Protein AF-0000000071368347 (afdb_homodimer)

InterPro domains:
  IPR003656 Zinc finger, BED-type [PF02892] (13-63)
  IPR003656 Zinc finger, BED-type [PS50808] (10-69)
  IPR008906 HAT, C-terminal dimerisation domain [PF05699] (542-620)
  IPR012337 Ribonuclease H-like superfamily [SSF53098] (165-621)
  IPR036236 Zinc finger C2H2 superfamily [SSF57667] (13-68)
  IPR052035 Zinc finger BED domain-containing [PTHR46481] (8-621)

Nearest PDB structures (foldseek):
  4d1q-assembly1_A-2  TM=7.579E-01  e=4.111E-21  Musca domestica
  6dww-assembly1_A  TM=7.772E-01  e=1.229E-20  Musca domestica
  4d1q-assembly1_B  TM=7.458E-01  e=8.530E-21  Musca domestica
  4d1q-assembly1_H-2  TM=7.445E-01  e=1.691E-20  Musca domestica
  2bw3-assembly1_A  TM=6.961E-01  e=1.052E-17  Musca domestica

Organism: Carassius auratus (NCBI:txid7957)

Solvent-accessible surface area (backbone atoms only — not comparable to full-atom values): 69107 Å² total; per-residue (Å²): 128,83,82,71,58,27,67,74,83,94,67,84,60,77,66,52,80,47,32,21,13,53,47,37,98,84,63,42,59,64,45,77,40,43,33,25,30,72,85,76,63,47,77,39,69,22,57,97,73,49,55,63,57,55,51,49,45,29,51,71,76,35,43,76,63,42,68,68,50,79,74,78,80,64,82,77,74,80,77,73,82,74,78,89,66,88,58,69,86,72,54,80,77,56,62,60,52,89,78,33,70,67,45,45,53,47,50,46,27,52,48,47,28,36,33,54,67,45,48,65,57,63,51,56,67,34,64,40,49,44,51,26,51,32,67,57,34,74,34,54,77,81,65,54,41,62,49,45,67,70,42,53,46,52,50,50,41,52,51,52,48,50,52,50,45,56,57,55,69,72,48,72,34,29,14,37,23,34,42,77,43,60,46,91,81,33,50,40,29,37,33,38,30,40,19,26,47,48,97,80,40,43,61,42,66,40,54,72,42,42,41,69,46,86,62,73,77,42,28,67,51,47,33,51,51,53,52,47,51,37,51,74,64,71,49,58,74,86,27,46,52,30,35,15,24,62,83,49,68,36,60,49,49,13,38,56,73,69,66,51,47,65,41,69,13,49,57,54,49,51,49,49,19,48,50,49,27,51,58,75,41,34,90,74,40,47,64,42,52,49,44,50,50,47,44,39,49,59,38,59,78,24,51,64,50,43,51,44,34,49,52,35,16,60,74,67,71,41,80,88,68,79,80,49,75,56,48,94,90,36,66,66,37,42,50,48,20,45,50,43,47,65,72,39,43,67,31,52,52,51,42,60,69,68,48,84,65,91,64,90,71,75,77,85,46,72,66,36,50,51,46,45,49,30,51,41,67,46,45,58,75,55,57,62,56,55,64,66,41,51,51,70,72,54,77,26,27,39,47,46,57,57,47,53,56,48,48,50,61,72,41,46,77,53,90,85,46,48,70,68,20,37,50,37,24,47,41,28,51,52,45,50,50,60,72,60,58,45,62,71,49,41,50,52,34,49,50,21,18,39,61,28,49,56,49,29,62,75,86,45,54,69,72,56,39,53,52,46,51,50,50,52,48,52,51,47,48,51,49,52,61,66,67,47,74,71,77,66,80,68,75,83,73,75,82,71,79,74,76,79,72,80,81,63,89,68,74,77,70,74,74,71,74,67,44,70,63,58,54,49,48,50,54,51,49,62,66,63,48,61,75,62,49,69,62,52,51,49,49,51,44,50,55,51,58,70,67,49,78,63,48,56,85,86,54,60,52,42,61,52,46,58,74,40,29,84,80,33,55,70,58,42,55,51,31,41,36,41,48,32,29,57,34,27,29,44,67,33,51,50,48,43,54,46,36,46,58,53,38,31,87,92,39,61,78,60,50,55,68,55,51,22,46,41,42,32,35,38,64,58,63,84,124,130,82,84,70,58,26,67,76,82,92,68,85,60,76,65,51,80,46,32,22,14,53,47,38,99,84,62,43,59,64,45,77,40,44,32,27,30,71,83,77,64,47,77,38,70,22,57,96,74,48,55,63,58,56,48,49,46,30,53,71,77,35,44,76,62,41,69,69,50,79,75,80,79,65,83,78,75,79,78,74,82,72,78,87,66,87,57,72,87,70,58,81,77,58,61,59,55,88,80,33,70,66,45,45,54,48,51,49,27,53,48,47,28,36,30,55,67,45,48,65,58,62,52,57,66,34,64,40,48,45,51,26,51,32,68,56,34,74,32,57,78,80,64,53,40,63,50,44,67,70,42,51,46,53,51,50,40,52,52,54,50,52,52,50,46,56,56,54,70,72,50,73,34,30,14,38,23,34,42,78,43,59,46,91,81,33,49,41,29,38,33,38,29,41,21,25,49,48,98,82,40,42,62,41,66,40,54,72,42,42,42,70,46,85,60,72,75,41,30,66,51,49,34,50,50,53,52,48,53,38,51,75,63,71,49,57,75,86,27,46,53,28,35,14,25,62,84,50,68,36,61,50,48,12,38,58,72,68,66,52,48,65,42,70,13,49,58,56,48,51,49,50,20,48,52,49,26,50,59,74,42,34,90,74,41,47,63,43,53,48,45,51,49,47,43,37,49,57,38,61,77,23,51,63,50,42,51,44,34,49,52,35,17,58,76,68,70,41,80,86,68,79,80,50,74,56,49,96,89,36,66,68,36,41,52,48,21,45,50,43,47,67,71,37,44,67,31,51,52,51,42,59,70,68,50,83,64,89,64,89,69,74,76,87,47,72,67,36,50,50,46,44,50,28,50,42,68,47,45,56,75,54,58,61,56,56,63,66,40,50,52,70,73,54,77,26,29,39,49,45,58,56,47,53,54,49,46,50,61,73,40,45,77,54,90,86,48,48,72,69,18,37,50,38,23,47,42,28,51,53,45,51,51,60,72,59,58,45,65,69,50,42,51,52,35,48,50,20,19,39,58,29,50,54,48,30,62,74,86,46,54,69,71,55,41,54,52,45,51,50,50,52,49,52,52,49,46,51,48,52,61,66,67,47,74,72,76,65,80,69,75,84,74,74,82,75,76,73,75,80,72,82,81,67,89,66,75,76,70,74,73,73,72,67,44,71,64,57,52,50,48,51,52,50,48,61,66,66,48,60,75,64,48,67,61,52,50,48,49,51,45,53,54,52,59,71,68,50,79,62,48,58,85,85,53,59,52,43,60,53,45,60,77,40,29,85,79,32,52,70,58,44,55,52,33,40,35,43,47,30,28,55,33,27,29,45,66,32,52,50,48,44,54,46,36,45,58,54,39,30,86,92,38,60,79,60,49,57,67,56,49,23,46,40,39,33,36,37,64,57,63,81,123

Sequence (1246 aa):
MALVLVAKKGTTSPIWHFFGFRPDERGQPRDLTEAVCKICSCVIRAKDGQTTNLHDHLRVRHPAEYATLPARAGPSKKASQGQQTITGAFAKGTKYKTDSDRWRQLTDGVTRFLAKEMVSFNTVEKPSFKAMLHTFDKQYELPGRKYFSKTAIPNLFNEVRSNIMKELGDVEYLALTTDMWSSCNMMPYMSVTAHYINKEWTLQSKCLQTCFMPESHTADNLEEALREAINDWKLQEKQIACITTDNGANIVAAIRQLKWPWLSCFGHNLNLAINNSLAQQRASTDRAFGVCRAVNTAFSHSWLRRRELQKAQVEMKLPEHSLITDCATRWGSKQQMVERILEQEQAIKRVFAQDKSRRPLPQLTWQDMTVLESVNNALKPVADFTDILSGENYVTVSSLLPMLAHLEGVLEESVDDSKLTADLKRVILEQMEGRYGDDTIQRMMRKATLLDPRYRGDHMKPPELHSTKSEIMEETVREIDLSLPRPTPGPSHAGEDVEEPDAGVATVPKKKKWSLGSLLAKRAATAAAAKLTDEQKVESEMTIYLQEMAIDGEEDPLTWWKTNEKRFPFMARLARKYLCICATSTPSERVFSTAGSVVTPIRSLLKPDKVNMLVFLARNIEIMALVLVAKKGTTSPIWHFFGFRPDERGQPRDLTEAVCKICSCVIRAKDGQTTNLHDHLRVRHPAEYATLPARAGPSKKASQGQQTITGAFAKGTKYKTDSDRWRQLTDGVTRFLAKEMVSFNTVEKPSFKAMLHTFDKQYELPGRKYFSKTAIPNLFNEVRSNIMKELGDVEYLALTTDMWSSCNMMPYMSVTAHYINKEWTLQSKCLQTCFMPESHTADNLEEALREAINDWKLQEKQIACITTDNGANIVAAIRQLKWPWLSCFGHNLNLAINNSLAQQRASTDRAFGVCRAVNTAFSHSWLRRRELQKAQVEMKLPEHSLITDCATRWGSKQQMVERILEQEQAIKRVFAQDKSRRPLPQLTWQDMTVLESVNNALKPVADFTDILSGENYVTVSSLLPMLAHLEGVLEESVDDSKLTADLKRVILEQMEGRYGDDTIQRMMRKATLLDPRYRGDHMKPPELHSTKSEIMEETVREIDLSLPRPTPGPSHAGEDVEEPDAGVATVPKKKKWSLGSLLAKRAATAAAAKLTDEQKVESEMTIYLQEMAIDGEEDPLTWWKTNEKRFPFMARLARKYLCICATSTPSERVFSTAGSVVTPIRSLLKPDKVNMLVFLARNIEI

Structure (mmCIF, N/CA/C/O backbone):
data_AF-0000000071368347-model_v1
#
loop_
_entity.id
_entity.type
_entity.pdbx_description
1 polymer 'Zinc finger BED domain-containing protein 1-like'
#
loop_
_atom_site.group_PDB
_atom_site.id
_atom_site.type_symbol
_atom_site.label_atom_id
_atom_site.label_alt_id
_atom_site.label_comp_id
_atom_site.label_asym_id
_atom_site.label_entity_id
_atom_site.label_seq_id
_atom_site.pdbx_PDB_ins_code
_atom_site.Cartn_x
_atom_site.Cartn_y
_atom_site.Cartn_z
_atom_site.occupancy
_atom_site.B_iso_or_equiv
_atom_site.auth_seq_id
_atom_site.auth_comp_id
_atom_site.auth_asym_id
_atom_site.auth_atom_id
_atom_site.pdbx_PDB_model_num
ATOM 1 N N . MET A 1 1 ? 10.461 -45.062 26 1 32.47 1 MET A N 1
ATOM 2 C CA . MET A 1 1 ? 10.102 -44.906 27.406 1 32.47 1 MET A CA 1
ATOM 3 C C . MET A 1 1 ? 8.914 -43.938 27.547 1 32.47 1 MET A C 1
ATOM 5 O O . MET A 1 1 ? 8.945 -42.844 27.047 1 32.47 1 MET A O 1
ATOM 9 N N . ALA A 1 2 ? 7.738 -44.438 27.672 1 45.28 2 ALA A N 1
ATOM 10 C CA . ALA A 1 2 ? 6.516 -43.688 27.906 1 45.28 2 ALA A CA 1
ATOM 11 C C . ALA A 1 2 ? 6.715 -42.656 29.016 1 45.28 2 ALA A C 1
ATOM 13 O O . ALA A 1 2 ? 7.145 -43 30.125 1 45.28 2 ALA A O 1
ATOM 14 N N . LEU A 1 3 ? 6.871 -41.375 28.766 1 55.72 3 LEU A N 1
ATOM 15 C CA . LEU A 1 3 ? 7.059 -40.312 29.766 1 55.72 3 LEU A CA 1
ATOM 16 C C . LEU A 1 3 ? 5.98 -40.406 30.828 1 55.72 3 LEU A C 1
ATOM 18 O O . LEU A 1 3 ? 4.789 -40.281 30.531 1 55.72 3 LEU A O 1
ATOM 22 N N . VAL A 1 4 ? 6.203 -41.031 31.938 1 71.38 4 VAL A N 1
ATOM 23 C CA . VAL A 1 4 ? 5.316 -41.125 33.094 1 71.38 4 VAL A CA 1
ATOM 24 C C . VAL A 1 4 ? 5.148 -39.75 33.719 1 71.38 4 VAL A C 1
ATOM 26 O O . VAL A 1 4 ? 6.121 -39.156 34.188 1 71.38 4 VAL A O 1
ATOM 29 N N . LEU A 1 5 ? 4.012 -39.062 33.469 1 80.19 5 LEU A N 1
ATOM 30 C CA . LEU A 1 5 ? 3.721 -37.719 34 1 80.19 5 LEU A CA 1
ATOM 31 C C . LEU A 1 5 ? 3.014 -37.844 35.344 1 80.19 5 LEU A C 1
ATOM 33 O O . LEU A 1 5 ? 2.273 -38.812 35.594 1 80.19 5 LEU A O 1
ATOM 37 N N . VAL A 1 6 ? 3.371 -37 36.281 1 82.38 6 VAL A N 1
ATOM 38 C CA . VAL A 1 6 ? 2.777 -36.938 37.594 1 82.38 6 VAL A CA 1
ATOM 39 C C . VAL A 1 6 ? 1.593 -35.969 37.625 1 82.38 6 VAL A C 1
ATOM 41 O O . VAL A 1 6 ? 1.687 -34.875 37.094 1 82.38 6 VAL A O 1
ATOM 44 N N . ALA A 1 7 ? 0.562 -36.469 38.094 1 80 7 ALA A N 1
ATOM 45 C CA . ALA A 1 7 ? -0.653 -35.656 38.156 1 80 7 ALA A CA 1
ATOM 46 C C . ALA A 1 7 ? -0.551 -34.594 39.25 1 80 7 ALA A C 1
ATOM 48 O O . ALA A 1 7 ? 0.144 -34.75 40.25 1 80 7 ALA A O 1
ATOM 49 N N . LYS A 1 8 ? -1.173 -33.406 39 1 76.44 8 LYS A N 1
ATOM 50 C CA . LYS A 1 8 ? -1.242 -32.406 40.031 1 76.44 8 LYS A CA 1
ATOM 51 C C . LYS A 1 8 ? -2.145 -32.844 41.188 1 76.44 8 LYS A C 1
ATOM 53 O O . LYS A 1 8 ? -3.273 -33.281 40.938 1 76.44 8 LYS A O 1
ATOM 58 N N . LYS A 1 9 ? -1.664 -32.688 42.375 1 74.94 9 LYS A N 1
ATOM 59 C CA . LYS A 1 9 ? -2.443 -33.062 43.562 1 74.94 9 LYS A CA 1
ATOM 60 C C . LYS A 1 9 ? -3.34 -31.891 44 1 74.94 9 LYS A C 1
ATOM 62 O O . LYS A 1 9 ? -2.951 -30.734 43.906 1 74.94 9 LYS A O 1
ATOM 67 N N . GLY A 1 10 ? -4.699 -32.062 44.375 1 73.88 10 GLY A N 1
ATOM 68 C CA . GLY A 1 10 ? -5.617 -31.094 44.938 1 73.88 10 GLY A CA 1
ATOM 69 C C . GLY A 1 10 ? -6.285 -30.234 43.875 1 73.88 10 GLY A C 1
ATOM 70 O O . GLY A 1 10 ? -6.656 -29.078 44.156 1 73.88 10 GLY A O 1
ATOM 71 N N . THR A 1 11 ? -6.23 -30.672 42.656 1 70.38 11 THR A N 1
ATOM 72 C CA . THR A 1 11 ? -6.895 -29.859 41.625 1 70.38 11 THR A CA 1
ATOM 73 C C . THR A 1 11 ? -8.328 -30.328 41.406 1 70.38 11 THR A C 1
ATOM 75 O O . THR A 1 11 ? -8.617 -31.516 41.5 1 70.38 11 THR A O 1
ATOM 78 N N . THR A 1 12 ? -9.25 -29.375 41.188 1 75.56 12 THR A N 1
ATOM 79 C CA . THR A 1 12 ? -10.664 -29.656 40.969 1 75.56 12 THR A CA 1
ATOM 80 C C . THR A 1 12 ? -11.008 -29.547 39.5 1 75.56 12 THR A C 1
ATOM 82 O O . THR A 1 12 ? -12.062 -30.016 39.062 1 75.56 12 THR A O 1
ATOM 85 N N . SER A 1 13 ? -10.125 -29.016 38.781 1 76.06 13 SER A N 1
ATOM 86 C CA . SER A 1 13 ? -10.461 -28.781 37.375 1 76.06 13 SER A CA 1
ATOM 87 C C . SER A 1 13 ? -10.258 -30.047 36.531 1 76.06 13 SER A C 1
ATOM 89 O O . SER A 1 13 ? -9.188 -30.656 36.594 1 76.06 13 SER A O 1
ATOM 91 N N . PRO A 1 14 ? -11.266 -30.469 35.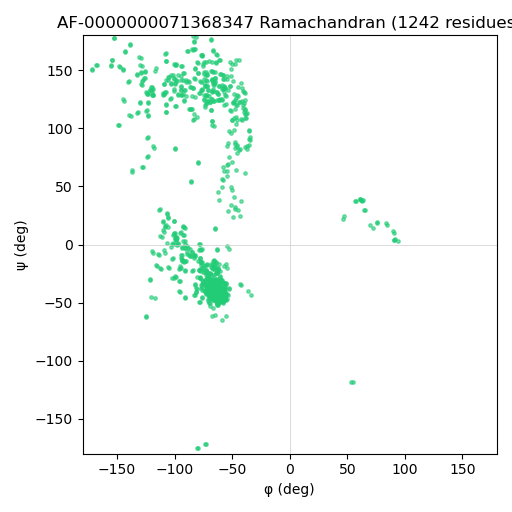781 1 79.56 14 PRO A N 1
ATOM 92 C CA . PRO A 1 14 ? -11.172 -31.672 34.969 1 79.56 14 PRO A CA 1
ATOM 93 C C . PRO A 1 14 ? -10.102 -31.547 33.875 1 79.56 14 PRO A C 1
ATOM 95 O O . PRO A 1 14 ? -9.695 -32.531 33.281 1 79.56 14 PRO A O 1
ATOM 98 N N . ILE A 1 15 ? -9.531 -30.406 33.781 1 80.56 15 ILE A N 1
ATOM 99 C CA . ILE A 1 15 ? -8.547 -30.203 32.719 1 80.56 15 ILE A CA 1
ATOM 100 C C . ILE A 1 15 ? -7.273 -30.984 33.031 1 80.56 15 ILE A C 1
ATOM 102 O O . ILE A 1 15 ? -6.578 -31.453 32.125 1 80.56 15 ILE A O 1
ATOM 106 N N . TRP A 1 16 ? -7.074 -31.234 34.156 1 81.56 16 TRP A N 1
ATOM 107 C CA . TRP A 1 16 ? -5.832 -31.859 34.594 1 81.56 16 TRP A CA 1
ATOM 108 C C . TRP A 1 16 ? -5.828 -33.344 34.312 1 81.56 16 TRP A C 1
ATOM 110 O O . TRP A 1 16 ? -4.797 -34 34.438 1 81.56 16 TRP A O 1
ATOM 120 N N . HIS A 1 17 ? -6.938 -33.844 33.812 1 83.12 17 HIS A N 1
ATOM 121 C CA . HIS A 1 17 ? -6.969 -35.188 33.281 1 83.12 17 HIS A CA 1
ATOM 122 C C . HIS A 1 17 ? -6.102 -35.312 32.031 1 83.12 17 HIS A C 1
ATOM 124 O O . HIS A 1 17 ? -5.59 -36.375 31.719 1 83.12 17 HIS A O 1
ATOM 130 N N . PHE A 1 18 ? -5.824 -34.25 31.406 1 85.75 18 PHE A N 1
ATOM 131 C CA . PHE A 1 18 ? -5.137 -34.25 30.125 1 85.75 18 PHE A CA 1
ATOM 132 C C . PHE A 1 18 ? -3.715 -33.75 30.266 1 85.75 18 PHE A C 1
ATOM 134 O O . PHE A 1 18 ? -2.939 -33.75 29.312 1 85.75 18 PHE A O 1
ATOM 141 N N . PHE A 1 19 ? -3.441 -33.281 31.453 1 85.5 19 PHE A N 1
ATOM 142 C CA . PHE A 1 19 ? -2.121 -32.688 31.672 1 85.5 19 PHE A CA 1
ATOM 143 C C . PHE A 1 19 ? -1.455 -33.312 32.906 1 85.5 19 PHE A C 1
ATOM 145 O O . PHE A 1 19 ? -2.137 -33.75 33.812 1 85.5 19 PHE A O 1
ATOM 152 N N . GLY A 1 20 ? -0.117 -33.281 32.875 1 85.62 20 GLY A N 1
ATOM 153 C CA . GLY A 1 20 ? 0.701 -33.719 34 1 85.62 20 GLY A CA 1
ATOM 154 C C . GLY A 1 20 ? 2.047 -33.031 34.062 1 85.62 20 GLY A C 1
ATOM 155 O O . GLY A 1 20 ? 2.346 -32.156 33.25 1 85.62 20 GLY A O 1
ATOM 156 N N . PHE A 1 21 ? 2.791 -33.375 35.094 1 83.12 21 PHE A N 1
ATOM 157 C CA . PHE A 1 21 ? 4.109 -32.781 35.281 1 83.12 21 PHE A CA 1
ATOM 158 C C . PHE A 1 21 ? 5.199 -33.844 35.188 1 83.12 21 PHE A C 1
ATOM 160 O O . PHE A 1 21 ? 4.965 -35.031 35.5 1 83.12 21 PHE A O 1
ATOM 167 N N . ARG A 1 22 ? 6.359 -33.469 34.781 1 82.5 22 ARG A N 1
ATOM 168 C CA . ARG A 1 22 ? 7.5 -34.406 34.75 1 82.5 22 ARG A CA 1
ATOM 169 C C . ARG A 1 22 ? 7.953 -34.719 36.156 1 82.5 22 ARG A C 1
ATOM 171 O O . ARG A 1 22 ? 8.047 -33.844 37.031 1 82.5 22 ARG A O 1
ATOM 178 N N . PRO A 1 23 ? 8.133 -35.938 36.406 1 80.81 23 PRO A N 1
ATOM 179 C CA . PRO A 1 23 ? 8.523 -36.344 37.75 1 80.81 23 PRO A CA 1
ATOM 180 C C . PRO A 1 23 ? 9.984 -36.031 38.062 1 80.81 23 PRO A C 1
ATOM 182 O O . PRO A 1 23 ? 10.82 -35.969 37.156 1 80.81 23 PRO A O 1
ATOM 185 N N . ASP A 1 24 ? 10.219 -35.562 39.281 1 77.38 24 ASP A N 1
ATOM 186 C CA . ASP A 1 24 ? 11.586 -35.531 39.781 1 77.38 24 ASP A CA 1
ATOM 187 C C . ASP A 1 24 ? 12.031 -36.875 40.312 1 77.38 24 ASP A C 1
ATOM 189 O O . ASP A 1 24 ? 11.281 -37.875 40.219 1 77.38 24 ASP A O 1
ATOM 193 N N . GLU A 1 25 ? 13.219 -37.094 40.781 1 76.69 25 GLU A N 1
ATOM 194 C CA . GLU A 1 25 ? 13.805 -38.344 41.25 1 76.69 25 GLU A CA 1
ATOM 195 C C . GLU A 1 25 ? 12.945 -39 42.344 1 76.69 25 GLU A C 1
ATOM 197 O O . GLU A 1 25 ? 12.953 -40.219 42.5 1 76.69 25 GLU A O 1
ATOM 202 N N . ARG A 1 26 ? 12.117 -38.25 42.969 1 75.38 26 ARG A N 1
ATOM 203 C CA . ARG A 1 26 ? 11.328 -38.75 44.094 1 75.38 26 ARG A CA 1
ATOM 204 C C . ARG A 1 26 ? 9.891 -39.031 43.656 1 75.38 26 ARG A C 1
ATOM 206 O O . ARG A 1 26 ? 9.023 -39.25 44.5 1 75.38 26 ARG A O 1
ATOM 213 N N . GLY A 1 27 ? 9.57 -38.75 42.406 1 74.19 27 GLY A N 1
ATOM 214 C CA . GLY A 1 27 ? 8.242 -39 41.875 1 74.19 27 GLY A CA 1
ATOM 215 C C . GLY A 1 27 ? 7.297 -37.812 42.031 1 74.19 27 GLY A C 1
ATOM 216 O O . GLY A 1 27 ? 6.082 -37.969 41.906 1 74.19 27 GLY A O 1
ATOM 217 N N . GLN A 1 28 ? 7.746 -36.688 42.406 1 74.56 28 GLN A N 1
ATOM 218 C CA . GLN A 1 28 ? 6.957 -35.469 42.562 1 74.56 28 GLN A CA 1
ATOM 219 C C . GLN A 1 28 ? 7.117 -34.562 41.344 1 74.56 28 GLN A C 1
ATOM 221 O O . GLN A 1 28 ? 8.078 -34.688 40.594 1 74.56 28 GLN A O 1
ATOM 226 N N . PRO A 1 29 ? 6.094 -33.688 41.062 1 76.31 29 PRO A N 1
ATOM 227 C CA . PRO A 1 29 ? 6.234 -32.781 39.906 1 76.31 29 PRO A CA 1
ATOM 228 C C . PRO A 1 29 ? 7.504 -31.938 39.969 1 76.31 29 PRO A C 1
ATOM 230 O O . PRO A 1 29 ? 7.777 -31.297 40.969 1 76.31 29 PRO A O 1
ATOM 233 N N . ARG A 1 30 ? 8.406 -31.953 39.094 1 79.12 30 ARG A N 1
ATOM 234 C CA . ARG A 1 30 ? 9.672 -31.219 39.031 1 79.12 30 ARG A CA 1
ATOM 235 C C . ARG A 1 30 ? 9.43 -29.719 39 1 79.12 30 ARG A C 1
ATOM 237 O O . ARG A 1 30 ? 10.172 -28.953 39.625 1 79.12 30 ARG A O 1
ATOM 244 N N . ASP A 1 31 ? 8.5 -29.266 38.25 1 77.38 31 ASP A N 1
ATOM 245 C CA . ASP A 1 31 ? 8.117 -27.859 38.094 1 77.38 31 ASP A CA 1
ATOM 246 C C . ASP A 1 31 ? 6.605 -27.719 37.906 1 77.38 31 ASP A C 1
ATOM 248 O O . ASP A 1 31 ? 6.027 -28.312 37 1 77.38 31 ASP A O 1
ATOM 252 N N . LEU A 1 32 ? 6 -26.953 38.75 1 76.38 32 LEU A N 1
ATOM 253 C CA . LEU A 1 32 ? 4.551 -26.797 38.719 1 76.38 32 LEU A CA 1
ATOM 254 C C . LEU A 1 32 ? 4.137 -25.703 37.75 1 76.38 32 LEU A C 1
ATOM 256 O O . LEU A 1 32 ? 2.947 -25.516 37.5 1 76.38 32 LEU A O 1
ATOM 260 N N . THR A 1 33 ? 5.051 -25.094 37.219 1 78.38 33 THR A N 1
ATOM 261 C CA . THR A 1 33 ? 4.719 -23.969 36.344 1 78.38 33 THR A CA 1
ATOM 262 C C . THR A 1 33 ? 4.625 -24.438 34.875 1 78.38 33 THR A C 1
ATOM 264 O O . THR A 1 33 ? 4.133 -23.703 34.031 1 78.38 33 THR A O 1
ATOM 267 N N . GLU A 1 34 ? 5.117 -25.688 34.625 1 81.94 34 GLU A N 1
ATOM 268 C CA . GLU A 1 34 ? 5.078 -26.234 33.25 1 81.94 34 GLU A CA 1
ATOM 269 C C . GLU A 1 34 ? 4.32 -27.562 33.219 1 81.94 34 GLU A C 1
ATOM 271 O O . GLU A 1 34 ? 4.828 -28.594 33.688 1 81.94 34 GLU A O 1
ATOM 276 N N . ALA A 1 35 ? 3.229 -27.547 32.656 1 84.12 35 ALA A N 1
ATOM 277 C CA . ALA A 1 35 ? 2.42 -28.75 32.469 1 84.12 35 ALA A CA 1
ATOM 278 C C . ALA A 1 35 ? 2.67 -29.375 31.094 1 84.12 35 ALA A C 1
ATOM 280 O O . ALA A 1 35 ? 2.951 -28.672 30.125 1 84.12 35 ALA A O 1
ATOM 281 N N . VAL A 1 36 ? 2.609 -30.672 31.094 1 84.25 36 VAL A N 1
ATOM 282 C CA . VAL A 1 36 ? 2.799 -31.438 29.859 1 84.25 36 VAL A CA 1
ATOM 283 C C . VAL A 1 36 ? 1.474 -32.062 29.422 1 84.25 36 VAL A C 1
ATOM 285 O O . VAL A 1 36 ? 0.789 -32.688 30.234 1 84.25 36 VAL A O 1
ATOM 288 N N . CYS A 1 37 ? 1.12 -31.859 28.219 1 80.5 37 CYS A N 1
ATOM 289 C CA . CYS A 1 37 ? -0.085 -32.469 27.656 1 80.5 37 CYS A CA 1
ATOM 290 C C . CYS A 1 37 ? 0.098 -33.969 27.469 1 80.5 37 CYS A C 1
ATOM 292 O O . CYS A 1 37 ? 1.041 -34.406 26.797 1 80.5 37 CYS A O 1
ATOM 294 N N . LYS A 1 38 ? -0.771 -34.719 27.953 1 80.75 38 LYS A N 1
ATOM 295 C CA . LYS A 1 38 ? -0.688 -36.188 27.891 1 80.75 38 LYS A CA 1
ATOM 296 C C . LYS A 1 38 ? -0.945 -36.688 26.469 1 80.75 38 LYS A C 1
ATOM 298 O O . LYS A 1 38 ? -0.565 -37.812 26.125 1 80.75 38 LYS A O 1
ATOM 303 N N . ILE A 1 39 ? -1.506 -35.875 25.688 1 79.56 39 ILE A N 1
ATOM 304 C CA . ILE A 1 39 ? -1.901 -36.281 24.344 1 79.56 39 ILE A CA 1
ATOM 305 C C . ILE A 1 39 ? -0.759 -36 23.359 1 79.56 39 ILE A C 1
ATOM 307 O O . ILE A 1 39 ? -0.392 -36.875 22.578 1 79.56 39 ILE A O 1
ATOM 311 N N . CYS A 1 40 ? -0.152 -34.875 23.422 1 76.25 40 CYS A N 1
ATOM 312 C CA . CYS A 1 40 ? 0.83 -34.5 22.406 1 76.25 40 CYS A CA 1
ATOM 313 C C . CYS A 1 40 ? 2.197 -34.281 23.031 1 76.25 40 CYS A C 1
ATOM 315 O O . CYS A 1 40 ? 3.137 -33.875 22.344 1 76.25 40 CYS A O 1
ATOM 317 N N . SER A 1 41 ? 2.389 -34.281 24.297 1 80.19 41 SER A N 1
ATOM 318 C CA . SER A 1 41 ? 3.604 -34.156 25.094 1 80.19 41 SER A CA 1
ATOM 319 C C . SER A 1 41 ? 4.152 -32.719 25.047 1 80.19 41 SER A C 1
ATOM 321 O O . SER A 1 41 ? 5.301 -32.5 25.422 1 80.19 41 SER A O 1
ATOM 323 N N . CYS A 1 42 ? 3.391 -31.875 24.609 1 80 42 CYS A N 1
ATOM 324 C CA . CYS A 1 42 ? 3.781 -30.469 24.578 1 80 42 CYS A CA 1
ATOM 325 C C . CYS A 1 42 ? 3.801 -29.891 26 1 80 42 CYS A C 1
ATOM 327 O O . CYS A 1 42 ? 2.916 -30.172 26.797 1 80 42 CYS A O 1
ATOM 329 N N . VAL A 1 43 ? 4.785 -29.078 26.203 1 80.81 43 VAL A N 1
ATOM 330 C CA . VAL A 1 43 ? 4.934 -28.422 27.5 1 80.81 43 VAL A CA 1
ATOM 331 C C . VAL A 1 43 ? 4.211 -27.078 27.484 1 80.81 43 VAL A C 1
ATOM 333 O O . VAL A 1 43 ? 4.441 -26.25 26.594 1 80.81 43 VAL A O 1
ATOM 336 N N . ILE A 1 44 ? 3.326 -26.922 28.422 1 81.31 44 ILE A N 1
ATOM 337 C CA . ILE A 1 44 ? 2.523 -25.719 28.531 1 81.31 44 ILE A CA 1
ATOM 338 C C . ILE A 1 44 ? 2.783 -25.047 29.875 1 81.31 44 ILE A C 1
ATOM 340 O O . ILE A 1 44 ? 2.762 -25.703 30.922 1 81.31 44 ILE A O 1
ATOM 344 N N . ARG A 1 45 ? 2.977 -23.797 29.781 1 77.5 45 ARG A N 1
ATOM 345 C CA . ARG A 1 45 ? 3.24 -23.062 31.016 1 77.5 45 ARG A CA 1
ATOM 346 C C . ARG A 1 45 ? 1.968 -22.906 31.844 1 77.5 45 ARG A C 1
ATOM 348 O O . ARG A 1 45 ? 0.946 -22.438 31.328 1 77.5 45 ARG A O 1
ATOM 355 N N . ALA A 1 46 ? 1.85 -23.375 32.969 1 72.06 46 ALA A N 1
ATOM 356 C CA . ALA A 1 46 ? 0.735 -23.25 33.906 1 72.06 46 ALA A CA 1
ATOM 357 C C . ALA A 1 46 ? 1.195 -22.656 35.25 1 72.06 46 ALA A C 1
ATOM 359 O O . ALA A 1 46 ? 1.446 -23.375 36.219 1 72.06 46 ALA A O 1
ATOM 360 N N . LYS A 1 47 ? 1.428 -21.359 35.281 1 68 47 LYS A N 1
ATOM 361 C CA . LYS A 1 47 ? 1.885 -20.719 36.531 1 68 47 LYS A CA 1
ATOM 362 C C . LYS A 1 47 ? 0.76 -20.641 37.562 1 68 47 LYS A C 1
ATOM 364 O O . LYS A 1 47 ? -0.378 -20.312 37.219 1 68 47 LYS A O 1
ATOM 369 N N . ASP A 1 48 ? 0.962 -20.734 38.812 1 64.44 48 ASP A N 1
ATOM 370 C CA . ASP A 1 48 ? 0.167 -20.594 40 1 64.44 48 ASP A CA 1
ATOM 371 C C . ASP A 1 48 ? -1.163 -21.328 39.906 1 64.44 48 ASP A C 1
ATOM 373 O O . ASP A 1 48 ? -2.174 -20.891 40.438 1 64.44 48 ASP A O 1
ATOM 377 N N . GLY A 1 49 ? -1.294 -22.328 39.031 1 61.69 49 GLY A N 1
ATOM 378 C CA . GLY A 1 49 ? -2.504 -23.141 38.969 1 61.69 49 GLY A CA 1
ATOM 379 C C . GLY A 1 49 ? -3.494 -22.625 37.938 1 61.69 49 GLY A C 1
ATOM 380 O O . GLY A 1 49 ? -4.629 -23.094 37.875 1 61.69 49 GLY A O 1
ATOM 381 N N . GLN A 1 50 ? -3.188 -21.609 37.188 1 69.94 50 GLN A N 1
ATOM 382 C CA . GLN A 1 50 ? -4.074 -21.062 36.188 1 69.94 50 GLN A CA 1
ATOM 383 C C . GLN A 1 50 ? -4.246 -22.047 35 1 69.94 50 GLN A C 1
ATOM 385 O O . GLN A 1 50 ? -3.266 -22.578 34.5 1 69.94 50 GLN A O 1
ATOM 390 N N . THR A 1 51 ? -5.469 -22.422 34.719 1 74.88 51 THR A N 1
ATOM 391 C CA . THR A 1 51 ? -5.801 -23.469 33.75 1 74.88 51 THR A CA 1
ATOM 392 C C . THR A 1 51 ? -6.188 -22.875 32.406 1 74.88 51 THR A C 1
ATOM 394 O O . THR A 1 51 ? -6.531 -23.594 31.453 1 74.88 51 THR A O 1
ATOM 397 N N . THR A 1 52 ? -6.039 -21.578 32.281 1 77.19 52 THR A N 1
ATOM 398 C CA . THR A 1 52 ? -6.496 -20.922 31.078 1 77.19 52 THR A CA 1
ATOM 399 C C . THR A 1 52 ? -5.652 -21.344 29.875 1 77.19 52 THR A C 1
ATOM 401 O O . THR A 1 52 ? -6.191 -21.656 28.812 1 77.19 52 THR A O 1
ATOM 404 N N . ASN A 1 53 ? -4.371 -21.438 30.031 1 78.25 53 ASN A N 1
ATOM 405 C CA . ASN A 1 53 ? -3.492 -21.859 28.953 1 78.25 53 ASN A CA 1
ATOM 406 C C . ASN A 1 53 ? -3.699 -23.344 28.609 1 78.25 53 ASN A C 1
ATOM 408 O O . ASN A 1 53 ? -3.562 -23.734 27.453 1 78.25 53 ASN A O 1
ATOM 412 N N . LEU A 1 54 ? -4.078 -24.078 29.594 1 80.38 54 LEU A N 1
ATOM 413 C CA . LEU A 1 54 ? -4.324 -25.5 29.391 1 80.38 54 LEU A CA 1
ATOM 414 C C . LEU A 1 54 ? -5.605 -25.734 28.594 1 80.38 54 LEU A C 1
ATOM 416 O O . LEU A 1 54 ? -5.633 -26.547 27.672 1 80.38 54 LEU A O 1
ATOM 420 N N . HIS A 1 55 ? -6.492 -24.922 28.938 1 79.12 55 HIS A N 1
ATOM 421 C CA . HIS A 1 55 ? -7.754 -24.953 28.203 1 79.12 55 HIS A CA 1
ATOM 422 C C . HIS A 1 55 ? -7.57 -24.5 26.766 1 79.12 55 HIS A C 1
ATOM 424 O O . HIS A 1 55 ? -8.078 -25.141 25.828 1 79.12 55 HIS A O 1
ATOM 430 N N . ASP A 1 56 ? -6.809 -23.547 26.625 1 77.75 56 ASP A N 1
ATOM 431 C CA . ASP A 1 56 ? -6.543 -23.016 25.297 1 77.75 56 ASP A CA 1
ATOM 432 C C . ASP A 1 56 ? -5.766 -24.016 24.453 1 77.75 56 ASP A C 1
ATOM 434 O O . ASP A 1 56 ? -6.078 -24.219 23.266 1 77.75 56 ASP A O 1
ATOM 438 N N . HIS A 1 57 ? -4.898 -24.641 25.016 1 78.44 57 HIS A N 1
ATOM 439 C CA . HIS A 1 57 ? -4.152 -25.703 24.344 1 78.44 57 HIS A CA 1
ATOM 440 C C . HIS A 1 57 ? -5.074 -26.844 23.922 1 78.44 57 HIS A C 1
ATOM 442 O O . HIS A 1 57 ? -5.031 -27.281 22.766 1 78.44 57 HIS A O 1
ATOM 448 N N . LEU A 1 58 ? -5.824 -27.25 24.75 1 79.5 58 LEU A N 1
ATOM 449 C CA . LEU A 1 58 ? -6.707 -28.375 24.453 1 79.5 58 LEU A CA 1
ATOM 450 C C . LEU A 1 58 ? -7.742 -27.984 23.406 1 79.5 58 LEU A C 1
ATOM 452 O O . LEU A 1 58 ? -8.031 -28.75 22.484 1 79.5 58 LEU A O 1
ATOM 456 N N . ARG A 1 59 ? -8.141 -26.812 23.469 1 76.75 59 ARG A N 1
ATOM 457 C CA . ARG A 1 59 ? -9.141 -26.281 22.547 1 76.75 59 ARG A CA 1
ATOM 458 C C . ARG A 1 59 ? -8.586 -26.188 21.141 1 76.75 59 ARG A C 1
ATOM 460 O O . ARG A 1 59 ? -9.258 -26.531 20.172 1 76.75 59 ARG A O 1
ATOM 467 N N . VAL A 1 60 ? -7.359 -25.891 21.094 1 75.19 60 VAL A N 1
ATOM 468 C CA . VAL A 1 60 ? -6.742 -25.594 19.797 1 75.19 60 VAL A CA 1
ATOM 469 C C . VAL A 1 60 ? -6.094 -26.859 19.25 1 75.19 60 VAL A C 1
ATOM 471 O O . VAL A 1 60 ? -6.242 -27.172 18.062 1 75.19 60 VAL A O 1
ATOM 474 N N . ARG A 1 61 ? -5.457 -27.609 20.094 1 73.44 61 ARG A N 1
ATOM 475 C CA . ARG A 1 61 ? -4.641 -28.719 19.625 1 73.44 61 ARG A CA 1
ATOM 476 C C . ARG A 1 61 ? -5.395 -30.047 19.734 1 73.44 61 ARG A C 1
ATOM 478 O O . ARG A 1 61 ? -5.145 -30.969 18.953 1 73.44 61 ARG A O 1
ATOM 485 N N . HIS A 1 62 ? -6.266 -30.109 20.641 1 75.88 62 HIS A N 1
ATOM 486 C CA . HIS A 1 62 ? -6.977 -31.359 20.891 1 75.88 62 HIS A CA 1
ATOM 487 C C . HIS A 1 62 ? -8.469 -31.109 21.109 1 75.88 62 HIS A C 1
ATOM 489 O O . HIS A 1 62 ? -8.992 -31.375 22.188 1 75.88 62 HIS A O 1
ATOM 495 N N . PRO A 1 63 ? -9.086 -30.609 20.047 1 74.62 63 PRO A N 1
ATOM 496 C CA . PRO A 1 63 ? -10.477 -30.188 20.219 1 74.62 63 PRO A CA 1
ATOM 497 C C . PRO A 1 63 ? -11.398 -31.344 20.609 1 74.62 63 PRO A C 1
ATOM 499 O O . PRO A 1 63 ? -12.383 -31.141 21.328 1 74.62 63 PRO A O 1
ATOM 502 N N . ALA A 1 64 ? -11.172 -32.5 20.094 1 76.19 64 ALA A N 1
ATOM 503 C CA . ALA A 1 64 ? -12.016 -33.625 20.438 1 76.19 64 ALA A CA 1
ATOM 504 C C . ALA A 1 64 ? -11.977 -33.906 21.938 1 76.19 64 ALA A C 1
ATOM 506 O O . ALA A 1 64 ? -13.016 -34.188 22.547 1 76.19 64 ALA A O 1
ATOM 507 N N . GLU A 1 65 ? -10.883 -33.781 22.5 1 78.94 65 GLU A N 1
ATOM 508 C CA . GLU A 1 65 ? -10.719 -34.031 23.938 1 78.94 65 GLU A CA 1
ATOM 509 C C . GLU A 1 65 ? -11.25 -32.844 24.75 1 78.94 65 GLU A C 1
ATOM 511 O O . GLU A 1 65 ? -11.797 -33.062 25.844 1 78.94 65 GLU A O 1
ATOM 516 N N . TYR A 1 66 ? -11.219 -31.703 24.188 1 77 66 TYR A N 1
ATOM 517 C CA . TYR A 1 66 ? -11.758 -30.516 24.828 1 77 66 TYR A CA 1
ATOM 518 C C . TYR A 1 66 ? -13.273 -30.609 24.953 1 77 66 TYR A C 1
ATOM 520 O O . TYR A 1 66 ? -13.844 -30.203 25.969 1 77 66 TYR A O 1
ATOM 528 N N . ALA A 1 67 ? -13.812 -31.172 23.984 1 73.69 67 ALA A N 1
ATOM 529 C CA . ALA A 1 67 ? -15.266 -31.328 23.969 1 73.69 67 ALA A CA 1
ATOM 530 C C . ALA A 1 67 ? -15.719 -32.281 25.078 1 73.69 67 ALA A C 1
ATOM 532 O O . ALA A 1 67 ? -16.875 -32.25 25.516 1 73.69 67 ALA A O 1
ATOM 533 N N . THR A 1 68 ? -14.859 -33.094 25.562 1 73.69 68 THR A N 1
ATOM 534 C CA . THR A 1 68 ? -15.219 -34.062 26.594 1 73.69 68 THR A CA 1
ATOM 535 C C . THR A 1 68 ? -15.188 -33.406 27.984 1 73.69 68 THR A C 1
ATOM 537 O O . THR A 1 68 ? -15.617 -34 28.969 1 73.69 68 THR A O 1
ATOM 540 N N . LEU A 1 69 ? -14.68 -32.312 28.078 1 70.5 69 LEU A N 1
ATOM 541 C CA . LEU A 1 69 ? -14.602 -31.594 29.359 1 70.5 69 LEU A CA 1
ATOM 542 C C . LEU A 1 69 ? -15.961 -31.031 29.75 1 70.5 69 LEU A C 1
ATOM 544 O O . LEU A 1 69 ? -16.719 -30.562 28.891 1 70.5 69 LEU A O 1
ATOM 548 N N . PRO A 1 70 ? -16.422 -31.266 30.922 1 59.91 70 PRO A N 1
ATOM 549 C CA . PRO A 1 70 ? -17.719 -30.719 31.344 1 59.91 70 PRO A CA 1
ATOM 550 C C . PRO A 1 70 ? -17.797 -29.203 31.188 1 59.91 70 PRO A C 1
ATOM 552 O O . PRO A 1 70 ? -16.797 -28.5 31.406 1 59.91 70 PRO A O 1
ATOM 555 N N . ALA A 1 71 ? -18.812 -28.688 30.516 1 47.72 71 ALA A N 1
ATOM 556 C CA . ALA A 1 71 ? -19.078 -27.25 30.359 1 47.72 71 ALA A CA 1
ATOM 557 C C . ALA A 1 71 ? -19.016 -26.547 31.703 1 47.72 71 ALA A C 1
ATOM 559 O O . ALA A 1 71 ? -19.516 -27.047 32.719 1 47.72 71 ALA A O 1
ATOM 560 N N . ARG A 1 72 ? -18.297 -25.641 31.938 1 41.91 72 ARG A N 1
ATOM 561 C CA . ARG A 1 72 ? -18.406 -24.859 33.156 1 41.91 72 ARG A CA 1
ATOM 562 C C . ARG A 1 72 ? -19.859 -24.484 33.438 1 41.91 72 ARG A C 1
ATOM 564 O O . ARG A 1 72 ? -20.578 -24.047 32.531 1 41.91 72 ARG A O 1
ATOM 571 N N . ALA A 1 73 ? -20.562 -24.797 34.5 1 32.28 73 ALA A N 1
ATOM 572 C CA . ALA A 1 73 ? -21.891 -24.391 34.938 1 32.28 73 ALA A CA 1
ATOM 573 C C . ALA A 1 73 ? -22 -22.875 35 1 32.28 73 ALA A C 1
ATOM 575 O O . ALA A 1 73 ? -21.328 -22.219 35.812 1 32.28 73 ALA A O 1
ATOM 576 N N . GLY A 1 74 ? -21.984 -22.062 33.969 1 30.89 74 GLY A N 1
ATOM 577 C CA . GLY A 1 74 ? -22.391 -20.703 34.281 1 30.89 74 GLY A CA 1
ATOM 578 C C . GLY A 1 74 ? -23.578 -20.641 35.219 1 30.89 74 GLY A C 1
ATOM 579 O O . GLY A 1 74 ? -24.312 -21.609 35.375 1 30.89 74 GLY A O 1
ATOM 580 N N . PRO A 1 75 ? -23.562 -19.812 36.219 1 30.14 75 PRO A N 1
ATOM 581 C CA . PRO A 1 75 ? -24.703 -19.734 37.156 1 30.14 75 PRO A CA 1
ATOM 582 C C . PRO A 1 75 ? -26.047 -19.812 36.438 1 30.14 75 PRO A C 1
ATOM 584 O O . PRO A 1 75 ? -26.156 -19.359 35.281 1 30.14 75 PRO A O 1
ATOM 587 N N . SER A 1 76 ? -26.781 -20.766 36.781 1 25.91 76 SER A N 1
ATOM 588 C CA . SER A 1 76 ? -28.156 -21 36.375 1 25.91 76 SER A CA 1
ATOM 589 C C . SER A 1 76 ? -29.031 -19.781 36.625 1 25.91 76 SER A C 1
ATOM 591 O O . SER A 1 76 ? -29.203 -19.359 37.781 1 25.91 76 SER A O 1
ATOM 593 N N . LYS A 1 77 ? -28.984 -18.688 35.844 1 26.41 77 LYS A N 1
ATOM 594 C CA . LYS A 1 77 ? -30.062 -17.719 36.031 1 26.41 77 LYS A CA 1
ATOM 595 C C . LYS A 1 77 ? -31.422 -18.422 36.031 1 26.41 77 LYS A C 1
ATOM 597 O O . LYS A 1 77 ? -31.672 -19.312 35.219 1 26.41 77 LYS A O 1
ATOM 602 N N . LYS A 1 78 ? -32.062 -18.5 37.156 1 24.05 78 LYS A N 1
ATOM 603 C CA . LYS A 1 78 ? -33.5 -18.766 37.312 1 24.05 78 LYS A CA 1
ATOM 604 C C . LYS A 1 78 ? -34.312 -18.125 36.188 1 24.05 78 LYS A C 1
ATOM 606 O O . LYS A 1 78 ? -34.219 -16.906 35.969 1 24.05 78 LYS A O 1
ATOM 611 N N . ALA A 1 79 ? -34.688 -18.875 35.156 1 24.72 79 ALA A N 1
ATOM 612 C CA . ALA A 1 79 ? -35.688 -18.578 34.125 1 24.72 79 ALA A CA 1
ATOM 613 C C . ALA A 1 79 ? -37.031 -18.219 34.75 1 24.72 79 ALA A C 1
ATOM 615 O O . ALA A 1 79 ? -37.719 -19.094 35.281 1 24.72 79 ALA A O 1
ATOM 616 N N . SER A 1 80 ? -37.156 -17.109 35.531 1 24.41 80 SER A N 1
ATOM 617 C CA . SER A 1 80 ? -38.562 -16.781 35.812 1 24.41 80 SER A CA 1
ATOM 618 C C . SER A 1 80 ? -39.406 -16.766 34.531 1 24.41 80 SER A C 1
ATOM 620 O O . SER A 1 80 ? -38.906 -16.391 33.469 1 24.41 80 SER A O 1
ATOM 622 N N . GLN A 1 81 ? -40.438 -17.562 34.438 1 25.67 81 GLN A N 1
ATOM 623 C CA . GLN A 1 81 ? -41.562 -17.812 33.531 1 25.67 81 GLN A CA 1
ATOM 624 C C . GLN A 1 81 ? -42.281 -16.531 33.188 1 25.67 81 GLN A C 1
ATOM 626 O O . GLN A 1 81 ? -43.375 -16.266 33.688 1 25.67 81 GLN A O 1
ATOM 631 N N . GLY A 1 82 ? -41.625 -15.297 33.281 1 24.78 82 GLY A N 1
ATOM 632 C CA . GLY A 1 82 ? -42.562 -14.18 33.125 1 24.78 82 GLY A CA 1
ATOM 633 C C . GLY A 1 82 ? -43.406 -14.281 31.891 1 24.78 82 GLY A C 1
ATOM 634 O O . GLY A 1 82 ? -43.125 -15.062 30.984 1 24.78 82 GLY A O 1
ATOM 635 N N . GLN A 1 83 ? -44.688 -13.555 31.859 1 27.02 83 GLN A N 1
ATOM 636 C CA . GLN A 1 83 ? -45.875 -13.266 31.094 1 27.02 83 GLN A CA 1
ATOM 637 C C . GLN A 1 83 ? -45.531 -12.867 29.656 1 27.02 83 GLN A C 1
ATOM 639 O O . GLN A 1 83 ? -44.562 -12.164 29.422 1 27.02 83 GLN A O 1
ATOM 644 N N . GLN A 1 84 ? -46.188 -13.516 28.688 1 28.48 84 GLN A N 1
ATOM 645 C CA . GLN A 1 84 ? -46.25 -13.422 27.234 1 28.48 84 GLN A CA 1
ATOM 646 C C . GLN A 1 84 ? -46.531 -11.984 26.797 1 28.48 84 GLN A C 1
ATOM 648 O O . GLN A 1 84 ? -47.688 -11.617 26.516 1 28.48 84 GLN A O 1
ATOM 653 N N . THR A 1 85 ? -46.031 -10.859 27.516 1 27.64 85 THR A N 1
ATOM 654 C CA . THR A 1 85 ? -46.531 -9.547 27.109 1 27.64 85 THR A CA 1
ATOM 655 C C . THR A 1 85 ? -46.312 -9.32 25.609 1 27.64 85 THR A C 1
ATOM 657 O O . THR A 1 85 ? -45.438 -9.93 25.016 1 27.64 85 THR A O 1
ATOM 660 N N . ILE A 1 86 ? -47.312 -8.578 24.969 1 31.41 86 ILE A N 1
ATOM 661 C CA . ILE A 1 86 ? -47.625 -8.094 23.625 1 31.41 86 ILE A CA 1
ATOM 662 C C . ILE A 1 86 ? -46.406 -7.438 23 1 31.41 86 ILE A C 1
ATOM 664 O O . ILE A 1 86 ? -46.156 -6.246 23.203 1 31.41 86 ILE A O 1
ATOM 668 N N . THR A 1 87 ? -45.25 -7.871 23.297 1 31.55 87 THR A N 1
ATOM 669 C CA . THR A 1 87 ? -43.969 -7.203 23.062 1 31.55 87 THR A CA 1
ATOM 670 C C . THR A 1 87 ? -43.688 -7.043 21.562 1 31.55 87 THR A C 1
ATOM 672 O O . THR A 1 87 ? -42.562 -6.828 21.156 1 31.55 87 THR A O 1
ATOM 675 N N . GLY A 1 88 ? -44.719 -7.266 20.75 1 30 88 GLY A N 1
ATOM 676 C CA . GLY A 1 88 ? -44.406 -7.207 19.312 1 30 88 GLY A CA 1
ATOM 677 C C . GLY A 1 88 ? -43.844 -5.867 18.891 1 30 88 GLY A C 1
ATOM 678 O O . GLY A 1 88 ? -42.938 -5.812 18.062 1 30 88 GLY A O 1
ATOM 679 N N . ALA A 1 89 ? -44.656 -4.762 18.984 1 31.86 89 ALA A N 1
ATOM 680 C CA . ALA A 1 89 ? -44.469 -3.453 18.375 1 31.86 89 ALA A CA 1
ATOM 681 C C . ALA A 1 89 ? -43.188 -2.775 18.891 1 31.86 89 ALA A C 1
ATOM 683 O O . ALA A 1 89 ? -42.719 -1.814 18.297 1 31.86 89 ALA A O 1
ATOM 684 N N . PHE A 1 90 ? -42.812 -2.928 20.172 1 34.78 90 PHE A N 1
ATOM 685 C CA . PHE A 1 90 ? -41.688 -2.246 20.812 1 34.78 90 PHE A CA 1
ATOM 686 C C . PHE A 1 90 ? -40.375 -2.895 20.422 1 34.78 90 PHE A C 1
ATOM 688 O O . PHE A 1 90 ? -39.375 -2.82 21.156 1 34.78 90 PHE A O 1
ATOM 695 N N . ALA A 1 91 ? -40.281 -3.852 19.672 1 37.56 91 ALA A N 1
ATOM 696 C CA . ALA A 1 91 ? -39.094 -4.621 19.281 1 37.56 91 ALA A CA 1
ATOM 697 C C . ALA A 1 91 ? -38.094 -3.736 18.562 1 37.56 91 ALA A C 1
ATOM 699 O O . ALA A 1 91 ? -37.062 -4.223 18.094 1 37.56 91 ALA A O 1
ATOM 700 N N . LYS A 1 92 ? -38.406 -2.635 18.094 1 44.91 92 LYS A N 1
ATOM 701 C CA . LYS A 1 92 ? -37.562 -1.774 17.281 1 44.91 92 LYS A CA 1
ATOM 702 C C . LYS A 1 92 ? -36.312 -1.31 18.062 1 44.91 92 LYS A C 1
ATOM 704 O O . LYS A 1 92 ? -35.344 -0.86 17.469 1 44.91 92 LYS A O 1
ATOM 709 N N . GLY A 1 93 ? -36.344 -1.174 19.391 1 54.44 93 GLY A N 1
ATOM 710 C CA . GLY A 1 93 ? -35.25 -0.544 20.125 1 54.44 93 GLY A CA 1
ATOM 711 C C . GLY A 1 93 ? -34.25 -1.538 20.672 1 54.44 93 GLY A C 1
ATOM 712 O O . GLY A 1 93 ? -33.188 -1.146 21.203 1 54.44 93 GLY A O 1
ATOM 713 N N . THR A 1 94 ? -34.531 -2.891 20.828 1 75 94 THR A N 1
ATOM 714 C CA . THR A 1 94 ? -33.625 -3.709 21.609 1 75 94 THR A CA 1
ATOM 715 C C . THR A 1 94 ? -32.562 -4.336 20.703 1 75 94 THR A C 1
ATOM 717 O O . THR A 1 94 ? -32.875 -4.824 19.625 1 75 94 THR A O 1
ATOM 720 N N . LYS A 1 95 ? -31.359 -4.266 21.078 1 89.94 95 LYS A N 1
ATOM 721 C CA . LYS A 1 95 ? -30.219 -4.836 20.375 1 89.94 95 LYS A CA 1
ATOM 722 C C . LYS A 1 95 ? -30.281 -6.359 20.344 1 89.94 95 LYS A C 1
ATOM 724 O O . LYS A 1 95 ? -30.859 -6.977 21.25 1 89.94 95 LYS A O 1
ATOM 729 N N . TYR A 1 96 ? -29.938 -7.047 19.188 1 91.25 96 TYR A N 1
ATOM 730 C CA . TYR A 1 96 ? -29.875 -8.5 19.109 1 91.25 96 TYR A CA 1
ATOM 731 C C . TYR A 1 96 ? -29 -9.078 20.219 1 91.25 96 TYR A C 1
ATOM 733 O O . TYR A 1 96 ? -27.969 -8.516 20.562 1 91.25 96 TYR A O 1
ATOM 741 N N . LYS A 1 97 ? -29.453 -10.117 20.812 1 87.88 97 LYS A N 1
ATOM 742 C CA . LYS A 1 97 ? -28.609 -10.844 21.75 1 87.88 97 LYS A CA 1
ATOM 743 C C . LYS A 1 97 ? -27.406 -11.469 21.031 1 87.88 97 LYS A C 1
ATOM 745 O O . LYS A 1 97 ? -27.547 -11.992 19.922 1 87.88 97 LYS A O 1
ATOM 750 N N . THR A 1 98 ? -26.375 -11.414 21.797 1 88.31 98 THR A N 1
ATOM 751 C CA . THR A 1 98 ? -25.172 -12.039 21.25 1 88.31 98 THR A CA 1
ATOM 752 C C . THR A 1 98 ? -25.375 -13.531 21.031 1 88.31 98 THR A C 1
ATOM 754 O O . THR A 1 98 ? -25.969 -14.211 21.875 1 88.31 98 THR A O 1
ATOM 757 N N . ASP A 1 99 ? -25.188 -14.086 19.875 1 85.62 99 ASP A N 1
ATOM 758 C CA . ASP A 1 99 ? -25.25 -15.492 19.469 1 85.62 99 ASP A CA 1
ATOM 759 C C . ASP A 1 99 ? -26.641 -15.883 19 1 85.62 99 ASP A C 1
ATOM 761 O O . ASP A 1 99 ? -26.922 -17.062 18.781 1 85.62 99 ASP A O 1
ATOM 765 N N . SER A 1 100 ? -27.516 -14.836 18.969 1 91.06 100 SER A N 1
ATOM 766 C CA . SER A 1 100 ? -28.766 -15.102 18.297 1 91.06 100 SER A CA 1
ATOM 767 C C . SER A 1 100 ? -28.547 -15.453 16.828 1 91.06 100 SER A C 1
ATOM 769 O O . SER A 1 100 ? -27.453 -15.227 16.281 1 91.06 100 SER A O 1
ATOM 771 N N . ASP A 1 101 ? -29.5 -16.094 16.281 1 92.19 101 ASP A N 1
ATOM 772 C CA . ASP A 1 101 ? -29.359 -16.547 14.891 1 92.19 101 ASP A CA 1
ATOM 773 C C . ASP A 1 101 ? -29.078 -15.367 13.953 1 92.19 101 ASP A C 1
ATOM 775 O O . ASP A 1 101 ? -28.188 -15.445 13.102 1 92.19 101 ASP A O 1
ATOM 779 N N . ARG A 1 102 ? -29.828 -14.305 14.164 1 93.81 102 ARG A N 1
ATOM 780 C CA . ARG A 1 102 ? -29.656 -13.141 13.297 1 93.81 102 ARG A CA 1
ATOM 781 C C . ARG A 1 102 ? -28.297 -12.492 13.539 1 93.81 102 ARG A C 1
ATOM 783 O O . ARG A 1 102 ? -27.609 -12.086 12.594 1 93.81 102 ARG A O 1
ATOM 790 N N . TRP A 1 103 ? -27.953 -12.414 14.773 1 95.56 103 TRP A N 1
ATOM 791 C CA . TRP A 1 103 ? -26.641 -11.867 15.125 1 95.56 103 TRP A CA 1
ATOM 792 C C . TRP A 1 103 ? -25.516 -12.672 14.477 1 95.56 103 TRP A C 1
ATOM 794 O O . TRP A 1 103 ? -24.578 -12.102 13.93 1 95.56 103 TRP A O 1
ATOM 804 N N . ARG A 1 104 ? -25.656 -13.992 14.516 1 94.75 104 ARG A N 1
ATOM 805 C CA . ARG A 1 104 ? -24.656 -14.875 13.945 1 94.75 104 ARG A CA 1
ATOM 806 C C . ARG A 1 104 ? -24.578 -14.719 12.43 1 94.75 104 ARG A C 1
ATOM 808 O O . ARG A 1 104 ? -23.484 -14.719 11.859 1 94.75 104 ARG A O 1
ATOM 815 N N . GLN A 1 105 ? -25.672 -14.625 11.859 1 95.5 105 GLN A N 1
ATOM 816 C CA . GLN A 1 105 ? -25.719 -14.469 10.406 1 95.5 105 GLN A CA 1
ATOM 817 C C . GLN A 1 105 ? -25.047 -13.18 9.969 1 95.5 105 GLN A C 1
ATOM 819 O O . GLN A 1 105 ? -24.266 -13.172 9.008 1 95.5 105 GLN A O 1
ATOM 824 N N . LEU A 1 106 ? -25.359 -12.086 10.664 1 96.81 106 LEU A N 1
ATOM 825 C CA . LEU A 1 106 ? -24.797 -10.789 10.32 1 96.81 106 LEU A CA 1
ATOM 826 C C . LEU A 1 106 ? -23.297 -10.766 10.586 1 96.81 106 LEU A C 1
ATOM 828 O O . LEU A 1 106 ? -22.516 -10.281 9.758 1 96.81 106 LEU A O 1
ATOM 832 N N . THR A 1 107 ? -22.906 -11.359 11.68 1 97 107 THR A N 1
ATOM 833 C CA . THR A 1 107 ? -21.5 -11.391 12.055 1 97 107 THR A CA 1
ATOM 834 C C . THR A 1 107 ? -20.703 -12.266 11.094 1 97 107 THR A C 1
ATOM 836 O O . THR A 1 107 ? -19.547 -11.961 10.781 1 97 107 THR A O 1
ATOM 839 N N . ASP A 1 108 ? -21.328 -13.281 10.648 1 96.31 108 ASP A N 1
ATOM 840 C CA . ASP A 1 108 ? -20.688 -14.148 9.664 1 96.31 108 ASP A CA 1
ATOM 841 C C . ASP A 1 108 ? -20.453 -13.414 8.344 1 96.31 108 ASP A C 1
ATOM 843 O O . ASP A 1 108 ? -19.438 -13.602 7.688 1 96.31 108 ASP A O 1
ATOM 847 N N . GLY A 1 109 ? -21.469 -12.641 7.992 1 96.19 109 GLY A N 1
ATOM 848 C CA . GLY A 1 109 ? -21.297 -11.82 6.805 1 96.19 109 GLY A CA 1
ATOM 849 C C . GLY A 1 109 ? -20.094 -10.883 6.895 1 96.19 109 GLY A C 1
ATOM 850 O O . GLY A 1 109 ? -19.312 -10.781 5.949 1 96.19 109 GLY A O 1
ATOM 851 N N . VAL A 1 110 ? -19.906 -10.258 8.023 1 97.19 110 VAL A N 1
ATOM 852 C CA . VAL A 1 110 ? -18.781 -9.359 8.25 1 97.19 110 VAL A CA 1
ATOM 853 C C . VAL A 1 110 ? -17.469 -10.148 8.258 1 97.19 110 VAL A C 1
ATOM 855 O O . VAL A 1 110 ? -16.469 -9.719 7.68 1 97.19 110 VAL A O 1
ATOM 858 N N . THR A 1 111 ? -17.516 -11.328 8.859 1 96.88 111 THR A N 1
ATOM 859 C CA . THR A 1 111 ? -16.328 -12.172 8.961 1 96.88 111 THR A CA 1
ATOM 860 C C . THR A 1 111 ? -15.836 -12.578 7.578 1 96.88 111 THR A C 1
ATOM 862 O O . THR A 1 111 ? -14.641 -12.492 7.289 1 96.88 111 THR A O 1
ATOM 865 N N . ARG A 1 112 ? -16.703 -12.953 6.746 1 96.5 112 ARG A N 1
ATOM 866 C CA . ARG A 1 112 ? -16.359 -13.398 5.402 1 96.5 112 ARG A CA 1
ATOM 867 C C . ARG A 1 112 ? -15.836 -12.242 4.559 1 96.5 112 ARG A C 1
ATOM 869 O O . ARG A 1 112 ? -14.945 -12.422 3.725 1 96.5 112 ARG A O 1
ATOM 876 N N . PHE A 1 113 ? -16.453 -11.055 4.836 1 95.69 113 PHE A N 1
ATOM 877 C CA . PHE A 1 113 ? -15.953 -9.875 4.148 1 95.69 113 PHE A CA 1
ATOM 878 C C . PHE A 1 113 ? -14.516 -9.586 4.562 1 95.69 113 PHE A C 1
ATOM 880 O O . PHE A 1 113 ? -13.648 -9.359 3.713 1 95.69 113 PHE A O 1
ATOM 887 N N . LEU A 1 114 ? -14.188 -9.625 5.852 1 94.75 114 LEU A N 1
ATOM 888 C CA . LEU A 1 114 ? -12.852 -9.344 6.383 1 94.75 114 LEU A CA 1
ATOM 889 C C . LEU A 1 114 ? -11.844 -10.352 5.852 1 94.75 114 LEU A C 1
ATOM 891 O O . LEU A 1 114 ? -10.734 -9.977 5.465 1 94.75 114 LEU A O 1
ATOM 895 N N . ALA A 1 115 ? -12.211 -11.547 5.758 1 94.25 115 ALA A N 1
ATOM 896 C CA . ALA A 1 115 ? -11.305 -12.633 5.383 1 94.25 115 ALA A CA 1
ATOM 897 C C . ALA A 1 115 ? -11.055 -12.641 3.879 1 94.25 115 ALA A C 1
ATOM 899 O O . ALA A 1 115 ? -9.906 -12.625 3.432 1 94.25 115 ALA A O 1
ATOM 900 N N . LYS A 1 116 ? -12.148 -12.586 3.125 1 93.94 116 LYS A N 1
ATOM 901 C CA . LYS A 1 116 ? -12.047 -12.727 1.675 1 93.94 116 LYS A CA 1
ATOM 902 C C . LYS A 1 116 ? -11.32 -11.539 1.052 1 93.94 116 LYS A C 1
ATOM 904 O O . LYS A 1 116 ? -10.5 -11.711 0.146 1 93.94 116 LYS A O 1
ATOM 909 N N . GLU A 1 117 ? -11.625 -10.398 1.6 1 90.06 117 GLU A N 1
ATOM 910 C CA . GLU A 1 117 ? -11.023 -9.195 1.027 1 90.06 117 GLU A CA 1
ATOM 911 C C . GLU A 1 117 ? -9.734 -8.82 1.757 1 90.06 117 GLU A C 1
ATOM 913 O O . GLU A 1 117 ? -9.078 -7.844 1.399 1 90.06 117 GLU A O 1
ATOM 918 N N . MET A 1 118 ? -9.43 -9.594 2.766 1 88.62 118 MET A N 1
ATOM 919 C CA . MET A 1 118 ? -8.18 -9.43 3.508 1 88.62 118 MET A CA 1
ATOM 920 C C . MET A 1 118 ? -8.062 -8.016 4.07 1 88.62 118 MET A C 1
ATOM 922 O O . MET A 1 118 ? -7.012 -7.387 3.965 1 88.62 118 MET A O 1
ATOM 926 N N . VAL A 1 119 ? -9.156 -7.492 4.504 1 88.44 119 VAL A N 1
ATOM 927 C CA . VAL A 1 119 ? -9.133 -6.16 5.094 1 88.44 119 VAL A CA 1
ATOM 928 C C . VAL A 1 119 ? -8.703 -6.25 6.555 1 88.44 119 VAL A C 1
ATOM 930 O O . VAL A 1 119 ? -8.945 -7.258 7.219 1 88.44 119 VAL A O 1
ATOM 933 N N . SER A 1 120 ? -8.047 -5.172 7.098 1 88.81 120 SER A N 1
ATOM 934 C CA . SER A 1 120 ? -7.59 -5.137 8.484 1 88.81 120 SER A CA 1
ATOM 935 C C . SER A 1 120 ? -8.758 -5.305 9.453 1 88.81 120 SER A C 1
ATOM 937 O O . SER A 1 120 ? -9.852 -4.797 9.211 1 88.81 120 SER A O 1
ATOM 939 N N . PHE A 1 121 ? -8.461 -5.949 10.555 1 90.88 121 PHE A N 1
ATOM 940 C CA . PHE A 1 121 ? -9.469 -6.117 11.594 1 90.88 121 PHE A CA 1
ATOM 941 C C . PHE A 1 121 ? -9.898 -4.766 12.156 1 90.88 121 PHE A C 1
ATOM 943 O O . PHE A 1 121 ? -11.008 -4.625 12.672 1 90.88 121 PHE A O 1
ATOM 950 N N . ASN A 1 122 ? -9.055 -3.807 12.016 1 91.38 122 ASN A N 1
ATOM 951 C CA . ASN A 1 122 ? -9.352 -2.467 12.516 1 91.38 122 ASN A CA 1
ATOM 952 C C . ASN A 1 122 ? -10.516 -1.831 11.758 1 91.38 122 ASN A C 1
ATOM 954 O O . ASN A 1 122 ? -11.07 -0.826 12.203 1 91.38 122 ASN A O 1
ATOM 958 N N . THR A 1 123 ? -10.859 -2.408 10.672 1 92.38 123 THR A N 1
ATOM 959 C CA . THR A 1 123 ? -11.969 -1.907 9.875 1 92.38 123 THR A CA 1
ATOM 960 C C . THR A 1 123 ? -13.25 -1.858 10.703 1 92.38 123 THR A C 1
ATOM 962 O O . THR A 1 123 ? -14.047 -0.927 10.57 1 92.38 123 THR A O 1
ATOM 965 N N . VAL A 1 124 ? -13.414 -2.775 11.617 1 95.75 124 VAL A N 1
ATOM 966 C CA . VAL A 1 124 ? -14.656 -2.873 12.383 1 95.75 124 VAL A CA 1
ATOM 967 C C . VAL A 1 124 ? -14.68 -1.81 13.477 1 95.75 124 VAL A C 1
ATOM 969 O O . VAL A 1 124 ? -15.711 -1.574 14.102 1 95.75 124 VAL A O 1
ATOM 972 N N . GLU A 1 125 ? -13.516 -1.188 13.688 1 94.5 125 GLU A N 1
ATOM 973 C CA . GLU A 1 125 ? -13.438 -0.123 14.68 1 94.5 125 GLU A CA 1
ATOM 974 C C . GLU A 1 125 ? -13.688 1.244 14.055 1 94.5 125 GLU A C 1
ATOM 976 O O . GLU A 1 125 ? -13.906 2.23 14.758 1 94.5 125 GLU A O 1
ATOM 981 N N . LYS A 1 126 ? -13.617 1.301 12.758 1 93.69 126 LYS A N 1
ATOM 982 C CA . LYS A 1 126 ? -13.781 2.576 12.062 1 93.69 126 LYS A CA 1
ATOM 983 C C . LYS A 1 126 ? -15.203 3.105 12.227 1 93.69 126 LYS A C 1
ATOM 985 O O . LYS A 1 126 ? -16.172 2.391 11.961 1 93.69 126 LYS A O 1
ATOM 990 N N . PRO A 1 127 ? -15.344 4.379 12.555 1 93.19 127 PRO A N 1
ATOM 991 C CA . PRO A 1 127 ? -16.672 4.941 12.812 1 93.19 127 PRO A CA 1
ATOM 992 C C . PRO A 1 127 ? -17.594 4.879 11.586 1 93.19 127 PRO A C 1
ATOM 994 O O . PRO A 1 127 ? -18.781 4.617 11.719 1 93.19 127 PRO A O 1
ATOM 997 N N . SER A 1 128 ? -17.016 5.043 10.43 1 94.12 128 SER A N 1
ATOM 998 C CA . SER A 1 128 ? -17.844 5.051 9.227 1 94.12 128 SER A CA 1
ATOM 999 C C . SER A 1 128 ? -18.375 3.656 8.922 1 94.12 128 SER A C 1
ATOM 1001 O O . SER A 1 128 ? -19.5 3.512 8.43 1 94.12 128 SER A O 1
ATOM 1003 N N . PHE A 1 129 ? -17.609 2.664 9.148 1 96.31 129 PHE A N 1
ATOM 1004 C CA . PHE A 1 129 ? -18.047 1.288 8.938 1 96.31 129 PHE A CA 1
ATOM 1005 C C . PHE A 1 129 ? -19.141 0.903 9.922 1 96.31 129 PHE A C 1
ATOM 1007 O O . PHE A 1 129 ? -20.156 0.307 9.539 1 96.31 129 PHE A O 1
ATOM 1014 N N . LYS A 1 130 ? -18.906 1.289 11.148 1 95.94 130 LYS A N 1
ATOM 1015 C CA . LYS A 1 130 ? -19.891 1.046 12.195 1 95.94 130 LYS A CA 1
ATOM 1016 C C . LYS A 1 130 ? -21.219 1.746 11.875 1 95.94 130 LYS A C 1
ATOM 1018 O O . LYS A 1 130 ? -22.281 1.144 11.977 1 95.94 130 LYS A O 1
ATOM 1023 N N . ALA A 1 131 ? -21.109 3.004 11.469 1 96.19 131 ALA A N 1
ATOM 1024 C CA . ALA A 1 131 ? -22.281 3.789 11.141 1 96.19 131 ALA A CA 1
ATOM 1025 C C . ALA A 1 131 ? -23.031 3.186 9.953 1 96.19 131 ALA A C 1
ATOM 1027 O O . ALA A 1 131 ? -24.266 3.164 9.93 1 96.19 131 ALA A O 1
ATOM 1028 N N . MET A 1 132 ? -22.297 2.682 9 1 96.62 132 MET A N 1
ATOM 1029 C CA . MET A 1 132 ? -22.906 2.059 7.828 1 96.62 132 MET A CA 1
ATOM 1030 C C . MET A 1 132 ? -23.719 0.837 8.227 1 96.62 132 MET A C 1
ATOM 1032 O O . MET A 1 132 ? -24.906 0.748 7.895 1 96.62 132 MET A O 1
ATOM 1036 N N . LEU A 1 133 ? -23.125 -0.038 8.992 1 96.62 133 LEU A N 1
ATOM 1037 C CA . LEU A 1 133 ? -23.812 -1.27 9.359 1 96.62 133 LEU A CA 1
ATOM 1038 C C . LEU A 1 133 ? -24.969 -0.979 10.305 1 96.62 133 LEU A C 1
ATOM 1040 O O . LEU A 1 133 ? -26 -1.66 10.266 1 96.62 133 LEU A O 1
ATOM 1044 N N . HIS A 1 134 ? -24.766 0.064 11.133 1 95.62 134 HIS A N 1
ATOM 1045 C CA . HIS A 1 134 ? -25.844 0.479 12.016 1 95.62 134 HIS A CA 1
ATOM 1046 C C . HIS A 1 134 ? -27.047 0.981 11.227 1 95.62 134 HIS A C 1
ATOM 1048 O O . HIS A 1 134 ? -28.203 0.774 11.625 1 95.62 134 HIS A O 1
ATOM 1054 N N . THR A 1 135 ? -26.797 1.642 10.172 1 95.44 135 THR A N 1
ATOM 1055 C CA . THR A 1 135 ? -27.875 2.117 9.305 1 95.44 135 THR A CA 1
ATOM 1056 C C . THR A 1 135 ? -28.609 0.946 8.672 1 95.44 135 THR A C 1
ATOM 1058 O O . THR A 1 135 ? -29.844 0.993 8.523 1 95.44 135 THR A O 1
ATOM 1061 N N . PHE A 1 136 ? -27.906 -0.111 8.344 1 95.88 136 PHE A N 1
ATOM 1062 C CA . PHE A 1 136 ? -28.5 -1.288 7.727 1 95.88 136 PHE A CA 1
ATOM 1063 C C . PHE A 1 136 ? -29.328 -2.064 8.742 1 95.88 136 PHE A C 1
ATOM 1065 O O . PHE A 1 136 ? -30.406 -2.582 8.414 1 95.88 136 PHE A O 1
ATOM 1072 N N . ASP A 1 137 ? -28.797 -2.141 9.969 1 95.38 137 ASP A N 1
ATOM 1073 C CA . ASP A 1 137 ? -29.516 -2.844 11.031 1 95.38 137 ASP A CA 1
ATOM 1074 C C . ASP A 1 137 ? -29.219 -2.225 12.398 1 95.38 137 ASP A C 1
ATOM 1076 O O . ASP A 1 137 ? -28.203 -2.531 13.016 1 95.38 137 ASP A O 1
ATOM 1080 N N . LYS A 1 138 ? -30.141 -1.472 12.875 1 93.56 138 LYS A N 1
ATOM 1081 C CA . LYS A 1 138 ? -29.984 -0.713 14.109 1 93.56 138 LYS A CA 1
ATOM 1082 C C . LYS A 1 138 ? -29.906 -1.643 15.32 1 93.56 138 LYS A C 1
ATOM 1084 O O . LYS A 1 138 ? -29.391 -1.259 16.375 1 93.56 138 LYS A O 1
ATOM 1089 N N . GLN A 1 139 ? -30.391 -2.859 15.125 1 93.81 139 GLN A N 1
ATOM 1090 C CA . GLN A 1 139 ? -30.438 -3.797 16.25 1 93.81 139 GLN A CA 1
ATOM 1091 C C . GLN A 1 139 ? -29.141 -4.594 16.344 1 93.81 139 GLN A C 1
ATOM 1093 O O . GLN A 1 139 ? -28.938 -5.324 17.312 1 93.81 139 GLN A O 1
ATOM 1098 N N . TYR A 1 140 ? -28.359 -4.391 15.391 1 95.31 140 TYR A N 1
ATOM 1099 C CA . TYR A 1 140 ? -27.109 -5.137 15.367 1 95.31 140 TYR A CA 1
ATOM 1100 C C . TYR A 1 140 ? -25.984 -4.324 16 1 95.31 140 TYR A C 1
ATOM 1102 O O . TYR A 1 140 ? -25.781 -3.156 15.656 1 95.31 140 TYR A O 1
ATOM 1110 N N . GLU A 1 141 ? -25.312 -4.938 16.922 1 94.44 141 GLU A N 1
ATOM 1111 C CA . GLU A 1 141 ? -24.109 -4.336 17.484 1 94.44 141 GLU A CA 1
ATOM 1112 C C . GLU A 1 141 ? -22.844 -5.047 17 1 94.44 141 GLU A C 1
ATOM 1114 O O . GLU A 1 141 ? -22.609 -6.207 17.344 1 94.44 141 GLU A O 1
ATOM 1119 N N . LEU A 1 142 ? -22.062 -4.391 16.266 1 95.69 142 LEU A N 1
ATOM 1120 C CA . LEU A 1 142 ? -20.844 -4.922 15.664 1 95.69 142 LEU A CA 1
ATOM 1121 C C . LEU A 1 142 ? -19.797 -5.223 16.734 1 95.69 142 LEU A C 1
ATOM 1123 O O . LEU A 1 142 ? -19.453 -4.352 17.531 1 95.69 142 LEU A O 1
ATOM 1127 N N . PRO A 1 143 ? -19.328 -6.473 16.734 1 95.25 143 PRO A N 1
ATOM 1128 C CA . PRO A 1 143 ? -18.281 -6.793 17.703 1 95.25 143 PRO A CA 1
ATOM 1129 C C . PRO A 1 143 ? -16.969 -6.051 17.422 1 95.25 143 PRO A C 1
ATOM 1131 O O . PRO A 1 143 ? -16.781 -5.516 16.312 1 95.25 143 PRO A O 1
ATOM 1134 N N . GLY A 1 144 ? -16.094 -6.086 18.375 1 94.94 144 GLY A N 1
ATOM 1135 C CA . GLY A 1 144 ? -14.82 -5.406 18.25 1 94.94 144 GLY A CA 1
ATOM 1136 C C . GLY A 1 144 ? -13.781 -6.23 17.5 1 94.94 144 GLY A C 1
ATOM 1137 O O . GLY A 1 144 ? -14.031 -7.391 17.172 1 94.94 144 GLY A O 1
ATOM 1138 N N . ARG A 1 145 ? -12.695 -5.637 17.281 1 94.31 145 ARG A N 1
ATOM 1139 C CA . ARG A 1 145 ? -11.625 -6.258 16.5 1 94.31 145 ARG A CA 1
ATOM 1140 C C . ARG A 1 145 ? -11.125 -7.527 17.188 1 94.31 145 ARG A C 1
ATOM 1142 O O . ARG A 1 145 ? -10.766 -8.5 16.516 1 94.31 145 ARG A O 1
ATOM 1149 N N . LYS A 1 146 ? -11.102 -7.559 18.438 1 93.56 146 LYS A N 1
ATOM 1150 C CA . LYS A 1 146 ? -10.609 -8.711 19.172 1 93.56 146 LYS A CA 1
ATOM 1151 C C . LYS A 1 146 ? -11.492 -9.938 18.938 1 93.56 146 LYS A C 1
ATOM 1153 O O . LYS A 1 146 ? -10.984 -11.055 18.812 1 93.56 146 LYS A O 1
ATOM 1158 N N . TYR A 1 147 ? -12.742 -9.734 18.906 1 95.62 147 TYR A N 1
ATOM 1159 C CA . TYR A 1 147 ? -13.664 -10.836 18.641 1 95.62 147 TYR A CA 1
ATOM 1160 C C . TYR A 1 147 ? -13.398 -11.461 17.281 1 95.62 147 TYR A C 1
ATOM 1162 O O . TYR A 1 147 ? -13.336 -12.688 17.156 1 95.62 147 TYR A O 1
ATOM 1170 N N . PHE A 1 148 ? -13.266 -10.633 16.297 1 96.31 148 PHE A N 1
ATOM 1171 C CA . PHE A 1 148 ? -13.055 -11.148 14.945 1 96.31 148 PHE A CA 1
ATOM 1172 C C . PHE A 1 148 ? -11.695 -11.836 14.844 1 96.31 148 PHE A C 1
ATOM 1174 O O . PHE A 1 148 ? -11.57 -12.883 14.203 1 96.31 148 PHE A O 1
ATOM 1181 N N . SER A 1 149 ? -10.672 -11.266 15.445 1 93.94 149 SER A N 1
ATOM 1182 C CA . SER A 1 149 ? -9.312 -11.797 15.367 1 93.94 149 SER A CA 1
ATOM 1183 C C . SER A 1 149 ? -9.188 -13.102 16.156 1 93.94 149 SER A C 1
ATOM 1185 O O . SER A 1 149 ? -8.555 -14.055 15.688 1 93.94 149 SER A O 1
ATOM 1187 N N . LYS A 1 150 ? -9.883 -13.195 17.266 1 94.38 150 LYS A N 1
ATOM 1188 C CA . LYS A 1 150 ? -9.602 -14.289 18.203 1 94.38 150 LYS A CA 1
ATOM 1189 C C . LYS A 1 150 ? -10.688 -15.367 18.125 1 94.38 150 LYS A C 1
ATOM 1191 O O . LYS A 1 150 ? -10.453 -16.516 18.5 1 94.38 150 LYS A O 1
ATOM 1196 N N . THR A 1 151 ? -11.805 -14.977 17.609 1 95.19 151 THR A N 1
ATOM 1197 C CA . THR A 1 151 ? -12.898 -15.93 17.672 1 95.19 151 THR A CA 1
ATOM 1198 C C . THR A 1 151 ? -13.477 -16.188 16.281 1 95.19 151 THR A C 1
ATOM 1200 O O . THR A 1 151 ? -13.43 -17.312 15.781 1 95.19 151 THR A O 1
ATOM 1203 N N . ALA A 1 152 ? -14 -15.203 15.641 1 96.69 152 ALA A N 1
ATOM 1204 C CA . ALA A 1 152 ? -14.758 -15.367 14.406 1 96.69 152 ALA A CA 1
ATOM 1205 C C . ALA A 1 152 ? -13.891 -15.961 13.305 1 96.69 152 ALA A C 1
ATOM 1207 O O . ALA A 1 152 ? -14.281 -16.938 12.656 1 96.69 152 ALA A O 1
ATOM 1208 N N . ILE A 1 153 ? -12.695 -15.461 13.117 1 96.12 153 ILE A N 1
ATOM 1209 C CA . ILE A 1 153 ? -11.82 -15.891 12.031 1 96.12 153 ILE A CA 1
ATOM 1210 C C . ILE A 1 153 ? -11.305 -17.297 12.312 1 96.12 153 ILE A C 1
ATOM 1212 O O . ILE A 1 153 ? -11.359 -18.172 11.445 1 96.12 153 ILE A O 1
ATOM 1216 N N . PRO A 1 154 ? -10.828 -17.562 13.516 1 95.94 154 PRO A N 1
ATOM 1217 C CA . PRO A 1 154 ? -10.398 -18.922 13.805 1 95.94 154 PRO A CA 1
ATOM 1218 C C . PRO A 1 154 ? -11.523 -19.953 13.633 1 95.94 154 PRO A C 1
ATOM 1220 O O . PRO A 1 154 ? -11.297 -21.047 13.125 1 95.94 154 PRO A O 1
ATOM 1223 N N . ASN A 1 155 ? -12.734 -19.547 14.016 1 96.25 155 ASN A N 1
ATOM 1224 C CA . ASN A 1 155 ? -13.867 -20.453 13.836 1 96.25 155 ASN A CA 1
ATOM 1225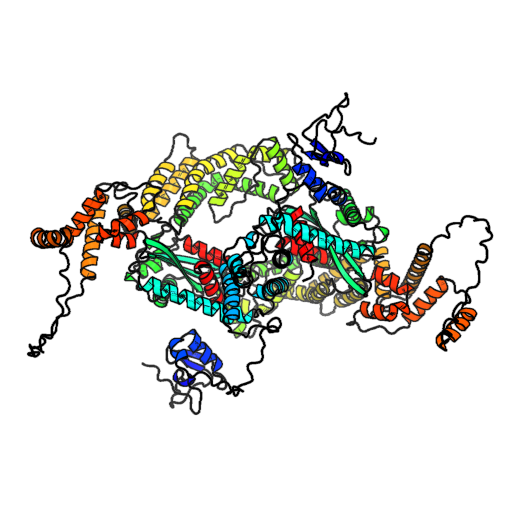 C C . ASN A 1 155 ? -14.148 -20.703 12.359 1 96.25 155 ASN A C 1
ATOM 1227 O O . ASN A 1 155 ? -14.391 -21.844 11.961 1 96.25 155 ASN A O 1
ATOM 1231 N N . LEU A 1 156 ? -14.133 -19.656 11.609 1 96.94 156 LEU A N 1
ATOM 1232 C CA . LEU A 1 156 ? -14.344 -19.797 10.172 1 96.94 156 LEU A CA 1
ATOM 1233 C C . LEU A 1 156 ? -13.234 -20.641 9.547 1 96.94 156 LEU A C 1
ATOM 1235 O O . LEU A 1 156 ? -13.5 -21.469 8.664 1 96.94 156 LEU A O 1
ATOM 1239 N N . PHE A 1 157 ? -12.047 -20.469 9.984 1 96.62 157 PHE A N 1
ATOM 1240 C CA . PHE A 1 157 ? -10.898 -21.234 9.531 1 96.62 157 PHE A CA 1
ATOM 1241 C C . PHE A 1 157 ? -11.117 -22.734 9.766 1 96.62 157 PHE A C 1
ATOM 1243 O O . PHE A 1 157 ? -10.938 -23.547 8.859 1 96.62 157 PHE A O 1
ATOM 1250 N N . ASN A 1 158 ? -11.5 -23.016 10.922 1 96.19 158 ASN A N 1
ATOM 1251 C CA . ASN A 1 158 ? -11.719 -24.406 11.273 1 96.19 158 ASN A CA 1
ATOM 1252 C C . ASN A 1 158 ? -12.852 -25.016 10.453 1 96.19 158 ASN A C 1
ATOM 1254 O O . ASN A 1 158 ? -12.773 -26.188 10.047 1 96.19 158 ASN A O 1
ATOM 1258 N N . GLU A 1 159 ? -13.805 -24.25 10.258 1 96.25 159 GLU A N 1
ATOM 1259 C CA . GLU A 1 159 ? -14.938 -24.703 9.453 1 96.25 159 GLU A CA 1
ATOM 1260 C C . GLU A 1 159 ? -14.508 -25.016 8.023 1 96.25 159 GLU A C 1
ATOM 1262 O O . GLU A 1 159 ? -14.797 -26.094 7.496 1 96.25 159 GLU A O 1
ATOM 1267 N N . VAL A 1 160 ? -13.875 -24.109 7.426 1 97.12 160 VAL A N 1
ATOM 1268 C CA . VAL A 1 160 ? -13.438 -24.266 6.043 1 97.12 160 VAL A CA 1
ATOM 1269 C C . VAL A 1 160 ? -12.414 -25.391 5.941 1 97.12 160 VAL A C 1
ATOM 1271 O O . VAL A 1 160 ? -12.453 -26.188 5.004 1 97.12 160 VAL A O 1
ATOM 1274 N N . ARG A 1 161 ? -11.539 -25.453 6.887 1 96.44 161 ARG A N 1
ATOM 1275 C CA . ARG A 1 161 ? -10.531 -26.516 6.922 1 96.44 161 ARG A CA 1
ATOM 1276 C C . ARG A 1 161 ? -11.172 -27.891 7.008 1 96.44 161 ARG A C 1
ATOM 1278 O O . ARG A 1 161 ? -10.781 -28.812 6.289 1 96.44 161 ARG A O 1
ATOM 1285 N N . SER A 1 162 ? -12.156 -28.016 7.816 1 96.06 162 SER A N 1
ATOM 1286 C CA . SER A 1 162 ? -12.859 -29.281 7.969 1 96.06 162 SER A CA 1
ATOM 1287 C C . SER A 1 162 ? -13.547 -29.703 6.668 1 96.06 162 SER A C 1
ATOM 1289 O O . SER A 1 162 ? -13.539 -30.875 6.301 1 96.06 162 SER A O 1
ATOM 1291 N N . ASN A 1 163 ? -14.125 -28.75 6.066 1 96.19 163 ASN A N 1
ATOM 1292 C CA . ASN A 1 163 ? -14.781 -29.016 4.793 1 96.19 163 ASN A CA 1
ATOM 1293 C C . ASN A 1 163 ? -13.789 -29.5 3.736 1 96.19 163 ASN A C 1
ATOM 1295 O O . ASN A 1 163 ? -14.062 -30.438 2.998 1 96.19 163 ASN A O 1
ATOM 1299 N N . ILE A 1 164 ? -12.68 -28.891 3.674 1 96.5 164 ILE A N 1
ATOM 1300 C CA . ILE A 1 164 ? -11.664 -29.25 2.688 1 96.5 164 ILE A CA 1
ATOM 1301 C C . ILE A 1 164 ? -11.086 -30.625 3.023 1 96.5 164 ILE A C 1
ATOM 1303 O O . ILE A 1 164 ? -10.836 -31.438 2.129 1 96.5 164 ILE A O 1
ATOM 1307 N N . MET A 1 165 ? -10.938 -30.875 4.277 1 96 165 MET A N 1
ATOM 1308 C CA . MET A 1 165 ? -10.438 -32.156 4.707 1 96 165 MET A CA 1
ATOM 1309 C C . MET A 1 165 ? -11.383 -33.281 4.277 1 96 165 MET A C 1
ATOM 1311 O O . MET A 1 165 ? -10.945 -34.344 3.852 1 96 165 MET A O 1
ATOM 1315 N N . LYS A 1 166 ? -12.602 -33 4.402 1 94.69 166 LYS A N 1
ATOM 1316 C CA . LYS A 1 166 ? -13.609 -33.969 3.973 1 94.69 166 LYS A CA 1
ATOM 1317 C C . LYS A 1 166 ? -13.539 -34.219 2.465 1 94.69 166 LYS A C 1
ATOM 1319 O O . LYS A 1 166 ? -13.609 -35.344 1.999 1 94.69 166 LYS A O 1
ATOM 1324 N N . GLU A 1 167 ? -13.422 -33.188 1.78 1 94.75 167 GLU A N 1
ATOM 1325 C CA . GLU A 1 167 ? -13.32 -33.281 0.327 1 94.75 167 GLU A CA 1
ATOM 1326 C C . GLU A 1 167 ? -12.078 -34.062 -0.095 1 94.75 167 GLU A C 1
ATOM 1328 O O . GLU A 1 167 ? -12.141 -34.875 -1.004 1 94.75 167 GLU A O 1
ATOM 1333 N N . LEU A 1 168 ? -10.977 -33.812 0.537 1 95.44 168 LEU A N 1
ATOM 1334 C CA . LEU A 1 168 ? -9.703 -34.438 0.196 1 95.44 168 LEU A CA 1
ATOM 1335 C C . LEU A 1 168 ? -9.703 -35.906 0.574 1 95.44 168 LEU A C 1
ATOM 1337 O O . LEU A 1 168 ? -8.953 -36.719 -0.007 1 95.44 168 LEU A O 1
ATOM 1341 N N . GLY A 1 169 ? -10.516 -36.219 1.557 1 91.81 169 GLY A N 1
ATOM 1342 C CA . GLY A 1 169 ? -10.633 -37.625 1.956 1 91.81 169 GLY A CA 1
ATOM 1343 C C . GLY A 1 169 ? -11.164 -38.531 0.852 1 91.81 169 GLY A C 1
ATOM 1344 O O . GLY A 1 169 ? -10.867 -39.719 0.816 1 91.81 169 GLY A O 1
ATOM 1345 N N . ASP A 1 170 ? -11.828 -37.906 -0.099 1 90.31 170 ASP A N 1
ATOM 1346 C CA . ASP A 1 170 ? -12.469 -38.656 -1.173 1 90.31 170 ASP A CA 1
ATOM 1347 C C . ASP A 1 170 ? -11.602 -38.688 -2.432 1 90.31 170 ASP A C 1
ATOM 1349 O O . ASP A 1 170 ? -11.953 -39.312 -3.428 1 90.31 170 ASP A O 1
ATOM 1353 N N . VAL A 1 171 ? -10.508 -38.094 -2.393 1 94 171 VAL A N 1
ATOM 1354 C CA . VAL A 1 171 ? -9.688 -37.938 -3.59 1 94 171 VAL A CA 1
ATOM 1355 C C . VAL A 1 171 ? -8.617 -39.031 -3.641 1 94 171 VAL A C 1
ATOM 1357 O O . VAL A 1 171 ? -7.918 -39.25 -2.652 1 94 171 VAL A O 1
ATOM 1360 N N . GLU A 1 172 ? -8.547 -39.656 -4.73 1 93.38 172 GLU A N 1
ATOM 1361 C CA . GLU A 1 172 ? -7.59 -40.75 -4.883 1 93.38 172 GLU A CA 1
ATOM 1362 C C . GLU A 1 172 ? -6.191 -40.219 -5.199 1 93.38 172 GLU A C 1
ATOM 1364 O O . GLU A 1 172 ? -5.195 -40.75 -4.703 1 93.38 172 GLU A O 1
ATOM 1369 N N . TYR A 1 173 ? -6.172 -39.219 -6.055 1 96.5 173 TYR A N 1
ATOM 1370 C CA . TYR A 1 173 ? -4.895 -38.625 -6.441 1 96.5 173 TYR A CA 1
ATOM 1371 C C . TYR A 1 173 ? -4.949 -37.094 -6.363 1 96.5 173 TYR A C 1
ATOM 1373 O O . TYR A 1 173 ? -6.004 -36.5 -6.574 1 96.5 173 TYR A O 1
ATOM 1381 N N . LEU A 1 174 ? -3.84 -36.531 -6.02 1 97.56 174 LEU A N 1
ATOM 1382 C CA . LEU A 1 174 ? -3.74 -35.062 -6.012 1 97.56 174 LEU A CA 1
ATOM 1383 C C . LEU A 1 174 ? -2.322 -34.625 -6.355 1 97.56 174 LEU A C 1
ATOM 1385 O O . LEU A 1 174 ? -1.377 -35.406 -6.25 1 97.56 174 LEU A O 1
ATOM 1389 N N . ALA A 1 175 ? -2.213 -33.5 -6.871 1 97.69 175 ALA A N 1
ATOM 1390 C CA . ALA A 1 175 ? -0.929 -32.844 -7.129 1 97.69 175 ALA A CA 1
ATOM 1391 C C . ALA A 1 175 ? -0.696 -31.688 -6.16 1 97.69 175 ALA A C 1
ATOM 1393 O O . ALA A 1 175 ? -1.642 -31.188 -5.559 1 97.69 175 ALA A O 1
ATOM 1394 N N . LEU A 1 176 ? 0.574 -31.328 -5.98 1 96.88 176 LEU A N 1
ATOM 1395 C CA . LEU A 1 176 ? 0.915 -30.25 -5.055 1 96.88 176 LEU A CA 1
ATOM 1396 C C . LEU A 1 176 ? 1.75 -29.188 -5.746 1 96.88 176 LEU A C 1
ATOM 1398 O O . LEU A 1 176 ? 2.443 -29.469 -6.727 1 96.88 176 LEU A O 1
ATOM 1402 N N . THR A 1 177 ? 1.603 -28.031 -5.32 1 95.62 177 THR A N 1
ATOM 1403 C CA . THR A 1 177 ? 2.535 -26.953 -5.609 1 95.62 177 THR A CA 1
ATOM 1404 C C . THR A 1 177 ? 3.01 -26.281 -4.316 1 95.62 177 THR A C 1
ATOM 1406 O O . THR A 1 177 ? 2.264 -26.219 -3.338 1 95.62 177 THR A O 1
ATOM 1409 N N . THR A 1 178 ? 4.227 -25.891 -4.281 1 93.44 178 THR A N 1
ATOM 1410 C CA . THR A 1 178 ? 4.781 -25.219 -3.102 1 93.44 178 THR A CA 1
ATOM 1411 C C . THR A 1 178 ? 5.789 -24.156 -3.506 1 93.44 178 THR A C 1
ATOM 1413 O O . THR A 1 178 ? 6.293 -24.156 -4.633 1 93.44 178 THR A O 1
ATOM 1416 N N . ASP A 1 179 ? 5.871 -23.219 -2.719 1 89.5 179 ASP A N 1
ATOM 1417 C CA . ASP A 1 179 ? 6.836 -22.125 -2.898 1 89.5 179 ASP A CA 1
ATOM 1418 C C . ASP A 1 179 ? 7.16 -21.453 -1.566 1 89.5 179 ASP A C 1
ATOM 1420 O O . ASP A 1 179 ? 6.398 -21.562 -0.606 1 89.5 179 ASP A O 1
ATOM 1424 N N . MET A 1 180 ? 8.305 -20.906 -1.568 1 88.06 180 MET A N 1
ATOM 1425 C CA . MET A 1 180 ? 8.711 -20.141 -0.393 1 88.06 180 MET A CA 1
ATOM 1426 C C . MET A 1 180 ? 8.539 -18.656 -0.624 1 88.06 180 MET A C 1
ATOM 1428 O O . MET A 1 180 ? 8.734 -18.156 -1.737 1 88.06 180 MET A O 1
ATOM 1432 N N . TRP A 1 181 ? 8.133 -17.969 0.463 1 82.75 181 TRP A N 1
ATOM 1433 C CA . TRP A 1 181 ? 7.895 -16.531 0.4 1 82.75 181 TRP A CA 1
ATOM 1434 C C . TRP A 1 181 ? 8.391 -15.844 1.666 1 82.75 181 TRP A C 1
ATOM 1436 O O . TRP A 1 181 ? 8.242 -16.375 2.77 1 82.75 181 TRP A O 1
ATOM 1446 N N . SER A 1 182 ? 8.977 -14.711 1.492 1 81.25 182 SER A N 1
ATOM 1447 C CA . SER A 1 182 ? 9.344 -13.859 2.623 1 81.25 182 SER A CA 1
ATOM 1448 C C . SER A 1 182 ? 8.469 -12.609 2.676 1 81.25 182 SER A C 1
ATOM 1450 O O . SER A 1 182 ? 8.305 -11.922 1.666 1 81.25 182 SER A O 1
ATOM 1452 N N . SER A 1 183 ? 7.922 -12.32 3.764 1 79.44 183 SER A N 1
ATOM 1453 C CA . SER A 1 183 ? 7.125 -11.117 3.949 1 79.44 183 SER A CA 1
ATOM 1454 C C . SER A 1 183 ? 7.988 -9.859 3.887 1 79.44 183 SER A C 1
ATOM 1456 O O . SER A 1 183 ? 9.211 -9.953 3.721 1 79.44 183 SER A O 1
ATOM 1458 N N . CYS A 1 184 ? 7.293 -8.711 3.977 1 73.56 184 CYS A N 1
ATOM 1459 C CA . CYS A 1 184 ? 8.008 -7.438 3.926 1 73.56 184 CYS A CA 1
ATOM 1460 C C . CYS A 1 184 ? 8.961 -7.301 5.105 1 73.56 184 CYS A C 1
ATOM 1462 O O . CYS A 1 184 ? 9.953 -6.574 5.023 1 73.56 184 CYS A O 1
ATOM 1464 N N . ASN A 1 185 ? 8.734 -8.039 6.152 1 71.69 185 ASN A N 1
ATOM 1465 C CA . ASN A 1 185 ? 9.641 -8.047 7.293 1 71.69 185 ASN A CA 1
ATOM 1466 C C . ASN A 1 185 ? 10.562 -9.266 7.262 1 71.69 185 ASN A C 1
ATOM 1468 O O . ASN A 1 185 ? 11.133 -9.648 8.289 1 71.69 185 ASN A O 1
ATOM 1472 N N . MET A 1 186 ? 10.57 -10.016 6.129 1 76.31 186 MET A N 1
ATOM 1473 C CA . MET A 1 186 ? 11.508 -11.086 5.812 1 76.31 186 MET A CA 1
ATOM 1474 C C . MET A 1 186 ? 11.18 -12.352 6.598 1 76.31 186 MET A C 1
ATOM 1476 O O . MET A 1 186 ? 12.055 -13.188 6.836 1 76.31 186 MET A O 1
ATOM 1480 N N . MET A 1 187 ? 9.992 -12.312 7.023 1 82.62 187 MET A N 1
ATOM 1481 C CA . MET A 1 187 ? 9.562 -13.57 7.629 1 82.62 187 MET A CA 1
ATOM 1482 C C . MET A 1 187 ? 9.289 -14.625 6.562 1 82.62 187 MET A C 1
ATOM 1484 O O . MET A 1 187 ? 8.547 -14.383 5.613 1 82.62 187 MET A O 1
ATOM 1488 N N . PRO A 1 188 ? 9.953 -15.766 6.723 1 87.12 188 PRO A N 1
ATOM 1489 C CA . PRO A 1 188 ? 9.828 -16.781 5.676 1 87.12 188 PRO A CA 1
ATOM 1490 C C . PRO A 1 188 ? 8.586 -17.656 5.852 1 87.12 188 PRO A C 1
ATOM 1492 O O . PRO A 1 188 ? 8.289 -18.094 6.965 1 87.12 188 PRO A O 1
ATOM 1495 N N . TYR A 1 189 ? 7.895 -17.859 4.77 1 88.75 189 TYR A N 1
ATOM 1496 C CA . TYR A 1 189 ? 6.719 -18.719 4.734 1 88.75 189 TYR A CA 1
ATOM 1497 C C . TYR A 1 189 ? 6.816 -19.734 3.598 1 88.75 189 TYR A C 1
ATOM 1499 O O . TYR A 1 189 ? 7.477 -19.484 2.586 1 88.75 189 TYR A O 1
ATOM 1507 N N . MET A 1 190 ? 6.242 -20.875 3.812 1 90.88 190 MET A N 1
ATOM 1508 C CA . MET A 1 190 ? 6.086 -21.891 2.762 1 90.88 190 MET A CA 1
ATOM 1509 C C . MET A 1 190 ? 4.613 -22.188 2.514 1 90.88 190 MET A C 1
ATOM 1511 O O . MET A 1 190 ? 3.857 -22.422 3.457 1 90.88 190 MET A O 1
ATOM 1515 N N . SER A 1 191 ? 4.238 -22.125 1.305 1 92.69 191 SER A N 1
ATOM 1516 C CA . SER A 1 191 ? 2.855 -22.438 0.963 1 92.69 191 SER A CA 1
ATOM 1517 C C . SER A 1 191 ? 2.746 -23.828 0.358 1 92.69 191 SER A C 1
ATOM 1519 O O . SER A 1 191 ? 3.684 -24.312 -0.282 1 92.69 191 SER A O 1
ATOM 1521 N N . VAL A 1 192 ? 1.685 -24.469 0.624 1 94.88 192 VAL A N 1
ATOM 1522 C CA . VAL A 1 192 ? 1.354 -25.75 0.007 1 94.88 192 VAL A CA 1
ATOM 1523 C C . VAL A 1 192 ? -0.071 -25.703 -0.54 1 94.88 192 VAL A C 1
ATOM 1525 O O . VAL A 1 192 ? -1.013 -25.375 0.188 1 94.88 192 VAL A O 1
ATOM 1528 N N . THR A 1 193 ? -0.233 -25.953 -1.807 1 95.5 193 THR A N 1
ATOM 1529 C CA . THR A 1 193 ? -1.535 -25.984 -2.463 1 95.5 193 THR A CA 1
ATOM 1530 C C . THR A 1 193 ? -1.804 -27.344 -3.088 1 95.5 193 THR A C 1
ATOM 1532 O O . THR A 1 193 ? -0.91 -27.953 -3.689 1 95.5 193 THR A O 1
ATOM 1535 N N . ALA A 1 194 ? -2.961 -27.797 -2.885 1 96.44 194 ALA A N 1
ATOM 1536 C CA . ALA A 1 194 ? -3.363 -29.078 -3.455 1 96.44 194 ALA A CA 1
ATOM 1537 C C . ALA A 1 194 ? -4.262 -28.875 -4.672 1 96.44 194 ALA A C 1
ATOM 1539 O O . ALA A 1 194 ? -5.129 -28 -4.676 1 96.44 194 ALA A O 1
ATOM 1540 N N . HIS A 1 195 ? -4.035 -29.672 -5.684 1 96.69 195 HIS A N 1
ATOM 1541 C CA . HIS A 1 195 ? -4.82 -29.688 -6.91 1 96.69 195 HIS A CA 1
ATOM 1542 C C . HIS A 1 195 ? -5.395 -31.078 -7.184 1 96.69 195 HIS A C 1
ATOM 1544 O O . HIS A 1 195 ? -4.672 -32.062 -7.125 1 96.69 195 HIS A O 1
ATOM 1550 N N . TYR A 1 196 ? -6.66 -31.156 -7.43 1 97.06 196 TYR A N 1
ATOM 1551 C CA . TYR A 1 196 ? -7.293 -32.438 -7.684 1 97.06 196 TYR A CA 1
ATOM 1552 C C . TYR A 1 196 ? -8.547 -32.281 -8.531 1 97.06 196 TYR A C 1
ATOM 1554 O O . TYR A 1 196 ? -9.047 -31.156 -8.703 1 97.06 196 TYR A O 1
ATOM 1562 N N . ILE A 1 197 ? -8.922 -33.344 -9.148 1 97.44 197 ILE A N 1
ATOM 1563 C CA . ILE A 1 197 ? -10.164 -33.375 -9.914 1 97.44 197 ILE A CA 1
ATOM 1564 C C . ILE A 1 197 ? -11.266 -34.031 -9.094 1 97.44 197 ILE A C 1
ATOM 1566 O O . ILE A 1 197 ? -11.156 -35.219 -8.719 1 97.44 197 ILE A O 1
ATOM 1570 N N . ASN A 1 198 ? -12.297 -33.312 -8.828 1 94.94 198 ASN A N 1
ATOM 1571 C CA . ASN A 1 198 ? -13.352 -33.844 -7.969 1 94.94 198 ASN A CA 1
ATOM 1572 C C . ASN A 1 198 ? -14.273 -34.781 -8.727 1 94.94 198 ASN A C 1
ATOM 1574 O O . ASN A 1 198 ? -14.031 -35.094 -9.891 1 94.94 198 ASN A O 1
ATOM 1578 N N . LYS A 1 199 ? -15.359 -35.25 -8.055 1 93.94 199 LYS A N 1
ATOM 1579 C CA . LYS A 1 199 ? -16.281 -36.219 -8.625 1 93.94 199 LYS A CA 1
ATOM 1580 C C . LYS A 1 199 ? -17.016 -35.656 -9.836 1 93.94 199 LYS A C 1
ATOM 1582 O O . LYS A 1 199 ? -17.359 -36.406 -10.766 1 93.94 199 LYS A O 1
ATOM 1587 N N . GLU A 1 200 ? -17.109 -34.375 -9.883 1 94.31 200 GLU A N 1
ATOM 1588 C CA . GLU A 1 200 ? -17.797 -33.688 -10.969 1 94.31 200 GLU A CA 1
ATOM 1589 C C . GLU A 1 200 ? -16.828 -33.312 -12.094 1 94.31 200 GLU A C 1
ATOM 1591 O O . GLU A 1 200 ? -17.188 -32.594 -13.023 1 94.31 200 GLU A O 1
ATOM 1596 N N . TRP A 1 201 ? -15.578 -33.812 -11.992 1 96.44 201 TRP A N 1
ATOM 1597 C CA . TRP A 1 201 ? -14.531 -33.594 -12.992 1 96.44 201 TRP A CA 1
ATOM 1598 C C . TRP A 1 201 ? -14.203 -32.125 -13.148 1 96.44 201 TRP A C 1
ATOM 1600 O O . TRP A 1 201 ? -14.055 -31.625 -14.266 1 96.44 201 TRP A O 1
ATOM 1610 N N . THR A 1 202 ? -14.203 -31.484 -12.031 1 95.88 202 THR A N 1
ATOM 1611 C CA . THR A 1 202 ? -13.742 -30.094 -11.969 1 95.88 202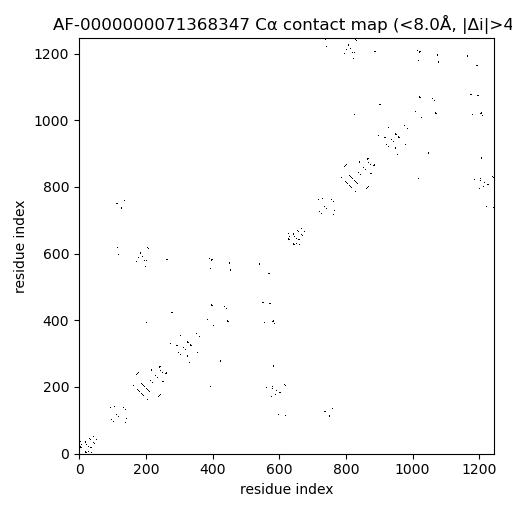 THR A CA 1
ATOM 1612 C C . THR A 1 202 ? -12.391 -30.016 -11.266 1 95.88 202 THR A C 1
ATOM 1614 O O . THR A 1 202 ? -12.195 -30.625 -10.211 1 95.88 202 THR A O 1
ATOM 1617 N N . LEU A 1 203 ? -11.547 -29.312 -11.93 1 96.38 203 LEU A N 1
ATOM 1618 C CA . LEU A 1 203 ? -10.234 -29.125 -11.328 1 96.38 203 LEU A CA 1
ATOM 1619 C C . LEU A 1 203 ? -10.312 -28.172 -10.141 1 96.38 203 LEU A C 1
ATOM 1621 O O . LEU A 1 203 ? -10.797 -27.031 -10.273 1 96.38 203 LEU A O 1
ATOM 1625 N N . GLN A 1 204 ? -9.891 -28.656 -8.992 1 95.12 204 GLN A N 1
ATOM 1626 C CA . GLN A 1 204 ? -9.906 -27.875 -7.766 1 95.12 204 GLN A CA 1
ATOM 1627 C C . GLN A 1 204 ? -8.492 -27.5 -7.328 1 95.12 204 GLN A C 1
ATOM 1629 O O . GLN A 1 204 ? -7.562 -28.297 -7.477 1 95.12 204 GLN A O 1
ATOM 1634 N N . SER A 1 205 ? -8.359 -26.312 -6.906 1 94.81 205 SER A N 1
ATOM 1635 C CA . SER A 1 205 ? -7.129 -25.828 -6.293 1 94.81 205 SER A CA 1
ATOM 1636 C C . SER A 1 205 ? -7.387 -25.25 -4.906 1 94.81 205 SER A C 1
ATOM 1638 O O . SER A 1 205 ? -8.094 -24.25 -4.766 1 94.81 205 SER A O 1
ATOM 1640 N N . LYS A 1 206 ? -6.812 -25.906 -3.877 1 95.06 206 LYS A N 1
ATOM 1641 C CA . LYS A 1 206 ? -7.039 -25.469 -2.5 1 95.06 206 LYS A CA 1
ATOM 1642 C C . LYS A 1 206 ? -5.715 -25.172 -1.796 1 95.06 206 LYS A C 1
ATOM 1644 O O . LYS A 1 206 ? -4.824 -26.031 -1.755 1 95.06 206 LYS A O 1
ATOM 1649 N N . CYS A 1 207 ? -5.602 -23.984 -1.326 1 95.06 207 CYS A N 1
ATOM 1650 C CA . CYS A 1 207 ? -4.465 -23.656 -0.472 1 95.06 207 CYS A CA 1
ATOM 1651 C C . CYS A 1 207 ? -4.566 -24.375 0.869 1 95.06 207 CYS A C 1
ATOM 1653 O O . CYS A 1 207 ? -5.477 -24.094 1.655 1 95.06 207 CYS A O 1
ATOM 1655 N N . LEU A 1 208 ? -3.658 -25.234 1.131 1 95.25 208 LEU A N 1
ATOM 1656 C CA . LEU A 1 208 ? -3.725 -26.016 2.357 1 95.25 208 LEU A CA 1
ATOM 1657 C C . LEU A 1 208 ? -3.154 -25.234 3.537 1 95.25 208 LEU A C 1
ATOM 1659 O O . LEU A 1 208 ? -3.736 -25.219 4.625 1 95.25 208 LEU A O 1
ATOM 1663 N N . GLN A 1 209 ? -2.025 -24.594 3.248 1 92.69 209 GLN A N 1
ATOM 1664 C CA . GLN A 1 209 ? -1.417 -23.875 4.355 1 92.69 209 GLN A CA 1
ATOM 1665 C C . GLN A 1 209 ? -0.318 -22.938 3.859 1 92.69 209 GLN A C 1
ATOM 1667 O O . GLN A 1 209 ? 0.224 -23.125 2.768 1 92.69 209 GLN A O 1
ATOM 1672 N N . THR A 1 210 ? -0.086 -21.938 4.594 1 91.19 210 THR A N 1
ATOM 1673 C CA . THR A 1 210 ? 1.041 -21.016 4.52 1 91.19 210 THR A CA 1
ATOM 1674 C C . THR A 1 210 ? 1.786 -20.969 5.852 1 91.19 210 THR A C 1
ATOM 1676 O O . THR A 1 210 ? 1.47 -20.141 6.711 1 91.19 210 THR A O 1
ATOM 1679 N N . CYS A 1 211 ? 2.736 -21.75 5.949 1 86.56 211 CYS A N 1
ATOM 1680 C CA . CYS A 1 211 ? 3.352 -21.984 7.25 1 86.56 211 CYS A CA 1
ATOM 1681 C C . CYS A 1 211 ? 4.617 -21.156 7.414 1 86.56 211 CYS A C 1
ATOM 1683 O O . CYS A 1 211 ? 5.395 -21 6.469 1 86.56 211 CYS A O 1
ATOM 1685 N N . PHE A 1 212 ? 4.723 -20.703 8.609 1 88.19 212 PHE A N 1
ATOM 1686 C CA . PHE A 1 212 ? 5.938 -20 9.008 1 88.19 212 PHE A CA 1
ATOM 1687 C C . PHE A 1 212 ? 7.102 -20.969 9.156 1 88.19 212 PHE A C 1
ATOM 1689 O O . PHE A 1 212 ? 6.984 -21.984 9.836 1 88.19 212 PHE A O 1
ATOM 1696 N N . MET A 1 213 ? 8.219 -20.688 8.398 1 87.62 213 MET A N 1
ATOM 1697 C CA . MET A 1 213 ? 9.398 -21.547 8.43 1 87.62 213 MET A CA 1
ATOM 1698 C C . MET A 1 213 ? 10.617 -20.781 8.938 1 87.62 213 MET A C 1
ATOM 1700 O O . MET A 1 213 ? 11.461 -20.344 8.148 1 87.62 213 MET A O 1
ATOM 1704 N N . PRO A 1 214 ? 10.727 -20.734 10.219 1 81.94 214 PRO A N 1
ATOM 1705 C CA . PRO A 1 214 ? 11.828 -19.953 10.789 1 81.94 214 PRO A CA 1
ATOM 1706 C C . PRO A 1 214 ? 13.18 -20.656 10.648 1 81.94 214 PRO A C 1
ATOM 1708 O O . PRO A 1 214 ? 14.227 -20.016 10.719 1 81.94 214 PRO A O 1
ATOM 1711 N N . GLU A 1 215 ? 13.203 -21.938 10.406 1 80.56 215 GLU A N 1
ATOM 1712 C CA . GLU A 1 215 ? 14.438 -22.703 10.297 1 80.56 215 GLU A CA 1
ATOM 1713 C C . GLU A 1 215 ? 15.133 -22.453 8.969 1 80.56 215 GLU A C 1
ATOM 1715 O O . GLU A 1 215 ? 14.539 -21.891 8.047 1 80.56 215 GLU A O 1
ATOM 1720 N N . SER A 1 216 ? 16.453 -22.844 8.984 1 83.88 216 SER A N 1
ATOM 1721 C CA . SER A 1 216 ? 17.188 -22.766 7.715 1 83.88 216 SER A CA 1
ATOM 1722 C C . SER A 1 216 ? 16.5 -23.609 6.645 1 83.88 216 SER A C 1
ATOM 1724 O O . SER A 1 216 ? 15.953 -24.672 6.938 1 83.88 216 SER A O 1
ATOM 1726 N N . HIS A 1 217 ? 16.5 -23.156 5.535 1 87.75 217 HIS A N 1
ATOM 1727 C CA . HIS A 1 217 ? 15.797 -23.828 4.445 1 87.75 217 HIS A CA 1
ATOM 1728 C C . HIS A 1 217 ? 16.672 -24.891 3.795 1 87.75 217 HIS A C 1
ATOM 1730 O O . HIS A 1 217 ? 16.844 -24.891 2.572 1 87.75 217 HIS A O 1
ATOM 1736 N N . THR A 1 218 ? 17.156 -25.766 4.609 1 90.75 218 THR A N 1
ATOM 1737 C CA . THR A 1 218 ? 17.906 -26.906 4.105 1 90.75 218 THR A CA 1
ATOM 1738 C C . THR A 1 218 ? 16.953 -27.953 3.529 1 90.75 218 THR A C 1
ATOM 1740 O O . THR A 1 218 ? 15.75 -27.922 3.783 1 90.75 218 THR A O 1
ATOM 1743 N N . ALA A 1 219 ? 17.547 -28.812 2.764 1 95.06 219 ALA A N 1
ATOM 1744 C CA . ALA A 1 219 ? 16.75 -29.891 2.172 1 95.06 219 ALA A CA 1
ATOM 1745 C C . ALA A 1 219 ? 16.047 -30.719 3.252 1 95.06 219 ALA A C 1
ATOM 1747 O O . ALA A 1 219 ? 14.875 -31.062 3.107 1 95.06 219 ALA A O 1
ATOM 1748 N N . ASP A 1 220 ? 16.703 -30.953 4.328 1 95 220 ASP A N 1
ATOM 1749 C CA . ASP A 1 220 ? 16.156 -31.766 5.414 1 95 220 ASP A CA 1
ATOM 1750 C C . ASP A 1 220 ? 14.953 -31.062 6.062 1 95 220 ASP A C 1
ATOM 1752 O O . ASP A 1 220 ? 13.922 -31.688 6.305 1 95 220 ASP A O 1
ATOM 1756 N N . ASN A 1 221 ? 15.148 -29.828 6.32 1 93.12 221 ASN A N 1
ATOM 1757 C CA . ASN A 1 221 ? 14.07 -29.078 6.961 1 93.12 221 ASN A CA 1
ATOM 1758 C C . ASN A 1 221 ? 12.859 -28.953 6.047 1 93.12 221 ASN A C 1
ATOM 1760 O O . ASN A 1 221 ? 11.719 -29.016 6.512 1 93.12 221 ASN A O 1
ATOM 1764 N N . LEU A 1 222 ? 13.117 -28.734 4.824 1 95 222 LEU A N 1
ATOM 1765 C CA . LEU A 1 222 ? 12.031 -28.609 3.859 1 95 222 LEU A CA 1
ATOM 1766 C C . LEU A 1 222 ? 11.289 -29.938 3.715 1 95 222 LEU A C 1
ATOM 1768 O O . LEU A 1 222 ? 10.062 -29.953 3.611 1 95 222 LEU A O 1
ATOM 1772 N N . GLU A 1 223 ? 12.102 -30.984 3.674 1 96.25 223 GLU A N 1
ATOM 1773 C CA . GLU A 1 223 ? 11.516 -32.312 3.623 1 96.25 223 GLU A CA 1
ATOM 1774 C C . GLU A 1 223 ? 10.586 -32.562 4.809 1 96.25 223 GLU A C 1
ATOM 1776 O O . GLU A 1 223 ? 9.469 -33.062 4.641 1 96.25 223 GLU A O 1
ATOM 1781 N N . GLU A 1 224 ? 11.023 -32.219 5.922 1 94 224 GLU A N 1
ATOM 1782 C CA . GLU A 1 224 ? 10.242 -32.406 7.141 1 94 224 GLU A CA 1
ATOM 1783 C C . GLU A 1 224 ? 8.969 -31.562 7.113 1 94 224 GLU A C 1
ATOM 1785 O O . GLU A 1 224 ? 7.898 -32.031 7.512 1 94 224 GLU A O 1
ATOM 1790 N N . ALA A 1 225 ? 9.148 -30.391 6.672 1 93.69 225 ALA A N 1
ATOM 1791 C CA . ALA A 1 225 ? 8.016 -29.469 6.609 1 93.69 225 ALA A CA 1
ATOM 1792 C C . ALA A 1 225 ? 6.941 -29.984 5.66 1 93.69 225 ALA A C 1
ATOM 1794 O O . ALA A 1 225 ? 5.746 -29.922 5.965 1 93.69 225 ALA A O 1
ATOM 1795 N N . LEU A 1 226 ? 7.305 -30.484 4.527 1 95.69 226 LEU A N 1
ATOM 1796 C CA . LEU A 1 226 ? 6.371 -31.016 3.539 1 95.69 226 LEU A CA 1
ATOM 1797 C C . LEU A 1 226 ? 5.68 -32.25 4.062 1 95.69 226 LEU A C 1
ATOM 1799 O O . LEU A 1 226 ? 4.469 -32.438 3.893 1 95.69 226 LEU A O 1
ATOM 1803 N N . ARG A 1 227 ? 6.449 -33.125 4.699 1 94.5 227 ARG A N 1
ATOM 1804 C CA . ARG A 1 227 ? 5.875 -34.312 5.281 1 94.5 227 ARG A CA 1
ATOM 1805 C C . ARG A 1 227 ? 4.855 -33.969 6.363 1 94.5 227 ARG A C 1
ATOM 1807 O O . ARG A 1 227 ? 3.793 -34.594 6.445 1 94.5 227 ARG A O 1
ATOM 1814 N N . GLU A 1 228 ? 5.223 -33.031 7.121 1 93.25 228 GLU A N 1
ATOM 1815 C CA . GLU A 1 228 ? 4.324 -32.594 8.18 1 93.25 228 GLU A CA 1
ATOM 1816 C C . GLU A 1 228 ? 3.033 -32 7.609 1 93.25 228 GLU A C 1
ATOM 1818 O O . GLU A 1 228 ? 1.952 -32.219 8.156 1 93.25 228 GLU A O 1
ATOM 1823 N N . ALA A 1 229 ? 3.182 -31.312 6.586 1 92.94 229 ALA A N 1
ATOM 1824 C CA . ALA A 1 229 ? 2.012 -30.719 5.941 1 92.94 229 ALA A CA 1
ATOM 1825 C C . ALA A 1 229 ? 1.049 -31.797 5.457 1 92.94 229 ALA A C 1
ATOM 1827 O O . ALA A 1 229 ? -0.159 -31.703 5.691 1 92.94 229 ALA A O 1
ATOM 1828 N N . ILE A 1 230 ? 1.562 -32.781 4.816 1 94.94 230 ILE A N 1
ATOM 1829 C CA . ILE A 1 230 ? 0.76 -33.875 4.285 1 94.94 230 ILE A CA 1
ATOM 1830 C C . ILE A 1 230 ? 0.103 -34.656 5.43 1 94.94 230 ILE A C 1
ATOM 1832 O O . ILE A 1 230 ? -1.075 -35 5.352 1 94.94 230 ILE A O 1
ATOM 1836 N N . ASN A 1 231 ? 0.818 -34.812 6.477 1 93.38 231 ASN A N 1
ATOM 1837 C CA . ASN A 1 231 ? 0.289 -35.5 7.637 1 93.38 231 ASN A CA 1
ATOM 1838 C C . ASN A 1 231 ? -0.804 -34.688 8.336 1 93.38 231 ASN A C 1
ATOM 1840 O O . ASN A 1 231 ? -1.814 -35.25 8.766 1 93.38 231 ASN A O 1
ATOM 1844 N N . ASP A 1 232 ? -0.564 -33.469 8.445 1 93.25 232 ASP A N 1
ATOM 1845 C CA . ASP A 1 232 ? -1.525 -32.562 9.094 1 93.25 232 ASP A CA 1
ATOM 1846 C C . ASP A 1 232 ? -2.875 -32.594 8.383 1 93.25 232 ASP A C 1
ATOM 1848 O O . ASP A 1 232 ? -3.92 -32.438 9.008 1 93.25 232 ASP A O 1
ATOM 1852 N N . TRP A 1 233 ? -2.875 -32.812 7.117 1 95.5 233 TRP A N 1
ATOM 1853 C CA . TRP A 1 233 ? -4.098 -32.844 6.32 1 95.5 233 TRP A CA 1
ATOM 1854 C C . TRP A 1 233 ? -4.586 -34.25 6.094 1 95.5 233 TRP A C 1
ATOM 1856 O O . TRP A 1 233 ? -5.48 -34.5 5.277 1 95.5 233 TRP A O 1
ATOM 1866 N N . LYS A 1 234 ? -3.889 -35.219 6.762 1 93.44 234 LYS A N 1
ATOM 1867 C CA . LYS A 1 234 ? -4.25 -36.625 6.734 1 93.44 234 LYS A CA 1
ATOM 1868 C C . LYS A 1 234 ? -4.207 -37.188 5.312 1 93.44 234 LYS A C 1
ATOM 1870 O O . LYS A 1 234 ? -5.105 -37.938 4.898 1 93.44 234 LYS A O 1
ATOM 1875 N N . LEU A 1 235 ? -3.252 -36.75 4.645 1 95.5 235 LEU A N 1
ATOM 1876 C CA . LEU A 1 235 ? -3.016 -37.25 3.297 1 95.5 235 LEU A CA 1
ATOM 1877 C C . LEU A 1 235 ? -1.922 -38.312 3.299 1 95.5 235 LEU A C 1
ATOM 1879 O O . LEU A 1 235 ? -1.094 -38.375 4.211 1 95.5 235 LEU A O 1
ATOM 1883 N N . GLN A 1 236 ? -2.031 -39.094 2.312 1 93.94 236 GLN A N 1
ATOM 1884 C CA . GLN A 1 236 ? -1.005 -40.125 2.148 1 93.94 236 GLN A CA 1
ATOM 1885 C C . GLN A 1 236 ? -0.06 -39.781 1.002 1 93.94 236 GLN A C 1
ATOM 1887 O O . GLN A 1 236 ? -0.49 -39.25 -0.023 1 93.94 236 GLN A O 1
ATOM 1892 N N . GLU A 1 237 ? 1.132 -40.094 1.148 1 93.81 237 GLU A N 1
ATOM 1893 C CA . GLU A 1 237 ? 2.143 -39.781 0.144 1 93.81 237 GLU A CA 1
ATOM 1894 C C . GLU A 1 237 ? 1.841 -40.469 -1.181 1 93.81 237 GLU A C 1
ATOM 1896 O O . GLU A 1 237 ? 2.146 -39.938 -2.25 1 93.81 237 GLU A O 1
ATOM 1901 N N . LYS A 1 238 ? 1.22 -41.688 -1.083 1 91.62 238 LYS A N 1
ATOM 1902 C CA . LYS A 1 238 ? 0.919 -42.469 -2.283 1 91.62 238 LYS A CA 1
ATOM 1903 C C . LYS A 1 238 ? -0.112 -41.75 -3.154 1 91.62 238 LYS A C 1
ATOM 1905 O O . LYS A 1 238 ? -0.239 -42.031 -4.344 1 91.62 238 LYS A O 1
ATOM 1910 N N . GLN A 1 239 ? -0.833 -40.812 -2.555 1 94.56 239 GLN A N 1
ATOM 1911 C CA . GLN A 1 239 ? -1.855 -40.062 -3.277 1 94.56 239 GLN A CA 1
ATOM 1912 C C . GLN A 1 239 ? -1.229 -38.969 -4.152 1 94.56 239 GLN A C 1
ATOM 1914 O O . GLN A 1 239 ? -1.886 -38.438 -5.047 1 94.56 239 GLN A O 1
ATOM 1919 N N . ILE A 1 240 ? 0.03 -38.688 -3.904 1 96.69 240 ILE A N 1
ATOM 1920 C CA . ILE A 1 240 ? 0.667 -37.531 -4.566 1 96.69 240 ILE A CA 1
ATOM 1921 C C . ILE A 1 240 ? 1.134 -37.969 -5.961 1 96.69 240 ILE A C 1
ATOM 1923 O O . ILE A 1 240 ? 2.074 -38.75 -6.102 1 96.69 240 ILE A O 1
ATOM 1927 N N . ALA A 1 241 ? 0.455 -37.375 -6.902 1 96.56 241 ALA A N 1
ATOM 1928 C CA . ALA A 1 241 ? 0.796 -37.688 -8.289 1 96.56 241 ALA A CA 1
ATOM 1929 C C . ALA A 1 241 ? 2.084 -36.969 -8.703 1 96.56 241 ALA A C 1
ATOM 1931 O O . ALA A 1 241 ? 2.885 -37.5 -9.461 1 96.56 241 ALA A O 1
ATOM 1932 N N . CYS A 1 242 ? 2.166 -35.719 -8.211 1 97 242 CYS A N 1
ATOM 1933 C CA . CYS A 1 242 ? 3.328 -34.906 -8.562 1 97 242 CYS A CA 1
ATOM 1934 C C . CYS A 1 242 ? 3.352 -33.625 -7.758 1 97 242 CYS A C 1
ATOM 1936 O O . CYS A 1 242 ? 2.305 -33.125 -7.328 1 97 242 CYS A O 1
ATOM 1938 N N . ILE A 1 243 ? 4.512 -33.125 -7.512 1 96.88 243 ILE A N 1
ATOM 1939 C CA . ILE A 1 243 ? 4.648 -31.797 -6.914 1 96.88 243 ILE A CA 1
ATOM 1940 C C . ILE A 1 243 ? 5.426 -30.875 -7.855 1 96.88 243 ILE A C 1
ATOM 1942 O O . ILE A 1 243 ? 6.449 -31.281 -8.422 1 96.88 243 ILE A O 1
ATOM 1946 N N . THR A 1 244 ? 4.891 -29.75 -8.086 1 96.06 244 THR A N 1
ATOM 1947 C CA . THR A 1 244 ? 5.539 -28.766 -8.953 1 96.06 244 THR A CA 1
ATOM 1948 C C . THR A 1 244 ? 6.176 -27.656 -8.125 1 96.06 244 THR A C 1
ATOM 1950 O O . THR A 1 244 ? 5.516 -27.031 -7.285 1 96.06 244 THR A O 1
ATOM 1953 N N . THR A 1 245 ? 7.426 -27.375 -8.281 1 94.12 245 THR A N 1
ATOM 1954 C CA . THR A 1 245 ? 8.156 -26.344 -7.555 1 94.12 245 THR A CA 1
ATOM 1955 C C . THR A 1 245 ? 9.102 -25.594 -8.492 1 94.12 245 THR A C 1
ATOM 1957 O O . THR A 1 245 ? 9.219 -25.938 -9.664 1 94.12 245 THR A O 1
ATOM 1960 N N . ASP A 1 246 ? 9.648 -24.578 -7.945 1 88.25 246 ASP A N 1
ATOM 1961 C CA . ASP A 1 246 ? 10.742 -23.953 -8.688 1 88.25 246 ASP A CA 1
ATOM 1962 C C . ASP A 1 246 ? 12 -24.828 -8.641 1 88.25 246 ASP A C 1
ATOM 1964 O O . ASP A 1 246 ? 11.938 -26 -8.258 1 88.25 246 ASP A O 1
ATOM 1968 N N . ASN A 1 247 ? 13.148 -24.328 -9.133 1 87.5 247 ASN A N 1
ATOM 1969 C CA . ASN A 1 247 ? 14.352 -25.141 -9.305 1 87.5 247 ASN A CA 1
ATOM 1970 C C . ASN A 1 247 ? 15.352 -24.906 -8.172 1 87.5 247 ASN A C 1
ATOM 1972 O O . ASN A 1 247 ? 16.547 -25.172 -8.328 1 87.5 247 ASN A O 1
ATOM 1976 N N . GLY A 1 248 ? 14.906 -24.406 -7.074 1 89.44 248 GLY A N 1
ATOM 1977 C CA . GLY A 1 248 ? 15.844 -24.234 -5.973 1 89.44 248 GLY A CA 1
ATOM 1978 C C . GLY A 1 248 ? 16.516 -25.531 -5.562 1 89.44 248 GLY A C 1
ATOM 1979 O O . GLY A 1 248 ? 15.852 -26.578 -5.453 1 89.44 248 GLY A O 1
ATOM 1980 N N . ALA A 1 249 ? 17.797 -25.484 -5.363 1 91.94 249 ALA A N 1
ATOM 1981 C CA . ALA A 1 249 ? 18.562 -26.688 -5.055 1 91.94 249 ALA A CA 1
ATOM 1982 C C . ALA A 1 249 ? 18.047 -27.359 -3.781 1 91.94 249 ALA A C 1
ATOM 1984 O O . ALA A 1 249 ? 17.969 -28.578 -3.709 1 91.94 249 ALA A O 1
ATOM 1985 N N . ASN A 1 250 ? 17.672 -26.578 -2.861 1 92.5 250 ASN A N 1
ATOM 1986 C CA . ASN A 1 250 ? 17.219 -27.094 -1.575 1 92.5 250 ASN A CA 1
ATOM 1987 C C . ASN A 1 250 ? 15.875 -27.812 -1.7 1 92.5 250 ASN A C 1
ATOM 1989 O O . ASN A 1 250 ? 15.711 -28.922 -1.188 1 92.5 250 ASN A O 1
ATOM 1993 N N . ILE A 1 251 ? 14.938 -27.234 -2.393 1 93.81 251 ILE A N 1
ATOM 1994 C CA . ILE A 1 251 ? 13.602 -27.828 -2.498 1 93.81 251 ILE A CA 1
ATOM 1995 C C . ILE A 1 251 ? 13.656 -29.062 -3.391 1 93.81 251 ILE A C 1
ATOM 1997 O O . ILE A 1 251 ? 12.961 -30.047 -3.131 1 93.81 251 ILE A O 1
ATOM 2001 N N . VAL A 1 252 ? 14.477 -29.047 -4.461 1 93.69 252 VAL A N 1
ATOM 2002 C CA . VAL A 1 252 ? 14.625 -30.203 -5.344 1 93.69 252 VAL A CA 1
ATOM 2003 C C . VAL A 1 252 ? 15.211 -31.375 -4.562 1 93.69 252 VAL A C 1
ATOM 2005 O O . VAL A 1 252 ? 14.75 -32.5 -4.688 1 93.69 252 VAL A O 1
ATOM 2008 N N . ALA A 1 253 ? 16.219 -31.031 -3.742 1 96.25 253 ALA A N 1
ATOM 2009 C CA . ALA A 1 253 ? 16.828 -32.062 -2.91 1 96.25 253 ALA A CA 1
ATOM 2010 C C . ALA A 1 253 ? 15.82 -32.625 -1.902 1 96.25 253 ALA A C 1
ATOM 2012 O O . ALA A 1 253 ? 15.805 -33.812 -1.634 1 96.25 253 ALA A O 1
ATOM 2013 N N . ALA A 1 254 ? 15.039 -31.781 -1.375 1 96.38 254 ALA A N 1
ATOM 2014 C CA . ALA A 1 254 ? 14.023 -32.188 -0.42 1 96.38 254 ALA A CA 1
ATOM 2015 C C . ALA A 1 254 ? 13.023 -33.156 -1.068 1 96.38 254 ALA A C 1
ATOM 2017 O O . ALA A 1 254 ? 12.672 -34.188 -0.486 1 96.38 254 ALA A O 1
ATOM 2018 N N . ILE A 1 255 ? 12.586 -32.906 -2.234 1 96 255 ILE A N 1
ATOM 2019 C CA . ILE A 1 255 ? 11.617 -33.719 -2.949 1 96 255 ILE A CA 1
ATOM 2020 C C . ILE A 1 255 ? 12.242 -35.062 -3.322 1 96 255 ILE A C 1
ATOM 2022 O O . ILE A 1 255 ? 11.578 -36.094 -3.26 1 96 255 ILE A O 1
ATOM 2026 N N . ARG A 1 256 ? 13.453 -35 -3.734 1 94.94 256 ARG A N 1
ATOM 2027 C CA . ARG A 1 256 ? 14.172 -36.219 -4.047 1 94.94 256 ARG A CA 1
ATOM 2028 C C . ARG A 1 256 ? 14.234 -37.156 -2.838 1 94.94 256 ARG A C 1
ATOM 2030 O O . ARG A 1 256 ? 14.07 -38.375 -2.971 1 94.94 256 ARG A O 1
ATOM 2037 N N . GLN A 1 257 ? 14.477 -36.562 -1.729 1 95.81 257 GLN A N 1
ATOM 2038 C CA . GLN A 1 257 ? 14.516 -37.344 -0.489 1 95.81 257 GLN A CA 1
ATOM 2039 C C . GLN A 1 257 ? 13.156 -37.938 -0.17 1 95.81 257 GLN A C 1
ATOM 2041 O O . GLN A 1 257 ? 13.07 -39.031 0.365 1 95.81 257 GLN A O 1
ATOM 2046 N N . LEU A 1 258 ? 12.172 -37.219 -0.485 1 96.12 258 LEU A N 1
ATOM 2047 C CA . LEU A 1 258 ? 10.812 -37.688 -0.245 1 96.12 258 LEU A CA 1
ATOM 2048 C C . LEU A 1 258 ? 10.406 -38.75 -1.27 1 96.12 258 LEU A C 1
ATOM 2050 O O . LEU A 1 258 ? 9.438 -39.469 -1.064 1 96.12 258 LEU A O 1
ATOM 2054 N N . LYS A 1 259 ? 11.125 -38.781 -2.416 1 95 259 LYS A N 1
ATOM 2055 C CA . LYS A 1 259 ? 10.875 -39.688 -3.527 1 95 259 LYS A CA 1
ATOM 2056 C C . LYS A 1 259 ? 9.508 -39.406 -4.156 1 95 259 LYS A C 1
ATOM 2058 O O . LYS A 1 259 ? 8.789 -40.344 -4.512 1 95 259 LYS A O 1
ATOM 2063 N N . TRP A 1 260 ? 9.078 -38.156 -4.094 1 95.06 260 TRP A N 1
ATOM 2064 C CA . TRP A 1 260 ? 7.863 -37.75 -4.789 1 95.06 260 TRP A CA 1
ATOM 2065 C C . TRP A 1 260 ? 8.148 -37.438 -6.254 1 95.06 260 TRP A C 1
ATOM 2067 O O . TRP A 1 260 ? 9.227 -36.938 -6.586 1 95.06 260 TRP A O 1
ATOM 2077 N N . PRO A 1 261 ? 7.16 -37.812 -7.16 1 94.88 261 PRO A N 1
ATOM 2078 C CA . PRO A 1 261 ? 7.336 -37.312 -8.523 1 94.88 261 PRO A CA 1
ATOM 2079 C C . PRO A 1 261 ? 7.398 -35.781 -8.57 1 94.88 261 PRO A C 1
ATOM 2081 O O . PRO A 1 261 ? 6.648 -35.125 -7.867 1 94.88 261 PRO A O 1
ATOM 2084 N N . TRP A 1 262 ? 8.289 -35.25 -9.344 1 95.25 262 TRP A N 1
ATOM 2085 C CA . TRP A 1 262 ? 8.578 -33.844 -9.312 1 95.25 262 TRP A CA 1
ATOM 2086 C C . TRP A 1 262 ? 8.523 -33.25 -10.719 1 95.25 262 TRP A C 1
ATOM 2088 O O . TRP A 1 262 ? 8.961 -33.875 -11.68 1 95.25 262 TRP A O 1
ATOM 2098 N N . LEU A 1 263 ? 7.953 -32.125 -10.828 1 95.31 263 LEU A N 1
ATOM 2099 C CA . LEU A 1 263 ? 7.938 -31.344 -12.07 1 95.31 263 LEU A CA 1
ATOM 2100 C C . LEU A 1 263 ? 8.492 -29.938 -11.836 1 95.31 263 LEU A C 1
ATOM 2102 O O . LEU A 1 263 ? 8.094 -29.25 -10.891 1 95.31 263 LEU A O 1
ATOM 2106 N N . SER A 1 264 ? 9.398 -29.562 -12.695 1 93.31 264 SER A N 1
ATOM 2107 C CA . SER A 1 264 ? 9.961 -28.219 -12.633 1 93.31 264 SER A CA 1
ATOM 2108 C C . SER A 1 264 ? 9.008 -27.203 -13.234 1 93.31 264 SER A C 1
ATOM 2110 O O . SER A 1 264 ? 8.477 -27.406 -14.328 1 93.31 264 SER A O 1
ATOM 2112 N N . CYS A 1 265 ? 8.766 -26.172 -12.539 1 92.62 265 CYS A N 1
ATOM 2113 C CA . CYS A 1 265 ? 7.809 -25.141 -12.945 1 92.62 265 CYS A CA 1
ATOM 2114 C C . CYS A 1 265 ? 8.203 -24.531 -14.281 1 92.62 265 CYS A C 1
ATOM 2116 O O . CYS A 1 265 ? 9.305 -23.984 -14.422 1 92.62 265 CYS A O 1
ATOM 2118 N N . PHE A 1 266 ? 7.328 -24.531 -15.25 1 91.06 266 PHE A N 1
ATOM 2119 C CA . PHE A 1 266 ? 7.574 -24.016 -16.594 1 91.06 266 PHE A CA 1
ATOM 2120 C C . PHE A 1 266 ? 7.867 -22.516 -16.531 1 91.06 266 PHE A C 1
ATOM 2122 O O . PHE A 1 266 ? 8.781 -22.031 -17.203 1 91.06 266 PHE A O 1
ATOM 2129 N N . GLY A 1 267 ? 7.051 -21.797 -15.773 1 87.88 267 GLY A N 1
ATOM 2130 C CA . GLY A 1 267 ? 7.242 -20.359 -15.672 1 87.88 267 GLY A CA 1
ATOM 2131 C C . GLY A 1 267 ? 8.617 -19.969 -15.156 1 87.88 267 GLY A C 1
ATOM 2132 O O . GLY A 1 267 ? 9.258 -19.078 -15.703 1 87.88 267 GLY A O 1
ATOM 2133 N N . HIS A 1 268 ? 9.094 -20.609 -14.148 1 88.56 268 HIS A N 1
ATOM 2134 C CA . HIS A 1 268 ? 10.422 -20.344 -13.594 1 88.56 268 HIS A CA 1
ATOM 2135 C C . HIS A 1 268 ? 11.516 -20.719 -14.586 1 88.56 268 HIS A C 1
ATOM 2137 O O . HIS A 1 268 ? 12.523 -20.016 -14.703 1 88.56 268 HIS A O 1
ATOM 2143 N N . ASN A 1 269 ? 11.336 -21.828 -15.234 1 91.88 269 ASN A N 1
ATOM 2144 C CA . ASN A 1 269 ? 12.312 -22.266 -16.219 1 91.88 269 ASN A CA 1
ATOM 2145 C C . ASN A 1 269 ? 12.445 -21.25 -17.359 1 91.88 269 ASN A C 1
ATOM 2147 O O . ASN A 1 269 ? 13.555 -20.922 -17.781 1 91.88 269 ASN A O 1
ATOM 2151 N N . LEU A 1 270 ? 11.312 -20.844 -17.812 1 90.31 270 LEU A N 1
ATOM 2152 C CA . LEU A 1 270 ? 11.328 -19.859 -18.891 1 90.31 270 LEU A CA 1
ATOM 2153 C C . LEU A 1 270 ? 11.984 -18.562 -18.438 1 90.31 270 LEU A C 1
ATOM 2155 O O . LEU A 1 270 ? 12.781 -17.969 -19.172 1 90.31 270 LEU A O 1
ATOM 2159 N N . ASN A 1 271 ? 11.672 -18.125 -17.297 1 88.62 271 ASN A N 1
ATOM 2160 C CA . ASN A 1 271 ? 12.281 -16.922 -16.734 1 88.62 271 ASN A CA 1
ATOM 2161 C C . ASN A 1 271 ? 13.797 -17.047 -16.625 1 88.62 271 ASN A C 1
ATOM 2163 O O . ASN A 1 271 ? 14.531 -16.125 -17 1 88.62 271 ASN A O 1
ATOM 2167 N N . LEU A 1 272 ? 14.242 -18.156 -16.141 1 90.12 272 LEU A N 1
ATOM 2168 C CA . LEU A 1 272 ? 15.672 -18.406 -16.016 1 90.12 272 LEU A CA 1
ATOM 2169 C C . LEU A 1 272 ? 16.344 -18.453 -17.375 1 90.12 272 LEU A C 1
ATOM 2171 O O . LEU A 1 272 ? 17.438 -17.922 -17.562 1 90.12 272 LEU A O 1
ATOM 2175 N N . ALA A 1 273 ? 15.703 -19.109 -18.266 1 93.38 273 ALA A N 1
ATOM 2176 C CA . ALA A 1 273 ? 16.25 -19.234 -19.625 1 93.38 273 ALA A CA 1
ATOM 2177 C C . ALA A 1 273 ? 16.422 -17.875 -20.266 1 93.38 273 ALA A C 1
ATOM 2179 O O . ALA A 1 273 ? 17.484 -17.578 -20.828 1 93.38 273 ALA A O 1
ATOM 2180 N N . ILE A 1 274 ? 15.445 -17.078 -20.141 1 93.12 274 ILE A N 1
ATOM 2181 C CA . ILE A 1 274 ? 15.484 -15.75 -20.734 1 93.12 274 ILE A CA 1
ATOM 2182 C C . ILE A 1 274 ? 16.547 -14.891 -20.047 1 93.12 274 ILE A C 1
ATOM 2184 O O . ILE A 1 274 ? 17.359 -14.242 -20.719 1 93.12 274 ILE A O 1
ATOM 2188 N N . ASN A 1 275 ? 16.562 -14.883 -18.766 1 91.56 275 ASN A N 1
ATOM 2189 C CA . ASN A 1 275 ? 17.531 -14.086 -18.031 1 91.56 275 ASN A CA 1
ATOM 2190 C C . ASN A 1 275 ? 18.969 -14.531 -18.328 1 91.56 275 ASN A C 1
ATOM 2192 O O . ASN A 1 275 ? 19.875 -13.695 -18.438 1 91.56 275 ASN A O 1
ATOM 2196 N N . ASN A 1 276 ? 19.141 -15.82 -18.422 1 92.69 276 ASN A N 1
ATOM 2197 C CA . ASN A 1 276 ? 20.469 -16.328 -18.781 1 92.69 276 ASN A CA 1
ATOM 2198 C C . ASN A 1 276 ? 20.859 -15.906 -20.188 1 92.69 276 ASN A C 1
ATOM 2200 O O . ASN A 1 276 ? 22.016 -15.57 -20.438 1 92.69 276 ASN A O 1
ATOM 2204 N N . SER A 1 277 ? 19.906 -15.961 -21.047 1 94.81 277 SER A N 1
ATOM 2205 C CA . SER A 1 277 ? 20.172 -15.531 -22.422 1 94.81 277 SER A CA 1
ATOM 2206 C C . SER A 1 277 ? 20.578 -14.062 -22.469 1 94.81 277 SER A C 1
ATOM 2208 O O . SER A 1 277 ? 21.516 -13.703 -23.188 1 94.81 277 SER A O 1
ATOM 2210 N N . LEU A 1 278 ? 19.906 -13.234 -21.766 1 93.44 278 LEU A N 1
ATOM 2211 C CA . LEU A 1 278 ? 20.219 -11.812 -21.719 1 93.44 278 LEU A CA 1
ATOM 2212 C C . LEU A 1 278 ? 21.547 -11.562 -21.016 1 93.44 278 LEU A C 1
ATOM 2214 O O . LEU A 1 278 ? 22.312 -10.688 -21.422 1 93.44 278 LEU A O 1
ATOM 2218 N N . ALA A 1 279 ? 21.828 -12.344 -20 1 93.12 279 ALA A N 1
ATOM 2219 C CA . ALA A 1 279 ? 23.078 -12.203 -19.266 1 93.12 279 ALA A CA 1
ATOM 2220 C C . ALA A 1 279 ? 24.281 -12.523 -20.156 1 93.12 279 ALA A C 1
ATOM 2222 O O . ALA A 1 279 ? 25.328 -11.875 -20.062 1 93.12 279 ALA A O 1
ATOM 2223 N N . GLN A 1 280 ? 24.125 -13.5 -21 1 94.31 280 GLN A N 1
ATOM 2224 C CA . GLN A 1 280 ? 25.188 -13.898 -21.906 1 94.31 280 GLN A CA 1
ATOM 2225 C C . GLN A 1 280 ? 25.453 -12.812 -22.953 1 94.31 280 GLN A C 1
ATOM 2227 O O . GLN A 1 280 ? 26.547 -12.742 -23.516 1 94.31 280 GLN A O 1
ATOM 2232 N N . GLN A 1 281 ? 24.422 -12.008 -23.203 1 94.81 281 GLN A N 1
ATOM 2233 C CA . GLN A 1 281 ? 24.562 -10.945 -24.203 1 94.81 281 GLN A CA 1
ATOM 2234 C C . GLN A 1 281 ? 24.656 -9.578 -23.531 1 94.81 281 GLN A C 1
ATOM 2236 O O . GLN A 1 281 ? 24.266 -8.562 -24.109 1 94.81 281 GLN A O 1
ATOM 2241 N N . ARG A 1 282 ? 25.125 -9.586 -22.344 1 93.62 282 ARG A N 1
ATOM 2242 C CA . ARG A 1 282 ? 25.141 -8.375 -21.531 1 93.62 282 ARG A CA 1
ATOM 2243 C C . ARG A 1 282 ? 25.984 -7.289 -22.188 1 93.62 282 ARG A C 1
ATOM 2245 O O . ARG A 1 282 ? 25.656 -6.105 -22.109 1 93.62 282 ARG A O 1
ATOM 2252 N N . ALA A 1 283 ? 27.094 -7.652 -22.781 1 92.69 283 ALA A N 1
ATOM 2253 C CA . ALA A 1 283 ? 28 -6.695 -23.406 1 92.69 283 ALA A CA 1
ATOM 2254 C C . ALA A 1 283 ? 27.281 -5.902 -24.5 1 92.69 283 ALA A C 1
ATOM 2256 O O . ALA A 1 283 ? 27.562 -4.715 -24.703 1 92.69 283 ALA A O 1
ATOM 2257 N N . SER A 1 284 ? 26.312 -6.547 -25.125 1 93.12 284 SER A N 1
ATOM 2258 C CA . SER A 1 284 ? 25.641 -5.93 -26.266 1 93.12 284 SER A CA 1
ATOM 2259 C C . SER A 1 284 ? 24.359 -5.227 -25.812 1 93.12 284 SER A C 1
ATOM 2261 O O . SER A 1 284 ? 23.844 -4.352 -26.516 1 93.12 284 SER A O 1
ATOM 2263 N N . THR A 1 285 ? 23.859 -5.594 -24.672 1 94.88 285 THR A N 1
ATOM 2264 C CA . THR A 1 285 ? 22.516 -5.145 -24.359 1 94.88 285 THR A CA 1
ATOM 2265 C C . THR A 1 285 ? 22.531 -4.148 -23.203 1 94.88 285 THR A C 1
ATOM 2267 O O . THR A 1 285 ? 21.594 -3.354 -23.047 1 94.88 285 THR A O 1
ATOM 2270 N N . ASP A 1 286 ? 23.5 -4.086 -22.391 1 94.38 286 ASP A N 1
ATOM 2271 C CA . ASP A 1 286 ? 23.547 -3.322 -21.141 1 94.38 286 ASP A CA 1
ATOM 2272 C C . ASP A 1 286 ? 23.359 -1.828 -21.406 1 94.38 286 ASP A C 1
ATOM 2274 O O . ASP A 1 286 ? 22.641 -1.141 -20.672 1 94.38 286 ASP A O 1
ATOM 2278 N N . ARG A 1 287 ? 24.047 -1.38 -22.344 1 94.5 287 ARG A N 1
ATOM 2279 C CA . ARG A 1 287 ? 23.953 0.041 -22.672 1 94.5 287 ARG A CA 1
ATOM 2280 C C . ARG A 1 287 ? 22.531 0.415 -23.062 1 94.5 287 ARG A C 1
ATOM 2282 O O . ARG A 1 287 ? 21.969 1.398 -22.562 1 94.5 287 ARG A O 1
ATOM 2289 N N . ALA A 1 288 ? 22 -0.371 -23.938 1 95.44 288 ALA A N 1
ATOM 2290 C CA . ALA A 1 288 ? 20.656 -0.084 -24.438 1 95.44 288 ALA A CA 1
ATOM 2291 C C . ALA A 1 288 ? 19.641 -0.093 -23.297 1 95.44 288 ALA A C 1
ATOM 2293 O O . ALA A 1 288 ? 18.781 0.783 -23.219 1 95.44 288 ALA A O 1
ATOM 2294 N N . PHE A 1 289 ? 19.75 -1.067 -22.406 1 95.12 289 PHE A N 1
ATOM 2295 C CA . PHE A 1 289 ? 18.844 -1.137 -21.266 1 95.12 289 PHE A CA 1
ATOM 2296 C C . PHE A 1 289 ? 19.062 0.038 -20.328 1 95.12 289 PHE A C 1
ATOM 2298 O O . PHE A 1 289 ? 18.109 0.577 -19.75 1 95.12 289 PHE A O 1
ATOM 2305 N N . GLY A 1 290 ? 20.297 0.375 -20.125 1 94.44 290 GLY A N 1
ATOM 2306 C CA . GLY A 1 290 ? 20.609 1.522 -19.297 1 94.44 290 GLY A CA 1
ATOM 2307 C C . GLY A 1 290 ? 20 2.816 -19.797 1 94.44 290 GLY A C 1
ATOM 2308 O O . GLY A 1 290 ? 19.469 3.602 -19.016 1 94.44 290 GLY A O 1
ATOM 2309 N N . VAL A 1 291 ? 20.062 2.977 -21.062 1 95.38 291 VAL A N 1
ATOM 2310 C CA . VAL A 1 291 ? 19.484 4.176 -21.656 1 95.38 291 VAL A CA 1
ATOM 2311 C C . VAL A 1 291 ? 17.969 4.164 -21.484 1 95.38 291 VAL A C 1
ATOM 2313 O O . VAL A 1 291 ? 17.344 5.203 -21.234 1 95.38 291 VAL A O 1
ATOM 2316 N N . CYS A 1 292 ? 17.375 2.98 -21.688 1 95.38 292 CYS A N 1
ATOM 2317 C CA . CYS A 1 292 ? 15.945 2.861 -21.484 1 95.38 292 CYS A CA 1
ATOM 2318 C C . CYS A 1 292 ? 15.547 3.291 -20.078 1 95.38 292 CYS A C 1
ATOM 2320 O O . CYS A 1 292 ? 14.594 4.051 -19.906 1 95.38 292 CYS A O 1
ATOM 2322 N N . ARG A 1 293 ? 16.281 2.828 -19.141 1 94.19 293 ARG A N 1
ATOM 2323 C CA . ARG A 1 293 ? 15.992 3.164 -17.75 1 94.19 293 ARG A CA 1
ATOM 2324 C C . ARG A 1 293 ? 16.172 4.656 -17.5 1 94.19 293 ARG A C 1
ATOM 2326 O O . ARG A 1 293 ? 15.391 5.273 -16.766 1 94.19 293 ARG A O 1
ATOM 2333 N N . ALA A 1 294 ? 17.219 5.215 -18.078 1 93.44 294 ALA A N 1
ATOM 2334 C CA . ALA A 1 294 ? 17.484 6.645 -17.938 1 93.44 294 ALA A CA 1
ATOM 2335 C C . ALA A 1 294 ? 16.344 7.473 -18.547 1 93.44 294 ALA A C 1
ATOM 2337 O O . ALA A 1 294 ? 15.945 8.492 -17.969 1 93.44 294 ALA A O 1
ATOM 2338 N N . VAL A 1 295 ? 15.891 7.031 -19.656 1 94.19 295 VAL A N 1
ATOM 2339 C CA . VAL A 1 295 ? 14.773 7.707 -20.312 1 94.19 295 VAL A CA 1
ATOM 2340 C C . VAL A 1 295 ? 13.539 7.656 -19.422 1 94.19 295 VAL A C 1
ATOM 2342 O O . VAL A 1 295 ? 12.891 8.68 -19.188 1 94.19 295 VAL A O 1
ATOM 2345 N N . ASN A 1 296 ? 13.273 6.477 -18.984 1 92.19 296 ASN A N 1
ATOM 2346 C CA . ASN A 1 296 ? 12.109 6.305 -18.109 1 92.19 296 ASN A CA 1
ATOM 2347 C C . ASN A 1 296 ? 12.211 7.168 -16.859 1 92.19 296 ASN A C 1
ATOM 2349 O O . ASN A 1 296 ? 11.219 7.738 -16.406 1 92.19 296 ASN A O 1
ATOM 2353 N N . THR A 1 297 ? 13.375 7.219 -16.297 1 89.31 297 THR A N 1
ATOM 2354 C CA . THR A 1 297 ? 13.617 8.023 -15.117 1 89.31 297 THR A CA 1
ATOM 2355 C C . THR A 1 297 ? 13.383 9.508 -15.406 1 89.31 297 THR A C 1
ATOM 2357 O O . THR A 1 297 ? 12.789 10.219 -14.594 1 89.31 297 THR A O 1
ATOM 2360 N N . ALA A 1 298 ? 13.859 9.961 -16.547 1 89.88 298 ALA A N 1
ATOM 2361 C CA . ALA A 1 298 ? 13.688 11.359 -16.953 1 89.88 298 ALA A CA 1
ATOM 2362 C C . ALA A 1 298 ? 12.211 11.734 -17.016 1 89.88 298 ALA A C 1
ATOM 2364 O O . ALA A 1 298 ? 11.836 12.844 -16.625 1 89.88 298 ALA A O 1
ATOM 2365 N N . PHE A 1 299 ? 11.438 10.844 -17.484 1 89.44 299 PHE A N 1
ATOM 2366 C CA . PHE A 1 299 ? 10.016 11.117 -17.641 1 89.44 299 PHE A CA 1
ATOM 2367 C C . PHE A 1 299 ? 9.281 10.898 -16.312 1 89.44 299 PHE A C 1
ATOM 2369 O O . PHE A 1 299 ? 8.312 11.594 -16.016 1 89.44 299 PHE A O 1
ATOM 2376 N N . SER A 1 300 ? 9.734 9.945 -15.562 1 85.38 300 SER A N 1
ATOM 2377 C CA . SER A 1 300 ? 9.031 9.602 -14.328 1 85.38 300 SER A CA 1
ATOM 2378 C C . SER A 1 300 ? 9.188 10.688 -13.273 1 85.38 300 SER A C 1
ATOM 2380 O O . SER A 1 300 ? 8.328 10.859 -12.414 1 85.38 300 SER A O 1
ATOM 2382 N N . HIS A 1 301 ? 10.227 11.469 -13.352 1 78.12 301 HIS A N 1
ATOM 2383 C CA . HIS A 1 301 ? 10.531 12.453 -12.32 1 78.12 301 HIS A CA 1
ATOM 2384 C C . HIS A 1 301 ? 10.078 13.844 -12.734 1 78.12 301 HIS A C 1
ATOM 2386 O O . HIS A 1 301 ? 10.367 14.828 -12.047 1 78.12 301 HIS A O 1
ATOM 2392 N N . SER A 1 302 ? 9.406 13.922 -13.875 1 81.25 302 SER A N 1
ATOM 2393 C CA . SER A 1 302 ? 8.992 15.234 -14.352 1 81.25 302 SER A CA 1
ATOM 2394 C C . SER A 1 302 ? 7.574 15.203 -14.906 1 81.25 302 SER A C 1
ATOM 2396 O O . SER A 1 302 ? 7.336 14.641 -15.977 1 81.25 302 SER A O 1
ATOM 2398 N N . TRP A 1 303 ? 6.719 15.844 -14.172 1 81.19 303 TRP A N 1
ATOM 2399 C CA . TRP A 1 303 ? 5.344 15.945 -14.656 1 81.19 303 TRP A CA 1
ATOM 2400 C C . TRP A 1 303 ? 5.293 16.688 -15.984 1 81.19 303 TRP A C 1
ATOM 2402 O O . TRP A 1 303 ? 4.508 16.344 -16.875 1 81.19 303 TRP A O 1
ATOM 2412 N N . LEU A 1 304 ? 6.105 17.703 -16.141 1 81.69 304 LEU A N 1
ATOM 2413 C CA . LEU A 1 304 ? 6.148 18.484 -17.359 1 81.69 304 LEU A CA 1
ATOM 2414 C C . LEU A 1 304 ? 6.508 17.609 -18.562 1 81.69 304 LEU A C 1
ATOM 2416 O O . LEU A 1 304 ? 5.887 17.703 -19.625 1 81.69 304 LEU A O 1
ATOM 2420 N N . ARG A 1 305 ? 7.484 16.812 -18.391 1 87.81 305 ARG A N 1
ATOM 2421 C CA . ARG A 1 305 ? 7.887 15.914 -19.469 1 87.81 305 ARG A CA 1
ATOM 2422 C C . ARG A 1 305 ? 6.773 14.93 -19.812 1 87.81 305 ARG A C 1
ATOM 2424 O O . ARG A 1 305 ? 6.566 14.594 -20.984 1 87.81 305 ARG A O 1
ATOM 2431 N N . ARG A 1 306 ? 6.113 14.453 -18.859 1 87.5 306 ARG A N 1
ATOM 2432 C CA . ARG A 1 306 ? 5.016 13.523 -19.078 1 87.5 306 ARG A CA 1
ATOM 2433 C C . ARG A 1 306 ? 3.885 14.188 -19.859 1 87.5 306 ARG A C 1
ATOM 2435 O O . ARG A 1 306 ? 3.277 13.562 -20.734 1 87.5 306 ARG A O 1
ATOM 2442 N N . ARG A 1 307 ? 3.637 15.375 -19.469 1 85.62 307 ARG A N 1
ATOM 2443 C CA . ARG A 1 307 ? 2.611 16.125 -20.172 1 85.62 307 ARG A CA 1
ATOM 2444 C C . ARG A 1 307 ? 3.002 16.359 -21.625 1 85.62 307 ARG A C 1
ATOM 2446 O O . ARG A 1 307 ? 2.176 16.203 -22.531 1 85.62 307 ARG A O 1
ATOM 2453 N N . GLU A 1 308 ? 4.227 16.719 -21.797 1 91.25 308 GLU A N 1
ATOM 2454 C CA . GLU A 1 308 ? 4.719 16.938 -23.156 1 91.25 308 GLU A CA 1
ATOM 2455 C C . GLU A 1 308 ? 4.699 15.633 -23.953 1 91.25 308 GLU A C 1
ATOM 2457 O O . GLU A 1 308 ? 4.469 15.648 -25.172 1 91.25 308 GLU A O 1
ATOM 2462 N N . LEU A 1 309 ? 4.988 14.562 -23.297 1 93.38 309 LEU A N 1
ATOM 2463 C CA . LEU A 1 309 ? 4.926 13.266 -23.953 1 93.38 309 LEU A CA 1
ATOM 2464 C C . LEU A 1 309 ? 3.508 12.969 -24.438 1 93.38 309 LEU A C 1
ATOM 2466 O O . LEU A 1 309 ? 3.311 12.5 -25.547 1 93.38 309 LEU A O 1
ATOM 2470 N N . GLN A 1 310 ? 2.592 13.203 -23.594 1 91.38 310 GLN A N 1
ATOM 2471 C CA . GLN A 1 310 ? 1.195 12.977 -23.953 1 91.38 310 GLN A CA 1
ATOM 2472 C C . GLN A 1 310 ? 0.796 13.828 -25.156 1 91.38 310 GLN A C 1
ATOM 2474 O O . GLN A 1 310 ? 0.11 13.344 -26.062 1 91.38 310 GLN A O 1
ATOM 2479 N N . LYS A 1 311 ? 1.18 15.094 -25.125 1 92.31 311 LYS A N 1
ATOM 2480 C CA . LYS A 1 311 ? 0.909 15.984 -26.266 1 92.31 311 LYS A CA 1
ATOM 2481 C C . LYS A 1 311 ? 1.533 15.438 -27.547 1 92.31 311 LYS A C 1
ATOM 2483 O O . LYS A 1 311 ? 0.893 15.43 -28.594 1 92.31 311 LYS A O 1
ATOM 2488 N N . ALA A 1 312 ? 2.762 15.016 -27.406 1 95.75 312 ALA A N 1
ATOM 2489 C CA . ALA A 1 312 ? 3.473 14.469 -28.547 1 95.75 312 ALA A CA 1
ATOM 2490 C C . ALA A 1 312 ? 2.793 13.203 -29.078 1 95.75 312 ALA A C 1
ATOM 2492 O O . ALA A 1 312 ? 2.721 12.984 -30.281 1 95.75 312 ALA A O 1
ATOM 2493 N N . GLN A 1 313 ? 2.355 12.398 -28.188 1 95.5 313 GLN A N 1
ATOM 2494 C CA . GLN A 1 313 ? 1.672 11.164 -28.547 1 95.5 313 GLN A CA 1
ATOM 2495 C C . GLN A 1 313 ? 0.402 11.453 -29.344 1 95.5 313 GLN A C 1
ATOM 2497 O O . GLN A 1 313 ? 0.133 10.797 -30.359 1 95.5 313 GLN A O 1
ATOM 2502 N N . VAL A 1 314 ? -0.341 12.422 -28.906 1 94.75 314 VAL A N 1
ATOM 2503 C CA . VAL A 1 314 ? -1.575 12.805 -29.594 1 94.75 314 VAL A CA 1
ATOM 2504 C C . VAL A 1 314 ? -1.253 13.375 -30.969 1 94.75 314 VAL A C 1
ATOM 2506 O O . VAL A 1 314 ? -1.883 13 -31.953 1 94.75 314 VAL A O 1
ATOM 2509 N N . GLU A 1 315 ? -0.294 14.258 -31.016 1 94.69 315 GLU A N 1
ATOM 2510 C CA . GLU A 1 315 ? 0.09 14.914 -32.25 1 94.69 315 GLU A CA 1
ATOM 2511 C C . GLU A 1 315 ? 0.593 13.898 -33.281 1 94.69 315 GLU A C 1
ATOM 2513 O O . GLU A 1 315 ? 0.326 14.031 -34.469 1 94.69 315 GLU A O 1
ATOM 2518 N N . MET A 1 316 ? 1.258 12.906 -32.844 1 95.88 316 MET A N 1
ATOM 2519 C CA . MET A 1 316 ? 1.876 11.93 -33.75 1 95.88 316 MET A CA 1
ATOM 2520 C C . MET A 1 316 ? 0.991 10.703 -33.906 1 95.88 316 MET A C 1
ATOM 2522 O O . MET A 1 316 ? 1.391 9.727 -34.531 1 95.88 316 MET A O 1
ATOM 2526 N N . LYS A 1 317 ? -0.141 10.648 -33.281 1 95.56 317 LYS A N 1
ATOM 2527 C CA . LYS A 1 317 ? -1.121 9.57 -33.375 1 95.56 317 LYS A CA 1
ATOM 2528 C C . LYS A 1 317 ? -0.542 8.266 -32.844 1 95.56 317 LYS A C 1
ATOM 2530 O O . LYS A 1 317 ? -0.651 7.219 -33.469 1 95.56 317 LYS A O 1
ATOM 2535 N N . LEU A 1 318 ? 0.203 8.422 -31.828 1 95.62 318 LEU A N 1
ATOM 2536 C CA . LEU A 1 318 ? 0.716 7.25 -31.109 1 95.62 318 LEU A CA 1
ATOM 2537 C C . LEU A 1 318 ? -0.186 6.887 -29.938 1 95.62 318 LEU A C 1
ATOM 2539 O O . LEU A 1 318 ? -0.938 7.73 -29.453 1 95.62 318 LEU A O 1
ATOM 2543 N N . PRO A 1 319 ? -0.14 5.57 -29.594 1 94.31 319 PRO A N 1
ATOM 2544 C CA . PRO A 1 319 ? -0.906 5.223 -28.391 1 94.31 319 PRO A CA 1
ATOM 2545 C C . PRO A 1 319 ? -0.479 6.023 -27.172 1 94.31 319 PRO A C 1
ATOM 2547 O O . PRO A 1 319 ? 0.717 6.219 -26.938 1 94.31 319 PRO A O 1
ATOM 2550 N N . GLU A 1 320 ? -1.42 6.508 -26.438 1 91.31 320 GLU A N 1
ATOM 2551 C CA . GLU A 1 320 ? -1.148 7.32 -25.25 1 91.31 320 GLU A CA 1
ATOM 2552 C C . GLU A 1 320 ? -0.778 6.449 -24.062 1 91.31 320 GLU A C 1
ATOM 2554 O O . GLU A 1 320 ? -1.534 6.359 -23.094 1 91.31 320 GLU A O 1
ATOM 2559 N N . HIS A 1 321 ? 0.408 5.867 -24.125 1 91.44 321 HIS A N 1
ATOM 2560 C CA . HIS A 1 321 ? 0.889 4.973 -23.078 1 91.44 321 HIS A CA 1
ATOM 2561 C C . HIS A 1 321 ? 1.979 5.637 -22.25 1 91.44 321 HIS A C 1
ATOM 2563 O O . HIS A 1 321 ? 2.818 6.367 -22.781 1 91.44 321 HIS A O 1
ATOM 2569 N N . SER A 1 322 ? 1.924 5.375 -20.969 1 87.81 322 SER A N 1
ATOM 2570 C CA . SER A 1 322 ? 3.037 5.773 -20.109 1 87.81 322 SER A CA 1
ATOM 2571 C C . SER A 1 322 ? 4.238 4.852 -20.297 1 87.81 322 SER A C 1
ATOM 2573 O O . SER A 1 322 ? 4.086 3.707 -20.734 1 87.81 322 SER A O 1
ATOM 2575 N N . LEU A 1 323 ? 5.375 5.359 -20.031 1 91.75 323 LEU A N 1
ATOM 2576 C CA . LEU A 1 323 ? 6.578 4.539 -20.125 1 91.75 323 LEU A CA 1
ATOM 2577 C C . LEU A 1 323 ? 6.645 3.537 -18.984 1 91.75 323 LEU A C 1
ATOM 2579 O O . LEU A 1 323 ? 5.965 3.703 -17.969 1 91.75 323 LEU A O 1
ATOM 2583 N N . ILE A 1 324 ? 7.379 2.469 -19.188 1 89.75 324 ILE A N 1
ATOM 2584 C CA . ILE A 1 324 ? 7.445 1.366 -18.234 1 89.75 324 ILE A CA 1
ATOM 2585 C C . ILE A 1 324 ? 8.891 1.157 -17.797 1 89.75 324 ILE A C 1
ATOM 2587 O O . ILE A 1 324 ? 9.805 1.162 -18.609 1 89.75 324 ILE A O 1
ATOM 2591 N N . THR A 1 325 ? 9.055 1.025 -16.469 1 87.69 325 THR A N 1
ATOM 2592 C CA . THR A 1 325 ? 10.359 0.675 -15.93 1 87.69 325 THR A CA 1
ATOM 2593 C C . THR A 1 325 ? 10.43 -0.814 -15.609 1 87.69 325 THR A C 1
ATOM 2595 O O . THR A 1 325 ? 9.469 -1.392 -15.102 1 87.69 325 THR A O 1
ATOM 2598 N N . ASP A 1 326 ? 11.539 -1.443 -15.922 1 87.88 326 ASP A N 1
ATOM 2599 C CA . ASP A 1 326 ? 11.656 -2.887 -15.734 1 87.88 326 ASP A CA 1
ATOM 2600 C C . ASP A 1 326 ? 11.953 -3.227 -14.281 1 87.88 326 ASP A C 1
ATOM 2602 O O . ASP A 1 326 ? 12.484 -2.396 -13.539 1 87.88 326 ASP A O 1
ATOM 2606 N N . CYS A 1 327 ? 11.453 -4.375 -13.844 1 77.88 327 CYS A N 1
ATOM 2607 C CA . CYS A 1 327 ? 11.82 -5.012 -12.586 1 77.88 327 CYS A CA 1
ATOM 2608 C C . CYS A 1 327 ? 12.922 -6.047 -12.797 1 77.88 327 CYS A C 1
ATOM 2610 O O . CYS A 1 327 ? 12.852 -6.855 -13.727 1 77.88 327 CYS A O 1
ATOM 2612 N N . ALA A 1 328 ? 13.906 -6 -11.969 1 73 328 ALA A N 1
ATOM 2613 C CA . ALA A 1 328 ? 15.117 -6.805 -12.164 1 73 328 ALA A CA 1
ATOM 2614 C C . ALA A 1 328 ? 14.797 -8.297 -12.109 1 73 328 ALA A C 1
ATOM 2616 O O . ALA A 1 328 ? 15.453 -9.102 -12.773 1 73 328 ALA A O 1
ATOM 2617 N N . THR A 1 329 ? 13.773 -8.695 -11.484 1 68.38 329 THR A N 1
ATOM 2618 C CA . THR A 1 329 ? 13.531 -10.117 -11.25 1 68.38 329 THR A CA 1
ATOM 2619 C C . THR A 1 329 ? 12.484 -10.656 -12.227 1 68.38 329 THR A C 1
ATOM 2621 O O . THR A 1 329 ? 12.211 -11.859 -12.25 1 68.38 329 THR A O 1
ATOM 2624 N N . ARG A 1 330 ? 11.992 -9.773 -13.117 1 75.44 330 ARG A N 1
ATOM 2625 C CA . ARG A 1 330 ? 10.938 -10.203 -14.023 1 75.44 330 ARG A CA 1
ATOM 2626 C C . ARG A 1 330 ? 11.258 -9.797 -15.461 1 75.44 330 ARG A C 1
ATOM 2628 O O . ARG A 1 330 ? 11.125 -8.625 -15.828 1 75.44 330 ARG A O 1
ATOM 2635 N N . TRP A 1 331 ? 11.469 -10.773 -16.234 1 84.12 331 TRP A N 1
ATOM 2636 C CA . TRP A 1 331 ? 11.844 -10.508 -17.625 1 84.12 331 TRP A CA 1
ATOM 2637 C C . TRP A 1 331 ? 10.703 -9.852 -18.375 1 84.12 331 TRP A C 1
ATOM 2639 O O . TRP A 1 331 ? 10.93 -9.086 -19.312 1 84.12 331 TRP A O 1
ATOM 2649 N N . GLY A 1 332 ? 9.5 -10.148 -18 1 85 332 GLY A N 1
ATOM 2650 C CA . GLY A 1 332 ? 8.344 -9.586 -18.703 1 85 332 GLY A CA 1
ATOM 2651 C C . GLY A 1 332 ? 8.32 -8.07 -18.672 1 85 332 GLY A C 1
ATOM 2652 O O . GLY A 1 332 ? 8 -7.438 -19.688 1 85 332 GLY A O 1
ATOM 2653 N N . SER A 1 333 ? 8.703 -7.559 -17.562 1 87.56 333 SER A N 1
ATOM 2654 C CA . SER A 1 333 ? 8.727 -6.105 -17.453 1 87.56 333 SER A CA 1
ATOM 2655 C C . SER A 1 333 ? 9.836 -5.508 -18.312 1 87.56 333 SER A C 1
ATOM 2657 O O . SER A 1 333 ? 9.688 -4.402 -18.844 1 87.56 333 SER A O 1
ATOM 2659 N N . LYS A 1 334 ? 10.922 -6.219 -18.438 1 90.81 334 LYS A N 1
ATOM 2660 C CA . LYS A 1 334 ? 12 -5.766 -19.312 1 90.81 334 LYS A CA 1
ATOM 2661 C C . LYS A 1 334 ? 11.539 -5.719 -20.766 1 90.81 334 LYS A C 1
ATOM 2663 O O . LYS A 1 334 ? 11.812 -4.75 -21.469 1 90.81 334 LYS A O 1
ATOM 2668 N N . GLN A 1 335 ? 10.93 -6.75 -21.156 1 92.19 335 GLN A N 1
ATOM 2669 C CA . GLN A 1 335 ? 10.398 -6.789 -22.516 1 92.19 335 GLN A CA 1
ATOM 2670 C C . GLN A 1 335 ? 9.359 -5.684 -22.734 1 92.19 335 GLN A C 1
ATOM 2672 O O . GLN A 1 335 ? 9.344 -5.047 -23.781 1 92.19 335 GLN A O 1
ATOM 2677 N N . GLN A 1 336 ? 8.523 -5.418 -21.797 1 93.06 336 GLN A N 1
ATOM 2678 C CA . GLN A 1 336 ? 7.516 -4.371 -21.891 1 93.06 336 GLN A CA 1
ATOM 2679 C C . GLN A 1 336 ? 8.156 -2.992 -21.984 1 93.06 336 GLN A C 1
ATOM 2681 O O . GLN A 1 336 ? 7.684 -2.123 -22.719 1 93.06 336 GLN A O 1
ATOM 2686 N N . MET A 1 337 ? 9.148 -2.852 -21.156 1 94.81 337 MET A N 1
ATOM 2687 C CA . MET A 1 337 ? 9.891 -1.595 -21.203 1 94.81 337 MET A CA 1
ATOM 2688 C C . MET A 1 337 ? 10.461 -1.358 -22.609 1 94.81 337 MET A C 1
ATOM 2690 O O . MET A 1 337 ? 10.305 -0.272 -23.172 1 94.81 337 MET A O 1
ATOM 2694 N N . VAL A 1 338 ? 11.039 -2.381 -23.172 1 95.44 338 VAL A N 1
ATOM 2695 C CA . VAL A 1 338 ? 11.656 -2.307 -24.484 1 95.44 338 VAL A CA 1
ATOM 2696 C C . VAL A 1 338 ? 10.586 -2.012 -25.531 1 95.44 338 VAL A C 1
ATOM 2698 O O . VAL A 1 338 ? 10.758 -1.113 -26.359 1 95.44 338 VAL A O 1
ATOM 2701 N N . GLU A 1 339 ? 9.57 -2.707 -25.453 1 95.38 339 GLU A N 1
ATOM 2702 C CA . GLU A 1 339 ? 8.484 -2.537 -26.406 1 95.38 339 GLU A CA 1
ATOM 2703 C C . GLU A 1 339 ? 7.887 -1.136 -26.328 1 95.38 339 GLU A C 1
ATOM 2705 O O . GLU A 1 339 ? 7.555 -0.534 -27.344 1 95.38 339 GLU A O 1
ATOM 2710 N N . ARG A 1 340 ? 7.766 -0.676 -25.125 1 95.69 340 ARG A N 1
ATOM 2711 C CA . ARG A 1 340 ? 7.199 0.651 -24.906 1 95.69 340 ARG A CA 1
ATOM 2712 C C . ARG A 1 340 ? 8.109 1.735 -25.469 1 95.69 340 ARG A C 1
ATOM 2714 O O . ARG A 1 340 ? 7.633 2.711 -26.062 1 95.69 340 ARG A O 1
ATOM 2721 N N . ILE A 1 341 ? 9.375 1.601 -25.297 1 96.44 341 ILE A N 1
ATOM 2722 C CA . ILE A 1 341 ? 10.336 2.568 -25.812 1 96.44 341 ILE A CA 1
ATOM 2723 C C . ILE A 1 341 ? 10.312 2.561 -27.344 1 96.44 341 ILE A C 1
ATOM 2725 O O . ILE A 1 341 ? 10.344 3.619 -27.984 1 96.44 341 ILE A O 1
ATOM 2729 N N . LEU A 1 342 ? 10.273 1.404 -27.938 1 96.75 342 LEU A N 1
ATOM 2730 C CA . LEU A 1 342 ? 10.203 1.283 -29.391 1 96.75 342 LEU A CA 1
ATOM 2731 C C . LEU A 1 342 ? 8.93 1.93 -29.922 1 96.75 342 LEU A C 1
ATOM 2733 O O . LEU A 1 342 ? 8.961 2.619 -30.953 1 96.75 342 LEU A O 1
ATOM 2737 N N . GLU A 1 343 ? 7.863 1.736 -29.219 1 96.44 343 GLU A N 1
ATOM 2738 C CA . GLU A 1 343 ? 6.562 2.285 -29.594 1 96.44 343 GLU A CA 1
ATOM 2739 C C . GLU A 1 343 ? 6.566 3.811 -29.516 1 96.44 343 GLU A C 1
ATOM 2741 O O . GLU A 1 343 ? 5.977 4.48 -30.359 1 96.44 343 GLU A O 1
ATOM 2746 N N . GLN A 1 344 ? 7.305 4.34 -28.516 1 96.5 344 GLN A N 1
ATOM 2747 C CA . GLN A 1 344 ? 7.203 5.758 -28.203 1 96.5 344 GLN A CA 1
ATOM 2748 C C . GLN A 1 344 ? 8.461 6.508 -28.625 1 96.5 344 GLN A C 1
ATOM 2750 O O . GLN A 1 344 ? 8.695 7.641 -28.203 1 96.5 344 GLN A O 1
ATOM 2755 N N . GLU A 1 345 ? 9.266 5.918 -29.453 1 95.62 345 GLU A N 1
ATOM 2756 C CA . GLU A 1 345 ? 10.57 6.473 -29.812 1 95.62 345 GLU A CA 1
ATOM 2757 C C . GLU A 1 345 ? 10.438 7.895 -30.344 1 95.62 345 GLU A C 1
ATOM 2759 O O . GLU A 1 345 ? 11.148 8.797 -29.906 1 95.62 345 GLU A O 1
ATOM 2764 N N . GLN A 1 346 ? 9.531 8.109 -31.25 1 94.88 346 GLN A N 1
ATOM 2765 C CA . GLN A 1 346 ? 9.375 9.398 -31.906 1 94.88 346 GLN A CA 1
ATOM 2766 C C . GLN A 1 346 ? 8.883 10.461 -30.922 1 94.88 346 GLN A C 1
ATOM 2768 O O . GLN A 1 346 ? 9.359 11.602 -30.953 1 94.88 346 GLN A O 1
ATOM 2773 N N . ALA A 1 347 ? 7.957 10.055 -30.141 1 96.06 347 ALA A N 1
ATOM 2774 C CA . ALA A 1 347 ? 7.43 10.992 -29.156 1 96.06 347 ALA A CA 1
ATOM 2775 C C . ALA A 1 347 ? 8.5 11.383 -28.141 1 96.06 347 ALA A C 1
ATOM 2777 O O . ALA A 1 347 ? 8.602 12.547 -27.75 1 96.06 347 ALA A O 1
ATOM 2778 N N . ILE A 1 348 ? 9.289 10.43 -27.703 1 96.06 348 ILE A N 1
ATOM 2779 C CA . ILE A 1 348 ? 10.367 10.664 -26.75 1 96.06 348 ILE A CA 1
ATOM 2780 C C . ILE A 1 348 ? 11.391 11.625 -27.344 1 96.06 348 ILE A C 1
ATOM 2782 O O . ILE A 1 348 ? 11.805 12.586 -26.688 1 96.06 348 ILE A O 1
ATOM 2786 N N . LYS A 1 349 ? 11.766 11.398 -28.547 1 93.56 349 LYS A N 1
ATOM 2787 C CA . LYS A 1 349 ? 12.734 12.242 -29.234 1 93.56 349 LYS A CA 1
ATOM 2788 C C . LYS A 1 349 ? 12.227 13.672 -29.359 1 93.56 349 LYS A C 1
ATOM 2790 O O . LYS A 1 349 ? 12.984 14.633 -29.203 1 93.56 349 LYS A O 1
ATOM 2795 N N . ARG A 1 350 ? 11.008 13.797 -29.656 1 93.88 350 ARG A N 1
ATOM 2796 C CA . ARG A 1 350 ? 10.406 15.117 -29.797 1 93.88 350 ARG A CA 1
ATOM 2797 C C . ARG A 1 350 ? 10.445 15.883 -28.484 1 93.88 350 ARG A C 1
ATOM 2799 O O . ARG A 1 350 ? 10.789 17.062 -28.453 1 93.88 350 ARG A O 1
ATOM 2806 N N . VAL A 1 351 ? 10.031 15.211 -27.422 1 94.19 351 VAL A N 1
ATOM 2807 C CA . VAL A 1 351 ? 10 15.859 -26.109 1 94.19 351 VAL A CA 1
ATOM 2808 C C . VAL A 1 351 ? 11.414 16.281 -25.703 1 94.19 351 VAL A C 1
ATOM 2810 O O . VAL A 1 351 ? 11.625 17.391 -25.219 1 94.19 351 VAL A O 1
ATOM 2813 N N . PHE A 1 352 ? 12.375 15.414 -25.938 1 93 352 PHE A N 1
ATOM 2814 C CA . PHE A 1 352 ? 13.75 15.695 -25.547 1 93 352 PHE A CA 1
ATOM 2815 C C . PHE A 1 352 ? 14.336 16.812 -26.406 1 93 352 PHE A C 1
ATOM 2817 O O . PHE A 1 352 ? 15.164 17.594 -25.938 1 93 352 PHE A O 1
ATOM 2824 N N . ALA A 1 353 ? 13.93 16.938 -27.578 1 90.56 353 ALA A N 1
ATOM 2825 C CA . ALA A 1 353 ? 14.398 17.984 -28.469 1 90.56 353 ALA A CA 1
ATOM 2826 C C . ALA A 1 353 ? 13.898 19.359 -28.016 1 90.56 353 ALA A C 1
ATOM 2828 O O . ALA A 1 353 ? 14.594 20.359 -28.172 1 90.56 353 ALA A O 1
ATOM 2829 N N . GLN A 1 354 ? 12.75 19.375 -27.453 1 88.56 354 GLN A N 1
ATOM 2830 C CA . GLN A 1 354 ? 12.117 20.641 -27.047 1 88.56 354 GLN A CA 1
ATOM 2831 C C . GLN A 1 354 ? 12.43 20.969 -25.594 1 88.56 354 GLN A C 1
ATOM 2833 O O . GLN A 1 354 ? 12.109 22.062 -25.125 1 88.56 354 GLN A O 1
ATOM 2838 N N . ASP A 1 355 ? 12.945 19.922 -24.969 1 86.25 355 ASP A N 1
ATOM 2839 C CA . ASP A 1 355 ? 13.211 20.094 -23.547 1 86.25 355 ASP A CA 1
ATOM 2840 C C . ASP A 1 355 ? 14.305 21.125 -23.297 1 86.25 355 ASP A C 1
ATOM 2842 O O . ASP A 1 355 ? 15.406 21.016 -23.844 1 86.25 355 ASP A O 1
ATOM 2846 N N . LYS A 1 356 ? 14.062 22.188 -22.516 1 77.94 356 LYS A N 1
ATOM 2847 C CA . LYS A 1 356 ? 14.984 23.297 -22.266 1 77.94 356 LYS A CA 1
ATOM 2848 C C . LYS A 1 356 ? 15.852 23.031 -21.047 1 77.94 356 LYS A C 1
ATOM 2850 O O . LYS A 1 356 ? 16.516 23.953 -20.531 1 77.94 356 LYS A O 1
ATOM 2855 N N . SER A 1 357 ? 15.828 21.812 -20.641 1 76.31 357 SER A N 1
ATOM 2856 C CA . SER A 1 357 ? 16.609 21.5 -19.438 1 76.31 357 SER A CA 1
ATOM 2857 C C . SER A 1 357 ? 18.109 21.641 -19.719 1 76.31 357 SER A C 1
ATOM 2859 O O . SER A 1 357 ? 18.578 21.344 -20.828 1 76.31 357 SER A O 1
ATOM 2861 N N . ARG A 1 358 ? 18.812 22.188 -18.641 1 70.94 358 ARG A N 1
ATOM 2862 C CA . ARG A 1 358 ? 20.25 22.391 -18.734 1 70.94 358 ARG A CA 1
ATOM 2863 C C . ARG A 1 358 ? 21 21.062 -18.562 1 70.94 358 ARG A C 1
ATOM 2865 O O . ARG A 1 358 ? 22.141 20.922 -19 1 70.94 358 ARG A O 1
ATOM 2872 N N . ARG A 1 359 ? 20.375 20.062 -18.062 1 77.56 359 ARG A N 1
ATOM 2873 C CA . ARG A 1 359 ? 21.031 18.766 -17.844 1 77.56 359 ARG A CA 1
ATOM 2874 C C . ARG A 1 359 ? 20.922 17.891 -19.094 1 77.56 359 ARG A C 1
ATOM 2876 O O . ARG A 1 359 ? 19.891 17.906 -19.781 1 77.56 359 ARG A O 1
ATOM 2883 N N . PRO A 1 360 ? 22.062 17.203 -19.328 1 83.06 360 PRO A N 1
ATOM 2884 C CA . PRO A 1 360 ? 22.016 16.328 -20.484 1 83.06 360 PRO A CA 1
ATOM 2885 C C . PRO A 1 360 ? 20.969 15.219 -20.359 1 83.06 360 PRO A C 1
ATOM 2887 O O . PRO A 1 360 ? 20.844 14.602 -19.297 1 83.06 360 PRO A O 1
ATOM 2890 N N . LEU A 1 361 ? 20.141 15.094 -21.391 1 88.31 361 LEU A N 1
ATOM 2891 C CA . LEU A 1 361 ? 19.109 14.062 -21.438 1 88.31 361 LEU A CA 1
ATOM 2892 C C . LEU A 1 361 ? 19.625 12.805 -22.125 1 88.31 361 LEU A C 1
ATOM 2894 O O . LEU A 1 361 ? 20.531 12.875 -22.969 1 88.31 361 LEU A O 1
ATOM 2898 N N . PRO A 1 362 ? 19.109 11.648 -21.672 1 90.62 362 PRO A N 1
ATOM 2899 C CA . PRO A 1 362 ? 19.547 10.406 -22.328 1 90.62 362 PRO A CA 1
ATOM 2900 C C . PRO A 1 362 ? 19.25 10.391 -23.812 1 90.62 362 PRO A C 1
ATOM 2902 O O . PRO A 1 362 ? 18.203 10.891 -24.25 1 90.62 362 PRO A O 1
ATOM 2905 N N . GLN A 1 363 ? 20.234 9.992 -24.625 1 87.12 363 GLN A N 1
ATOM 2906 C CA . GLN A 1 363 ? 20.062 9.953 -26.078 1 87.12 363 GLN A CA 1
ATOM 2907 C C . GLN A 1 363 ? 19.953 8.516 -26.578 1 87.12 363 GLN A C 1
ATOM 2909 O O . GLN A 1 363 ? 20.875 7.719 -26.375 1 87.12 363 GLN A O 1
ATOM 2914 N N . LEU A 1 364 ? 18.828 8.258 -27.203 1 90.88 364 LEU A N 1
ATOM 2915 C CA . LEU A 1 364 ? 18.625 6.969 -27.875 1 90.88 364 LEU A CA 1
ATOM 2916 C C . LEU A 1 364 ? 19.234 6.977 -29.266 1 90.88 364 LEU A C 1
ATOM 2918 O O . LEU A 1 364 ? 18.672 7.582 -30.188 1 90.88 364 LEU A O 1
ATOM 2922 N N . THR A 1 365 ? 20.344 6.25 -29.422 1 93.12 365 THR A N 1
ATOM 2923 C CA . THR A 1 365 ? 21 6.191 -30.719 1 93.12 365 THR A CA 1
ATOM 2924 C C . THR A 1 365 ? 20.375 5.113 -31.594 1 93.12 365 THR A C 1
ATOM 2926 O O . THR A 1 365 ? 19.578 4.305 -31.109 1 93.12 365 THR A O 1
ATOM 2929 N N . TRP A 1 366 ? 20.734 5.148 -32.844 1 93.5 366 TRP A N 1
ATOM 2930 C CA . TRP A 1 366 ? 20.234 4.137 -33.781 1 93.5 366 TRP A CA 1
ATOM 2931 C C . TRP A 1 366 ? 20.734 2.75 -33.406 1 93.5 366 TRP A C 1
ATOM 2933 O O . TRP A 1 366 ? 20.047 1.752 -33.594 1 93.5 366 TRP A O 1
ATOM 2943 N N . GLN A 1 367 ? 21.906 2.705 -32.844 1 94.5 367 GLN A N 1
ATOM 2944 C CA . GLN A 1 367 ? 22.453 1.435 -32.375 1 94.5 367 GLN A CA 1
ATOM 2945 C C . GLN A 1 367 ? 21.625 0.878 -31.234 1 94.5 367 GLN A C 1
ATOM 2947 O O . GLN A 1 367 ? 21.359 -0.324 -31.172 1 94.5 367 GLN A O 1
ATOM 2952 N N . ASP A 1 368 ? 21.25 1.763 -30.359 1 95.94 368 ASP A N 1
ATOM 2953 C CA . ASP A 1 368 ? 20.391 1.342 -29.234 1 95.94 368 ASP A CA 1
ATOM 2954 C C . ASP A 1 368 ? 19.062 0.781 -29.75 1 95.94 368 ASP A C 1
ATOM 2956 O O . ASP A 1 368 ? 18.609 -0.263 -29.266 1 95.94 368 ASP A O 1
ATOM 2960 N N . MET A 1 369 ? 18.562 1.463 -30.688 1 96.25 369 MET A N 1
ATOM 2961 C CA . MET A 1 369 ? 17.266 1.071 -31.219 1 96.25 369 MET A CA 1
ATOM 2962 C C . MET A 1 369 ? 17.344 -0.287 -31.906 1 96.25 369 MET A C 1
ATOM 2964 O O . MET A 1 369 ? 16.422 -1.095 -31.812 1 96.25 369 MET A O 1
ATOM 2968 N N . THR A 1 370 ? 18.422 -0.518 -32.531 1 96.38 370 THR A N 1
ATOM 2969 C CA . THR A 1 370 ? 18.625 -1.793 -33.219 1 96.38 370 THR A CA 1
ATOM 2970 C C . THR A 1 370 ? 18.734 -2.934 -32.188 1 96.38 370 THR A C 1
ATOM 2972 O O . THR A 1 370 ? 18.172 -4.012 -32.406 1 96.38 370 THR A O 1
ATOM 2975 N N . VAL A 1 371 ? 19.406 -2.652 -31.188 1 97.31 371 VAL A N 1
ATOM 2976 C CA . VAL A 1 371 ? 19.547 -3.645 -30.125 1 97.31 371 VAL A CA 1
ATOM 2977 C C . VAL A 1 371 ? 18.188 -3.936 -29.516 1 97.31 371 VAL A C 1
ATOM 2979 O O . VAL A 1 371 ? 17.828 -5.098 -29.297 1 97.31 371 VAL A O 1
ATOM 2982 N N . LEU A 1 372 ? 17.422 -2.908 -29.234 1 97.62 372 LEU A N 1
ATOM 2983 C CA . LEU A 1 372 ? 16.109 -3.061 -28.609 1 97.62 372 LEU A CA 1
ATOM 2984 C C . LEU A 1 372 ? 15.156 -3.824 -29.531 1 97.62 372 LEU A C 1
ATOM 2986 O O . LEU A 1 372 ? 14.375 -4.66 -29.062 1 97.62 372 LEU A O 1
ATOM 2990 N N . GLU A 1 373 ? 15.242 -3.555 -30.75 1 97.25 373 GLU A N 1
ATOM 2991 C CA . GLU A 1 373 ? 14.43 -4.277 -31.719 1 97.25 373 GLU A CA 1
ATOM 2992 C C . GLU A 1 373 ? 14.789 -5.762 -31.734 1 97.25 373 GLU A C 1
ATOM 2994 O O . GLU A 1 373 ? 13.906 -6.621 -31.797 1 97.25 373 GLU A O 1
ATOM 2999 N N . SER A 1 374 ? 16.062 -5.996 -31.734 1 97.12 374 SER A N 1
ATOM 3000 C CA . SER A 1 374 ? 16.531 -7.379 -31.75 1 97.12 374 SER A CA 1
ATOM 3001 C C . SER A 1 374 ? 16.047 -8.133 -30.516 1 97.12 374 SER A C 1
ATOM 3003 O O . SER A 1 374 ? 15.602 -9.281 -30.609 1 97.12 374 SER A O 1
ATOM 3005 N N . VAL A 1 375 ? 16.156 -7.473 -29.406 1 96.38 375 VAL A N 1
ATOM 3006 C CA . VAL A 1 375 ? 15.734 -8.086 -28.156 1 96.38 375 VAL A CA 1
ATOM 3007 C C . VAL A 1 375 ? 14.227 -8.32 -28.172 1 96.38 375 VAL A C 1
ATOM 3009 O O . VAL A 1 375 ? 13.75 -9.391 -27.781 1 96.38 375 VAL A O 1
ATOM 3012 N N . ASN A 1 376 ? 13.477 -7.371 -28.609 1 96.12 376 ASN A N 1
ATOM 3013 C CA . ASN A 1 376 ? 12.023 -7.484 -28.672 1 96.12 376 ASN A CA 1
ATOM 3014 C C . ASN A 1 376 ? 11.586 -8.609 -29.609 1 96.12 376 ASN A C 1
ATOM 3016 O O . ASN A 1 376 ? 10.633 -9.328 -29.312 1 96.12 376 ASN A O 1
ATOM 3020 N N . ASN A 1 377 ? 12.258 -8.711 -30.688 1 94.75 377 ASN A N 1
ATOM 3021 C CA . ASN A 1 377 ? 11.93 -9.75 -31.672 1 94.75 377 ASN A CA 1
ATOM 3022 C C . ASN A 1 377 ? 12.141 -11.148 -31.078 1 94.75 377 ASN A C 1
ATOM 3024 O O . ASN A 1 377 ? 11.43 -12.086 -31.438 1 94.75 377 ASN A O 1
ATOM 3028 N N . ALA A 1 378 ? 13.047 -11.242 -30.234 1 94.38 378 ALA A N 1
ATOM 3029 C CA . ALA A 1 378 ? 13.336 -12.531 -29.609 1 94.38 378 ALA A CA 1
ATOM 3030 C C . ALA A 1 378 ? 12.367 -12.836 -28.484 1 94.38 378 ALA A C 1
ATOM 3032 O O . ALA A 1 378 ? 11.922 -13.969 -28.312 1 94.38 378 ALA A O 1
ATOM 3033 N N . LEU A 1 379 ? 11.984 -11.828 -27.688 1 93.19 379 LEU A N 1
ATOM 3034 C CA . LEU A 1 379 ? 11.289 -12.07 -26.438 1 93.19 379 LEU A CA 1
ATOM 3035 C C . LEU A 1 379 ? 9.781 -11.961 -26.609 1 93.19 379 LEU A C 1
ATOM 3037 O O . LEU A 1 379 ? 9.016 -12.633 -25.922 1 93.19 379 LEU A O 1
ATOM 3041 N N . LYS A 1 380 ? 9.266 -11.156 -27.469 1 91.5 380 LYS A N 1
ATOM 3042 C CA . LYS A 1 380 ? 7.844 -10.867 -27.625 1 91.5 380 LYS A CA 1
ATOM 3043 C C . LYS A 1 380 ? 7.055 -12.141 -27.906 1 91.5 380 LYS A C 1
ATOM 3045 O O . LYS A 1 380 ? 6.023 -12.391 -27.281 1 91.5 380 LYS A O 1
ATOM 3050 N N . PRO A 1 381 ? 7.578 -12.984 -28.781 1 87.12 381 PRO A N 1
ATOM 3051 C CA . PRO A 1 381 ? 6.809 -14.195 -29.078 1 87.12 381 PRO A CA 1
ATOM 3052 C C . PRO A 1 381 ? 6.707 -15.141 -27.891 1 87.12 381 PRO A C 1
ATOM 3054 O O . PRO A 1 381 ? 5.773 -15.945 -27.812 1 87.12 381 PRO A O 1
ATOM 3057 N N . VAL A 1 382 ? 7.641 -15.086 -27.031 1 88.31 382 VAL A N 1
ATOM 3058 C CA . VAL A 1 382 ? 7.684 -16.016 -25.906 1 88.31 382 VAL A CA 1
ATOM 3059 C C . VAL A 1 382 ? 6.812 -15.484 -24.766 1 88.31 382 VAL A C 1
ATOM 3061 O O . VAL A 1 382 ? 6.371 -16.25 -23.906 1 88.31 382 VAL A O 1
ATOM 3064 N N . ALA A 1 383 ? 6.535 -14.188 -24.703 1 81.38 383 ALA A N 1
ATOM 3065 C CA . ALA A 1 383 ? 5.773 -13.555 -23.641 1 81.38 383 ALA A CA 1
ATOM 3066 C C . ALA A 1 383 ? 4.363 -14.141 -23.547 1 81.38 383 ALA A C 1
ATOM 3068 O O . ALA A 1 383 ? 3.82 -14.305 -22.453 1 81.38 383 ALA A O 1
ATOM 3069 N N . ASP A 1 384 ? 3.805 -14.523 -24.547 1 76.12 384 ASP A N 1
ATOM 3070 C CA . ASP A 1 384 ? 2.443 -15.055 -24.594 1 76.12 384 ASP A CA 1
ATOM 3071 C C . ASP A 1 384 ? 2.367 -16.438 -23.953 1 76.12 384 ASP A C 1
ATOM 3073 O O . ASP A 1 384 ? 1.325 -16.828 -23.422 1 76.12 384 ASP A O 1
ATOM 3077 N N . PHE A 1 385 ? 3.422 -17.172 -24 1 77.69 385 PHE A N 1
ATOM 3078 C CA . PHE A 1 385 ? 3.436 -18.547 -23.5 1 77.69 385 PHE A CA 1
ATOM 3079 C C . PHE A 1 385 ? 3.307 -18.562 -21.969 1 77.69 385 PHE A C 1
ATOM 3081 O O . PHE A 1 385 ? 2.641 -19.438 -21.422 1 77.69 385 PHE A O 1
ATOM 3088 N N . THR A 1 386 ? 3.902 -17.609 -21.281 1 75.12 386 THR A N 1
ATOM 3089 C CA . THR A 1 386 ? 3.904 -17.578 -19.828 1 75.12 386 THR A CA 1
ATOM 3090 C C . THR A 1 386 ? 2.482 -17.453 -19.297 1 75.12 386 THR A C 1
ATOM 3092 O O . THR A 1 386 ? 2.117 -18.141 -18.328 1 75.12 386 THR A O 1
ATOM 3095 N N . ASP A 1 387 ? 1.632 -16.797 -19.859 1 76.25 387 ASP A N 1
ATOM 3096 C CA . ASP A 1 387 ? 0.275 -16.562 -19.375 1 76.25 387 ASP A CA 1
ATOM 3097 C C . ASP A 1 387 ? -0.609 -17.781 -19.578 1 76.25 387 ASP A C 1
ATOM 3099 O O . ASP A 1 387 ? -1.442 -18.109 -18.734 1 76.25 387 ASP A O 1
ATOM 3103 N N . ILE A 1 388 ? -0.371 -18.516 -20.531 1 78.25 388 ILE A N 1
ATOM 3104 C CA . ILE A 1 388 ? -1.217 -19.656 -20.922 1 78.25 388 ILE A CA 1
ATOM 3105 C C . ILE A 1 388 ? -1.043 -20.781 -19.906 1 78.25 388 ILE A C 1
ATOM 3107 O O . ILE A 1 388 ? -2.02 -21.438 -19.516 1 78.25 388 ILE A O 1
ATOM 3111 N N . LEU A 1 389 ? 0.104 -21.016 -19.5 1 83.44 389 LEU A N 1
ATOM 3112 C CA . LEU A 1 389 ? 0.359 -22.172 -18.656 1 83.44 389 LEU A CA 1
ATOM 3113 C C . LEU A 1 389 ? 0.232 -21.812 -17.172 1 83.44 389 LEU A C 1
ATOM 3115 O O . LEU A 1 389 ? 0.383 -22.672 -16.312 1 83.44 389 LEU A O 1
ATOM 3119 N N . SER A 1 390 ? -0.139 -20.594 -16.891 1 80 390 SER A N 1
ATOM 3120 C CA . SER A 1 390 ? -0.212 -20.156 -15.492 1 80 390 SER A CA 1
ATOM 3121 C C . SER A 1 390 ? -1.629 -20.297 -14.945 1 80 390 SER A C 1
ATOM 3123 O O . SER A 1 390 ? -1.909 -19.875 -13.828 1 80 390 SER A O 1
ATOM 3125 N N . GLY A 1 391 ? -2.463 -20.906 -15.625 1 79.75 391 GLY A N 1
ATOM 3126 C CA . GLY A 1 391 ? -3.832 -21.094 -15.172 1 79.75 391 GLY A CA 1
ATOM 3127 C C . GLY A 1 391 ? -3.961 -22.109 -14.047 1 79.75 391 GLY A C 1
ATOM 3128 O O . GLY A 1 391 ? -3.186 -23.062 -13.977 1 79.75 391 GLY A O 1
ATOM 3129 N N . GLU A 1 392 ? -4.965 -21.875 -13.156 1 80.5 392 GLU A N 1
ATOM 3130 C CA . GLU A 1 392 ? -5.191 -22.781 -12.039 1 80.5 392 GLU A CA 1
ATOM 3131 C C . GLU A 1 392 ? -6.539 -23.484 -12.164 1 80.5 392 GLU A C 1
ATOM 3133 O O . GLU A 1 392 ? -6.801 -24.469 -11.469 1 80.5 392 GLU A O 1
ATOM 3138 N N . ASN A 1 393 ? -7.305 -23.062 -13.102 1 85.75 393 ASN A N 1
ATOM 3139 C CA . ASN A 1 393 ? -8.656 -23.594 -13.164 1 85.75 393 ASN A CA 1
ATOM 3140 C C . ASN A 1 393 ? -8.859 -24.469 -14.406 1 85.75 393 ASN A C 1
ATOM 3142 O O . ASN A 1 393 ? -9.984 -24.859 -14.719 1 85.75 393 ASN A O 1
ATOM 3146 N N . TYR A 1 394 ? -7.797 -24.703 -15.094 1 90.81 394 TYR A N 1
ATOM 3147 C CA . TYR A 1 394 ? -7.855 -25.609 -16.234 1 90.81 394 TYR A CA 1
ATOM 3148 C C . TYR A 1 394 ? -6.582 -26.438 -16.328 1 90.81 394 TYR A C 1
ATOM 3150 O O . TYR A 1 394 ? -5.582 -26.125 -15.68 1 90.81 394 TYR A O 1
ATOM 3158 N N . VAL A 1 395 ? -6.652 -27.438 -17.094 1 94.94 395 VAL A N 1
ATOM 3159 C CA . VAL A 1 395 ? -5.559 -28.391 -17.203 1 94.94 395 VAL A CA 1
ATOM 3160 C C . VAL A 1 395 ? -4.398 -27.75 -17.969 1 94.94 395 VAL A C 1
ATOM 3162 O O . VAL A 1 395 ? -4.586 -27.203 -19.062 1 94.94 395 VAL A O 1
ATOM 3165 N N . THR A 1 396 ? -3.201 -27.844 -17.344 1 93.75 396 THR A N 1
ATOM 3166 C CA . THR A 1 396 ? -2.066 -27.188 -17.984 1 93.75 396 THR A CA 1
ATOM 3167 C C . THR A 1 396 ? -0.957 -28.188 -18.281 1 93.75 396 THR A C 1
ATOM 3169 O O . THR A 1 396 ? -0.261 -28.062 -19.297 1 93.75 396 THR A O 1
ATOM 3172 N N . VAL A 1 397 ? -0.771 -29.234 -17.562 1 95.12 397 VAL A N 1
ATOM 3173 C CA . VAL A 1 397 ? 0.379 -30.125 -17.625 1 95.12 397 VAL A CA 1
ATOM 3174 C C . VAL A 1 397 ? 0.381 -30.844 -18.984 1 95.12 397 VAL A C 1
ATOM 3176 O O . VAL A 1 397 ? 1.442 -31.094 -19.562 1 95.12 397 VAL A O 1
ATOM 3179 N N . SER A 1 398 ? -0.764 -31.219 -19.453 1 95.44 398 SER A N 1
ATOM 3180 C CA . SER A 1 398 ? -0.857 -31.984 -20.703 1 95.44 398 SER A CA 1
ATOM 3181 C C . SER A 1 398 ? -0.44 -31.141 -21.891 1 95.44 398 SER A C 1
ATOM 3183 O O . SER A 1 398 ? -0.127 -31.688 -22.969 1 95.44 398 SER A O 1
ATOM 3185 N N . SER A 1 399 ? -0.422 -29.859 -21.703 1 93.12 399 SER A N 1
ATOM 3186 C CA . SER A 1 399 ? -0.075 -28.953 -22.797 1 93.12 399 SER A CA 1
ATOM 3187 C C . SER A 1 399 ? 1.423 -28.672 -22.812 1 93.12 399 SER A C 1
ATOM 3189 O O . SER A 1 399 ? 1.916 -28 -23.719 1 93.12 399 SER A O 1
ATOM 3191 N N . LEU A 1 400 ? 2.129 -29.188 -21.875 1 92.38 400 LEU A N 1
ATOM 3192 C CA . LEU A 1 400 ? 3.551 -28.875 -21.766 1 92.38 400 LEU A CA 1
ATOM 3193 C C . LEU A 1 400 ? 4.312 -29.391 -22.984 1 92.38 400 LEU A C 1
ATOM 3195 O O . LEU A 1 400 ? 5.078 -28.641 -23.609 1 92.38 400 LEU A O 1
ATOM 3199 N N . LEU A 1 401 ? 4.066 -30.594 -23.312 1 92.44 401 LEU A N 1
ATOM 3200 C CA . LEU A 1 401 ? 4.777 -31.203 -24.438 1 92.44 401 LEU A CA 1
ATOM 3201 C C . LEU A 1 401 ? 4.453 -30.469 -25.734 1 92.44 401 LEU A C 1
ATOM 3203 O O . LEU A 1 401 ? 5.359 -30.062 -26.469 1 92.44 401 LEU A O 1
ATOM 3207 N N . PRO A 1 402 ? 3.188 -30.234 -26.031 1 91.06 402 PRO A N 1
ATOM 3208 C CA . PRO A 1 402 ? 2.855 -29.453 -27.234 1 91.06 402 PRO A CA 1
ATOM 3209 C C . PRO A 1 402 ? 3.443 -28.047 -27.188 1 91.06 402 PRO A C 1
ATOM 3211 O O . PRO A 1 402 ? 3.865 -27.516 -28.219 1 91.06 402 PRO A O 1
ATOM 3214 N N . MET A 1 403 ? 3.439 -27.516 -26.062 1 89.56 403 MET A N 1
ATOM 3215 C CA . MET A 1 403 ? 3.936 -26.141 -25.922 1 89.56 403 MET A CA 1
ATOM 3216 C C . MET A 1 403 ? 5.441 -26.094 -26.172 1 89.56 403 MET A C 1
ATOM 3218 O O . MET A 1 403 ? 5.938 -25.141 -26.781 1 89.56 403 MET A O 1
ATOM 3222 N N . LEU A 1 404 ? 6.164 -27.031 -25.625 1 89.94 404 LEU A N 1
ATOM 3223 C CA . LEU A 1 404 ? 7.605 -27.094 -25.828 1 89.94 404 LEU A CA 1
ATOM 3224 C C . LEU A 1 404 ? 7.934 -27.281 -27.312 1 89.94 404 LEU A C 1
ATOM 3226 O O . LEU A 1 404 ? 8.883 -26.688 -27.828 1 89.94 404 LEU A O 1
ATOM 3230 N N . ALA A 1 405 ? 7.152 -28.062 -27.938 1 89.75 405 ALA A N 1
ATOM 3231 C CA . ALA A 1 405 ? 7.32 -28.234 -29.375 1 89.75 405 ALA A CA 1
ATOM 3232 C C . ALA A 1 405 ? 7.055 -26.938 -30.125 1 89.75 405 ALA A C 1
ATOM 3234 O O . ALA A 1 405 ? 7.785 -26.578 -31.062 1 89.75 405 ALA A O 1
ATOM 3235 N N . HIS A 1 406 ? 6.039 -26.297 -29.75 1 89.31 406 HIS A N 1
ATOM 3236 C CA . HIS A 1 406 ? 5.699 -25.016 -30.359 1 89.31 406 HIS A CA 1
ATOM 3237 C C . HIS A 1 406 ? 6.773 -23.969 -30.094 1 89.31 406 HIS A C 1
ATOM 3239 O O . HIS A 1 406 ? 7.094 -23.172 -30.969 1 89.31 406 HIS A O 1
ATOM 3245 N N . LEU A 1 407 ? 7.25 -23.984 -28.906 1 89.56 407 LEU A N 1
ATOM 3246 C CA . LEU A 1 407 ? 8.312 -23.062 -28.516 1 89.56 407 LEU A CA 1
ATOM 3247 C C . LEU A 1 407 ? 9.555 -23.266 -29.391 1 89.56 407 LEU A C 1
ATOM 3249 O O . LEU A 1 407 ? 10.219 -22.297 -29.75 1 89.56 407 LEU A O 1
ATOM 3253 N N . GLU A 1 408 ? 9.812 -24.469 -29.688 1 90.75 408 GLU A N 1
ATOM 3254 C CA . GLU A 1 408 ? 10.93 -24.766 -30.578 1 90.75 408 GLU A CA 1
ATOM 3255 C C . GLU A 1 408 ? 10.734 -24.125 -31.953 1 90.75 408 GLU A C 1
ATOM 3257 O O . GLU A 1 408 ? 11.68 -23.609 -32.531 1 90.75 408 GLU A O 1
ATOM 3262 N N . GLY A 1 409 ? 9.523 -24.125 -32.406 1 89.94 409 GLY A N 1
ATOM 3263 C CA . GLY A 1 409 ? 9.219 -23.5 -33.656 1 89.94 409 GLY A CA 1
ATOM 3264 C C . GLY A 1 409 ? 9.359 -21.984 -33.625 1 89.94 409 GLY A C 1
ATOM 3265 O O . GLY A 1 409 ? 9.914 -21.391 -34.562 1 89.94 409 GLY A O 1
ATOM 3266 N N . VAL A 1 410 ? 8.891 -21.469 -32.625 1 89.69 410 VAL A N 1
ATOM 3267 C CA . VAL A 1 410 ? 8.891 -20.016 -32.469 1 89.69 410 VAL A CA 1
ATOM 3268 C C . VAL A 1 410 ? 10.32 -19.5 -32.312 1 89.69 410 VAL A C 1
ATOM 3270 O O . VAL A 1 410 ? 10.664 -18.422 -32.781 1 89.69 410 VAL A O 1
ATOM 3273 N N . LEU A 1 411 ? 11.195 -20.344 -31.672 1 93.44 411 LEU A N 1
ATOM 3274 C CA . LEU A 1 411 ? 12.547 -19.906 -31.328 1 93.44 411 LEU A CA 1
ATOM 3275 C C . LEU A 1 411 ? 13.555 -20.406 -32.375 1 93.44 411 LEU A C 1
ATOM 3277 O O . LEU A 1 411 ? 14.766 -20.219 -32.188 1 93.44 411 LEU A O 1
ATOM 3281 N N . GLU A 1 412 ? 12.977 -21 -33.344 1 93.44 412 GLU A N 1
ATOM 3282 C CA . GLU A 1 412 ? 13.875 -21.422 -34.406 1 93.44 412 GLU A CA 1
ATOM 3283 C C . GLU A 1 412 ? 14.477 -20.219 -35.125 1 93.44 412 GLU A C 1
ATOM 3285 O O . GLU A 1 412 ? 13.781 -19.219 -35.375 1 93.44 4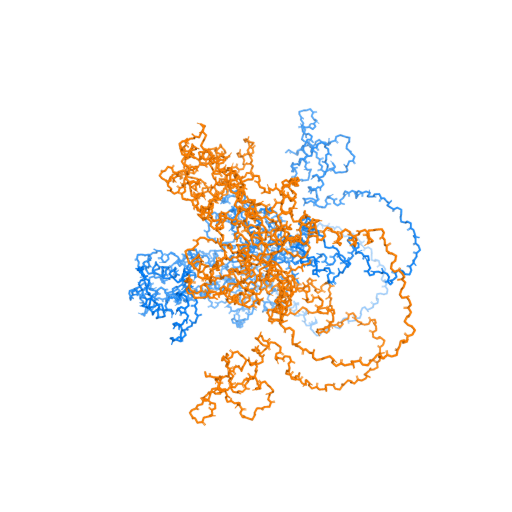12 GLU A O 1
ATOM 3290 N N . GLU A 1 413 ? 15.727 -20.297 -35.406 1 92.88 413 GLU A N 1
ATOM 3291 C CA . GLU A 1 413 ? 16.422 -19.203 -36.062 1 92.88 413 GLU A CA 1
ATOM 3292 C C . GLU A 1 413 ? 15.844 -18.969 -37.469 1 92.88 413 GLU A C 1
ATOM 3294 O O . GLU A 1 413 ? 15.539 -19.906 -38.188 1 92.88 413 GLU A O 1
ATOM 3299 N N . SER A 1 414 ? 15.578 -17.75 -37.719 1 91.75 414 SER A N 1
ATOM 3300 C CA . SER A 1 414 ? 15.094 -17.344 -39.031 1 91.75 414 SER A CA 1
ATOM 3301 C C . SER A 1 414 ? 16.172 -16.578 -39.812 1 91.75 414 SER A C 1
ATOM 3303 O O . SER A 1 414 ? 17.094 -16.016 -39.219 1 91.75 414 SER A O 1
ATOM 3305 N N . VAL A 1 415 ? 15.953 -16.453 -41.094 1 91.25 415 VAL A N 1
ATOM 3306 C CA . VAL A 1 415 ? 16.891 -15.75 -41.938 1 91.25 415 VAL A CA 1
ATOM 3307 C C . VAL A 1 415 ? 16.828 -14.25 -41.688 1 91.25 415 VAL A C 1
ATOM 3309 O O . VAL A 1 415 ? 17.844 -13.555 -41.781 1 91.25 415 VAL A O 1
ATOM 3312 N N . ASP A 1 416 ? 15.758 -13.828 -41.188 1 91.88 416 ASP A N 1
ATOM 3313 C CA . ASP A 1 416 ? 15.555 -12.406 -40.969 1 91.88 416 ASP A CA 1
ATOM 3314 C C . ASP A 1 416 ? 16.031 -12 -39.562 1 91.88 416 ASP A C 1
ATOM 3316 O O . ASP A 1 416 ? 16.047 -10.812 -39.25 1 91.88 416 ASP A O 1
ATOM 3320 N N . ASP A 1 417 ? 16.547 -12.969 -38.781 1 94.81 417 ASP A N 1
ATOM 3321 C CA . ASP A 1 417 ? 16.984 -12.664 -37.406 1 94.81 417 ASP A CA 1
ATOM 3322 C C . ASP A 1 417 ? 18.328 -11.945 -37.406 1 94.81 417 ASP A C 1
ATOM 3324 O O . ASP A 1 417 ? 19.219 -12.297 -38.188 1 94.81 417 ASP A O 1
ATOM 3328 N N . SER A 1 418 ? 18.391 -10.883 -36.625 1 95.94 418 SER A N 1
ATOM 3329 C CA . SER A 1 418 ? 19.719 -10.352 -36.344 1 95.94 418 SER A CA 1
ATOM 3330 C C . SER A 1 418 ? 20.562 -11.367 -35.562 1 95.94 418 SER A C 1
ATOM 3332 O O . SER A 1 418 ? 20.016 -12.336 -35.031 1 95.94 418 SER A O 1
ATOM 3334 N N . LYS A 1 419 ? 21.859 -11.164 -35.531 1 95.75 419 LYS A N 1
ATOM 3335 C CA . LYS A 1 419 ? 22.734 -12.062 -34.781 1 95.75 419 LYS A CA 1
ATOM 3336 C C . LYS A 1 419 ? 22.328 -12.109 -33.312 1 95.75 419 LYS A C 1
ATOM 3338 O O . LYS A 1 419 ? 22.281 -13.188 -32.719 1 95.75 419 LYS A O 1
ATOM 3343 N N . LEU A 1 420 ? 22.078 -10.977 -32.812 1 96.31 420 LEU A N 1
ATOM 3344 C CA . LEU A 1 420 ? 21.656 -10.906 -31.406 1 96.31 420 LEU A CA 1
ATOM 3345 C C . LEU A 1 420 ? 20.359 -11.664 -31.188 1 96.31 420 LEU A C 1
ATOM 3347 O O . LEU A 1 420 ? 20.234 -12.422 -30.219 1 96.31 420 LEU A O 1
ATOM 3351 N N . THR A 1 421 ? 19.422 -11.508 -32.062 1 97 421 THR A N 1
ATOM 3352 C CA . THR A 1 421 ? 18.141 -12.211 -31.969 1 97 421 THR A CA 1
ATOM 3353 C C . THR A 1 421 ? 18.344 -13.719 -32.031 1 97 421 THR A C 1
ATOM 3355 O O . THR A 1 421 ? 17.781 -14.453 -31.203 1 97 421 THR A O 1
ATOM 3358 N N . ALA A 1 422 ? 19.141 -14.102 -32.906 1 96.88 422 ALA A N 1
ATOM 3359 C CA . ALA A 1 422 ? 19.406 -15.523 -33.094 1 96.88 422 ALA A CA 1
ATOM 3360 C C . ALA A 1 422 ? 20.078 -16.109 -31.859 1 96.88 422 ALA A C 1
ATOM 3362 O O . ALA A 1 422 ? 19.734 -17.219 -31.422 1 96.88 422 ALA A O 1
ATOM 3363 N N . ASP A 1 423 ? 20.984 -15.383 -31.359 1 96.56 423 ASP A N 1
ATOM 3364 C CA . ASP A 1 423 ? 21.703 -15.844 -30.172 1 96.56 423 ASP A CA 1
ATOM 3365 C C . ASP A 1 423 ? 20.766 -15.969 -28.969 1 96.56 423 ASP A C 1
ATOM 3367 O O . ASP A 1 423 ? 20.844 -16.938 -28.219 1 96.56 423 ASP A O 1
ATOM 3371 N N . LEU A 1 424 ? 19.938 -15 -28.828 1 96.38 424 LEU A N 1
ATOM 3372 C CA . LEU A 1 424 ? 18.984 -15.039 -27.719 1 96.38 424 LEU A CA 1
ATOM 3373 C C . LEU A 1 424 ? 18.062 -16.234 -27.844 1 96.38 424 LEU A C 1
ATOM 3375 O O . LEU A 1 424 ? 17.859 -16.984 -26.875 1 96.38 424 LEU A O 1
ATOM 3379 N N . LYS A 1 425 ? 17.531 -16.422 -29 1 96.25 425 LYS A N 1
ATOM 3380 C CA . LYS A 1 425 ? 16.625 -17.531 -29.25 1 96.25 425 LYS A CA 1
ATOM 3381 C C . LYS A 1 425 ? 17.312 -18.875 -29 1 96.25 425 LYS A C 1
ATOM 3383 O O . LYS A 1 425 ? 16.734 -19.766 -28.359 1 96.25 425 LYS A O 1
ATOM 3388 N N . ARG A 1 426 ? 18.484 -19 -29.422 1 96 426 ARG A N 1
ATOM 3389 C CA . ARG A 1 426 ? 19.234 -20.234 -29.297 1 96 426 ARG A CA 1
ATOM 3390 C C . ARG A 1 426 ? 19.453 -20.594 -27.844 1 96 426 ARG A C 1
ATOM 3392 O O . ARG A 1 426 ? 19.234 -21.75 -27.438 1 96 426 ARG A O 1
ATOM 3399 N N . VAL A 1 427 ? 19.844 -19.641 -27.094 1 95.69 427 VAL A N 1
ATOM 3400 C CA . VAL A 1 427 ? 20.156 -19.891 -25.688 1 95.69 427 VAL A CA 1
ATOM 3401 C C . VAL A 1 427 ? 18.875 -20.25 -24.938 1 95.69 427 VAL A C 1
ATOM 3403 O O . VAL A 1 427 ? 18.875 -21.141 -24.094 1 95.69 427 VAL A O 1
ATOM 3406 N N . ILE A 1 428 ? 17.797 -19.594 -25.188 1 94.94 428 ILE A N 1
ATOM 3407 C CA . ILE A 1 428 ? 16.516 -19.875 -24.531 1 94.94 428 ILE A CA 1
ATOM 3408 C C . ILE A 1 428 ? 16.109 -21.312 -24.844 1 94.94 428 ILE A C 1
ATOM 3410 O O . ILE A 1 428 ? 15.727 -22.062 -23.938 1 94.94 428 ILE A O 1
ATOM 3414 N N . LEU A 1 429 ? 16.25 -21.688 -26.094 1 94.38 429 LEU A N 1
ATOM 3415 C CA . LEU A 1 429 ? 15.867 -23.031 -26.516 1 94.38 429 LEU A CA 1
ATOM 3416 C C . LEU A 1 429 ? 16.734 -24.078 -25.828 1 94.38 429 LEU A C 1
ATOM 3418 O O . LEU A 1 429 ? 16.219 -25.094 -25.344 1 94.38 429 LEU A O 1
ATOM 3422 N N . GLU A 1 430 ? 17.953 -23.844 -25.766 1 94.62 430 GLU A N 1
ATOM 3423 C CA . GLU A 1 430 ? 18.891 -24.781 -25.156 1 94.62 430 GLU A CA 1
ATOM 3424 C C . GLU A 1 430 ? 18.578 -24.984 -23.672 1 94.62 430 GLU A C 1
ATOM 3426 O O . GLU A 1 430 ? 18.594 -26.109 -23.172 1 94.62 430 GLU A O 1
ATOM 3431 N N . GLN A 1 431 ? 18.344 -23.938 -23.062 1 93.75 431 GLN A N 1
ATOM 3432 C CA . GLN A 1 431 ? 18.078 -24 -21.625 1 93.75 431 GLN A CA 1
ATOM 3433 C C . GLN A 1 431 ? 16.75 -24.703 -21.344 1 93.75 431 GLN A C 1
ATOM 3435 O O . GLN A 1 431 ? 16.641 -25.469 -20.391 1 93.75 431 GLN A O 1
ATOM 3440 N N . MET A 1 432 ? 15.758 -24.422 -22.109 1 92.44 432 MET A N 1
ATOM 3441 C CA . MET A 1 432 ? 14.453 -25.062 -21.922 1 92.44 432 MET A CA 1
ATOM 3442 C C . MET A 1 432 ? 14.531 -26.562 -22.188 1 92.44 432 MET A C 1
ATOM 3444 O O . MET A 1 432 ? 13.969 -27.359 -21.438 1 92.44 432 MET A O 1
ATOM 3448 N N . GLU A 1 433 ? 15.219 -26.906 -23.203 1 90.31 433 GLU A N 1
ATOM 3449 C CA . GLU A 1 433 ? 15.391 -28.328 -23.547 1 90.31 433 GLU A CA 1
ATOM 3450 C C . GLU A 1 433 ? 16.156 -29.062 -22.453 1 90.31 433 GLU A C 1
ATOM 3452 O O . GLU A 1 433 ? 15.828 -30.203 -22.125 1 90.31 433 GLU A O 1
ATOM 3457 N N . GLY A 1 434 ? 17.078 -28.406 -21.906 1 90.31 434 GLY A N 1
ATOM 3458 C CA . GLY A 1 434 ? 17.844 -29.016 -20.828 1 90.31 434 GLY A CA 1
ATOM 3459 C C . GLY A 1 434 ? 17.047 -29.281 -19.578 1 90.31 434 GLY A C 1
ATOM 3460 O O . GLY A 1 434 ? 17.234 -30.297 -18.906 1 90.31 434 GLY A O 1
ATOM 3461 N N . ARG A 1 435 ? 16.156 -28.5 -19.281 1 90.06 435 ARG A N 1
ATOM 3462 C CA . ARG A 1 435 ? 15.375 -28.594 -18.047 1 90.06 435 ARG A CA 1
ATOM 3463 C C . ARG A 1 435 ? 14.305 -29.688 -18.156 1 90.06 435 ARG A C 1
ATOM 3465 O O . ARG A 1 435 ? 13.93 -30.281 -17.141 1 90.06 435 ARG A O 1
ATOM 3472 N N . TYR A 1 436 ? 13.82 -29.969 -19.328 1 91.31 436 TYR A N 1
ATOM 3473 C CA . TYR A 1 436 ? 12.75 -30.938 -19.516 1 91.31 436 TYR A CA 1
ATOM 3474 C C . TYR A 1 436 ? 13.266 -32.188 -20.219 1 91.31 436 TYR A C 1
ATOM 3476 O O . TYR A 1 436 ? 12.477 -32.969 -20.734 1 91.31 436 TYR A O 1
ATOM 3484 N N . GLY A 1 437 ? 14.57 -32.312 -20.141 1 87.69 437 GLY A N 1
ATOM 3485 C CA . GLY A 1 437 ? 15.188 -33.438 -20.797 1 87.69 437 GLY A CA 1
ATOM 3486 C C . GLY A 1 437 ? 15.242 -34.688 -19.938 1 87.69 437 GLY A C 1
ATOM 3487 O O . GLY A 1 437 ? 15.461 -35.812 -20.438 1 87.69 437 GLY A O 1
ATOM 3488 N N . ASP A 1 438 ? 14.93 -34.531 -18.703 1 88.44 438 ASP A N 1
ATOM 3489 C CA . ASP A 1 438 ? 14.953 -35.688 -17.781 1 88.44 438 ASP A CA 1
ATOM 3490 C C . ASP A 1 438 ? 13.906 -36.719 -18.172 1 88.44 438 ASP A C 1
ATOM 3492 O O . ASP A 1 438 ? 12.781 -36.375 -18.516 1 88.44 438 ASP A O 1
ATOM 3496 N N . ASP A 1 439 ? 14.219 -37.938 -18.078 1 90.69 439 ASP A N 1
ATOM 3497 C CA . ASP A 1 439 ? 13.375 -39.031 -18.547 1 90.69 439 ASP A CA 1
ATOM 3498 C C . ASP A 1 439 ? 12.094 -39.125 -17.734 1 90.69 439 ASP A C 1
ATOM 3500 O O . ASP A 1 439 ? 11.016 -39.375 -18.281 1 90.69 439 ASP A O 1
ATOM 3504 N N . THR A 1 440 ? 12.297 -39.031 -16.5 1 90.25 440 THR A N 1
ATOM 3505 C CA . THR A 1 440 ? 11.141 -39.125 -15.609 1 90.25 440 THR A CA 1
ATOM 3506 C C . THR A 1 440 ? 10.117 -38.062 -15.93 1 90.25 440 THR A C 1
ATOM 3508 O O . THR A 1 440 ? 8.914 -38.312 -15.977 1 90.25 440 THR A O 1
ATOM 3511 N N . ILE A 1 441 ? 10.594 -36.906 -16.172 1 90.69 441 ILE A N 1
ATOM 3512 C CA . ILE A 1 441 ? 9.734 -35.781 -16.484 1 90.69 441 ILE A CA 1
ATOM 3513 C C . ILE A 1 441 ? 9.094 -36 -17.859 1 90.69 441 ILE A C 1
ATOM 3515 O O . ILE A 1 441 ? 7.891 -35.75 -18.031 1 90.69 441 ILE A O 1
ATOM 3519 N N . GLN A 1 442 ? 9.82 -36.5 -18.781 1 92.5 442 GLN A N 1
ATOM 3520 C CA . GLN A 1 442 ? 9.32 -36.781 -20.125 1 92.5 442 GLN A CA 1
ATOM 3521 C C . GLN A 1 442 ? 8.195 -37.781 -20.109 1 92.5 442 GLN A C 1
ATOM 3523 O O . GLN A 1 442 ? 7.176 -37.625 -20.781 1 92.5 442 GLN A O 1
ATOM 3528 N N . ARG A 1 443 ? 8.461 -38.781 -19.344 1 93.62 443 ARG A N 1
ATOM 3529 C CA . ARG A 1 443 ? 7.449 -39.844 -19.25 1 93.62 443 ARG A CA 1
ATOM 3530 C C . ARG A 1 443 ? 6.156 -39.312 -18.656 1 93.62 443 ARG A C 1
ATOM 3532 O O . ARG A 1 443 ? 5.066 -39.594 -19.156 1 93.62 443 ARG A O 1
ATOM 3539 N N . MET A 1 444 ? 6.301 -38.531 -17.656 1 93.94 444 MET A N 1
ATOM 3540 C CA . MET A 1 444 ? 5.133 -37.938 -17.016 1 93.94 444 MET A CA 1
ATOM 3541 C C . MET A 1 444 ? 4.391 -37.031 -17.984 1 93.94 444 MET A C 1
ATOM 3543 O O . MET A 1 444 ? 3.164 -37.062 -18.062 1 93.94 444 MET A O 1
ATOM 3547 N N . MET A 1 445 ? 5.109 -36.219 -18.688 1 94.5 445 MET A N 1
ATOM 3548 C CA . MET A 1 445 ? 4.52 -35.312 -19.672 1 94.5 445 MET A CA 1
ATOM 3549 C C . MET A 1 445 ? 3.787 -36.062 -20.766 1 94.5 445 MET A C 1
ATOM 3551 O O . MET A 1 445 ? 2.686 -35.688 -21.156 1 94.5 445 MET A O 1
ATOM 3555 N N . ARG A 1 446 ? 4.332 -37.125 -21.219 1 96.06 446 ARG A N 1
ATOM 3556 C CA . ARG A 1 446 ? 3.732 -37.938 -22.281 1 96.06 446 ARG A CA 1
ATOM 3557 C C . ARG A 1 446 ? 2.443 -38.594 -21.812 1 96.06 446 ARG A C 1
ATOM 3559 O O . ARG A 1 446 ? 1.458 -38.656 -22.547 1 96.06 446 ARG A O 1
ATOM 3566 N N . LYS A 1 447 ? 2.512 -39.125 -20.594 1 96.5 447 LYS A N 1
ATOM 3567 C CA . LYS A 1 447 ? 1.308 -39.719 -20.047 1 96.5 447 LYS A CA 1
ATOM 3568 C C . LYS A 1 447 ? 0.171 -38.719 -19.938 1 96.5 447 LYS A C 1
ATOM 3570 O O . LYS A 1 447 ? -0.964 -39 -20.328 1 96.5 447 LYS A O 1
ATOM 3575 N N . ALA A 1 448 ? 0.511 -37.531 -19.453 1 96.75 448 ALA A N 1
ATOM 3576 C CA . ALA A 1 448 ? -0.489 -36.469 -19.328 1 96.75 448 ALA A CA 1
ATOM 3577 C C . ALA A 1 448 ? -1.037 -36.062 -20.688 1 96.75 448 ALA A C 1
ATOM 3579 O O . ALA A 1 448 ? -2.246 -35.875 -20.859 1 96.75 448 ALA A O 1
ATOM 3580 N N . THR A 1 449 ? -0.163 -35.938 -21.656 1 96.56 449 THR A N 1
ATOM 3581 C CA . THR A 1 449 ? -0.552 -35.531 -23 1 96.56 449 THR A CA 1
ATOM 3582 C C . THR A 1 449 ? -1.444 -36.594 -23.641 1 96.56 449 THR A C 1
ATOM 3584 O O . THR A 1 449 ? -2.447 -36.25 -24.281 1 96.56 449 THR A O 1
ATOM 3587 N N . LEU A 1 450 ? -1.107 -37.812 -23.453 1 96.62 450 LEU A N 1
ATOM 3588 C CA . LEU A 1 450 ? -1.862 -38.906 -24.047 1 96.62 450 LEU A CA 1
ATOM 3589 C C . LEU A 1 450 ? -3.271 -38.969 -23.469 1 96.62 450 LEU A C 1
ATOM 3591 O O . LEU A 1 450 ? -4.227 -39.281 -24.172 1 96.62 450 LEU A O 1
ATOM 3595 N N . LEU A 1 451 ? -3.402 -38.688 -22.219 1 96.94 451 LEU A N 1
ATOM 3596 C CA . LEU A 1 451 ? -4.676 -38.844 -21.531 1 96.94 451 LEU A CA 1
ATOM 3597 C C . LEU A 1 451 ? -5.555 -37.594 -21.766 1 96.94 451 LEU A C 1
ATOM 3599 O O . LEU A 1 451 ? -6.711 -37.562 -21.328 1 96.94 451 LEU A O 1
ATOM 3603 N N . ASP A 1 452 ? -5.023 -36.562 -22.344 1 97.5 452 ASP A N 1
ATOM 3604 C CA . ASP A 1 452 ? -5.789 -35.375 -22.734 1 97.5 452 ASP A CA 1
ATOM 3605 C C . ASP A 1 452 ? -6.43 -35.594 -24.109 1 97.5 452 ASP A C 1
ATOM 3607 O O . ASP A 1 452 ? -5.73 -35.688 -25.109 1 97.5 452 ASP A O 1
ATOM 3611 N N . PRO A 1 453 ? -7.699 -35.594 -24.156 1 96.5 453 PRO A N 1
ATOM 3612 C CA . PRO A 1 453 ? -8.391 -35.906 -25.422 1 96.5 453 PRO A CA 1
ATOM 3613 C C . PRO A 1 453 ? -8.125 -34.844 -26.484 1 96.5 453 PRO A C 1
ATOM 3615 O O . PRO A 1 453 ? -8.422 -35.062 -27.672 1 96.5 453 PRO A O 1
ATOM 3618 N N . ARG A 1 454 ? -7.602 -33.688 -26.125 1 93.88 454 ARG A N 1
ATOM 3619 C CA . ARG A 1 454 ? -7.246 -32.688 -27.125 1 93.88 454 ARG A CA 1
ATOM 3620 C C . ARG A 1 454 ? -6.043 -33.125 -27.938 1 93.88 454 ARG A C 1
ATOM 3622 O O . ARG A 1 454 ? -5.914 -32.75 -29.109 1 93.88 454 ARG A O 1
ATOM 3629 N N . TYR A 1 455 ? -5.168 -34 -27.281 1 94.44 455 TYR A N 1
ATOM 3630 C CA . TYR A 1 455 ? -3.879 -34.281 -27.891 1 94.44 455 TYR A CA 1
ATOM 3631 C C . TYR A 1 455 ? -3.75 -35.781 -28.172 1 94.44 455 TYR A C 1
ATOM 3633 O O . TYR A 1 455 ? -3.256 -36.188 -29.234 1 94.44 455 TYR A O 1
ATOM 3641 N N . ARG A 1 456 ? -4.125 -36.594 -27.203 1 91.62 456 ARG A N 1
ATOM 3642 C CA . ARG A 1 456 ? -3.975 -38.031 -27.281 1 91.62 456 ARG A CA 1
ATOM 3643 C C . ARG A 1 456 ? -2.539 -38.406 -27.625 1 91.62 456 ARG A C 1
ATOM 3645 O O . ARG A 1 456 ? -1.602 -38 -26.938 1 91.62 456 ARG A O 1
ATOM 3652 N N . GLY A 1 457 ? -2.305 -39.031 -28.703 1 85.19 457 GLY A N 1
ATOM 3653 C CA . GLY A 1 457 ? -0.963 -39.469 -29.062 1 85.19 457 GLY A CA 1
ATOM 3654 C C . GLY A 1 457 ? -0.335 -38.625 -30.156 1 85.19 457 GLY A C 1
ATOM 3655 O O . GLY A 1 457 ? 0.78 -38.906 -30.609 1 85.19 457 GLY A O 1
ATOM 3656 N N . ASP A 1 458 ? -0.824 -37.438 -30.516 1 85.5 458 ASP A N 1
ATOM 3657 C CA . ASP A 1 458 ? -0.455 -36.688 -31.719 1 85.5 458 ASP A CA 1
ATOM 3658 C C . ASP A 1 458 ? 0.88 -35.969 -31.531 1 85.5 458 ASP A C 1
ATOM 3660 O O . ASP A 1 458 ? 1.576 -35.688 -32.5 1 85.5 458 ASP A O 1
ATOM 3664 N N . HIS A 1 459 ? 1.256 -35.75 -30.359 1 85.5 459 HIS A N 1
ATOM 3665 C CA . HIS A 1 459 ? 2.471 -34.969 -30.125 1 85.5 459 HIS A CA 1
ATOM 3666 C C . HIS A 1 459 ? 3.621 -35.875 -29.672 1 85.5 459 HIS A C 1
ATOM 3668 O O . HIS A 1 459 ? 4.566 -35.406 -29.047 1 85.5 459 HIS A O 1
ATOM 3674 N N . MET A 1 460 ? 3.496 -37.156 -30.047 1 91.19 460 MET A N 1
ATOM 3675 C CA . MET A 1 460 ? 4.535 -38.125 -29.688 1 91.19 460 MET A CA 1
ATOM 3676 C C . MET A 1 460 ? 5.004 -38.906 -30.922 1 91.19 460 MET A C 1
ATOM 3678 O O . MET A 1 460 ? 4.191 -39.281 -31.781 1 91.19 460 MET A O 1
ATOM 3682 N N . LYS A 1 461 ? 6.242 -39.094 -30.922 1 90.5 461 LYS A N 1
ATOM 3683 C CA . LYS A 1 461 ? 6.773 -40 -31.953 1 90.5 461 LYS A CA 1
ATOM 3684 C C . LYS A 1 461 ? 6.316 -41.438 -31.734 1 90.5 461 LYS A C 1
ATOM 3686 O O . LYS A 1 461 ? 6.016 -41.812 -30.609 1 90.5 461 LYS A O 1
ATOM 3691 N N . PRO A 1 462 ? 6.324 -42.188 -32.75 1 91.69 462 PRO A N 1
ATOM 3692 C CA . PRO A 1 462 ? 5.781 -43.531 -32.688 1 91.69 462 PRO A CA 1
ATOM 3693 C C . PRO A 1 462 ? 6.438 -44.375 -31.594 1 91.69 462 PRO A C 1
ATOM 3695 O O . PRO A 1 462 ? 5.746 -45.031 -30.812 1 91.69 462 PRO A O 1
ATOM 3698 N N . PRO A 1 463 ? 7.734 -44.312 -31.516 1 92.88 463 PRO A N 1
ATOM 3699 C CA . PRO A 1 463 ? 8.328 -45.125 -30.422 1 92.88 463 PRO A CA 1
ATOM 3700 C C . PRO A 1 463 ? 7.922 -44.625 -29.047 1 92.88 463 PRO A C 1
ATOM 3702 O O . PRO A 1 463 ? 7.738 -45.438 -28.125 1 92.88 463 PRO A O 1
ATOM 3705 N N . GLU A 1 464 ? 7.816 -43.344 -28.953 1 92.56 464 GLU A N 1
ATOM 3706 C CA . GLU A 1 464 ? 7.398 -42.75 -27.688 1 92.56 464 GLU A CA 1
ATOM 3707 C C . GLU A 1 464 ? 5.953 -43.094 -27.344 1 92.56 464 GLU A C 1
ATOM 3709 O O . GLU A 1 464 ? 5.629 -43.375 -26.188 1 92.56 464 GLU A O 1
ATOM 3714 N N . LEU A 1 465 ? 5.148 -43.094 -28.359 1 93.88 465 LEU A N 1
ATOM 3715 C CA . LEU A 1 465 ? 3.742 -43.438 -28.188 1 93.88 465 LEU A CA 1
ATOM 3716 C C . LEU A 1 465 ? 3.592 -44.875 -27.719 1 93.88 465 LEU A C 1
ATOM 3718 O O . LEU A 1 465 ? 2.799 -45.156 -26.828 1 93.88 465 LEU A O 1
ATOM 3722 N N . HIS A 1 466 ? 4.34 -45.719 -28.344 1 93.5 466 HIS A N 1
ATOM 3723 C CA . HIS A 1 466 ? 4.293 -47.156 -27.984 1 93.5 466 HIS A CA 1
ATOM 3724 C C . HIS A 1 466 ? 4.715 -47.375 -26.547 1 93.5 466 HIS A C 1
ATOM 3726 O O . HIS A 1 466 ? 4.055 -48.094 -25.797 1 93.5 466 HIS A O 1
ATOM 3732 N N . SER A 1 467 ? 5.773 -46.75 -26.203 1 94.56 467 SER A N 1
ATOM 3733 C CA . SER A 1 467 ? 6.277 -46.875 -24.844 1 94.56 467 SER A CA 1
ATOM 3734 C C . SER A 1 467 ? 5.293 -46.312 -23.828 1 94.56 467 SER A C 1
ATOM 3736 O O . SER A 1 467 ? 5.098 -46.875 -22.766 1 94.56 467 SER A O 1
ATOM 3738 N N . THR A 1 468 ? 4.73 -45.188 -24.156 1 95.19 468 THR A N 1
ATOM 3739 C CA . THR A 1 468 ? 3.789 -44.531 -23.266 1 95.19 468 THR A CA 1
ATOM 3740 C C . THR A 1 468 ? 2.531 -45.375 -23.078 1 95.19 468 THR A C 1
ATOM 3742 O O . THR A 1 468 ? 2.008 -45.469 -21.969 1 95.19 468 THR A O 1
ATOM 3745 N N . LYS A 1 469 ? 2.074 -45.969 -24.156 1 94.12 469 LYS A N 1
ATOM 3746 C CA . LYS A 1 469 ? 0.931 -46.875 -24.094 1 94.12 469 LYS A CA 1
ATOM 3747 C C . LYS A 1 469 ? 1.2 -48.031 -23.125 1 94.12 469 LYS A C 1
ATOM 3749 O O . LYS A 1 469 ? 0.362 -48.375 -22.281 1 94.12 469 LYS A O 1
ATOM 3754 N N . SER A 1 470 ? 2.318 -48.562 -23.328 1 93.38 470 SER A N 1
ATOM 3755 C CA . SER A 1 470 ? 2.709 -49.688 -22.484 1 93.38 470 SER A CA 1
ATOM 3756 C C . SER A 1 470 ? 2.775 -49.312 -21.016 1 93.38 470 SER A C 1
ATOM 3758 O O . SER A 1 470 ? 2.352 -50.062 -20.141 1 93.38 470 SER A O 1
ATOM 3760 N N . GLU A 1 471 ? 3.309 -48.188 -20.797 1 93.88 471 GLU A N 1
ATOM 3761 C CA . GLU A 1 471 ? 3.445 -47.719 -19.422 1 93.88 471 GLU A CA 1
ATOM 3762 C C . GLU A 1 471 ? 2.08 -47.469 -18.781 1 93.88 471 GLU A C 1
ATOM 3764 O O . GLU A 1 471 ? 1.866 -47.781 -17.609 1 93.88 471 GLU A O 1
ATOM 3769 N N . ILE A 1 472 ? 1.21 -46.844 -19.5 1 93.31 472 ILE A N 1
ATOM 3770 C CA . ILE A 1 472 ? -0.137 -46.562 -19 1 93.31 472 ILE A CA 1
ATOM 3771 C C . ILE A 1 472 ? -0.861 -47.875 -18.719 1 93.31 472 ILE A C 1
ATOM 3773 O O . ILE A 1 472 ? -1.537 -48.031 -17.688 1 93.31 472 ILE A O 1
ATOM 3777 N N . MET A 1 473 ? -0.686 -48.844 -19.594 1 92.62 473 MET A N 1
ATOM 3778 C CA . MET A 1 473 ? -1.305 -50.156 -19.422 1 92.62 473 MET A CA 1
ATOM 3779 C C . MET A 1 473 ? -0.779 -50.844 -18.172 1 92.62 473 MET A C 1
ATOM 3781 O O . MET A 1 473 ? -1.559 -51.375 -17.375 1 92.62 473 MET A O 1
ATOM 3785 N N . GLU A 1 474 ? 0.454 -50.812 -18.078 1 91.94 474 GLU A N 1
ATOM 3786 C CA . GLU A 1 474 ? 1.08 -51.438 -16.922 1 91.94 474 GLU A CA 1
ATOM 3787 C C . GLU A 1 474 ? 0.61 -50.781 -15.625 1 91.94 474 GLU A C 1
ATOM 3789 O O . GLU A 1 474 ? 0.324 -51.469 -14.641 1 91.94 474 GLU A O 1
ATOM 3794 N N . GLU A 1 475 ? 0.625 -49.5 -15.648 1 91.94 475 GLU A N 1
ATOM 3795 C CA . GLU A 1 475 ? 0.212 -48.781 -14.461 1 91.94 475 GLU A CA 1
ATOM 3796 C C . GLU A 1 475 ? -1.252 -49.031 -14.125 1 91.94 475 GLU A C 1
ATOM 3798 O O . GLU A 1 475 ? -1.616 -49.156 -12.953 1 91.94 475 GLU A O 1
ATOM 3803 N N . THR A 1 476 ? -2.076 -49.094 -15.109 1 90.38 476 THR A N 1
ATOM 3804 C CA . THR A 1 476 ? -3.498 -49.375 -14.914 1 90.38 476 THR A CA 1
ATOM 3805 C C . THR A 1 476 ? -3.711 -50.75 -14.328 1 90.38 476 THR A C 1
ATOM 3807 O O . THR A 1 476 ? -4.5 -50.938 -13.398 1 90.38 476 THR A O 1
ATOM 3810 N N . VAL A 1 477 ? -3.047 -51.688 -14.82 1 88.75 477 VAL A N 1
ATOM 3811 C CA . VAL A 1 477 ? -3.168 -53.062 -14.352 1 88.75 477 VAL A CA 1
ATOM 3812 C C . VAL A 1 477 ? -2.688 -53.156 -12.906 1 88.75 477 VAL A C 1
ATOM 3814 O O . VAL A 1 477 ? -3.303 -53.844 -12.086 1 88.75 477 VAL A O 1
ATOM 3817 N N . ARG A 1 478 ? -1.657 -52.5 -12.672 1 86.81 478 ARG A N 1
ATOM 3818 C CA . ARG A 1 478 ? -1.13 -52.469 -11.312 1 86.81 478 ARG A CA 1
ATOM 3819 C C . ARG A 1 478 ? -2.146 -51.875 -10.336 1 86.81 478 ARG A C 1
ATOM 3821 O O . ARG A 1 478 ? -2.283 -52.375 -9.211 1 86.81 478 ARG A O 1
ATOM 3828 N N . GLU A 1 479 ? -2.766 -50.906 -10.773 1 84.06 479 GLU A N 1
ATOM 3829 C CA . GLU A 1 479 ? -3.746 -50.25 -9.922 1 84.06 479 GLU A CA 1
ATOM 3830 C C . GLU A 1 479 ? -4.969 -51.125 -9.688 1 84.06 479 GLU A C 1
ATOM 3832 O O . GLU A 1 479 ? -5.562 -51.094 -8.609 1 84.06 479 GLU A O 1
ATOM 3837 N N . ILE A 1 480 ? -5.375 -51.812 -10.672 1 78.69 480 ILE A N 1
ATOM 3838 C CA . ILE A 1 480 ? -6.488 -52.75 -10.539 1 78.69 480 ILE A CA 1
ATOM 3839 C C . ILE A 1 480 ? -6.137 -53.844 -9.523 1 78.69 480 ILE A C 1
ATOM 3841 O O . ILE A 1 480 ? -6.957 -54.188 -8.68 1 78.69 480 ILE A O 1
ATOM 3845 N N . ASP A 1 481 ? -4.945 -54.281 -9.617 1 74.12 481 ASP A N 1
ATOM 3846 C CA . ASP A 1 481 ? -4.477 -55.312 -8.727 1 74.12 481 ASP A CA 1
ATOM 3847 C C . ASP A 1 481 ? -4.434 -54.844 -7.277 1 74.12 481 ASP A C 1
ATOM 3849 O O . ASP A 1 481 ? -4.742 -55.625 -6.363 1 74.12 481 ASP A O 1
ATOM 3853 N N . LEU A 1 482 ? -4.09 -53.594 -7.195 1 68.19 482 LEU A N 1
ATOM 3854 C CA . LEU A 1 482 ? -3.982 -53.031 -5.848 1 68.19 482 LEU A CA 1
ATOM 3855 C C . LEU A 1 482 ? -5.363 -52.75 -5.262 1 68.19 482 LEU A C 1
ATOM 3857 O O . LEU A 1 482 ? -5.539 -52.781 -4.039 1 68.19 482 LEU A O 1
ATOM 3861 N N . SER A 1 483 ? -6.293 -52.375 -6.023 1 61.16 483 SER A N 1
ATOM 3862 C CA . SER A 1 483 ? -7.641 -52.062 -5.555 1 61.16 483 SER A CA 1
ATOM 3863 C C . SER A 1 483 ? -8.414 -53.344 -5.238 1 61.16 483 SER A C 1
ATOM 3865 O O . SER A 1 483 ? -9.469 -53.281 -4.602 1 61.16 483 SER A O 1
ATOM 3867 N N . LEU A 1 484 ? -8.164 -54.562 -5.754 1 48.03 484 LEU A N 1
ATOM 3868 C CA . LEU A 1 484 ? -8.852 -55.812 -5.441 1 48.03 484 LEU A CA 1
ATOM 3869 C C . LEU A 1 484 ? -8.562 -56.25 -4.008 1 48.03 484 LEU A C 1
ATOM 3871 O O . LEU A 1 484 ? -7.41 -56.281 -3.582 1 48.03 484 LEU A O 1
ATOM 3875 N N . PRO A 1 485 ? -9.477 -56.125 -3.135 1 44.5 485 PRO A N 1
ATOM 3876 C CA . PRO A 1 485 ? -9.297 -56.656 -1.784 1 44.5 485 PRO A CA 1
ATOM 3877 C C . PRO A 1 485 ? -8.578 -58 -1.774 1 44.5 485 PRO A C 1
ATOM 3879 O O . PRO A 1 485 ? -8.859 -58.844 -2.613 1 44.5 485 PRO A O 1
ATOM 3882 N N . ARG A 1 486 ? -7.34 -58.031 -1.312 1 41.16 486 ARG A N 1
ATOM 3883 C CA . ARG A 1 486 ? -6.762 -59.344 -1.068 1 41.16 486 ARG A CA 1
ATOM 3884 C C . ARG A 1 486 ? -7.797 -60.312 -0.486 1 41.16 486 ARG A C 1
ATOM 3886 O O . ARG A 1 486 ? -8.562 -59.938 0.403 1 41.16 486 ARG A O 1
ATOM 3893 N N . PRO A 1 487 ? -8.188 -61.344 -1.076 1 35.91 487 PRO A N 1
ATOM 3894 C CA . PRO A 1 487 ? -9.078 -62.344 -0.448 1 35.91 487 PRO A CA 1
ATOM 3895 C C . PRO A 1 487 ? -8.672 -62.656 0.985 1 35.91 487 PRO A C 1
ATOM 3897 O O . PRO A 1 487 ? -7.516 -63.031 1.233 1 35.91 487 PRO A O 1
ATOM 3900 N N . THR A 1 488 ? -9.055 -61.875 1.925 1 35.28 488 THR A N 1
ATOM 3901 C CA . THR A 1 488 ? -8.875 -62.406 3.264 1 35.28 488 THR A CA 1
ATOM 3902 C C . THR A 1 488 ? -9.211 -63.906 3.283 1 35.28 488 THR A C 1
ATOM 3904 O O . THR A 1 488 ? -10.234 -64.312 2.738 1 35.28 488 THR A O 1
ATOM 3907 N N . PRO A 1 489 ? -8.203 -64.688 3.498 1 34.88 489 PRO A N 1
ATOM 3908 C CA . PRO A 1 489 ? -8.523 -66.125 3.66 1 34.88 489 PRO A CA 1
ATOM 3909 C C . PRO A 1 489 ? -9.703 -66.375 4.594 1 34.88 489 PRO A C 1
ATOM 3911 O O . PRO A 1 489 ? -9.703 -65.875 5.734 1 34.88 489 PRO A O 1
ATOM 3914 N N . GLY A 1 490 ? -10.891 -66.312 4.133 1 30.28 490 GLY A N 1
ATOM 3915 C CA . GLY A 1 490 ? -12.102 -66.562 4.895 1 30.28 490 GLY A CA 1
ATOM 3916 C C . GLY A 1 490 ? -11.992 -67.75 5.828 1 30.28 490 GLY A C 1
ATOM 3917 O O . GLY A 1 490 ? -11.336 -68.75 5.504 1 30.28 490 GLY A O 1
ATOM 3918 N N . PRO A 1 491 ? -11.906 -67.5 7.141 1 32.19 491 PRO A N 1
ATOM 3919 C CA . PRO A 1 491 ? -11.969 -68.625 8.039 1 32.19 491 PRO A CA 1
ATOM 3920 C C . PRO A 1 491 ? -13 -69.688 7.586 1 32.19 491 PRO A C 1
ATOM 3922 O O . PRO A 1 491 ? -13.945 -69.375 6.871 1 32.19 491 PRO A O 1
ATOM 3925 N N . SER A 1 492 ? -12.641 -70.938 7.52 1 30.34 492 SER A N 1
ATOM 3926 C CA . SER A 1 492 ? -13.406 -72.188 7.25 1 30.34 492 SER A CA 1
ATOM 3927 C C . SER A 1 492 ? -14.664 -72.25 8.109 1 30.34 492 SER A C 1
ATOM 3929 O O . SER A 1 492 ? -14.641 -72.75 9.219 1 30.34 492 SER A O 1
ATOM 3931 N N . HIS A 1 493 ? -15.406 -71.125 8.297 1 25.42 493 HIS A N 1
ATOM 3932 C CA . HIS A 1 493 ? -16.562 -71.312 9.164 1 25.42 493 HIS A CA 1
ATOM 3933 C C . HIS A 1 493 ? -17.406 -72.5 8.695 1 25.42 493 HIS A C 1
ATOM 3935 O O . HIS A 1 493 ? -17.609 -72.688 7.492 1 25.42 493 HIS A O 1
ATOM 3941 N N . ALA A 1 494 ? -17.469 -73.5 9.531 1 28.91 494 ALA A N 1
ATOM 3942 C CA . ALA A 1 494 ? -18.281 -74.75 9.648 1 28.91 494 ALA A CA 1
ATOM 3943 C C . ALA A 1 494 ? -19.75 -74.438 9.359 1 28.91 494 ALA A C 1
ATOM 3945 O O . ALA A 1 494 ? -20.234 -73.312 9.648 1 28.91 494 ALA A O 1
ATOM 3946 N N . GLY A 1 495 ? -20.391 -75.062 8.414 1 25.41 495 GLY A N 1
ATOM 3947 C CA . GLY A 1 495 ? -21.719 -75.188 7.828 1 25.41 495 GLY A CA 1
ATOM 3948 C C . GLY A 1 495 ? -22.828 -75.25 8.859 1 25.41 495 GLY A C 1
ATOM 3949 O O . GLY A 1 495 ? -23.219 -76.375 9.266 1 25.41 495 GLY A O 1
ATOM 3950 N N . GLU A 1 496 ? -22.672 -74.438 9.977 1 26.02 496 GLU A N 1
ATOM 3951 C CA . GLU A 1 496 ? -23.828 -74.688 10.828 1 26.02 496 GLU A CA 1
ATOM 3952 C C . GLU A 1 496 ? -25.141 -74.5 10.055 1 26.02 496 GLU A C 1
ATOM 3954 O O . GLU A 1 496 ? -25.234 -73.625 9.188 1 26.02 496 GLU A O 1
ATOM 3959 N N . ASP A 1 497 ? -26.031 -75.5 10.234 1 26.84 497 ASP A N 1
ATOM 3960 C CA . ASP A 1 497 ? -27.312 -75.875 9.695 1 26.84 497 ASP A CA 1
ATOM 3961 C C . ASP A 1 497 ? -28.375 -74.812 9.891 1 26.84 497 ASP A C 1
ATOM 3963 O O . ASP A 1 497 ? -28.75 -74.5 11.023 1 26.84 497 ASP A O 1
ATOM 3967 N N . VAL A 1 498 ? -28.094 -73.625 9.398 1 26.12 498 VAL A N 1
ATOM 3968 C CA . VAL A 1 498 ? -29.125 -72.562 9.562 1 26.12 498 VAL A CA 1
ATOM 3969 C C . VAL A 1 498 ? -30.484 -73.125 9.133 1 26.12 498 VAL A C 1
ATOM 3971 O O . VAL A 1 498 ? -30.625 -73.625 8.023 1 26.12 498 VAL A O 1
ATOM 3974 N N . GLU A 1 499 ? -31.172 -73.5 10.148 1 26.91 499 GLU A N 1
ATOM 3975 C CA . GLU A 1 499 ? -32.562 -74 10.102 1 26.91 499 GLU A CA 1
ATOM 3976 C C . GLU A 1 499 ? -33.438 -73.125 9.242 1 26.91 499 GLU A C 1
ATOM 3978 O O . GLU A 1 499 ? -33.281 -71.875 9.273 1 26.91 499 GLU A O 1
ATOM 3983 N N . GLU A 1 500 ? -34.031 -73.688 8.188 1 26.45 500 GLU A N 1
ATOM 3984 C CA . GLU A 1 500 ? -34.875 -73.25 7.094 1 26.45 500 GLU A CA 1
ATOM 3985 C C . GLU A 1 500 ? -36.156 -72.562 7.617 1 26.45 500 GLU A C 1
ATOM 3987 O O . GLU A 1 500 ? -37 -73.188 8.227 1 26.45 500 GLU A O 1
ATOM 3992 N N . PRO A 1 501 ? -35.906 -71.375 8.352 1 28.69 501 PRO A N 1
ATOM 3993 C CA . PRO A 1 501 ? -37.188 -70.875 8.875 1 28.69 501 PRO A CA 1
ATOM 3994 C C . PRO A 1 501 ? -38.312 -70.938 7.812 1 28.69 501 PRO A C 1
ATOM 3996 O O . PRO A 1 501 ? -38 -70.875 6.613 1 28.69 501 PRO A O 1
ATOM 3999 N N . ASP A 1 502 ? -39.531 -70.938 8.234 1 28.09 502 ASP A N 1
ATOM 4000 C CA . ASP A 1 502 ? -40.875 -71.125 7.68 1 28.09 502 ASP A CA 1
ATOM 4001 C C . ASP A 1 502 ? -41.188 -70.062 6.633 1 28.09 502 ASP A C 1
ATOM 4003 O O . ASP A 1 502 ? -40.875 -68.938 6.809 1 28.09 502 ASP A O 1
ATOM 4007 N N . ALA A 1 503 ? -41.562 -70.5 5.398 1 29.17 503 ALA A N 1
ATOM 4008 C CA . ALA A 1 503 ? -41.812 -70 4.039 1 29.17 503 ALA A CA 1
ATOM 4009 C C . ALA A 1 503 ? -42.969 -69 4.023 1 29.17 503 ALA A C 1
ATOM 4011 O O . ALA A 1 503 ? -44.125 -69.375 4.016 1 29.17 503 ALA A O 1
ATOM 4012 N N . GLY A 1 504 ? -42.969 -68.062 4.984 1 27.5 504 GLY A N 1
ATOM 4013 C CA . GLY A 1 504 ? -44.188 -67.25 4.852 1 27.5 504 GLY A CA 1
ATOM 4014 C C . GLY A 1 504 ? -44.406 -66.75 3.443 1 27.5 504 GLY A C 1
ATOM 4015 O O . GLY A 1 504 ? -43.5 -66.812 2.615 1 27.5 504 GLY A O 1
ATOM 4016 N N . VAL A 1 505 ? -45.719 -66.438 3.049 1 30.75 505 VAL A N 1
ATOM 4017 C CA . VAL A 1 505 ? -46.375 -66.125 1.771 1 30.75 505 VAL A CA 1
ATOM 4018 C C . VAL A 1 505 ? -45.656 -65 1.075 1 30.75 505 VAL A C 1
ATOM 4020 O O . VAL A 1 505 ? -45.719 -63.844 1.553 1 30.75 505 VAL A O 1
ATOM 4023 N N . ALA A 1 506 ? -44.531 -65.188 0.62 1 28.45 506 ALA A N 1
ATOM 4024 C CA . ALA A 1 506 ? -43.625 -64.312 -0.079 1 28.45 506 ALA A CA 1
ATOM 4025 C C . ALA A 1 506 ? -44.281 -63.688 -1.315 1 28.45 506 ALA A C 1
ATOM 4027 O O . ALA A 1 506 ? -44.75 -64.375 -2.189 1 28.45 506 ALA A O 1
ATOM 4028 N N . THR A 1 507 ? -45 -62.562 -1.036 1 33.09 507 THR A N 1
ATOM 4029 C CA . THR A 1 507 ? -45.625 -61.844 -2.127 1 33.09 507 THR A CA 1
ATOM 4030 C C . THR A 1 507 ? -44.719 -61.781 -3.346 1 33.09 507 THR A C 1
ATOM 4032 O O . THR A 1 507 ? -43.5 -61.719 -3.205 1 33.09 507 THR A O 1
ATOM 4035 N N . VAL A 1 508 ? -45.188 -62.406 -4.504 1 29.83 508 VAL A N 1
ATOM 4036 C CA . VAL A 1 508 ? -44.531 -62.531 -5.805 1 29.83 508 VAL A CA 1
ATOM 4037 C C . VAL A 1 508 ? -43.969 -61.188 -6.262 1 29.83 508 VAL A C 1
ATOM 4039 O O . VAL A 1 508 ? -44.719 -60.219 -6.344 1 29.83 508 VAL A O 1
ATOM 4042 N N . PRO A 1 509 ? -42.781 -60.906 -5.828 1 30.41 509 PRO A N 1
ATOM 4043 C CA . PRO A 1 509 ? -42.25 -59.625 -6.332 1 30.41 509 PRO A CA 1
ATOM 4044 C C . PRO A 1 509 ? -42.562 -59.406 -7.816 1 30.41 509 PRO A C 1
ATOM 4046 O O . PRO A 1 509 ? -42.688 -60.375 -8.562 1 30.41 509 PRO A O 1
ATOM 4049 N N . LYS A 1 510 ? -43.219 -58.312 -8.172 1 35.72 510 LYS A N 1
ATOM 4050 C CA . LYS A 1 510 ? -43.562 -58 -9.562 1 35.72 510 LYS A CA 1
ATOM 4051 C C . LYS A 1 510 ? -42.406 -58.375 -10.492 1 35.72 510 LYS A C 1
ATOM 4053 O O . LYS A 1 510 ? -41.219 -58.25 -10.125 1 35.72 510 LYS A O 1
ATOM 4058 N N . LYS A 1 511 ? -42.75 -59.281 -11.477 1 32.69 511 LYS A N 1
ATOM 4059 C CA . LYS A 1 511 ? -41.844 -59.719 -12.547 1 32.69 511 LYS A CA 1
ATOM 4060 C C . LYS A 1 511 ? -40.969 -58.562 -13.023 1 32.69 511 LYS A C 1
ATOM 4062 O O . LYS A 1 511 ? -41.469 -57.5 -13.391 1 32.69 511 LYS A O 1
ATOM 4067 N N . LYS A 1 512 ? -39.969 -58.344 -12.312 1 36.09 512 LYS A N 1
ATOM 4068 C CA . LYS A 1 512 ? -39.031 -57.406 -12.898 1 36.09 512 LYS A CA 1
ATOM 4069 C C . LYS A 1 512 ? -38.969 -57.562 -14.414 1 36.09 512 LYS A C 1
ATOM 4071 O O . LYS A 1 512 ? -38.719 -58.656 -14.938 1 36.09 512 LYS A O 1
ATOM 4076 N N . LYS A 1 513 ? -39.938 -56.844 -15.133 1 40.34 513 LYS A N 1
ATOM 4077 C CA . LYS A 1 513 ? -39.938 -56.812 -16.594 1 40.34 513 LYS A CA 1
ATOM 4078 C C . LYS A 1 513 ? -38.5 -56.812 -17.141 1 40.34 513 LYS A C 1
ATOM 4080 O O . LYS A 1 513 ? -37.688 -55.969 -16.766 1 40.34 513 LYS A O 1
ATOM 4085 N N . TRP A 1 514 ? -38.062 -58.062 -17.359 1 39.31 514 TRP A N 1
ATOM 4086 C CA . TRP A 1 514 ? -36.781 -58.188 -18.062 1 39.31 514 TRP A CA 1
ATOM 4087 C C . TRP A 1 514 ? -36.719 -57.281 -19.266 1 39.31 514 TRP A C 1
ATOM 4089 O O . TRP A 1 514 ? -37.656 -57.219 -20.078 1 39.31 514 TRP A O 1
ATOM 4099 N N . SER A 1 515 ? -36.469 -56.031 -19.094 1 47.31 515 SER A N 1
ATOM 4100 C CA . SER A 1 515 ? -36.312 -55.281 -20.328 1 47.31 515 SER A CA 1
ATOM 4101 C C . SER A 1 515 ? -35.344 -55.969 -21.281 1 47.31 515 SER A C 1
ATOM 4103 O O . SER A 1 515 ? -34.562 -56.812 -20.844 1 47.31 515 SER A O 1
ATOM 4105 N N . LEU A 1 516 ? -35.625 -55.969 -22.578 1 49.59 516 LEU A N 1
ATOM 4106 C CA . LEU A 1 516 ? -34.781 -56.562 -23.625 1 49.59 516 LEU A CA 1
ATOM 4107 C C . LEU A 1 516 ? -33.281 -56.375 -23.297 1 49.59 516 LEU A C 1
ATOM 4109 O O . LEU A 1 516 ? -32.5 -57.281 -23.484 1 49.59 516 LEU A O 1
ATOM 4113 N N . GLY A 1 517 ? -32.906 -55.25 -22.797 1 50.69 517 GLY A N 1
ATOM 4114 C CA . GLY A 1 517 ? -31.531 -54.906 -22.453 1 50.69 517 GLY A CA 1
ATOM 4115 C C . GLY A 1 517 ? -30.984 -55.75 -21.312 1 50.69 517 GLY A C 1
ATOM 4116 O O . GLY A 1 517 ? -29.844 -56.188 -21.344 1 50.69 517 GLY A O 1
ATOM 4117 N N . SER A 1 518 ? -31.797 -55.969 -20.281 1 55.72 518 SER A N 1
ATOM 4118 C CA . SER A 1 518 ? -31.375 -56.781 -19.156 1 55.72 518 SER A CA 1
ATOM 4119 C C . SER A 1 518 ? -31.203 -58.25 -19.562 1 55.72 518 SER A C 1
ATOM 4121 O O . SER A 1 518 ? -30.281 -58.906 -19.094 1 55.72 518 SER A O 1
ATOM 4123 N N . LEU A 1 519 ? -32.125 -58.719 -20.328 1 52.09 519 LEU A N 1
ATOM 4124 C CA . LEU A 1 519 ? -32.094 -60.094 -20.828 1 52.09 519 LEU A CA 1
ATOM 4125 C C . LEU A 1 519 ? -30.891 -60.312 -21.75 1 52.09 519 LEU A C 1
ATOM 4127 O O . LEU A 1 519 ? -30.234 -61.344 -21.672 1 52.09 519 LEU A O 1
ATOM 4131 N N . LEU A 1 520 ? -30.781 -59.344 -22.672 1 52.97 520 LEU A N 1
ATOM 4132 C CA . LEU A 1 520 ? -29.656 -59.438 -23.609 1 52.97 520 LEU A CA 1
ATOM 4133 C C . LEU A 1 520 ? -28.328 -59.188 -22.891 1 52.97 520 LEU A C 1
ATOM 4135 O O . LEU A 1 520 ? -27.312 -59.781 -23.25 1 52.97 520 LEU A O 1
ATOM 4139 N N . ALA A 1 521 ? -28.281 -58.344 -21.906 1 52.03 521 ALA A N 1
ATOM 4140 C CA . ALA A 1 521 ? -27.094 -58 -21.125 1 52.03 521 ALA A CA 1
ATOM 4141 C C . ALA A 1 521 ? -26.609 -59.219 -20.344 1 52.03 521 ALA A C 1
ATOM 4143 O O . ALA A 1 521 ? -25.406 -59.469 -20.234 1 52.03 521 ALA A O 1
ATOM 4144 N N . LYS A 1 522 ? -27.469 -60.094 -19.828 1 49.09 522 LYS A N 1
ATOM 4145 C CA . LYS A 1 522 ? -27.094 -61.312 -19.125 1 49.09 522 LYS A CA 1
ATOM 4146 C C . LYS A 1 522 ? -26.484 -62.344 -20.062 1 49.09 522 LYS A C 1
ATOM 4148 O O . LYS A 1 522 ? -25.5 -63 -19.734 1 49.09 522 LYS A O 1
ATOM 4153 N N . ARG A 1 523 ? -27.203 -62.625 -21.203 1 47.25 523 ARG A N 1
ATOM 4154 C CA . ARG A 1 523 ? -26.672 -63.594 -22.156 1 47.25 523 ARG A CA 1
ATOM 4155 C C . ARG A 1 523 ? -25.328 -63.125 -22.719 1 47.25 523 ARG A C 1
ATOM 4157 O O . ARG A 1 523 ? -24.406 -63.906 -22.891 1 47.25 523 ARG A O 1
ATOM 4164 N N . ALA A 1 524 ? -25.25 -61.844 -23.156 1 48.62 524 ALA A N 1
ATOM 4165 C CA . ALA A 1 524 ? -23.984 -61.281 -23.641 1 48.62 524 ALA A CA 1
ATOM 4166 C C . ALA A 1 524 ? -22.922 -61.25 -22.547 1 48.62 524 ALA A C 1
ATOM 4168 O O . ALA A 1 524 ? -21.75 -61.5 -22.812 1 48.62 524 ALA A O 1
ATOM 4169 N N . ALA A 1 525 ? -23.312 -61.031 -21.344 1 47.84 525 ALA A N 1
ATOM 4170 C CA . ALA A 1 525 ? -22.375 -61.094 -20.219 1 47.84 525 ALA A CA 1
ATOM 4171 C C . ALA A 1 525 ? -21.875 -62.531 -20.047 1 47.84 525 ALA A C 1
ATOM 4173 O O . ALA A 1 525 ? -20.688 -62.75 -19.75 1 47.84 525 ALA A O 1
ATOM 4174 N N . THR A 1 526 ? -22.797 -63.562 -20.141 1 46.41 526 THR A N 1
ATOM 4175 C CA . THR A 1 526 ? -22.391 -64.938 -20 1 46.41 526 THR A CA 1
ATOM 4176 C C . THR A 1 526 ? -21.5 -65.375 -21.156 1 46.41 526 THR A C 1
ATOM 4178 O O . THR A 1 526 ? -20.531 -66.125 -20.969 1 46.41 526 THR A O 1
ATOM 4181 N N . ALA A 1 527 ? -21.859 -65.25 -22.438 1 45.53 527 ALA A N 1
ATOM 4182 C CA . ALA A 1 527 ? -21.047 -65.688 -23.578 1 45.53 527 ALA A CA 1
ATOM 4183 C C . ALA A 1 527 ? -19.75 -64.875 -23.672 1 45.53 527 ALA A C 1
ATOM 4185 O O . ALA A 1 527 ? -18.688 -65.438 -23.953 1 45.53 527 ALA A O 1
ATOM 4186 N N . ALA A 1 528 ? -19.859 -63.562 -23.844 1 44.69 528 ALA A N 1
ATOM 4187 C CA . ALA A 1 528 ? -18.688 -62.719 -24 1 44.69 528 ALA A CA 1
ATOM 4188 C C . ALA A 1 528 ? -17.859 -62.688 -22.719 1 44.69 528 ALA A C 1
ATOM 4190 O O . ALA A 1 528 ? -16.859 -61.938 -22.641 1 44.69 528 ALA A O 1
ATOM 4191 N N . ALA A 1 529 ? -18.375 -63.062 -21.656 1 43 529 ALA A N 1
ATOM 4192 C CA . ALA A 1 529 ? -17.5 -63.156 -20.484 1 43 529 ALA A CA 1
ATOM 4193 C C . ALA A 1 529 ? -16.281 -64 -20.781 1 43 529 ALA A C 1
ATOM 4195 O O . ALA A 1 529 ? -16.125 -65.062 -20.188 1 43 529 ALA A O 1
ATOM 4196 N N . ALA A 1 530 ? -16.156 -64.562 -21.859 1 45.59 530 ALA A N 1
ATOM 4197 C CA . ALA A 1 530 ? -14.781 -65 -21.984 1 45.59 530 ALA A CA 1
ATOM 4198 C C . ALA A 1 530 ? -13.82 -64 -21.344 1 45.59 530 ALA A C 1
ATOM 4200 O O . ALA A 1 530 ? -13.844 -62.781 -21.656 1 45.59 530 ALA A O 1
ATOM 4201 N N . LYS A 1 531 ? -13.398 -64.25 -20.094 1 53.03 531 LYS A N 1
ATOM 4202 C CA . LYS A 1 531 ? -12.727 -63.469 -19.016 1 53.03 531 LYS A CA 1
ATOM 4203 C C . LYS A 1 531 ? -11.539 -62.688 -19.562 1 53.03 531 LYS A C 1
ATOM 4205 O O . LYS A 1 531 ? -10.461 -63.25 -19.781 1 53.03 531 LYS A O 1
ATOM 4210 N N . LEU A 1 532 ? -11.82 -61.781 -20.406 1 71.44 532 LEU A N 1
ATOM 4211 C CA . LEU A 1 532 ? -10.633 -61 -20.75 1 71.44 532 LEU A CA 1
ATOM 4212 C C . LEU A 1 532 ? -9.852 -60.625 -19.5 1 71.44 532 LEU A C 1
ATOM 4214 O O . LEU A 1 532 ? -10.445 -60.344 -18.453 1 71.44 532 LEU A O 1
ATOM 4218 N N . THR A 1 533 ? -8.602 -60.938 -19.594 1 81.06 533 THR A N 1
ATOM 4219 C CA . THR A 1 533 ? -7.723 -60.5 -18.5 1 81.06 533 THR A CA 1
ATOM 4220 C C . THR A 1 533 ? -7.766 -59 -18.344 1 81.06 533 THR A C 1
ATOM 4222 O O . THR A 1 533 ? -8.219 -58.281 -19.234 1 81.06 533 THR A O 1
ATOM 4225 N N . ASP A 1 534 ? -7.664 -58.594 -17.234 1 83.81 534 ASP A N 1
ATOM 4226 C CA . ASP A 1 534 ? -7.621 -57.156 -16.953 1 83.81 534 ASP A CA 1
ATOM 4227 C C . ASP A 1 534 ? -6.73 -56.438 -17.969 1 83.81 534 ASP A C 1
ATOM 4229 O O . ASP A 1 534 ? -7.039 -55.312 -18.391 1 83.81 534 ASP A O 1
ATOM 4233 N N . GLU A 1 535 ? -5.77 -57.062 -18.344 1 87.62 535 GLU A N 1
ATOM 4234 C CA . GLU A 1 535 ? -4.852 -56.5 -19.328 1 87.62 535 GLU A CA 1
ATOM 4235 C C . GLU A 1 535 ? -5.535 -56.281 -20.672 1 87.62 535 GLU A C 1
ATOM 4237 O O . GLU A 1 535 ? -5.336 -55.281 -21.344 1 87.62 535 GLU A O 1
ATOM 4242 N N . GLN A 1 536 ? -6.25 -57.219 -21.047 1 88.75 536 GLN A N 1
ATOM 4243 C CA . GLN A 1 536 ? -6.938 -57.188 -22.328 1 88.75 536 GLN A CA 1
ATOM 4244 C C . GLN A 1 536 ? -8.016 -56.094 -22.328 1 88.75 536 GLN A C 1
ATOM 4246 O O . GLN A 1 536 ? -8.227 -55.406 -23.328 1 88.75 536 GLN A O 1
ATOM 4251 N N . LYS A 1 537 ? -8.641 -56 -21.234 1 89.44 537 LYS A N 1
ATOM 4252 C CA . LYS A 1 537 ? -9.664 -54.969 -21.109 1 89.44 537 LYS A CA 1
ATOM 4253 C C . LYS A 1 537 ? -9.062 -53.562 -21.25 1 89.44 537 LYS A C 1
ATOM 4255 O O . LYS A 1 537 ? -9.617 -52.719 -21.938 1 89.44 537 LYS A O 1
ATOM 4260 N N . VAL A 1 538 ? -7.977 -53.406 -20.547 1 91.12 538 VAL A N 1
ATOM 4261 C CA . VAL A 1 538 ? -7.297 -52.094 -20.578 1 91.12 538 VAL A CA 1
ATOM 4262 C C . VAL A 1 538 ? -6.785 -51.812 -21.984 1 91.12 538 VAL A C 1
ATOM 4264 O O . VAL A 1 538 ? -6.867 -50.688 -22.453 1 91.12 538 VAL A O 1
ATOM 4267 N N . GLU A 1 539 ? -6.266 -52.781 -22.578 1 91.56 539 GLU A N 1
ATOM 4268 C CA . GLU A 1 539 ? -5.758 -52.625 -23.938 1 91.56 539 GLU A CA 1
ATOM 4269 C C . GLU A 1 539 ? -6.879 -52.25 -24.906 1 91.56 539 GLU A C 1
ATOM 4271 O O . GLU A 1 539 ? -6.684 -51.406 -25.781 1 91.56 539 GLU A O 1
ATOM 4276 N N . SER A 1 540 ? -7.926 -52.906 -24.766 1 91.56 540 SER A N 1
ATOM 4277 C CA . SER A 1 540 ? -9.07 -52.594 -25.609 1 91.56 540 SER A CA 1
ATOM 4278 C C . SER A 1 540 ? -9.547 -51.156 -25.406 1 91.56 540 SER A C 1
ATOM 4280 O O . SER A 1 540 ? -9.828 -50.469 -26.375 1 91.56 540 SER A O 1
ATOM 4282 N N . GLU A 1 541 ? -9.633 -50.812 -24.141 1 93.25 541 GLU A N 1
ATOM 4283 C CA . GLU A 1 541 ? -10.031 -49.438 -23.797 1 93.25 541 GLU A CA 1
ATOM 4284 C C . GLU A 1 541 ? -9.086 -48.438 -24.406 1 93.25 541 GLU A C 1
ATOM 4286 O O . GLU A 1 541 ? -9.523 -47.406 -24.969 1 93.25 541 GLU A O 1
ATOM 4291 N N . MET A 1 542 ? -7.844 -48.656 -24.312 1 93.38 542 MET A N 1
ATOM 4292 C CA . MET A 1 542 ? -6.812 -47.75 -24.844 1 93.38 542 MET A CA 1
ATOM 4293 C C . MET A 1 542 ? -6.922 -47.656 -26.359 1 93.38 542 MET A C 1
ATOM 4295 O O . MET A 1 542 ? -6.816 -46.562 -26.922 1 93.38 542 MET A O 1
ATOM 4299 N N . THR A 1 543 ? -7.137 -48.75 -27 1 91.94 543 THR A N 1
ATOM 4300 C CA . THR A 1 543 ? -7.242 -48.781 -28.453 1 91.94 543 THR A CA 1
ATOM 4301 C C . THR A 1 543 ? -8.445 -47.969 -28.922 1 91.94 543 THR A C 1
ATOM 4303 O O . THR A 1 543 ? -8.336 -47.156 -29.859 1 91.94 543 THR A O 1
ATOM 4306 N N . ILE A 1 544 ? -9.492 -48.094 -28.234 1 94 544 ILE A N 1
ATOM 4307 C CA . ILE A 1 544 ? -10.711 -47.375 -28.594 1 94 544 ILE A CA 1
ATOM 4308 C C . ILE A 1 544 ? -10.508 -45.875 -28.328 1 94 544 ILE A C 1
ATOM 4310 O O . ILE A 1 544 ? -10.891 -45.031 -29.156 1 94 544 ILE A O 1
ATOM 4314 N N . TYR A 1 545 ? -9.961 -45.594 -27.188 1 94.75 545 TYR A N 1
ATOM 4315 C CA . TYR A 1 545 ? -9.703 -44.219 -26.797 1 94.75 545 TYR A CA 1
ATOM 4316 C C . TYR A 1 545 ? -8.844 -43.5 -27.844 1 94.75 545 TYR A C 1
ATOM 4318 O O . TYR A 1 545 ? -9.141 -42.375 -28.25 1 94.75 545 TYR A O 1
ATOM 4326 N N . LEU A 1 546 ? -7.855 -44.188 -28.344 1 93.25 546 LEU A N 1
ATOM 4327 C CA . LEU A 1 546 ? -6.906 -43.562 -29.281 1 93.25 546 LEU A CA 1
ATOM 4328 C C . LEU A 1 546 ? -7.523 -43.438 -30.672 1 93.25 546 LEU A C 1
ATOM 4330 O O . LEU A 1 546 ? -7.008 -42.719 -31.516 1 93.25 546 LEU A O 1
ATOM 4334 N N . GLN A 1 547 ? -8.617 -44.156 -30.875 1 90.44 547 GLN A N 1
ATOM 4335 C CA . GLN A 1 547 ? -9.305 -44.062 -32.156 1 90.44 547 GLN A CA 1
ATOM 4336 C C . GLN A 1 547 ? -10.367 -42.969 -32.156 1 90.44 547 GLN A C 1
ATOM 4338 O O . GLN A 1 547 ? -10.844 -42.562 -33.219 1 90.44 547 GLN A O 1
ATOM 4343 N N . GLU A 1 548 ? -10.648 -42.562 -30.953 1 91.81 548 GLU A N 1
ATOM 4344 C CA . GLU A 1 548 ? -11.609 -41.469 -30.859 1 91.81 548 GLU A CA 1
ATOM 4345 C C . GLU A 1 548 ? -11.07 -40.188 -31.516 1 91.81 548 GLU A C 1
ATOM 4347 O O . GLU A 1 548 ? -9.859 -40 -31.594 1 91.81 548 GLU A O 1
ATOM 4352 N N . MET A 1 549 ? -11.961 -39.312 -31.922 1 91.19 549 MET A N 1
ATOM 4353 C CA . MET A 1 549 ? -11.547 -38.062 -32.5 1 91.19 549 MET A CA 1
ATOM 4354 C C . MET A 1 549 ? -11.109 -37.094 -31.406 1 91.19 549 MET A C 1
ATOM 4356 O O . MET A 1 549 ? -11.734 -37 -30.344 1 91.19 549 MET A O 1
ATOM 4360 N N . ALA A 1 550 ? -10.078 -36.406 -31.734 1 91.88 550 ALA A N 1
ATOM 4361 C CA . ALA A 1 550 ? -9.602 -35.406 -30.797 1 91.88 550 ALA A CA 1
ATOM 4362 C C . ALA A 1 550 ? -10.602 -34.25 -30.656 1 91.88 550 ALA A C 1
ATOM 4364 O O . ALA A 1 550 ? -11.234 -33.844 -31.641 1 91.88 550 ALA A O 1
ATOM 4365 N N . ILE A 1 551 ? -10.742 -33.781 -29.484 1 93.5 551 ILE A N 1
ATOM 4366 C CA . ILE A 1 551 ? -11.648 -32.656 -29.281 1 93.5 551 ILE A CA 1
ATOM 4367 C C . ILE A 1 551 ? -10.93 -31.359 -29.625 1 93.5 551 ILE A C 1
ATOM 4369 O O . ILE A 1 551 ? -9.711 -31.344 -29.812 1 93.5 551 ILE A O 1
ATOM 4373 N N . ASP A 1 552 ? -11.672 -30.297 -29.719 1 90.88 552 ASP A N 1
ATOM 4374 C CA . ASP A 1 552 ? -11.125 -28.984 -30.078 1 90.88 552 ASP A CA 1
ATOM 4375 C C . ASP A 1 552 ? -10.188 -28.453 -29 1 90.88 552 ASP A C 1
ATOM 4377 O O . ASP A 1 552 ? -10.406 -28.703 -27.812 1 90.88 552 ASP A O 1
ATOM 4381 N N . GLY A 1 553 ? -9.242 -27.734 -29.453 1 89 553 GLY A N 1
ATOM 4382 C CA . GLY A 1 553 ? -8.242 -27.172 -28.547 1 89 553 GLY A CA 1
ATOM 4383 C C . GLY A 1 553 ? -8.828 -26.25 -27.5 1 89 553 GLY A C 1
ATOM 4384 O O . GLY A 1 553 ? -8.242 -26.062 -26.438 1 89 553 GLY A O 1
ATOM 4385 N N . GLU A 1 554 ? -9.906 -25.719 -27.703 1 88.56 554 GLU A N 1
ATOM 4386 C CA . GLU A 1 554 ? -10.523 -24.75 -26.797 1 88.56 554 GLU A CA 1
ATOM 4387 C C . GLU A 1 554 ? -11.492 -25.438 -25.844 1 88.56 554 GLU A C 1
ATOM 4389 O O . GLU A 1 554 ? -11.93 -24.844 -24.844 1 88.56 554 GLU A O 1
ATOM 4394 N N . GLU A 1 555 ? -11.727 -26.672 -26.109 1 91.31 555 GLU A N 1
ATOM 4395 C CA . GLU A 1 555 ? -12.641 -27.422 -25.25 1 91.31 555 GLU A CA 1
ATOM 4396 C C . GLU A 1 555 ? -11.945 -27.891 -23.969 1 91.31 555 GLU A C 1
ATOM 4398 O O . GLU A 1 555 ? -10.734 -28.141 -23.984 1 91.31 555 GLU A O 1
ATOM 4403 N N . ASP A 1 556 ? -12.719 -28.125 -23.016 1 94.5 556 ASP A N 1
ATOM 4404 C CA . ASP A 1 556 ? -12.195 -28.578 -21.734 1 94.5 556 ASP A CA 1
ATOM 4405 C C . ASP A 1 556 ? -12.07 -30.109 -21.703 1 94.5 556 ASP A C 1
ATOM 4407 O O . ASP A 1 556 ? -13.07 -30.812 -21.797 1 94.5 556 ASP A O 1
ATOM 4411 N N . PRO A 1 557 ? -10.891 -30.594 -21.578 1 97 557 PRO A N 1
ATOM 4412 C CA . PRO A 1 557 ? -10.711 -32.031 -21.547 1 97 557 PRO A CA 1
ATOM 4413 C C . PRO A 1 557 ? -11.445 -32.719 -20.391 1 97 557 PRO A C 1
ATOM 4415 O O . PRO A 1 557 ? -11.836 -33.875 -20.484 1 97 557 PRO A O 1
ATOM 4418 N N . LEU A 1 558 ? -11.641 -32 -19.344 1 97.5 558 LEU A N 1
ATOM 4419 C CA . LEU A 1 558 ? -12.297 -32.594 -18.188 1 97.5 558 LEU A CA 1
ATOM 4420 C C . LEU A 1 558 ? -13.789 -32.812 -18.453 1 97.5 558 LEU A C 1
ATOM 4422 O O . LEU A 1 558 ? -14.391 -33.75 -17.953 1 97.5 558 LEU A O 1
ATOM 4426 N N . THR A 1 559 ? -14.383 -31.906 -19.172 1 96.56 559 THR A N 1
ATOM 4427 C CA . THR A 1 559 ? -15.773 -32.094 -19.562 1 96.56 559 THR A CA 1
ATOM 4428 C C . THR A 1 559 ? -15.938 -33.344 -20.406 1 96.56 559 THR A C 1
ATOM 4430 O O . THR A 1 559 ? -16.922 -34.094 -20.266 1 96.56 559 THR A O 1
ATOM 4433 N N . TRP A 1 560 ? -15.023 -33.562 -21.281 1 97.06 560 TRP A N 1
ATOM 4434 C CA . TRP A 1 560 ? -15.039 -34.75 -22.094 1 97.06 560 TRP A CA 1
ATOM 4435 C C . TRP A 1 560 ? -14.938 -36 -21.234 1 97.06 560 TRP A C 1
ATOM 4437 O O . TRP A 1 560 ? -15.695 -36.969 -21.422 1 97.06 560 TRP A O 1
ATOM 4447 N N . TRP A 1 561 ? -14.039 -36.031 -20.312 1 97.5 561 TRP A N 1
ATOM 4448 C CA . TRP A 1 561 ? -13.859 -37.188 -19.422 1 97.5 561 TRP A CA 1
ATOM 4449 C C . TRP A 1 561 ? -15.102 -37.406 -18.562 1 97.5 561 TRP A C 1
ATOM 4451 O O . TRP A 1 561 ? -15.469 -38.562 -18.281 1 97.5 561 TRP A O 1
ATOM 4461 N N . LYS A 1 562 ? -15.68 -36.312 -18.125 1 96.81 562 LYS A N 1
ATOM 4462 C CA . LYS A 1 562 ? -16.922 -36.406 -17.359 1 96.81 562 LYS A CA 1
ATOM 4463 C C . LYS A 1 562 ? -17.969 -37.219 -18.141 1 96.81 562 LYS A C 1
ATOM 4465 O O . LYS A 1 562 ? -18.609 -38.125 -17.594 1 96.81 562 LYS A O 1
ATOM 4470 N N . THR A 1 563 ? -18.109 -37 -19.406 1 96.5 563 THR A N 1
ATOM 4471 C CA . THR A 1 563 ? -19.094 -37.594 -20.281 1 96.5 563 THR A CA 1
ATOM 4472 C C . THR A 1 563 ? -18.719 -39.031 -20.609 1 96.5 563 THR A C 1
ATOM 4474 O O . THR A 1 563 ? -19.594 -39.906 -20.766 1 96.5 563 THR A O 1
ATOM 4477 N N . ASN A 1 564 ? -17.406 -39.344 -20.703 1 96.5 564 ASN A N 1
ATOM 4478 C CA . ASN A 1 564 ? -16.953 -40.625 -21.219 1 96.5 564 ASN A CA 1
ATOM 4479 C C . ASN A 1 564 ? -16.344 -41.5 -20.125 1 96.5 564 ASN A C 1
ATOM 4481 O O . ASN A 1 564 ? -15.727 -42.531 -20.406 1 96.5 564 ASN A O 1
ATOM 4485 N N . GLU A 1 565 ? -16.516 -41.156 -18.938 1 95.94 565 GLU A N 1
ATOM 4486 C CA . GLU A 1 565 ? -15.906 -41.875 -17.812 1 95.94 565 GLU A CA 1
ATOM 4487 C C . GLU A 1 565 ? -16.344 -43.312 -17.781 1 95.94 565 GLU A C 1
ATOM 4489 O O . GLU A 1 565 ? -15.547 -44.219 -17.531 1 95.94 565 GLU A O 1
ATOM 4494 N N . LYS A 1 566 ? -17.625 -43.594 -18.031 1 93.94 566 LYS A N 1
ATOM 4495 C CA . LYS A 1 566 ? -18.172 -44.969 -18 1 93.94 566 LYS A CA 1
ATOM 4496 C C . LYS A 1 566 ? -17.656 -45.781 -19.172 1 93.94 566 LYS A C 1
ATOM 4498 O O . LYS A 1 566 ? -17.5 -47 -19.062 1 93.94 566 LYS A O 1
ATOM 4503 N N . ARG A 1 567 ? -17.406 -45.094 -20.234 1 94.44 567 ARG A N 1
ATOM 4504 C CA . ARG A 1 567 ? -16.922 -45.75 -21.422 1 94.44 567 ARG A CA 1
ATOM 4505 C C . ARG A 1 567 ? -15.461 -46.188 -21.266 1 94.44 567 ARG A C 1
ATOM 4507 O O . ARG A 1 567 ? -15.031 -47.188 -21.797 1 94.44 567 ARG A O 1
ATOM 4514 N N . PHE A 1 568 ? -14.75 -45.281 -20.516 1 95.06 568 PHE A N 1
ATOM 4515 C CA . PHE A 1 568 ? -13.328 -45.531 -20.328 1 95.06 568 PHE A CA 1
ATOM 4516 C C . PHE A 1 568 ? -12.953 -45.5 -18.859 1 95.06 568 PHE A C 1
ATOM 4518 O O . PHE A 1 568 ? -12.133 -44.656 -18.453 1 95.06 568 PHE A O 1
ATOM 4525 N N . PRO A 1 569 ? -13.359 -46.344 -18.078 1 93.94 569 PRO A N 1
ATOM 4526 C CA . PRO A 1 569 ? -13.195 -46.25 -16.641 1 93.94 569 PRO A CA 1
ATOM 4527 C C . PRO A 1 569 ? -11.727 -46.344 -16.203 1 93.94 569 PRO A C 1
ATOM 4529 O O . PRO A 1 569 ? -11.32 -45.656 -15.258 1 93.94 569 PRO A O 1
ATOM 4532 N N . PHE A 1 570 ? -10.93 -47.188 -16.891 1 93.06 570 PHE A N 1
ATOM 4533 C CA . PHE A 1 570 ? -9.539 -47.375 -16.5 1 93.06 570 PHE A CA 1
ATOM 4534 C C . PHE A 1 570 ? -8.703 -46.156 -16.844 1 93.06 570 PHE A C 1
ATOM 4536 O O . PHE A 1 570 ? -7.934 -45.656 -16.031 1 93.06 570 PHE A O 1
ATOM 4543 N N . MET A 1 571 ? -8.898 -45.594 -17.969 1 93.5 571 MET A N 1
ATOM 4544 C CA . MET A 1 571 ? -8.156 -44.438 -18.406 1 93.5 571 MET A CA 1
ATOM 4545 C C . MET A 1 571 ? -8.602 -43.188 -17.656 1 93.5 571 MET A C 1
ATOM 4547 O O . MET A 1 571 ? -7.793 -42.281 -17.391 1 93.5 571 MET A O 1
ATOM 4551 N N . ALA A 1 572 ? -9.875 -43.156 -17.312 1 95.75 572 ALA A N 1
ATOM 4552 C CA . ALA A 1 572 ? -10.414 -42.031 -16.578 1 95.75 572 ALA A CA 1
ATOM 4553 C C . ALA A 1 572 ? -9.742 -41.906 -15.211 1 95.75 572 ALA A C 1
ATOM 4555 O O . ALA A 1 572 ? -9.477 -40.781 -14.742 1 95.75 572 ALA A O 1
ATOM 4556 N N . ARG A 1 573 ? -9.5 -43 -14.633 1 94.19 573 ARG A N 1
ATOM 4557 C CA . ARG A 1 573 ? -8.828 -43 -13.336 1 94.19 573 ARG A CA 1
ATOM 4558 C C . ARG A 1 573 ? -7.426 -42.406 -13.453 1 94.19 573 ARG A C 1
ATOM 4560 O O . ARG A 1 573 ? -7.02 -41.594 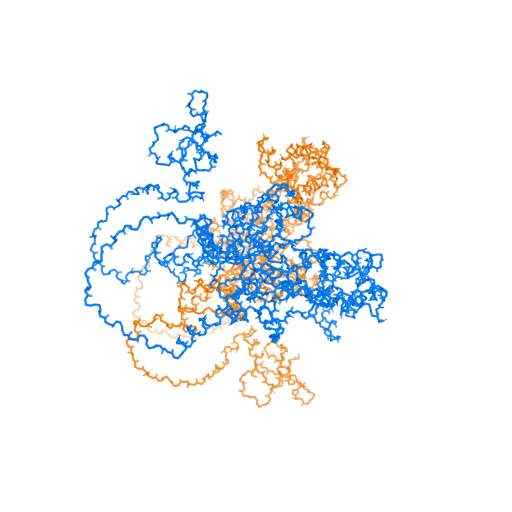-12.617 1 94.19 573 ARG A O 1
ATOM 4567 N N . LEU A 1 574 ? -6.73 -42.781 -14.477 1 95.56 574 LEU A N 1
ATOM 4568 C CA . LEU A 1 574 ? -5.387 -42.281 -14.695 1 95.56 574 LEU A CA 1
ATOM 4569 C C . LEU A 1 574 ? -5.438 -40.812 -15.109 1 95.56 574 LEU A C 1
ATOM 4571 O O . LEU A 1 574 ? -4.535 -40.031 -14.781 1 95.56 574 LEU A O 1
ATOM 4575 N N . ALA A 1 575 ? -6.484 -40.438 -15.859 1 97.06 575 ALA A N 1
ATOM 4576 C CA . ALA A 1 575 ? -6.664 -39.031 -16.234 1 97.06 575 ALA A CA 1
ATOM 4577 C C . ALA A 1 575 ? -6.777 -38.156 -15 1 97.06 575 ALA A C 1
ATOM 4579 O O . ALA A 1 575 ? -6.227 -37.062 -14.969 1 97.06 575 ALA A O 1
ATOM 4580 N N . ARG A 1 576 ? -7.441 -38.625 -13.977 1 96.75 576 ARG A N 1
ATOM 4581 C CA . ARG A 1 576 ? -7.562 -37.844 -12.734 1 96.75 576 ARG A CA 1
ATOM 4582 C C . ARG A 1 576 ? -6.207 -37.688 -12.055 1 96.75 576 ARG A C 1
ATOM 4584 O O . ARG A 1 576 ? -5.941 -36.656 -11.43 1 96.75 576 ARG A O 1
ATOM 4591 N N . LYS A 1 577 ? -5.379 -38.656 -12.227 1 96.88 577 LYS A N 1
ATOM 4592 C CA . LYS A 1 577 ? -4.059 -38.688 -11.602 1 96.88 577 LYS A CA 1
ATOM 4593 C C . LYS A 1 577 ? -3.127 -37.688 -12.273 1 96.88 577 LYS A C 1
ATOM 4595 O O . LYS A 1 577 ? -2.449 -36.906 -11.594 1 96.88 577 LYS A O 1
ATOM 4600 N N . TYR A 1 578 ? -3.168 -37.625 -13.555 1 97.69 578 TYR A N 1
ATOM 4601 C CA . TYR A 1 578 ? -2.117 -36.875 -14.258 1 97.69 578 TYR A CA 1
ATOM 4602 C C . TYR A 1 578 ? -2.604 -35.5 -14.672 1 97.69 578 TYR A C 1
ATOM 4604 O O . TYR A 1 578 ? -1.814 -34.562 -14.734 1 97.69 578 TYR A O 1
ATOM 4612 N N . LEU A 1 579 ? -3.883 -35.344 -14.906 1 97.88 579 LEU A N 1
ATOM 4613 C CA . LEU A 1 579 ? -4.379 -34.094 -15.453 1 97.88 579 LEU A CA 1
ATOM 4614 C C . LEU A 1 579 ? -4.559 -33.062 -14.352 1 97.88 579 LEU A C 1
ATOM 4616 O O . LEU A 1 579 ? -4.766 -31.875 -14.633 1 97.88 579 LEU A O 1
ATOM 4620 N N . CYS A 1 580 ? -4.441 -33.438 -13.094 1 97.31 580 CYS A N 1
ATOM 4621 C CA . CYS A 1 580 ? -4.559 -32.469 -12 1 97.31 580 CYS A CA 1
ATOM 4622 C C . CYS A 1 580 ? -3.223 -31.781 -11.734 1 97.31 580 CYS A C 1
ATOM 4624 O O . CYS A 1 580 ? -3.156 -30.812 -10.977 1 97.31 580 CYS A O 1
ATOM 4626 N N . ILE A 1 581 ? -2.131 -32.219 -12.391 1 97.06 581 ILE A N 1
ATOM 4627 C CA . ILE A 1 581 ? -0.792 -31.672 -12.203 1 97.06 581 ILE A CA 1
ATOM 4628 C C . ILE A 1 581 ? -0.704 -30.281 -12.836 1 97.06 581 ILE A C 1
ATOM 4630 O O . ILE A 1 581 ? -1.205 -30.078 -13.945 1 97.06 581 ILE A O 1
ATOM 4634 N N . CYS A 1 582 ? -0.09 -29.359 -12.125 1 94.56 582 CYS A N 1
ATOM 4635 C CA . CYS A 1 582 ? 0.072 -28 -12.641 1 94.56 582 CYS A CA 1
ATOM 4636 C C . CYS A 1 582 ? 1.421 -27.844 -13.328 1 94.56 582 CYS A C 1
ATOM 4638 O O . CYS A 1 582 ? 2.447 -28.281 -12.805 1 94.56 582 CYS A O 1
ATOM 4640 N N . ALA A 1 583 ? 1.366 -27.219 -14.43 1 93.25 583 ALA A N 1
ATOM 4641 C CA . ALA A 1 583 ? 2.602 -26.984 -15.18 1 93.25 583 ALA A CA 1
ATOM 4642 C C . ALA A 1 583 ? 3.461 -25.922 -14.508 1 93.25 583 ALA A C 1
ATOM 4644 O O . ALA A 1 583 ? 4.656 -25.812 -14.789 1 93.25 583 ALA A O 1
ATOM 4645 N N . THR A 1 584 ? 2.771 -25.125 -13.703 1 90.31 584 THR A N 1
ATOM 4646 C CA . THR A 1 584 ? 3.486 -24.047 -13.039 1 90.31 584 THR A CA 1
ATOM 4647 C C . THR A 1 584 ? 3.182 -24.031 -11.547 1 90.31 584 THR A C 1
ATOM 4649 O O . THR A 1 584 ? 2.191 -24.625 -11.102 1 90.31 584 THR A O 1
ATOM 4652 N N . SER A 1 585 ? 4.066 -23.359 -10.805 1 85.81 585 SER A N 1
ATOM 4653 C CA . SER A 1 585 ? 3.846 -23.188 -9.375 1 85.81 585 SER A CA 1
ATOM 4654 C C . SER A 1 585 ? 3.123 -21.875 -9.086 1 85.81 585 SER A C 1
ATOM 4656 O O . SER A 1 585 ? 3.152 -21.375 -7.953 1 85.81 585 SER A O 1
ATOM 4658 N N . THR A 1 586 ? 2.525 -21.234 -10.055 1 79.44 586 THR A N 1
ATOM 4659 C CA . THR A 1 586 ? 1.843 -19.953 -10 1 79.44 586 THR A CA 1
ATOM 4660 C C . THR A 1 586 ? 0.801 -19.938 -8.883 1 79.44 586 THR A C 1
ATOM 4662 O O . THR A 1 586 ? 0.625 -18.922 -8.211 1 79.44 586 THR A O 1
ATOM 4665 N N . PRO A 1 587 ? 0.101 -21.047 -8.656 1 76.12 587 PRO A N 1
ATOM 4666 C CA . PRO A 1 587 ? -0.864 -21 -7.559 1 76.12 587 PRO A CA 1
ATOM 4667 C C . PRO A 1 587 ? -0.222 -20.625 -6.223 1 76.12 587 PRO A C 1
ATOM 4669 O O . PRO A 1 587 ? -0.79 -19.844 -5.461 1 76.12 587 PRO A O 1
ATOM 4672 N N . SER A 1 588 ? 0.929 -21.141 -6.055 1 79.62 588 SER A N 1
ATOM 4673 C CA . SER A 1 588 ? 1.633 -20.797 -4.824 1 79.62 588 SER A CA 1
ATOM 4674 C C . SER A 1 588 ? 2.068 -19.328 -4.832 1 79.62 588 SER A C 1
ATOM 4676 O O . SER A 1 588 ? 2.049 -18.672 -3.793 1 79.62 588 SER A O 1
ATOM 4678 N N . GLU A 1 589 ? 2.459 -18.828 -5.969 1 75.56 589 GLU A N 1
ATOM 4679 C CA . GLU A 1 589 ? 2.82 -17.422 -6.094 1 75.56 589 GLU A CA 1
ATOM 4680 C C . GLU A 1 589 ? 1.621 -16.516 -5.816 1 75.56 589 GLU A C 1
ATOM 4682 O O . GLU A 1 589 ? 1.767 -15.453 -5.211 1 75.56 589 GLU A O 1
ATOM 4687 N N . ARG A 1 590 ? 0.534 -17.047 -6.281 1 71.88 590 ARG A N 1
ATOM 4688 C CA . ARG A 1 590 ? -0.694 -16.297 -6.016 1 71.88 590 ARG A CA 1
ATOM 4689 C C . ARG A 1 590 ? -1.01 -16.281 -4.523 1 71.88 590 ARG A C 1
ATOM 4691 O O . ARG A 1 590 ? -1.531 -15.281 -4.012 1 71.88 590 ARG A O 1
ATOM 4698 N N . VAL A 1 591 ? -0.694 -17.312 -3.889 1 74.75 591 VAL A N 1
ATOM 4699 C CA . VAL A 1 591 ? -0.846 -17.375 -2.439 1 74.75 591 VAL A CA 1
ATOM 4700 C C . VAL A 1 591 ? 0.025 -16.312 -1.781 1 74.75 591 VAL A C 1
ATOM 4702 O O . VAL A 1 591 ? -0.413 -15.633 -0.851 1 74.75 591 VAL A O 1
ATOM 4705 N N . PHE A 1 592 ? 1.134 -16.094 -2.326 1 73.69 592 PHE A N 1
ATOM 4706 C CA . PHE A 1 592 ? 2.045 -15.109 -1.741 1 73.69 592 PHE A CA 1
ATOM 4707 C C . PHE A 1 592 ? 1.588 -13.688 -2.049 1 73.69 592 PHE A C 1
ATOM 4709 O O . PHE A 1 592 ? 1.761 -12.789 -1.23 1 73.69 592 PHE A O 1
ATOM 4716 N N . SER A 1 593 ? 1.062 -13.555 -3.264 1 71.06 593 SER A N 1
ATOM 4717 C CA . SER A 1 593 ? 0.433 -12.266 -3.529 1 71.06 593 SER A CA 1
ATOM 4718 C C . SER A 1 593 ? -0.656 -11.961 -2.506 1 71.06 593 SER A C 1
ATOM 4720 O O . SER A 1 593 ? -0.732 -10.844 -1.986 1 71.06 593 SER A O 1
ATOM 4722 N N . THR A 1 594 ? -1.357 -12.961 -2.215 1 71.44 594 THR A N 1
ATOM 4723 C CA . THR A 1 594 ? -2.391 -12.844 -1.19 1 71.44 594 THR A CA 1
ATOM 4724 C C . THR A 1 594 ? -1.771 -12.555 0.173 1 71.44 594 THR A C 1
ATOM 4726 O O . THR A 1 594 ? -2.234 -11.664 0.892 1 71.44 594 THR A O 1
ATOM 4729 N N . ALA A 1 595 ? -0.792 -13.289 0.471 1 72.75 595 ALA A N 1
ATOM 4730 C CA . ALA A 1 595 ? -0.106 -13.102 1.747 1 72.75 595 ALA A CA 1
ATOM 4731 C C . ALA A 1 595 ? 0.456 -11.688 1.868 1 72.75 595 ALA A C 1
ATOM 4733 O O . ALA A 1 595 ? 0.416 -11.094 2.945 1 72.75 595 ALA A O 1
ATOM 4734 N N . GLY A 1 596 ? 0.966 -11.219 0.783 1 72.5 596 GLY A N 1
ATOM 4735 C CA . GLY A 1 596 ? 1.46 -9.852 0.756 1 72.5 596 GLY A CA 1
ATOM 4736 C C . GLY A 1 596 ? 0.382 -8.82 1.036 1 72.5 596 GLY A C 1
ATOM 4737 O O . GLY A 1 596 ? 0.643 -7.801 1.671 1 72.5 596 GLY A O 1
ATOM 4738 N N . SER A 1 597 ? -0.759 -9.172 0.594 1 71.69 597 SER A N 1
ATOM 4739 C CA . SER A 1 597 ? -1.895 -8.289 0.848 1 71.69 597 SER A CA 1
ATOM 4740 C C . SER A 1 597 ? -2.334 -8.359 2.307 1 71.69 597 SER A C 1
ATOM 4742 O O . SER A 1 597 ? -2.895 -7.398 2.838 1 71.69 597 SER A O 1
ATOM 4744 N N . VAL A 1 598 ? -2.117 -9.484 2.834 1 72.25 598 VAL A N 1
ATOM 4745 C CA . VAL A 1 598 ? -2.459 -9.688 4.238 1 72.25 598 VAL A CA 1
ATOM 4746 C C . VAL A 1 598 ? -1.414 -9.016 5.125 1 72.25 598 VAL A C 1
ATOM 4748 O O . VAL A 1 598 ? -1.759 -8.305 6.07 1 72.25 598 VAL A O 1
ATOM 4751 N N . VAL A 1 599 ? -0.179 -9.266 4.742 1 75.31 599 VAL A N 1
ATOM 4752 C CA . VAL A 1 599 ? 0.926 -8.719 5.523 1 75.31 599 VAL A CA 1
ATOM 4753 C C . VAL A 1 599 ? 1.46 -7.457 4.855 1 75.31 599 VAL A C 1
ATOM 4755 O O . VAL A 1 599 ? 2.445 -7.508 4.117 1 75.31 599 VAL A O 1
ATOM 4758 N N . THR A 1 600 ? 0.858 -6.387 5.086 1 67.88 600 THR A N 1
ATOM 4759 C CA . THR A 1 600 ? 1.31 -5.078 4.621 1 67.88 600 THR A CA 1
ATOM 4760 C C . THR A 1 600 ? 2.256 -4.441 5.633 1 67.88 600 THR A C 1
ATOM 4762 O O . THR A 1 600 ? 2.393 -4.926 6.754 1 67.88 600 THR A O 1
ATOM 4765 N N . PRO A 1 601 ? 2.916 -3.43 5.203 1 62.16 601 PRO A N 1
ATOM 4766 C CA . PRO A 1 601 ? 3.822 -2.781 6.152 1 62.16 601 PRO A CA 1
ATOM 4767 C C . PRO A 1 601 ? 3.119 -2.35 7.438 1 62.16 601 PRO A C 1
ATOM 4769 O O . PRO A 1 601 ? 3.695 -2.449 8.523 1 62.16 601 PRO A O 1
ATOM 4772 N N . ILE A 1 602 ? 1.879 -1.978 7.305 1 57.91 602 ILE A N 1
ATOM 4773 C CA . ILE A 1 602 ? 1.132 -1.518 8.469 1 57.91 602 ILE A CA 1
ATOM 4774 C C . ILE A 1 602 ? 0.674 -2.717 9.297 1 57.91 602 ILE A C 1
ATOM 4776 O O . ILE A 1 602 ? 0.435 -2.596 10.5 1 57.91 602 ILE A O 1
ATOM 4780 N N . ARG A 1 603 ? 0.585 -3.912 8.672 1 65.56 603 ARG A N 1
ATOM 4781 C CA . ARG A 1 603 ? 0.15 -5.133 9.344 1 65.56 603 ARG A CA 1
ATOM 4782 C C . ARG A 1 603 ? 1.292 -6.137 9.445 1 65.56 603 ARG A C 1
ATOM 4784 O O . ARG A 1 603 ? 1.073 -7.344 9.344 1 65.56 603 ARG A O 1
ATOM 4791 N N . SER A 1 604 ? 2.408 -5.602 9.531 1 64.81 604 SER A N 1
ATOM 4792 C CA . SER A 1 604 ? 3.592 -6.449 9.461 1 64.81 604 SER A CA 1
ATOM 4793 C C . SER A 1 604 ? 3.824 -7.188 10.773 1 64.81 604 SER A C 1
ATOM 4795 O O . SER A 1 604 ? 4.656 -8.094 10.844 1 64.81 604 SER A O 1
ATOM 4797 N N . LEU A 1 605 ? 2.939 -6.824 11.75 1 69.12 605 LEU A N 1
ATOM 4798 C CA . LEU A 1 605 ? 3.154 -7.438 13.055 1 69.12 605 LEU A CA 1
ATOM 4799 C C . LEU A 1 605 ? 2.193 -8.602 13.273 1 69.12 605 LEU A C 1
ATOM 4801 O O . LEU A 1 605 ? 2.133 -9.164 14.367 1 69.12 605 LEU A O 1
ATOM 4805 N N . LEU A 1 606 ? 1.499 -8.961 12.258 1 78.06 606 LEU A N 1
ATOM 4806 C CA . LEU A 1 606 ? 0.6 -10.102 12.367 1 78.06 606 LEU A CA 1
ATOM 4807 C C . LEU A 1 606 ? 1.374 -11.375 12.703 1 78.06 606 LEU A C 1
ATOM 4809 O O . LEU A 1 606 ? 2.451 -11.617 12.156 1 78.06 606 LEU A O 1
ATOM 4813 N N . LYS A 1 607 ? 0.812 -12.109 13.602 1 83.56 607 LYS A N 1
ATOM 4814 C CA . LYS A 1 607 ? 1.435 -13.383 13.945 1 83.56 607 LYS A CA 1
ATOM 4815 C C . LYS A 1 607 ? 1.334 -14.375 12.789 1 83.56 607 LYS A C 1
ATOM 4817 O O . LYS A 1 607 ? 0.352 -14.375 12.047 1 83.56 607 LYS A O 1
ATOM 4822 N N . PRO A 1 608 ? 2.316 -15.227 12.727 1 86 608 PRO A N 1
ATOM 4823 C CA . PRO A 1 608 ? 2.355 -16.188 11.617 1 86 608 PRO A CA 1
ATOM 4824 C C . PRO A 1 608 ? 1.088 -17.031 11.523 1 86 608 PRO A C 1
ATOM 4826 O O . PRO A 1 608 ? 0.602 -17.297 10.414 1 86 608 PRO A O 1
ATOM 4829 N N . ASP A 1 609 ? 0.526 -17.359 12.672 1 89 609 ASP A N 1
ATOM 4830 C CA . ASP A 1 609 ? -0.687 -18.172 12.664 1 89 609 ASP A CA 1
ATOM 4831 C C . ASP A 1 609 ? -1.854 -17.406 12.039 1 89 609 ASP A C 1
ATOM 4833 O O . ASP A 1 609 ? -2.668 -17.984 11.32 1 89 609 ASP A O 1
ATOM 4837 N N . LYS A 1 610 ? -1.867 -16.203 12.359 1 90 610 LYS A N 1
ATOM 4838 C CA . LYS A 1 610 ? -2.926 -15.367 11.812 1 90 610 LYS A CA 1
ATOM 4839 C C . LYS A 1 610 ? -2.748 -15.172 10.305 1 90 610 LYS A C 1
ATOM 4841 O O . LYS A 1 610 ? -3.725 -15.156 9.555 1 90 610 LYS A O 1
ATOM 4846 N N . VAL A 1 611 ? -1.522 -15.047 9.898 1 89.5 611 VAL A N 1
ATOM 4847 C CA . VAL A 1 611 ? -1.22 -14.922 8.477 1 89.5 611 VAL A CA 1
ATOM 4848 C C . VAL A 1 611 ? -1.695 -16.172 7.734 1 89.5 611 VAL A C 1
ATOM 4850 O O . VAL A 1 611 ? -2.352 -16.078 6.695 1 89.5 611 VAL A O 1
ATOM 4853 N N . ASN A 1 612 ? -1.419 -17.297 8.312 1 91.75 612 ASN A N 1
ATOM 4854 C CA . ASN A 1 612 ? -1.853 -18.547 7.711 1 91.75 612 ASN A CA 1
ATOM 4855 C C . ASN A 1 612 ? -3.373 -18.625 7.598 1 91.75 612 ASN A C 1
ATOM 4857 O O . ASN A 1 612 ? -3.904 -18.969 6.543 1 91.75 612 ASN A O 1
ATOM 4861 N N . MET A 1 613 ? -4.051 -18.234 8.664 1 93.5 613 MET A N 1
ATOM 4862 C CA . MET A 1 613 ? -5.508 -18.297 8.68 1 93.5 613 MET A CA 1
ATOM 4863 C C . MET A 1 613 ? -6.109 -17.391 7.621 1 93.5 613 MET A C 1
ATOM 4865 O O . MET A 1 613 ? -7.004 -17.781 6.879 1 93.5 613 MET A O 1
ATOM 4869 N N . LEU A 1 614 ? -5.582 -16.234 7.586 1 92.88 614 LEU A N 1
ATOM 4870 C CA . LEU A 1 614 ? -6.148 -15.234 6.691 1 92.88 614 LEU A CA 1
ATOM 4871 C C . LEU A 1 614 ? -5.871 -15.586 5.234 1 92.88 614 LEU A C 1
ATOM 4873 O O . LEU A 1 614 ? -6.758 -15.469 4.383 1 92.88 614 LEU A O 1
ATOM 4877 N N . VAL A 1 615 ? -4.656 -16.016 4.926 1 92.75 615 VAL A N 1
ATOM 4878 C CA . VAL A 1 615 ? -4.309 -16.391 3.561 1 92.75 615 VAL A CA 1
ATOM 4879 C C . VAL A 1 615 ? -5.125 -17.609 3.143 1 92.75 615 VAL A C 1
ATOM 4881 O O . VAL A 1 615 ? -5.672 -17.656 2.037 1 92.75 615 VAL A O 1
ATOM 4884 N N . PHE A 1 616 ? -5.215 -18.578 4.078 1 95 616 PHE A N 1
ATOM 4885 C CA . PHE A 1 616 ? -5.992 -19.781 3.857 1 95 616 PHE A CA 1
ATOM 4886 C C . PHE A 1 616 ? -7.441 -19.453 3.527 1 95 616 PHE A C 1
ATOM 4888 O O . PHE A 1 616 ? -8 -19.969 2.559 1 95 616 PHE A O 1
ATOM 4895 N N . LEU A 1 617 ? -8.016 -18.594 4.309 1 95.44 617 LEU A N 1
ATOM 4896 C CA . LEU A 1 617 ? -9.414 -18.219 4.133 1 95.44 617 LEU A CA 1
ATOM 4897 C C . LEU A 1 617 ? -9.617 -17.422 2.854 1 95.44 617 LEU A C 1
ATOM 4899 O O . LEU A 1 617 ? -10.57 -17.656 2.109 1 95.44 617 LEU A O 1
ATOM 4903 N N . ALA A 1 618 ? -8.773 -16.516 2.633 1 93.19 618 ALA A N 1
ATOM 4904 C CA . ALA A 1 618 ? -8.883 -15.672 1.438 1 93.19 618 ALA A CA 1
ATOM 4905 C C . ALA A 1 618 ? -8.883 -16.531 0.172 1 93.19 618 ALA A C 1
ATOM 4907 O O . ALA A 1 618 ? -9.578 -16.219 -0.797 1 93.19 618 ALA A O 1
ATOM 4908 N N . ARG A 1 619 ? -8.188 -17.609 0.183 1 92.62 619 ARG A N 1
ATOM 4909 C CA . ARG A 1 619 ? -8 -18.422 -1.011 1 92.62 619 ARG A CA 1
ATOM 4910 C C . ARG A 1 619 ? -9.078 -19.5 -1.115 1 92.62 619 ARG A C 1
ATOM 4912 O O . ARG A 1 619 ? -9.375 -19.984 -2.209 1 92.62 619 ARG A O 1
ATOM 4919 N N . ASN A 1 620 ? -9.695 -19.828 0.059 1 95 620 ASN A N 1
ATOM 4920 C CA . ASN A 1 620 ? -10.5 -21.031 0.026 1 95 620 ASN A CA 1
ATOM 4921 C C . ASN A 1 620 ? -11.977 -20.734 0.259 1 95 620 ASN A C 1
ATOM 4923 O O . ASN A 1 620 ? -12.844 -21.562 -0.043 1 95 620 ASN A O 1
ATOM 4927 N N . ILE A 1 621 ? -12.273 -19.562 0.813 1 93.44 621 ILE A N 1
ATOM 4928 C CA . ILE A 1 621 ? -13.68 -19.312 1.135 1 93.44 621 ILE A CA 1
ATOM 4929 C C . ILE A 1 621 ? -14.461 -19.047 -0.149 1 93.44 621 ILE A C 1
ATOM 4931 O O . ILE A 1 621 ? -13.969 -18.391 -1.068 1 93.44 621 ILE A O 1
ATOM 4935 N N . GLU A 1 622 ? -15.586 -19.656 -0.181 1 87.38 622 GLU A N 1
ATOM 4936 C CA . GLU A 1 622 ? -16.547 -19.391 -1.251 1 87.38 622 GLU A CA 1
ATOM 4937 C C . GLU A 1 622 ? -17.641 -18.438 -0.784 1 87.38 622 GLU A C 1
ATOM 4939 O O . GLU A 1 622 ? -18.141 -18.562 0.336 1 87.38 622 GLU A O 1
ATOM 4944 N N . ILE A 1 623 ? -17.906 -17.406 -1.629 1 83.19 623 ILE A N 1
ATOM 4945 C CA . ILE A 1 623 ? -18.922 -16.438 -1.27 1 83.19 623 ILE A CA 1
ATOM 4946 C C . ILE A 1 623 ? -20.219 -16.734 -2.016 1 83.19 623 ILE A C 1
ATOM 4948 O O . ILE A 1 623 ? -20.203 -17.094 -3.195 1 83.19 623 ILE A O 1
ATOM 4952 N N . MET B 1 1 ? -15.008 43.812 -25.125 1 31.92 1 MET B N 1
ATOM 4953 C CA . MET B 1 1 ? -15.953 43.469 -26.188 1 31.92 1 MET B CA 1
ATOM 4954 C C . MET B 1 1 ? -16.766 42.25 -25.797 1 31.92 1 MET B C 1
ATOM 4956 O O . MET B 1 1 ? -16.203 41.188 -25.469 1 31.92 1 MET B O 1
ATOM 4960 N N . ALA B 1 2 ? -17.938 42.406 -25.328 1 46.31 2 ALA B N 1
ATOM 4961 C CA . ALA B 1 2 ? -18.859 41.344 -24.984 1 46.31 2 ALA B CA 1
ATOM 4962 C C . ALA B 1 2 ? -19 40.344 -26.125 1 46.31 2 ALA B C 1
ATOM 4964 O O . ALA B 1 2 ? -19.266 40.719 -27.266 1 46.31 2 ALA B O 1
ATOM 4965 N N . LEU B 1 3 ? -18.453 39.125 -26.062 1 55.66 3 LEU B N 1
ATOM 4966 C CA . LEU B 1 3 ? -18.5 38.094 -27.094 1 55.66 3 LEU B CA 1
ATOM 4967 C C . LEU B 1 3 ? -19.938 37.844 -27.516 1 55.66 3 LEU B C 1
ATOM 4969 O O . LEU B 1 3 ? -20.766 37.438 -26.703 1 55.66 3 LEU B O 1
ATOM 4973 N N . VAL B 1 4 ? -20.438 38.406 -28.578 1 71.25 4 VAL B N 1
ATOM 4974 C CA . VAL B 1 4 ? -21.75 38.188 -29.156 1 71.25 4 VAL B CA 1
ATOM 4975 C C . VAL B 1 4 ? -21.844 36.75 -29.734 1 71.25 4 VAL B C 1
ATOM 4977 O O . VAL B 1 4 ? -21.094 36.406 -30.656 1 71.25 4 VAL B O 1
ATOM 4980 N N . LEU B 1 5 ? -22.516 35.844 -29.016 1 80.12 5 LEU B N 1
ATOM 4981 C CA . LEU B 1 5 ? -22.688 34.438 -29.453 1 80.12 5 LEU B CA 1
ATOM 4982 C C . LEU B 1 5 ? -23.969 34.312 -30.297 1 80.12 5 LEU B C 1
ATOM 4984 O O . LEU B 1 5 ? -24.938 35 -30.078 1 80.12 5 LEU B O 1
ATOM 4988 N N . VAL B 1 6 ? -23.891 33.5 -31.312 1 82.25 6 VAL B N 1
ATOM 4989 C CA . VAL B 1 6 ? -25.016 33.219 -32.219 1 82.25 6 VAL B CA 1
ATOM 4990 C C . VAL B 1 6 ? -25.766 31.984 -31.719 1 82.25 6 VAL B C 1
ATOM 4992 O O . VAL B 1 6 ? -25.156 30.969 -31.375 1 82.25 6 VAL B O 1
ATOM 4995 N N . ALA B 1 7 ? -26.984 32.125 -31.625 1 79.88 7 ALA B N 1
ATOM 4996 C CA . ALA B 1 7 ? -27.844 31.047 -31.156 1 79.88 7 ALA B CA 1
ATOM 4997 C C . ALA B 1 7 ? -28 29.969 -32.25 1 79.88 7 ALA B C 1
ATOM 4999 O O . ALA B 1 7 ? -27.922 30.266 -33.438 1 79.88 7 ALA B O 1
ATOM 5000 N N . LYS B 1 8 ? -28.125 28.734 -31.781 1 75.75 8 LYS B N 1
ATOM 5001 C CA . LYS B 1 8 ? -28.406 27.656 -32.75 1 75.75 8 LYS B CA 1
ATOM 5002 C C . LYS B 1 8 ? -29.828 27.781 -33.281 1 75.75 8 LYS B C 1
ATOM 5004 O O . LYS B 1 8 ? -30.781 27.938 -32.531 1 75.75 8 LYS B O 1
ATOM 5009 N N . LYS B 1 9 ? -29.984 27.688 -34.594 1 74.56 9 LYS B N 1
ATOM 5010 C CA . LYS B 1 9 ? -31.297 27.75 -35.219 1 74.56 9 LYS B CA 1
ATOM 5011 C C . LYS B 1 9 ? -31.969 26.375 -35.25 1 74.56 9 LYS B C 1
ATOM 5013 O O . LYS B 1 9 ? -31.297 25.359 -35.406 1 74.56 9 LYS B O 1
ATOM 5018 N N . GLY B 1 10 ? -33.312 26.188 -34.906 1 73.62 10 GLY B N 1
ATOM 5019 C CA . GLY B 1 10 ? -34.125 24.984 -35.031 1 73.62 10 GLY B CA 1
ATOM 5020 C C . GLY B 1 10 ? -33.938 24.031 -33.844 1 73.62 10 GLY B C 1
ATOM 5021 O O . GLY B 1 10 ? -34.094 22.828 -34 1 73.62 10 GLY B O 1
ATOM 5022 N N . THR B 1 11 ? -33.438 24.547 -32.781 1 70.19 11 THR B N 1
ATOM 5023 C CA . THR B 1 11 ? -33.281 23.641 -31.641 1 70.19 11 THR B CA 1
ATOM 5024 C C . THR B 1 11 ? -34.5 23.75 -30.719 1 70.19 11 THR B C 1
ATOM 5026 O O . THR B 1 11 ? -35.094 24.828 -30.578 1 70.19 11 THR B O 1
ATOM 5029 N N . THR B 1 12 ? -34.938 22.594 -30.172 1 75.5 12 THR B N 1
ATOM 5030 C CA . THR B 1 12 ? -36.094 22.516 -29.281 1 75.5 12 THR B CA 1
ATOM 5031 C C . THR B 1 12 ? -35.656 22.422 -27.828 1 75.5 12 THR B C 1
ATOM 5033 O O . THR B 1 12 ? -36.438 22.625 -26.922 1 75.5 12 THR B O 1
ATOM 5036 N N . SER B 1 13 ? -34.438 22.203 -27.688 1 76.12 13 SER B N 1
ATOM 5037 C CA . SER B 1 13 ? -34 21.969 -26.312 1 76.12 13 SER B CA 1
ATOM 5038 C C . SER B 1 13 ? -33.719 23.281 -25.578 1 76.12 13 SER B C 1
ATOM 5040 O O . SER B 1 13 ? -33 24.141 -26.078 1 76.12 13 SER B O 1
ATOM 5042 N N . PRO B 1 14 ? -34.312 23.469 -24.406 1 79.5 14 PRO B N 1
ATOM 5043 C CA . PRO B 1 14 ? -34.125 24.703 -23.641 1 79.5 14 PRO B CA 1
ATOM 5044 C C . PRO B 1 14 ? -32.688 24.906 -23.203 1 79.5 14 PRO B C 1
ATOM 5046 O O . PRO B 1 14 ? -32.312 26.016 -22.797 1 79.5 14 PRO B O 1
ATOM 5049 N N . ILE B 1 15 ? -31.875 24 -23.469 1 80.5 15 ILE B N 1
ATOM 5050 C CA . ILE B 1 15 ? -30.484 24.094 -23.016 1 80.5 15 ILE B CA 1
ATOM 5051 C C . ILE B 1 15 ? -29.766 25.156 -23.844 1 80.5 15 ILE B C 1
ATOM 5053 O O . ILE B 1 15 ? -28.859 25.828 -23.344 1 80.5 15 ILE B O 1
ATOM 5057 N N . TRP B 1 16 ? -30.219 25.375 -24.906 1 81.19 16 TRP B N 1
ATOM 5058 C CA . TRP B 1 16 ? -29.531 26.25 -25.844 1 81.19 16 TRP B CA 1
ATOM 5059 C C . TRP B 1 16 ? -29.766 27.719 -25.484 1 81.19 16 TRP B C 1
ATOM 5061 O O . TRP B 1 16 ? -29.109 28.609 -26.047 1 81.19 16 TRP B O 1
ATOM 5071 N N . HIS B 1 17 ? -30.578 27.938 -24.5 1 83.31 17 HIS B N 1
ATOM 5072 C CA . HIS B 1 17 ? -30.688 29.266 -23.922 1 83.31 17 HIS B CA 1
ATOM 5073 C C . HIS B 1 17 ? -29.391 29.672 -23.234 1 83.31 17 HIS B C 1
ATOM 5075 O O . HIS B 1 17 ? -29.078 30.875 -23.141 1 83.31 17 HIS B O 1
ATOM 5081 N N . PHE B 1 18 ? -28.609 28.766 -22.906 1 85.56 18 PHE B N 1
ATOM 5082 C CA . PHE B 1 18 ? -27.422 29.031 -22.109 1 85.56 18 PHE B CA 1
ATOM 5083 C C . PHE B 1 18 ? -26.156 28.875 -22.938 1 85.56 18 PHE B C 1
ATOM 5085 O O . PHE B 1 18 ? -25.047 29.156 -22.469 1 85.56 18 PHE B O 1
ATOM 5092 N N . PHE B 1 19 ? -26.375 28.453 -24.141 1 85.12 19 PHE B N 1
ATOM 5093 C CA . PHE B 1 19 ? -25.219 28.219 -25 1 85.12 19 PHE B CA 1
ATOM 5094 C C . PHE B 1 19 ? -25.406 28.906 -26.344 1 85.12 19 PHE B C 1
ATOM 5096 O O . PHE B 1 19 ? -26.531 29.125 -26.797 1 85.12 19 PHE B O 1
ATOM 5103 N N . GLY B 1 20 ? -24.266 29.203 -26.953 1 85.5 20 GLY B N 1
ATOM 5104 C CA . GLY B 1 20 ? -24.219 29.797 -28.297 1 85.5 20 GLY B CA 1
ATOM 5105 C C . GLY B 1 20 ? -22.953 29.453 -29.047 1 85.5 20 GLY B C 1
ATOM 5106 O O . GLY B 1 20 ? -22.078 28.75 -28.531 1 85.5 20 GLY B O 1
ATOM 5107 N N . PHE B 1 21 ? -22.906 29.938 -30.266 1 83.06 21 PHE B N 1
ATOM 5108 C CA . PHE B 1 21 ? -21.75 29.688 -31.125 1 83.06 21 PHE B CA 1
ATOM 5109 C C . PHE B 1 21 ? -21.047 31 -31.484 1 83.06 21 PHE B C 1
ATOM 5111 O O . PHE B 1 21 ? -21.688 32.062 -31.562 1 83.06 21 PHE B O 1
ATOM 5118 N N . ARG B 1 22 ? -19.766 30.969 -31.688 1 82 22 ARG B N 1
ATOM 5119 C CA . ARG B 1 22 ? -19.031 32.125 -32.156 1 82 22 ARG B CA 1
ATOM 5120 C C . ARG B 1 22 ? -19.406 32.5 -33.594 1 82 22 ARG B C 1
ATOM 5122 O O . ARG B 1 22 ? -19.5 31.609 -34.438 1 82 22 ARG B O 1
ATOM 5129 N N . PRO B 1 23 ? -19.672 33.688 -33.781 1 80.56 23 PRO B N 1
ATOM 5130 C CA . PRO B 1 23 ? -20.109 34.094 -35.125 1 80.56 23 PRO B CA 1
ATOM 5131 C C . PRO B 1 23 ? -18.953 34.125 -36.125 1 80.56 23 PRO B C 1
ATOM 5133 O O . PRO B 1 23 ? -17.797 34.344 -35.719 1 80.56 23 PRO B O 1
ATOM 5136 N N . ASP B 1 24 ? -19.25 33.719 -37.344 1 77.19 24 ASP B N 1
ATOM 5137 C CA . ASP B 1 24 ? -18.328 33.969 -38.438 1 77.19 24 ASP B CA 1
ATOM 5138 C C . ASP B 1 24 ? -18.547 35.375 -39 1 77.19 24 ASP B C 1
ATOM 5140 O O . ASP B 1 24 ? -19.375 36.125 -38.5 1 77.19 24 ASP B O 1
ATOM 5144 N N . GLU B 1 25 ? -17.828 35.844 -40 1 75.69 25 GLU B N 1
ATOM 5145 C CA . GLU B 1 25 ? -17.859 37.188 -40.594 1 75.69 25 GLU B CA 1
ATOM 5146 C C . GLU B 1 25 ? -19.266 37.531 -41.094 1 75.69 25 GLU B C 1
ATOM 5148 O O . GLU B 1 25 ? -19.641 38.688 -41.156 1 75.69 25 GLU B O 1
ATOM 5153 N N . ARG B 1 26 ? -20.078 36.562 -41.281 1 76.06 26 ARG B N 1
ATOM 5154 C CA . ARG B 1 26 ? -21.406 36.812 -41.844 1 76.06 26 ARG B CA 1
ATOM 5155 C C . ARG B 1 26 ? -22.484 36.688 -40.781 1 76.06 26 ARG B C 1
ATOM 5157 O O . ARG B 1 26 ? -23.672 36.656 -41.062 1 76.06 26 ARG B O 1
ATOM 5164 N N . GLY B 1 27 ? -22.062 36.406 -39.531 1 74 27 GLY B N 1
ATOM 5165 C CA . GLY B 1 27 ? -22.984 36.344 -38.406 1 74 27 GLY B CA 1
ATOM 5166 C C . GLY B 1 27 ? -23.562 34.969 -38.188 1 74 27 GLY B C 1
ATOM 5167 O O . GLY B 1 27 ? -24.562 34.812 -37.469 1 74 27 GLY B O 1
ATOM 5168 N N . GLN B 1 28 ? -23.094 34 -38.781 1 74.5 28 GLN B N 1
ATOM 5169 C CA . GLN B 1 28 ? -23.516 32.594 -38.625 1 74.5 28 GLN B CA 1
ATOM 5170 C C . GLN B 1 28 ? -22.562 31.828 -37.719 1 74.5 28 GLN B C 1
ATOM 5172 O O . GLN B 1 28 ? -21.422 32.25 -37.5 1 74.5 28 GLN B O 1
ATOM 5177 N N . PRO B 1 29 ? -23.078 30.703 -37.062 1 76.19 29 PRO B N 1
ATOM 5178 C CA . PRO B 1 29 ? -22.172 29.953 -36.188 1 76.19 29 PRO B CA 1
ATOM 5179 C C . PRO B 1 29 ? -20.922 29.453 -36.906 1 76.19 29 PRO B C 1
ATOM 5181 O O . PRO B 1 29 ? -21.031 28.844 -37.969 1 76.19 29 PRO B O 1
ATOM 5184 N N . ARG B 1 30 ? -19.75 29.75 -36.594 1 78.81 30 ARG B N 1
ATOM 5185 C CA . ARG B 1 30 ? -18.469 29.375 -37.188 1 78.81 30 ARG B CA 1
ATOM 5186 C C . ARG B 1 30 ? -18.281 27.859 -37.156 1 78.81 30 ARG B C 1
ATOM 5188 O O . ARG B 1 30 ? -17.766 27.281 -38.125 1 78.81 30 ARG B O 1
ATOM 5195 N N . ASP B 1 31 ? -18.594 27.234 -36.094 1 77.44 31 ASP B N 1
ATOM 5196 C CA . ASP B 1 31 ? -18.484 25.797 -35.875 1 77.44 31 ASP B CA 1
ATOM 5197 C C . ASP B 1 31 ? -19.625 25.281 -35 1 77.44 31 ASP B C 1
ATOM 5199 O O . ASP B 1 31 ? -19.828 25.75 -33.875 1 77.44 31 ASP B O 1
ATOM 5203 N N . LEU B 1 32 ? -20.328 24.297 -35.5 1 76.12 32 LEU B N 1
ATOM 5204 C CA . LEU B 1 32 ? -21.5 23.781 -34.781 1 76.12 32 LEU B CA 1
ATOM 5205 C C . LEU B 1 32 ? -21.094 22.672 -33.812 1 76.12 32 LEU B C 1
ATOM 5207 O O . LEU B 1 32 ? -21.922 22.203 -33.031 1 76.12 32 LEU B O 1
ATOM 5211 N N . THR B 1 33 ? -19.922 22.375 -33.844 1 78.44 33 THR B N 1
ATOM 5212 C CA . THR B 1 33 ? -19.5 21.266 -33 1 78.44 33 THR B CA 1
ATOM 5213 C C . THR B 1 33 ? -18.984 21.766 -31.656 1 78.44 33 THR B C 1
ATOM 5215 O O . THR B 1 33 ? -18.797 20.969 -30.719 1 78.44 33 THR B O 1
ATOM 5218 N N . GLU B 1 34 ? -18.766 23.125 -31.547 1 81.88 34 GLU B N 1
ATOM 5219 C CA . GLU B 1 34 ? -18.297 23.719 -30.312 1 81.88 34 GLU B CA 1
ATOM 5220 C C . GLU B 1 34 ? -19.25 24.812 -29.812 1 81.88 34 GLU B C 1
ATOM 5222 O O . GLU B 1 34 ? -19.297 25.891 -30.391 1 81.88 34 GLU B O 1
ATOM 5227 N N . ALA B 1 35 ? -19.875 24.547 -28.766 1 84 35 ALA B N 1
ATOM 5228 C CA . ALA B 1 35 ? -20.781 25.516 -28.141 1 84 35 ALA B CA 1
ATOM 5229 C C . ALA B 1 35 ? -20.062 26.266 -27.016 1 84 35 ALA B C 1
ATOM 5231 O O . ALA B 1 35 ? -19.188 25.719 -26.344 1 84 35 ALA B O 1
ATOM 5232 N N . VAL B 1 36 ? -20.453 27.5 -26.906 1 84 36 VAL B N 1
ATOM 5233 C CA . VAL B 1 36 ? -19.891 28.359 -25.859 1 84 36 VAL B CA 1
ATOM 5234 C C . VAL B 1 36 ? -20.953 28.641 -24.797 1 84 36 VAL B C 1
ATOM 5236 O O . VAL B 1 36 ? -22.062 29.047 -25.125 1 84 36 VAL B O 1
ATOM 5239 N N . CYS B 1 37 ? -20.609 28.438 -23.562 1 80.25 37 CYS B N 1
ATOM 5240 C CA . CYS B 1 37 ? -21.516 28.75 -22.469 1 80.25 37 CYS B CA 1
ATOM 5241 C C . CYS B 1 37 ? -21.641 30.25 -22.266 1 80.25 37 CYS B C 1
ATOM 5243 O O . CYS B 1 37 ? -20.641 30.953 -22.094 1 80.25 37 CYS B O 1
ATOM 5245 N N . LYS B 1 38 ? -22.828 30.734 -22.234 1 80.69 38 LYS B N 1
ATOM 5246 C CA . LYS B 1 38 ? -23.094 32.156 -22.109 1 80.69 38 LYS B CA 1
ATOM 5247 C C . LYS B 1 38 ? -22.766 32.656 -20.703 1 80.69 38 LYS B C 1
ATOM 5249 O O . LYS B 1 38 ? -22.562 33.875 -20.5 1 80.69 38 LYS B O 1
ATOM 5254 N N . ILE B 1 39 ? -22.641 31.781 -19.812 1 79.31 39 ILE B N 1
ATOM 5255 C CA . ILE B 1 39 ? -22.438 32.156 -18.406 1 79.31 39 ILE B CA 1
ATOM 5256 C C . ILE B 1 39 ? -20.938 32.25 -18.109 1 79.31 39 ILE B C 1
ATOM 5258 O O . ILE B 1 39 ? -20.484 33.219 -17.531 1 79.31 39 ILE B O 1
ATOM 5262 N N . CYS B 1 40 ? -20.172 31.312 -18.531 1 76.19 40 CYS B N 1
ATOM 5263 C CA . CYS B 1 40 ? -18.766 31.266 -18.141 1 76.19 40 CYS B CA 1
ATOM 5264 C C . CYS B 1 40 ? -17.844 31.344 -19.344 1 76.19 40 CYS B C 1
ATOM 5266 O O . CYS B 1 40 ? -16.625 31.219 -19.219 1 76.19 40 CYS B O 1
ATOM 5268 N N . SER B 1 41 ? -18.297 31.328 -20.547 1 79.75 41 SER B N 1
ATOM 5269 C CA . SER B 1 41 ? -17.625 31.469 -21.844 1 79.75 41 SER B CA 1
ATOM 5270 C C . SER B 1 41 ? -16.766 30.25 -22.156 1 79.75 41 SER B C 1
ATOM 5272 O O . SER B 1 41 ? -15.914 30.281 -23.031 1 79.75 41 SER B O 1
ATOM 5274 N N . CYS B 1 42 ? -17 29.25 -21.484 1 79.88 42 CYS B N 1
ATOM 5275 C CA . CYS B 1 42 ? -16.297 28 -21.75 1 79.88 42 CYS B CA 1
ATOM 5276 C C . CYS B 1 42 ? -16.797 27.359 -23.047 1 79.88 42 CYS B C 1
ATOM 5278 O O . CYS B 1 42 ? -18 27.359 -23.312 1 79.88 42 CYS B O 1
ATOM 5280 N N . VAL B 1 43 ? -15.867 26.812 -23.75 1 80.69 43 VAL B N 1
ATOM 5281 C CA . VAL B 1 43 ? -16.188 26.141 -25 1 80.69 43 VAL B CA 1
ATOM 5282 C C . VAL B 1 43 ? -16.453 24.656 -24.734 1 80.69 43 VAL B C 1
ATOM 5284 O O . VAL B 1 43 ? -15.633 23.969 -24.141 1 80.69 43 VAL B O 1
ATOM 5287 N N . ILE B 1 44 ? -17.609 24.234 -25.141 1 81.25 44 ILE B N 1
ATOM 5288 C CA . ILE B 1 44 ? -18.031 22.859 -24.953 1 81.25 44 ILE B CA 1
ATOM 5289 C C . ILE B 1 44 ? -18.281 22.188 -26.297 1 81.25 44 ILE B C 1
ATOM 5291 O O . ILE B 1 44 ? -18.953 22.766 -27.156 1 81.25 44 ILE B O 1
ATOM 5295 N N . ARG B 1 45 ? -17.766 21.047 -26.391 1 77.5 45 ARG B N 1
ATOM 5296 C CA . ARG B 1 45 ? -17.953 20.328 -27.656 1 77.5 45 ARG B CA 1
ATOM 5297 C C . ARG B 1 45 ? -19.375 19.812 -27.781 1 77.5 45 ARG B C 1
ATOM 5299 O O . ARG B 1 45 ? -19.875 19.125 -26.891 1 77.5 45 ARG B O 1
ATOM 5306 N N . ALA B 1 46 ? -20.125 20.141 -28.688 1 71.69 46 ALA B N 1
ATOM 5307 C CA . ALA B 1 46 ? -21.484 19.672 -28.984 1 71.69 46 ALA B CA 1
ATOM 5308 C C . ALA B 1 46 ? -21.578 19.125 -30.406 1 71.69 46 ALA B C 1
ATOM 5310 O O . ALA B 1 46 ? -22.016 19.828 -31.312 1 71.69 46 ALA B O 1
ATOM 5311 N N . LYS B 1 47 ? -21.078 17.953 -30.672 1 68.19 47 LYS B N 1
ATOM 5312 C CA . LYS B 1 47 ? -21.125 17.375 -32 1 68.19 47 LYS B CA 1
ATOM 5313 C C . LYS B 1 47 ? -22.547 16.938 -32.375 1 68.19 47 LYS B C 1
ATOM 5315 O O . LYS B 1 47 ? -23.25 16.344 -31.547 1 68.19 47 LYS B O 1
ATOM 5320 N N . ASP B 1 48 ? -23 17 -33.562 1 64.25 48 ASP B N 1
ATOM 5321 C CA . ASP B 1 48 ? -24.203 16.562 -34.281 1 64.25 48 ASP B CA 1
ATOM 5322 C C . ASP B 1 48 ? -25.453 16.938 -33.469 1 64.25 48 ASP B C 1
ATOM 5324 O O . ASP B 1 48 ? -26.453 16.219 -33.5 1 64.25 48 ASP B O 1
ATOM 5328 N N . GLY B 1 49 ? -25.422 17.938 -32.594 1 61.62 49 GLY B N 1
ATOM 5329 C CA . GLY B 1 49 ? -26.609 18.406 -31.891 1 61.62 49 GLY B CA 1
ATOM 5330 C C . GLY B 1 49 ? -26.828 17.719 -30.562 1 61.62 49 GLY B C 1
ATOM 5331 O O . GLY B 1 49 ? -27.875 17.891 -29.922 1 61.62 49 GLY B O 1
ATOM 5332 N N . GLN B 1 50 ? -25.969 16.891 -30.125 1 70 50 GLN B N 1
ATOM 5333 C CA . GLN B 1 50 ? -26.094 16.203 -28.859 1 70 50 GLN B CA 1
ATOM 5334 C C . GLN B 1 50 ? -25.922 17.156 -27.688 1 70 50 GLN B C 1
ATOM 5336 O O . GLN B 1 50 ? -24.969 17.953 -27.656 1 70 50 GLN B O 1
ATOM 5341 N N . THR B 1 51 ? -26.906 17.25 -26.797 1 74.81 51 THR B N 1
ATOM 5342 C CA . THR B 1 51 ? -26.984 18.234 -25.719 1 74.81 51 THR B CA 1
ATOM 5343 C C . THR B 1 51 ? -26.516 17.625 -24.391 1 74.81 51 THR B C 1
ATOM 5345 O O . THR B 1 51 ? -26.531 18.297 -23.359 1 74.81 51 THR B O 1
ATOM 5348 N N . THR B 1 52 ? -26.016 16.438 -24.469 1 77.31 52 THR B N 1
ATOM 5349 C CA . THR B 1 52 ? -25.641 15.75 -23.234 1 77.31 52 THR B CA 1
ATOM 5350 C C . THR B 1 52 ? -24.469 16.453 -22.562 1 77.31 52 THR B C 1
ATOM 5352 O O . THR B 1 52 ? -24.484 16.672 -21.344 1 77.31 52 THR B O 1
ATOM 5355 N N . ASN B 1 53 ? -23.5 16.844 -23.312 1 78.25 53 ASN B N 1
ATOM 5356 C CA . ASN B 1 53 ? -22.344 17.547 -22.75 1 78.25 53 ASN B CA 1
ATOM 5357 C C . ASN B 1 53 ? -22.719 18.938 -22.25 1 78.25 53 ASN B C 1
ATOM 5359 O O . ASN B 1 53 ? -22.141 19.438 -21.281 1 78.25 53 ASN B O 1
ATOM 5363 N N . LEU B 1 54 ? -23.688 19.5 -22.875 1 80.31 54 LEU B N 1
ATOM 5364 C CA . LEU B 1 54 ? -24.156 20.828 -22.484 1 80.31 54 LEU B CA 1
ATOM 5365 C C . LEU B 1 54 ? -24.922 20.766 -21.156 1 80.31 54 LEU B C 1
ATOM 5367 O O . LEU B 1 54 ? -24.703 21.594 -20.281 1 80.31 54 LEU B O 1
ATOM 5371 N N . HIS B 1 55 ? -25.625 19.75 -21.078 1 79 55 HIS B N 1
ATOM 5372 C CA . HIS B 1 55 ? -26.344 19.5 -19.844 1 79 55 HIS B CA 1
ATOM 5373 C C . HIS B 1 55 ? -25.391 19.203 -18.688 1 79 55 HIS B C 1
ATOM 5375 O O . HIS B 1 55 ? -25.531 19.734 -17.594 1 79 55 HIS B O 1
ATOM 5381 N N . ASP B 1 56 ? -24.453 18.484 -19.016 1 77.56 56 ASP B N 1
ATOM 5382 C CA . ASP B 1 56 ? -23.453 18.109 -18.016 1 77.56 56 ASP B CA 1
ATOM 5383 C C . ASP B 1 56 ? -22.641 19.328 -17.562 1 77.56 56 ASP B C 1
ATOM 5385 O O . ASP B 1 56 ? -22.391 19.516 -16.375 1 77.56 56 ASP B O 1
ATOM 5389 N N . HIS B 1 57 ? -22.328 20.109 -18.422 1 78.31 57 HIS B N 1
ATOM 5390 C CA . HIS B 1 57 ? -21.656 21.375 -18.109 1 78.31 57 HIS B CA 1
ATOM 5391 C C . HIS B 1 57 ? -22.516 22.266 -17.219 1 78.31 57 HIS B C 1
ATOM 5393 O O . HIS B 1 57 ? -22.031 22.766 -16.203 1 78.31 57 HIS B O 1
ATOM 5399 N N . LEU B 1 58 ? -23.656 22.422 -17.578 1 79.12 58 LEU B N 1
ATOM 5400 C CA . LEU B 1 58 ? -24.531 23.297 -16.812 1 79.12 58 LEU B CA 1
ATOM 5401 C C . LEU B 1 58 ? -24.812 22.703 -15.422 1 79.12 58 LEU B C 1
ATOM 5403 O O . LEU B 1 58 ? -24.812 23.438 -14.43 1 79.12 58 LEU B O 1
ATOM 5407 N N . ARG B 1 59 ? -24.875 21.469 -15.375 1 76.56 59 ARG B N 1
ATOM 5408 C CA . ARG B 1 59 ? -25.141 20.766 -14.133 1 76.56 59 ARG B CA 1
ATOM 5409 C C . ARG B 1 59 ? -23.969 20.891 -13.156 1 76.56 59 ARG B C 1
ATOM 5411 O O . ARG B 1 59 ? -24.172 21.125 -11.969 1 76.56 59 ARG B O 1
ATOM 5418 N N . VAL B 1 60 ? -22.844 20.938 -13.727 1 75.06 60 VAL B N 1
ATOM 5419 C CA . VAL B 1 60 ? -21.641 20.891 -12.906 1 75.06 60 VAL B CA 1
ATOM 5420 C C . VAL B 1 60 ? -21.141 22.312 -12.641 1 75.06 60 VAL B C 1
ATOM 5422 O O . VAL B 1 60 ? -20.781 22.641 -11.508 1 75.06 60 VAL B O 1
ATOM 5425 N N . ARG B 1 61 ? -21.203 23.156 -13.641 1 72.88 61 ARG B N 1
ATOM 5426 C CA . ARG B 1 61 ? -20.562 24.453 -13.531 1 72.88 61 ARG B CA 1
ATOM 5427 C C . ARG B 1 61 ? -21.578 25.531 -13.18 1 72.88 61 ARG B C 1
ATOM 5429 O O . ARG B 1 61 ? -21.234 26.547 -12.562 1 72.88 61 ARG B O 1
ATOM 5436 N N . HIS B 1 62 ? -22.781 25.312 -13.562 1 75 62 HIS B N 1
ATOM 5437 C CA . HIS B 1 62 ? -23.812 26.312 -13.359 1 75 62 HIS B CA 1
ATOM 5438 C C . HIS B 1 62 ? -25.109 25.672 -12.852 1 75 62 HIS B C 1
ATOM 5440 O O . HIS B 1 62 ? -26.141 25.719 -13.531 1 75 62 HIS B O 1
ATOM 5446 N N . PRO B 1 63 ? -24.984 25.078 -11.664 1 74.62 63 PRO B N 1
ATOM 5447 C CA . PRO B 1 63 ? -26.141 24.312 -11.18 1 74.62 63 PRO B CA 1
ATOM 5448 C C . PRO B 1 63 ? -27.391 25.172 -10.992 1 74.62 63 PRO B C 1
ATOM 5450 O O . PRO B 1 63 ? -28.5 24.688 -11.172 1 74.62 63 PRO B O 1
ATOM 5453 N N . ALA B 1 64 ? -27.25 26.359 -10.586 1 75.19 64 ALA B N 1
ATOM 5454 C CA . ALA B 1 64 ? -28.422 27.234 -10.406 1 75.19 64 ALA B CA 1
ATOM 5455 C C . ALA B 1 64 ? -29.172 27.406 -11.711 1 75.19 64 ALA B C 1
ATOM 5457 O O . ALA B 1 64 ? -30.406 27.375 -11.734 1 75.19 64 ALA B O 1
ATOM 5458 N N . GLU B 1 65 ? -28.5 27.516 -12.711 1 78.69 65 GLU B N 1
ATOM 5459 C CA . GLU B 1 65 ? -29.109 27.719 -14.023 1 78.69 65 GLU B CA 1
ATOM 5460 C C . GLU B 1 65 ? -29.656 26.406 -14.586 1 78.69 65 GLU B C 1
ATOM 5462 O O . GLU B 1 65 ? -30.688 26.391 -15.258 1 78.69 65 GLU B O 1
ATOM 5467 N N . TYR B 1 66 ? -29.047 25.344 -14.203 1 77.06 66 TYR B N 1
ATOM 5468 C CA . TYR B 1 66 ? -29.516 24.016 -14.594 1 77.06 66 TYR B CA 1
ATOM 5469 C C . TYR B 1 66 ? -30.875 23.719 -13.977 1 77.06 66 TYR B C 1
ATOM 5471 O O . TYR B 1 66 ? -31.734 23.125 -14.617 1 77.06 66 TYR B O 1
ATOM 5479 N N . ALA B 1 67 ? -31 24.141 -12.82 1 73.5 67 ALA B N 1
ATOM 5480 C CA . ALA B 1 67 ? -32.25 23.938 -12.102 1 73.5 67 ALA B CA 1
ATOM 5481 C C . ALA B 1 67 ? -33.406 24.672 -12.781 1 73.5 67 ALA B C 1
ATOM 5483 O O . ALA B 1 67 ? -34.562 24.328 -12.617 1 73.5 67 ALA B O 1
ATOM 5484 N N . THR B 1 68 ? -33.156 25.625 -13.594 1 72.06 68 THR B N 1
ATOM 5485 C CA . THR B 1 68 ? -34.188 26.406 -14.258 1 72.06 68 THR B CA 1
ATOM 5486 C C . THR B 1 68 ? -34.656 25.719 -15.531 1 72.06 68 THR B C 1
ATOM 5488 O O . THR B 1 68 ? -35.656 26.125 -16.141 1 72.06 68 THR B O 1
ATOM 5491 N N . LEU B 1 69 ? -34 24.75 -15.906 1 70.81 69 LEU B N 1
ATOM 5492 C CA . LEU B 1 69 ? -34.375 24.016 -17.109 1 70.81 69 LEU B CA 1
ATOM 5493 C C . LEU B 1 69 ? -35.594 23.109 -16.844 1 70.81 69 LEU B C 1
ATOM 5495 O O . LEU B 1 69 ? -35.688 22.531 -15.758 1 70.81 69 LEU B O 1
ATOM 5499 N N . PRO B 1 70 ? -36.594 23.078 -17.641 1 59.91 70 PRO B N 1
ATOM 5500 C CA . PRO B 1 70 ? -37.75 22.188 -17.422 1 59.91 70 PRO B CA 1
ATOM 5501 C C . PRO B 1 70 ? -37.344 20.719 -17.312 1 59.91 70 PRO B C 1
ATOM 5503 O O . PRO B 1 70 ? -36.406 20.281 -18 1 59.91 70 PRO B O 1
ATOM 5506 N N . ALA B 1 71 ? -37.75 20.016 -16.312 1 47.69 71 ALA B N 1
ATOM 5507 C CA . ALA B 1 71 ? -37.531 18.578 -16.141 1 47.69 71 ALA B CA 1
ATOM 5508 C C . ALA B 1 71 ? -37.906 17.812 -17.406 1 47.69 71 ALA B C 1
ATOM 5510 O O . ALA B 1 71 ? -38.906 18.109 -18.047 1 47.69 71 ALA B O 1
ATOM 5511 N N . ARG B 1 72 ? -37.156 17.125 -17.984 1 40.78 72 ARG B N 1
ATOM 5512 C CA . ARG B 1 72 ? -37.625 16.266 -19.078 1 40.78 72 ARG B CA 1
ATOM 5513 C C . ARG B 1 72 ? -38.875 15.516 -18.688 1 40.78 72 ARG B C 1
ATOM 5515 O O . ARG B 1 72 ? -38.938 14.859 -17.641 1 40.78 72 ARG B O 1
ATOM 5522 N N . ALA B 1 73 ? -40.062 15.719 -19.141 1 32.84 73 ALA B N 1
ATOM 5523 C CA . ALA B 1 73 ? -41.312 14.961 -19 1 32.84 73 ALA B CA 1
ATOM 5524 C C . ALA B 1 73 ? -41.094 13.492 -19.344 1 32.84 73 ALA B C 1
ATOM 5526 O O . ALA B 1 73 ? -40.812 13.148 -20.5 1 32.84 73 ALA B O 1
ATOM 5527 N N . GLY B 1 74 ? -40.406 12.672 -18.562 1 30.14 74 GLY B N 1
ATOM 5528 C CA . GLY B 1 74 ? -40.5 11.258 -18.859 1 30.14 74 GLY B CA 1
ATOM 5529 C C . GLY B 1 74 ? -41.906 10.805 -19.188 1 30.14 74 GLY B C 1
ATOM 5530 O O . GLY B 1 74 ? -42.875 11.508 -18.906 1 30.14 74 GLY B O 1
ATOM 5531 N N . PRO B 1 75 ? -42.156 9.945 -20.156 1 30.42 75 PRO B N 1
ATOM 5532 C CA . PRO B 1 75 ? -43.531 9.539 -20.5 1 30.42 75 PRO B CA 1
ATOM 5533 C C . PRO B 1 75 ? -44.406 9.328 -19.266 1 30.42 75 PRO B C 1
ATOM 5535 O O . PRO B 1 75 ? -43.875 9.039 -18.172 1 30.42 75 PRO B O 1
ATOM 5538 N N . SER B 1 76 ? -45.562 9.875 -19.281 1 25.97 76 SER B N 1
ATOM 5539 C CA . SER B 1 76 ? -46.656 9.789 -18.344 1 25.97 76 SER B CA 1
ATOM 5540 C C . SER B 1 76 ? -47.062 8.344 -18.094 1 25.97 76 SER B C 1
ATOM 5542 O O . SER B 1 76 ? -47.594 7.668 -18.984 1 25.97 76 SER B O 1
ATOM 5544 N N . LYS B 1 77 ? -46.375 7.391 -17.656 1 24.47 77 LYS B N 1
ATOM 5545 C CA . LYS B 1 77 ? -47.125 6.195 -17.281 1 24.47 77 LYS B CA 1
ATOM 5546 C C . LYS B 1 77 ? -48.344 6.555 -16.453 1 24.47 77 LYS B C 1
ATOM 5548 O O . LYS B 1 77 ? -48.25 7.336 -15.5 1 24.47 77 LYS B O 1
ATOM 5553 N N . LYS B 1 78 ? -49.5 6.461 -17.031 1 24.72 78 LYS B N 1
ATOM 5554 C CA . LYS B 1 78 ? -50.812 6.445 -16.391 1 24.72 78 LYS B CA 1
ATOM 5555 C C . LYS B 1 78 ? -50.781 5.672 -15.078 1 24.72 78 LYS B C 1
ATOM 5557 O O . LYS B 1 78 ? -50.25 4.551 -15.023 1 24.72 78 LYS B O 1
ATOM 5562 N N . ALA B 1 79 ? -50.969 6.324 -13.922 1 26.7 79 ALA B N 1
ATOM 5563 C CA . ALA B 1 79 ? -51.188 5.965 -12.523 1 26.7 79 ALA B CA 1
ATOM 5564 C C . ALA B 1 79 ? -52.312 4.961 -12.398 1 26.7 79 ALA B C 1
ATOM 5566 O O . ALA B 1 79 ? -53.5 5.324 -12.539 1 26.7 79 ALA B O 1
ATOM 5567 N N . SER B 1 80 ? -52.375 3.836 -13.141 1 23.22 80 SER B N 1
ATOM 5568 C CA . SER B 1 80 ? -53.531 3.031 -12.82 1 23.22 80 SER B CA 1
ATOM 5569 C C . SER B 1 80 ? -53.688 2.85 -11.312 1 23.22 80 SER B C 1
ATOM 5571 O O . SER B 1 80 ? -52.688 2.742 -10.594 1 23.22 80 SER B O 1
ATOM 5573 N N . GLN B 1 81 ? -54.781 3.35 -10.695 1 25.95 81 GLN B N 1
ATOM 5574 C CA . GLN B 1 81 ? -55.406 3.324 -9.367 1 25.95 81 GLN B CA 1
ATOM 5575 C C . GLN B 1 81 ? -55.375 1.913 -8.789 1 25.95 81 GLN B C 1
ATOM 5577 O O . GLN B 1 81 ? -56.406 1.229 -8.797 1 25.95 81 GLN B O 1
ATOM 5582 N N . GLY B 1 82 ? -54.469 1.048 -9.188 1 24.48 82 GLY B N 1
ATOM 5583 C CA . GLY B 1 82 ? -54.781 -0.299 -8.734 1 24.48 82 GLY B CA 1
ATOM 5584 C C . GLY B 1 82 ? -55.062 -0.377 -7.25 1 24.48 82 GLY B C 1
ATOM 5585 O O . GLY B 1 82 ? -54.719 0.543 -6.5 1 24.48 82 GLY B O 1
ATOM 5586 N N . GLN B 1 83 ? -55.938 -1.382 -6.77 1 25.72 83 GLN B N 1
ATOM 5587 C CA . GLN B 1 83 ? -56.562 -1.914 -5.566 1 25.72 83 GLN B CA 1
ATOM 5588 C C . GLN B 1 83 ? -55.562 -2.104 -4.449 1 25.72 83 GLN B C 1
ATOM 5590 O O . GLN B 1 83 ? -54.406 -2.527 -4.699 1 25.72 83 GLN B O 1
ATOM 5595 N N . GLN B 1 84 ? -55.812 -1.505 -3.271 1 28.44 84 GLN B N 1
ATOM 5596 C CA . GLN B 1 84 ? -55.188 -1.515 -1.956 1 28.44 84 GLN B CA 1
ATOM 5597 C C . GLN B 1 84 ? -54.844 -2.938 -1.52 1 28.44 84 GLN B C 1
ATOM 5599 O O . GLN B 1 84 ? -55.625 -3.562 -0.777 1 28.44 84 GLN B O 1
ATOM 5604 N N . THR B 1 85 ? -54.531 -3.945 -2.451 1 27.12 85 THR B N 1
ATOM 5605 C CA . THR B 1 85 ? -54.469 -5.289 -1.89 1 27.12 85 THR B CA 1
ATOM 5606 C C . THR B 1 85 ? -53.562 -5.324 -0.658 1 27.12 85 THR B C 1
ATOM 5608 O O . THR B 1 85 ? -52.688 -4.488 -0.512 1 27.12 85 THR B O 1
ATOM 5611 N N . ILE B 1 86 ? -53.938 -6.18 0.368 1 30.67 86 ILE B N 1
ATOM 5612 C CA . ILE B 1 86 ? -53.5 -6.594 1.696 1 30.67 86 ILE B CA 1
ATOM 5613 C C . ILE B 1 86 ? -52 -6.914 1.667 1 30.67 86 ILE B C 1
ATOM 5615 O O . ILE B 1 86 ? -51.594 -8.047 1.396 1 30.67 86 ILE B O 1
ATOM 5619 N N . THR B 1 87 ? -51.25 -6.293 0.864 1 31.86 87 THR B N 1
ATOM 5620 C CA . THR B 1 87 ? -49.875 -6.668 0.485 1 31.86 87 THR B CA 1
ATOM 5621 C C . THR B 1 87 ? -48.938 -6.586 1.686 1 31.86 87 THR B C 1
ATOM 5623 O O . THR B 1 87 ? -47.75 -6.406 1.524 1 31.86 87 THR B O 1
ATOM 5626 N N . GLY B 1 88 ? -49.469 -6.5 2.875 1 30.56 88 GLY B N 1
ATOM 5627 C CA . GLY B 1 88 ? -48.562 -6.375 4.012 1 30.56 88 GLY B CA 1
ATOM 5628 C C . GLY B 1 88 ? -47.531 -7.492 4.086 1 30.56 88 GLY B C 1
ATOM 5629 O O . GLY B 1 88 ? -46.406 -7.266 4.48 1 30.56 88 GLY B O 1
ATOM 5630 N N . ALA B 1 89 ? -48 -8.781 4.242 1 32.5 89 ALA B N 1
ATOM 5631 C CA . ALA B 1 89 ? -47.219 -9.961 4.637 1 32.5 89 ALA B CA 1
ATOM 5632 C C . ALA B 1 89 ? -46.156 -10.289 3.607 1 32.5 89 ALA B C 1
ATOM 5634 O O . ALA B 1 89 ? -45.219 -11.016 3.906 1 32.5 89 ALA B O 1
ATOM 5635 N N . PHE B 1 90 ? -46.406 -10.156 2.27 1 35.31 90 PHE B N 1
ATOM 5636 C CA . PHE B 1 90 ? -45.5 -10.578 1.182 1 35.31 90 PHE B CA 1
ATOM 5637 C C . PHE B 1 90 ? -44.375 -9.57 0.981 1 35.31 90 PHE B C 1
ATOM 5639 O O . PHE B 1 90 ? -43.844 -9.438 -0.124 1 35.31 90 PHE B O 1
ATOM 5646 N N . ALA B 1 91 ? -44.219 -8.578 1.609 1 38.03 91 ALA B N 1
ATOM 5647 C CA . ALA B 1 91 ? -43.25 -7.488 1.506 1 38.03 91 ALA B CA 1
ATOM 5648 C C . ALA B 1 91 ? -41.812 -8.016 1.57 1 38.03 91 ALA B C 1
ATOM 5650 O O . ALA B 1 91 ? -40.875 -7.242 1.568 1 38.03 91 ALA B O 1
ATOM 5651 N N . LYS B 1 92 ? -41.594 -9.18 2 1 45.41 92 LYS B N 1
ATOM 5652 C CA . LYS B 1 92 ? -40.281 -9.75 2.25 1 45.41 92 LYS B CA 1
ATOM 5653 C C . LYS B 1 92 ? -39.469 -9.883 0.955 1 45.41 92 LYS B C 1
ATOM 5655 O O . LYS B 1 92 ? -38.25 -10.008 0.982 1 45.41 92 LYS B O 1
ATOM 5660 N N . GLY B 1 93 ? -40.062 -10.078 -0.239 1 54.78 93 GLY B N 1
ATOM 5661 C CA . GLY B 1 93 ? -39.344 -10.445 -1.442 1 54.78 93 GLY B CA 1
ATOM 5662 C C . GLY B 1 93 ? -39 -9.266 -2.324 1 54.78 93 GLY B C 1
ATOM 5663 O O . GLY B 1 93 ? -38.25 -9.398 -3.295 1 54.78 93 GLY B O 1
ATOM 5664 N N . THR B 1 94 ? -39.656 -8.047 -2.273 1 74.69 94 THR B N 1
ATOM 5665 C CA . THR B 1 94 ? -39.438 -7.07 -3.336 1 74.69 94 THR B CA 1
ATOM 5666 C C . THR B 1 94 ? -38.281 -6.137 -2.992 1 74.69 94 THR B C 1
ATOM 5668 O O . THR B 1 94 ? -38.188 -5.676 -1.854 1 74.69 94 THR B O 1
ATOM 5671 N N . LYS B 1 95 ? -37.406 -5.922 -3.914 1 89.81 95 LYS B N 1
ATOM 5672 C CA . LYS B 1 95 ? -36.281 -5.031 -3.789 1 89.81 95 LYS B CA 1
ATOM 5673 C C . LYS B 1 95 ? -36.719 -3.582 -3.625 1 89.81 95 LYS B C 1
ATOM 5675 O O . LYS B 1 95 ? -37.781 -3.193 -4.117 1 89.81 95 LYS B O 1
ATOM 5680 N N . TYR B 1 96 ? -36.062 -2.76 -2.729 1 91.31 96 TYR B N 1
ATOM 5681 C CA . TYR B 1 96 ? -36.344 -1.336 -2.592 1 91.31 96 TYR B CA 1
ATOM 5682 C C . TYR B 1 96 ? -36.281 -0.634 -3.941 1 91.31 96 TYR B C 1
ATOM 5684 O O . TYR B 1 96 ? -35.406 -0.922 -4.758 1 91.31 96 TYR B O 1
ATOM 5692 N N . LYS B 1 97 ? -37.219 0.209 -4.188 1 88 97 LYS B N 1
ATOM 5693 C CA . LYS B 1 97 ? -37.125 1.07 -5.363 1 88 97 LYS B CA 1
ATOM 5694 C C . LYS B 1 97 ? -35.938 2.033 -5.242 1 88 97 LYS B C 1
ATOM 5696 O O . LYS B 1 97 ? -35.688 2.574 -4.164 1 88 97 LYS B O 1
ATOM 5701 N N . THR B 1 98 ? -35.375 2.209 -6.387 1 88.25 98 THR B N 1
ATOM 5702 C CA . THR B 1 98 ? -34.281 3.158 -6.438 1 88.25 98 THR B CA 1
ATOM 5703 C C . THR B 1 98 ? -34.75 4.555 -6.043 1 88.25 98 THR B C 1
ATOM 5705 O O . THR B 1 98 ? -35.812 5 -6.465 1 88.25 98 THR B O 1
ATOM 5708 N N . ASP B 1 99 ? -34.188 5.23 -5.078 1 85.69 99 ASP B N 1
ATOM 5709 C CA . ASP B 1 99 ? -34.406 6.598 -4.617 1 85.69 99 ASP B CA 1
ATOM 5710 C C . ASP B 1 99 ? -35.469 6.637 -3.533 1 85.69 99 ASP B C 1
ATOM 5712 O O . ASP B 1 99 ? -35.906 7.719 -3.127 1 85.69 99 ASP B O 1
ATOM 5716 N N . SER B 1 100 ? -35.938 5.402 -3.16 1 90.88 100 SER B N 1
ATOM 5717 C CA . SER B 1 100 ? -36.75 5.379 -1.955 1 90.88 100 SER B CA 1
ATOM 5718 C C . SER B 1 100 ? -35.969 5.879 -0.744 1 90.88 100 SER B C 1
ATOM 5720 O O . SER B 1 100 ? -34.75 5.98 -0.789 1 90.88 100 SER B O 1
ATOM 5722 N N . ASP B 1 101 ? -36.688 6.281 0.232 1 92.25 101 ASP B N 1
ATOM 5723 C CA . ASP B 1 101 ? -36.031 6.84 1.417 1 92.25 101 ASP B CA 1
ATOM 5724 C C . ASP B 1 101 ? -35.062 5.844 2.039 1 92.25 101 ASP B C 1
ATOM 5726 O O . ASP B 1 101 ? -33.938 6.199 2.379 1 92.25 101 ASP B O 1
ATOM 5730 N N . ARG B 1 102 ? -35.531 4.602 2.129 1 93.75 102 ARG B N 1
ATOM 5731 C CA . ARG B 1 102 ? -34.656 3.584 2.729 1 93.75 102 ARG B CA 1
ATOM 5732 C C . ARG B 1 102 ? -33.469 3.291 1.842 1 93.75 102 ARG B C 1
ATOM 5734 O O . ARG B 1 102 ? -32.344 3.139 2.336 1 93.75 102 ARG B O 1
ATOM 5741 N N . TRP B 1 103 ? -33.719 3.234 0.594 1 95.56 103 TRP B N 1
ATOM 5742 C CA . TRP B 1 103 ? -32.625 3.02 -0.359 1 95.56 103 TRP B CA 1
ATOM 5743 C C . TRP B 1 103 ? -31.594 4.129 -0.258 1 95.56 103 TRP B C 1
ATOM 5745 O O . TRP B 1 103 ? -30.391 3.861 -0.25 1 95.56 103 TRP B O 1
ATOM 5755 N N . ARG B 1 104 ? -32.062 5.363 -0.142 1 94.75 104 ARG B N 1
ATOM 5756 C CA . ARG B 1 104 ? -31.172 6.516 -0.051 1 94.75 104 ARG B CA 1
ATOM 5757 C C . ARG B 1 104 ? -30.359 6.484 1.241 1 94.75 104 ARG B C 1
ATOM 5759 O O . ARG B 1 104 ? -29.172 6.797 1.241 1 94.75 104 ARG B O 1
ATOM 5766 N N . GLN B 1 105 ? -31 6.133 2.256 1 95.5 105 GLN B N 1
ATOM 5767 C CA . GLN B 1 105 ? -30.312 6.066 3.549 1 95.5 105 GLN B CA 1
ATOM 5768 C C . GLN B 1 105 ? -29.203 5.023 3.537 1 95.5 105 GLN B C 1
ATOM 5770 O O . GLN B 1 105 ? -28.094 5.281 4.016 1 95.5 105 GLN B O 1
ATOM 5775 N N . LEU B 1 106 ? -29.516 3.852 2.994 1 96.75 106 LEU B N 1
ATOM 5776 C CA . LEU B 1 106 ? -28.547 2.77 2.945 1 96.75 106 LEU B CA 1
ATOM 5777 C C . LEU B 1 106 ? -27.391 3.119 2.01 1 96.75 106 LEU B C 1
ATOM 5779 O O . LEU B 1 106 ? -26.219 2.914 2.352 1 96.75 106 LEU B O 1
ATOM 5783 N N . THR B 1 107 ? -27.719 3.719 0.902 1 97 107 THR B N 1
ATOM 5784 C CA . THR B 1 107 ? -26.703 4.094 -0.084 1 97 107 THR B CA 1
ATOM 5785 C C . THR B 1 107 ? -25.812 5.203 0.456 1 97 107 THR B C 1
ATOM 5787 O O . THR B 1 107 ? -24.609 5.238 0.165 1 97 107 THR B O 1
ATOM 5790 N N . ASP B 1 108 ? -26.391 6.059 1.208 1 96.31 108 ASP B N 1
ATOM 5791 C CA . ASP B 1 108 ? -25.609 7.125 1.835 1 96.31 108 ASP B CA 1
ATOM 5792 C C . ASP B 1 108 ? -24.625 6.559 2.846 1 96.31 108 ASP B C 1
ATOM 5794 O O . ASP B 1 108 ? -23.5 7.051 2.961 1 96.31 108 ASP B O 1
ATOM 5798 N N . GLY B 1 109 ? -25.125 5.555 3.568 1 96.25 109 GLY B N 1
ATOM 5799 C CA . GLY B 1 109 ? -24.203 4.891 4.48 1 96.25 109 GLY B CA 1
ATOM 5800 C C . GLY B 1 109 ? -23 4.293 3.783 1 96.25 109 GLY B C 1
ATOM 5801 O O . GLY B 1 109 ? -21.859 4.457 4.246 1 96.25 109 GLY B O 1
ATOM 5802 N N . VAL B 1 110 ? -23.188 3.672 2.658 1 97.19 110 VAL B N 1
ATOM 5803 C CA . VAL B 1 110 ? -22.109 3.078 1.876 1 97.19 110 VAL B CA 1
ATOM 5804 C C . VAL B 1 110 ? -21.219 4.18 1.312 1 97.19 110 VAL B C 1
ATOM 5806 O O . VAL B 1 110 ? -19.984 4.059 1.328 1 97.19 110 VAL B O 1
ATOM 5809 N N . THR B 1 111 ? -21.828 5.266 0.877 1 96.81 111 THR B N 1
ATOM 5810 C CA . THR B 1 111 ? -21.094 6.383 0.293 1 96.81 111 THR B CA 1
ATOM 5811 C C . THR B 1 111 ? -20.141 6.992 1.312 1 96.81 111 THR B C 1
ATOM 5813 O O . THR B 1 111 ? -18.969 7.234 1.004 1 96.81 111 THR B O 1
ATOM 5816 N N . ARG B 1 112 ? -20.578 7.18 2.477 1 96.44 112 ARG B N 1
ATOM 5817 C CA . ARG B 1 112 ? -19.781 7.789 3.531 1 96.44 112 ARG B CA 1
ATOM 5818 C C . ARG B 1 112 ? -18.641 6.859 3.957 1 96.44 112 ARG B C 1
ATOM 5820 O O . ARG B 1 112 ? -17.547 7.32 4.293 1 96.44 112 ARG B O 1
ATOM 5827 N N . PHE B 1 113 ? -19 5.543 3.904 1 95.62 113 PHE B N 1
ATOM 5828 C CA . PHE B 1 113 ? -17.953 4.578 4.199 1 95.62 113 PHE B CA 1
ATOM 5829 C C . PHE B 1 113 ? -16.844 4.641 3.145 1 95.62 113 PHE B C 1
ATOM 5831 O O . PHE B 1 113 ? -15.664 4.703 3.48 1 95.62 113 PHE B O 1
ATOM 5838 N N . LEU B 1 114 ? -17.172 4.676 1.855 1 94.75 114 LEU B N 1
ATOM 5839 C CA . LEU B 1 114 ? -16.219 4.719 0.751 1 94.75 114 LEU B CA 1
ATOM 5840 C C . LEU B 1 114 ? -15.383 5.988 0.809 1 94.75 114 LEU B C 1
ATOM 5842 O O . LEU B 1 114 ? -14.164 5.941 0.604 1 94.75 114 LEU B O 1
ATOM 5846 N N . ALA B 1 115 ? -15.945 7.055 1.152 1 94.25 115 ALA B N 1
ATOM 5847 C CA . ALA B 1 115 ? -15.289 8.359 1.132 1 94.25 115 ALA B CA 1
ATOM 5848 C C . ALA B 1 115 ? -14.375 8.531 2.346 1 94.25 115 ALA B C 1
ATOM 5850 O O . ALA B 1 115 ? -13.188 8.836 2.201 1 94.25 115 ALA B O 1
ATOM 5851 N N . LYS B 1 116 ? -14.938 8.227 3.516 1 93.88 116 LYS B N 1
ATOM 5852 C CA . LYS B 1 116 ? -14.211 8.484 4.758 1 93.88 116 LYS B CA 1
ATOM 5853 C C . LYS B 1 116 ? -13 7.562 4.887 1 93.88 116 LYS B C 1
ATOM 5855 O O . LYS B 1 116 ? -11.93 8 5.316 1 93.88 116 LYS B O 1
ATOM 5860 N N . GLU B 1 117 ? -13.219 6.344 4.469 1 90 117 GLU B N 1
ATOM 5861 C CA . GLU B 1 117 ? -12.133 5.379 4.609 1 90 117 GLU B CA 1
ATOM 5862 C C . GLU B 1 117 ? -11.289 5.309 3.34 1 90 117 GLU B C 1
ATOM 5864 O O . GLU B 1 117 ? -10.305 4.562 3.281 1 90 117 GLU B O 1
ATOM 5869 N N . MET B 1 118 ? -11.711 6.066 2.35 1 88.69 118 MET B N 1
ATOM 5870 C CA . MET B 1 118 ? -10.961 6.188 1.104 1 88.69 118 MET B CA 1
ATOM 5871 C C . MET B 1 118 ? -10.758 4.82 0.458 1 88.69 118 MET B C 1
ATOM 5873 O O . MET B 1 118 ? -9.648 4.496 0.017 1 88.69 118 MET B O 1
ATOM 5877 N N . VAL B 1 119 ? -11.742 4.012 0.562 1 88.38 119 VAL B N 1
ATOM 5878 C CA . VAL B 1 119 ? -11.648 2.695 -0.061 1 88.38 119 VAL B CA 1
ATOM 5879 C C . VAL B 1 119 ? -11.992 2.799 -1.545 1 88.38 119 VAL B C 1
ATOM 5881 O O . VAL B 1 119 ? -12.766 3.672 -1.949 1 88.38 119 VAL B O 1
ATOM 5884 N N . SER B 1 120 ? -11.43 1.885 -2.398 1 88.81 120 SER B N 1
ATOM 5885 C CA . SER B 1 120 ? -11.672 1.88 -3.836 1 88.81 120 SER B CA 1
ATOM 5886 C C . SER B 1 120 ? -13.156 1.675 -4.141 1 88.81 120 SER B C 1
ATOM 5888 O O . SER B 1 120 ? -13.844 0.932 -3.438 1 88.81 120 SER B O 1
ATOM 5890 N N . PHE B 1 121 ? -13.586 2.311 -5.219 1 91 121 PHE B N 1
ATOM 5891 C CA . PHE B 1 121 ? -14.969 2.139 -5.652 1 91 121 PHE B CA 1
ATOM 5892 C C . PHE B 1 121 ? -15.234 0.688 -6.035 1 91 121 PHE B C 1
ATOM 5894 O O . PHE B 1 121 ? -16.375 0.23 -5.98 1 91 121 PHE B O 1
ATOM 5901 N N . ASN B 1 122 ? -14.219 -0.007 -6.352 1 91.44 122 ASN B N 1
ATOM 5902 C CA . ASN B 1 122 ? -14.352 -1.407 -6.738 1 91.44 122 ASN B CA 1
ATOM 5903 C C . ASN B 1 122 ? -14.82 -2.27 -5.57 1 91.44 122 ASN B C 1
ATOM 5905 O O . ASN B 1 122 ? -15.242 -3.41 -5.766 1 91.44 122 ASN B O 1
ATOM 5909 N N . THR B 1 123 ? -14.742 -1.738 -4.426 1 92.5 123 THR B N 1
ATOM 5910 C CA . THR B 1 123 ? -15.18 -2.459 -3.232 1 92.5 123 THR B CA 1
ATOM 5911 C C . THR B 1 123 ? -16.641 -2.893 -3.367 1 92.5 123 THR B C 1
ATOM 5913 O O . THR B 1 123 ? -17 -3.986 -2.938 1 92.5 123 THR B O 1
ATOM 5916 N N . VAL B 1 124 ? -17.469 -2.111 -4.039 1 95.81 124 VAL B N 1
ATOM 5917 C CA . VAL B 1 124 ? -18.891 -2.389 -4.125 1 95.81 124 VAL B CA 1
ATOM 5918 C C . VAL B 1 124 ? -19.141 -3.492 -5.152 1 95.81 124 VAL B C 1
ATOM 5920 O O . VAL B 1 124 ? -20.25 -4.023 -5.246 1 95.81 124 VAL B O 1
ATOM 5923 N N . GLU B 1 125 ? -18.109 -3.811 -5.918 1 94.5 125 GLU B N 1
ATOM 5924 C CA . GLU B 1 125 ? -18.234 -4.883 -6.898 1 94.5 125 GLU B CA 1
ATOM 5925 C C . GLU B 1 125 ? -17.781 -6.219 -6.309 1 94.5 125 GLU B C 1
ATOM 5927 O O . GLU B 1 125 ? -18.047 -7.277 -6.891 1 94.5 125 GLU B O 1
ATOM 5932 N N . LYS B 1 126 ? -17.109 -6.18 -5.207 1 93.69 126 LYS B N 1
ATOM 5933 C CA . LYS B 1 126 ? -16.594 -7.402 -4.598 1 93.69 126 LYS B CA 1
ATOM 5934 C C . LYS B 1 126 ? -17.719 -8.297 -4.105 1 93.69 126 LYS B C 1
ATOM 5936 O O . LYS B 1 126 ? -18.609 -7.836 -3.383 1 93.69 126 LYS B O 1
ATOM 5941 N N . PRO B 1 127 ? -17.672 -9.562 -4.414 1 93.19 127 PRO B N 1
ATOM 5942 C CA . PRO B 1 127 ? -18.766 -10.469 -4.062 1 93.19 127 PRO B CA 1
ATOM 5943 C C . PRO B 1 127 ? -18.984 -10.562 -2.555 1 93.19 127 PRO B C 1
ATOM 5945 O O . PRO B 1 127 ? -20.141 -10.633 -2.1 1 93.19 127 PRO B O 1
ATOM 5948 N N . SER B 1 128 ? -17.922 -10.5 -1.798 1 94.12 128 SER B N 1
ATOM 5949 C CA . SER B 1 128 ? -18.062 -10.641 -0.352 1 94.12 128 SER B CA 1
ATOM 5950 C C . SER B 1 128 ? -18.719 -9.414 0.26 1 94.12 128 SER B C 1
ATOM 5952 O O . SER B 1 128 ? -19.484 -9.531 1.227 1 94.12 128 SER B O 1
ATOM 5954 N N . PHE B 1 129 ? -18.453 -8.273 -0.251 1 96.31 129 PHE B N 1
ATOM 5955 C CA . PHE B 1 129 ? -19.078 -7.047 0.231 1 96.31 129 PHE B CA 1
ATOM 5956 C C . PHE B 1 129 ? -20.578 -7.027 -0.109 1 96.31 129 PHE B C 1
ATOM 5958 O O . PHE B 1 129 ? -21.406 -6.699 0.738 1 96.31 129 PHE B O 1
ATOM 5965 N N . LYS B 1 130 ? -20.828 -7.418 -1.316 1 96 130 LYS B N 1
ATOM 5966 C CA . LYS B 1 130 ? -22.219 -7.516 -1.763 1 96 130 LYS B CA 1
ATOM 5967 C C . LYS B 1 130 ? -23 -8.508 -0.911 1 96 130 LYS B C 1
ATOM 5969 O O . LYS B 1 130 ? -24.109 -8.211 -0.463 1 96 130 LYS B O 1
ATOM 5974 N N . ALA B 1 131 ? -22.391 -9.656 -0.685 1 96.25 131 ALA B N 1
ATOM 5975 C CA . ALA B 1 131 ? -23.031 -10.695 0.105 1 96.25 131 ALA B CA 1
ATOM 5976 C C . ALA B 1 131 ? -23.281 -10.234 1.538 1 96.25 131 ALA B C 1
ATOM 5978 O O . ALA B 1 131 ? -24.312 -10.531 2.127 1 96.25 131 ALA B O 1
ATOM 5979 N N . MET B 1 132 ? -22.344 -9.477 2.072 1 96.69 132 MET B N 1
ATOM 5980 C CA . MET B 1 132 ? -22.469 -8.961 3.432 1 96.69 132 MET B CA 1
ATOM 5981 C C . MET B 1 132 ? -23.672 -8.023 3.543 1 96.69 132 MET B C 1
ATOM 5983 O O . MET B 1 132 ? -24.547 -8.219 4.391 1 96.69 132 MET B O 1
ATOM 5987 N N . LEU B 1 133 ? -23.734 -7.074 2.641 1 96.69 133 LEU B N 1
ATOM 5988 C CA . LEU B 1 133 ? -24.812 -6.094 2.711 1 96.69 133 LEU B CA 1
ATOM 5989 C C . LEU B 1 133 ? -26.156 -6.746 2.398 1 96.69 133 LEU B C 1
ATOM 5991 O O . LEU B 1 133 ? -27.188 -6.355 2.957 1 96.69 133 LEU B O 1
ATOM 5995 N N . HIS B 1 134 ? -26.109 -7.746 1.509 1 95.56 134 HIS B N 1
ATOM 5996 C CA . HIS B 1 134 ? -27.312 -8.492 1.201 1 95.56 134 HIS B CA 1
ATOM 5997 C C . HIS B 1 134 ? -27.828 -9.234 2.428 1 95.56 134 HIS B C 1
ATOM 5999 O O . HIS B 1 134 ? -29.047 -9.359 2.621 1 95.56 134 HIS B O 1
ATOM 6005 N N . THR B 1 135 ? -26.953 -9.742 3.201 1 95.44 135 THR B N 1
ATOM 6006 C CA . THR B 1 135 ? -27.328 -10.414 4.438 1 95.44 135 THR B CA 1
ATOM 6007 C C . THR B 1 135 ? -27.969 -9.438 5.414 1 95.44 135 THR B C 1
ATOM 6009 O O . THR B 1 135 ? -28.922 -9.789 6.113 1 95.44 135 THR B O 1
ATOM 6012 N N . PHE B 1 136 ? -27.5 -8.203 5.449 1 95.94 136 PHE B N 1
ATOM 6013 C CA . PHE B 1 136 ? -28.031 -7.188 6.348 1 95.94 136 PHE B CA 1
ATOM 6014 C C . PHE B 1 136 ? -29.406 -6.727 5.883 1 95.94 136 PHE B C 1
ATOM 6016 O O . PHE B 1 136 ? -30.297 -6.488 6.703 1 95.94 136 PHE B O 1
ATOM 6023 N N . ASP B 1 137 ? -29.547 -6.586 4.555 1 95.44 137 ASP B N 1
ATOM 6024 C CA . ASP B 1 137 ? -30.828 -6.164 3.994 1 95.44 137 ASP B CA 1
ATOM 6025 C C . ASP B 1 137 ? -31.047 -6.777 2.615 1 95.44 137 ASP B C 1
ATOM 6027 O O . ASP B 1 137 ? -30.547 -6.266 1.612 1 95.44 137 ASP B O 1
ATOM 6031 N N . LYS B 1 138 ? -31.844 -7.77 2.576 1 93.69 138 LYS B N 1
ATOM 6032 C CA . LYS B 1 138 ? -32.094 -8.547 1.366 1 93.69 138 LYS B CA 1
ATOM 6033 C C . LYS B 1 138 ? -32.844 -7.723 0.321 1 93.69 138 LYS B C 1
ATOM 6035 O O . LYS B 1 138 ? -32.781 -8.039 -0.871 1 93.69 138 LYS B O 1
ATOM 6040 N N . GLN B 1 139 ? -33.469 -6.656 0.786 1 93.81 139 GLN B N 1
ATOM 6041 C CA . GLN B 1 139 ? -34.281 -5.84 -0.118 1 93.81 139 GLN B CA 1
ATOM 6042 C C . GLN B 1 139 ? -33.438 -4.746 -0.768 1 93.81 139 GLN B C 1
ATOM 6044 O O . GLN B 1 139 ? -33.906 -4.051 -1.675 1 93.81 139 GLN B O 1
ATOM 6049 N N . TYR B 1 140 ? -32.281 -4.656 -0.284 1 95.31 140 TYR B N 1
ATOM 6050 C CA . TYR B 1 140 ? -31.406 -3.611 -0.804 1 95.31 140 TYR B CA 1
ATOM 6051 C C . TYR B 1 140 ? -30.531 -4.141 -1.938 1 95.31 140 TYR B C 1
ATOM 6053 O O . TYR B 1 140 ? -29.906 -5.191 -1.805 1 95.31 140 TYR B O 1
ATOM 6061 N N . GLU B 1 141 ? -30.547 -3.439 -3.018 1 94.44 141 GLU B N 1
ATOM 6062 C CA . GLU B 1 141 ? -29.641 -3.742 -4.117 1 94.44 141 GLU B CA 1
ATOM 6063 C C . GLU B 1 141 ? -28.531 -2.695 -4.223 1 94.44 141 GLU B C 1
ATOM 6065 O O . GLU B 1 141 ? -28.797 -1.54 -4.559 1 94.44 141 GLU B O 1
ATOM 6070 N N . LEU B 1 142 ? -27.359 -3.086 -3.988 1 95.69 142 LEU B N 1
ATOM 6071 C CA . LEU B 1 142 ? -26.188 -2.215 -3.994 1 95.69 142 LEU B CA 1
ATOM 6072 C C . LEU B 1 142 ? -25.875 -1.725 -5.406 1 95.69 142 LEU B C 1
ATOM 6074 O O . LEU B 1 142 ? -25.734 -2.529 -6.328 1 95.69 142 LEU B O 1
ATOM 6078 N N . PRO B 1 143 ? -25.797 -0.382 -5.547 1 95.25 143 PRO B N 1
ATOM 6079 C CA . PRO B 1 143 ? -25.453 0.139 -6.867 1 95.25 143 PRO B CA 1
ATOM 6080 C C . PRO B 1 143 ? -24.016 -0.224 -7.277 1 95.25 143 PRO B C 1
ATOM 6082 O O . PRO B 1 143 ? -23.219 -0.618 -6.438 1 95.25 143 PRO B O 1
ATOM 6085 N N . GLY B 1 144 ? -23.734 -0.033 -8.531 1 95.06 144 GLY B N 1
ATOM 6086 C CA . GLY B 1 144 ? -22.422 -0.35 -9.047 1 95.06 144 GLY B CA 1
ATOM 6087 C C . GLY B 1 144 ? -21.406 0.759 -8.828 1 95.06 144 GLY B C 1
ATOM 6088 O O . GLY B 1 144 ? -21.75 1.836 -8.344 1 95.06 144 GLY B O 1
ATOM 6089 N N . ARG B 1 145 ? -20.219 0.466 -9.172 1 94.31 145 ARG B N 1
ATOM 6090 C CA . ARG B 1 145 ? -19.109 1.391 -8.945 1 94.31 145 ARG B CA 1
ATOM 6091 C C . ARG B 1 145 ? -19.328 2.699 -9.695 1 94.31 145 ARG B C 1
ATOM 6093 O O . ARG B 1 145 ? -18.969 3.771 -9.203 1 94.31 145 ARG B O 1
ATOM 6100 N N . LYS B 1 146 ? -19.891 2.666 -10.805 1 93.44 146 LYS B N 1
ATOM 6101 C CA . LYS B 1 146 ? -20.109 3.859 -11.617 1 93.44 146 LYS B CA 1
ATOM 6102 C C . LYS B 1 146 ? -21.062 4.828 -10.914 1 93.44 146 LYS B C 1
ATOM 6104 O O . LYS B 1 146 ? -20.859 6.043 -10.961 1 93.44 146 LYS B O 1
ATOM 6109 N N . TYR B 1 147 ? -22.078 4.316 -10.312 1 95.69 147 TYR B N 1
ATOM 6110 C CA . TYR B 1 147 ? -23.016 5.156 -9.586 1 95.69 147 TYR B CA 1
ATOM 6111 C C . TYR B 1 147 ? -22.312 5.914 -8.469 1 95.69 147 TYR B C 1
ATOM 6113 O O . TYR B 1 147 ? -22.531 7.121 -8.297 1 95.69 147 TYR B O 1
ATOM 6121 N N . PHE B 1 148 ? -21.516 5.219 -7.703 1 96.31 148 PHE B N 1
ATOM 6122 C CA . PHE B 1 148 ? -20.844 5.855 -6.582 1 96.31 148 PHE B CA 1
ATOM 6123 C C . PHE B 1 148 ? -19.828 6.875 -7.074 1 96.31 148 PHE B C 1
ATOM 6125 O O . PHE B 1 148 ? -19.688 7.957 -6.504 1 96.31 148 PHE B O 1
ATOM 6132 N N . SER B 1 149 ? -19.094 6.551 -8.117 1 94.06 149 SER B N 1
ATOM 6133 C CA . SER B 1 149 ? -18.047 7.418 -8.648 1 94.06 149 SER B CA 1
ATOM 6134 C C . SER B 1 149 ? -18.641 8.648 -9.32 1 94.06 149 SER B C 1
ATOM 6136 O O . SER B 1 149 ? -18.125 9.766 -9.148 1 94.06 149 SER B O 1
ATOM 6138 N N . LYS B 1 150 ? -19.766 8.5 -9.977 1 94.38 150 LYS B N 1
ATOM 6139 C CA . LYS B 1 150 ? -20.234 9.562 -10.859 1 94.38 150 LYS B CA 1
ATOM 6140 C C . LYS B 1 150 ? -21.406 10.32 -10.219 1 94.38 150 LYS B C 1
ATOM 6142 O O . LYS B 1 150 ? -21.672 11.469 -10.586 1 94.38 150 LYS B O 1
ATOM 6147 N N . THR B 1 151 ? -22 9.68 -9.273 1 95.12 151 THR B N 1
ATOM 6148 C CA . THR B 1 151 ? -23.203 10.312 -8.758 1 95.12 151 THR B CA 1
ATOM 6149 C C . THR B 1 151 ? -23.109 10.508 -7.25 1 95.12 151 THR B C 1
ATOM 6151 O O . THR B 1 151 ? -23.141 11.633 -6.758 1 95.12 151 THR B O 1
ATOM 6154 N N . ALA B 1 152 ? -23 9.461 -6.504 1 96.69 152 ALA B N 1
ATOM 6155 C CA . ALA B 1 152 ? -23.109 9.508 -5.047 1 96.69 152 ALA B CA 1
ATOM 6156 C C . ALA B 1 152 ? -22.016 10.375 -4.438 1 96.69 152 ALA B C 1
ATOM 6158 O O . ALA B 1 152 ? -22.297 11.258 -3.619 1 96.69 152 ALA B O 1
ATOM 6159 N N . ILE B 1 153 ? -20.797 10.203 -4.863 1 96.12 153 ILE B N 1
ATOM 6160 C CA . ILE B 1 153 ? -19.656 10.914 -4.281 1 96.12 153 ILE B CA 1
ATOM 6161 C C . ILE B 1 153 ? -19.719 12.391 -4.68 1 96.12 153 ILE B C 1
ATOM 6163 O O . ILE B 1 153 ? -19.594 13.273 -3.828 1 96.12 153 ILE B O 1
ATOM 6167 N N . PRO B 1 154 ? -19.922 12.688 -5.957 1 95.94 154 PRO B N 1
ATOM 6168 C CA . PRO B 1 154 ? -20.047 14.102 -6.312 1 95.94 154 PRO B CA 1
ATOM 6169 C C . PRO B 1 154 ? -21.172 14.805 -5.57 1 95.94 154 PRO B C 1
ATOM 6171 O O . PRO B 1 154 ? -21.031 15.953 -5.16 1 95.94 154 PRO B O 1
ATOM 6174 N N . ASN B 1 155 ? -22.281 14.094 -5.379 1 96.25 155 ASN B N 1
ATOM 6175 C CA . ASN B 1 155 ? -23.391 14.672 -4.633 1 96.25 155 ASN B CA 1
ATOM 6176 C C . ASN B 1 155 ? -23 14.953 -3.184 1 96.25 155 ASN B C 1
ATOM 6178 O O . ASN B 1 155 ? -23.312 16.016 -2.645 1 96.25 155 ASN B O 1
ATOM 6182 N N . LEU B 1 156 ? -22.375 14 -2.584 1 96.94 156 LEU B N 1
ATOM 6183 C CA . LEU B 1 156 ? -21.906 14.18 -1.21 1 96.94 156 LEU B CA 1
ATOM 6184 C C . LEU B 1 156 ? -20.906 15.312 -1.117 1 96.94 156 LEU B C 1
ATOM 6186 O O . LEU B 1 156 ? -20.922 16.094 -0.158 1 96.94 156 LEU B O 1
ATOM 6190 N N . PHE B 1 157 ? -20.062 15.422 -2.074 1 96.69 157 PHE B N 1
ATOM 6191 C CA . PHE B 1 157 ? -19.078 16.5 -2.162 1 96.69 157 PHE B CA 1
ATOM 6192 C C . PHE B 1 157 ? -19.75 17.859 -2.17 1 96.69 157 PHE B C 1
ATOM 6194 O O . PHE B 1 157 ? -19.375 18.75 -1.403 1 96.69 157 PHE B O 1
ATOM 6201 N N . ASN B 1 158 ? -20.672 17.953 -2.996 1 96.19 158 ASN B N 1
ATOM 6202 C CA . ASN B 1 158 ? -21.391 19.219 -3.117 1 96.19 158 ASN B CA 1
ATOM 6203 C C . ASN B 1 158 ? -22.125 19.578 -1.827 1 96.19 158 ASN B C 1
ATOM 6205 O O . ASN B 1 158 ? -22.156 20.734 -1.432 1 96.19 158 ASN B O 1
ATOM 6209 N N . GLU B 1 159 ? -22.641 18.594 -1.252 1 96.25 159 GLU B N 1
ATOM 6210 C CA . GLU B 1 159 ? -23.344 18.797 0.01 1 96.25 159 GLU B CA 1
ATOM 6211 C C . GLU B 1 159 ? -22.391 19.297 1.096 1 96.25 159 GLU B C 1
ATOM 6213 O O . GLU B 1 159 ? -22.672 20.297 1.765 1 96.25 159 GLU B O 1
ATOM 6218 N N . VAL B 1 160 ? -21.344 18.625 1.264 1 97.12 160 VAL B N 1
ATOM 6219 C CA . VAL B 1 160 ? -20.359 18.984 2.295 1 97.12 160 VAL B CA 1
ATOM 6220 C C . VAL B 1 160 ? -19.75 20.344 1.977 1 97.12 160 VAL B C 1
ATOM 6222 O O . VAL B 1 160 ? -19.547 21.156 2.873 1 97.12 160 VAL B O 1
ATOM 6225 N N . ARG B 1 161 ? -19.453 20.547 0.734 1 96.5 161 ARG B N 1
ATOM 6226 C CA . ARG B 1 161 ? -18.891 21.828 0.301 1 96.5 161 ARG B CA 1
ATOM 6227 C C . ARG B 1 161 ? -19.828 22.984 0.62 1 96.5 161 ARG B C 1
ATOM 6229 O O . ARG B 1 161 ? -19.391 24.016 1.125 1 96.5 161 ARG B O 1
ATOM 6236 N N . SER B 1 162 ? -21.078 22.812 0.368 1 96.06 162 SER B N 1
ATOM 6237 C CA . SER B 1 162 ? -22.078 23.844 0.646 1 96.06 162 SER B CA 1
ATOM 6238 C C . SER B 1 162 ? -22.156 24.156 2.139 1 96.06 162 SER B C 1
ATOM 6240 O O . SER B 1 162 ? -22.266 25.312 2.533 1 96.06 162 SER B O 1
ATOM 6242 N N . ASN B 1 163 ? -22.094 23.125 2.883 1 96.19 163 ASN B N 1
ATOM 6243 C CA . ASN B 1 163 ? -22.125 23.297 4.328 1 96.19 163 ASN B CA 1
ATOM 6244 C C . ASN B 1 163 ? -20.922 24.078 4.828 1 96.19 163 ASN B C 1
ATOM 6246 O O . ASN B 1 163 ? -21.047 24.969 5.676 1 96.19 163 ASN B O 1
ATOM 6250 N N . ILE B 1 164 ? -19.797 23.797 4.32 1 96.44 164 ILE B N 1
ATOM 6251 C CA . ILE B 1 164 ? -18.578 24.469 4.738 1 96.44 164 ILE B CA 1
ATOM 6252 C C . ILE B 1 164 ? -18.594 25.922 4.262 1 96.44 164 ILE B C 1
ATOM 6254 O O . ILE B 1 164 ? -18.172 26.828 4.988 1 96.44 164 ILE B O 1
ATOM 6258 N N . MET B 1 165 ? -19.109 26.109 3.1 1 95.94 165 MET B N 1
ATOM 6259 C CA . MET B 1 165 ? -19.219 27.469 2.574 1 95.94 165 MET B CA 1
ATOM 6260 C C . MET B 1 165 ? -20.109 28.328 3.467 1 95.94 165 MET B C 1
ATOM 6262 O O . MET B 1 165 ? -19.812 29.5 3.703 1 95.94 165 MET B O 1
ATOM 6266 N N . LYS B 1 166 ? -21.125 27.734 3.914 1 94.69 166 LYS B N 1
ATOM 6267 C CA . LYS B 1 166 ? -22.031 28.438 4.824 1 94.69 166 LYS B CA 1
ATOM 6268 C C . LYS B 1 166 ? -21.328 28.766 6.137 1 94.69 166 LYS B C 1
ATOM 6270 O O . LYS B 1 166 ? -21.469 29.891 6.652 1 94.69 166 LYS B O 1
ATOM 6275 N N . GLU B 1 167 ? -20.625 27.875 6.617 1 94.75 167 GLU B N 1
ATOM 6276 C CA . GLU B 1 167 ? -19.891 28.078 7.863 1 94.75 167 GLU B CA 1
ATOM 6277 C C . GLU B 1 167 ? -18.844 29.172 7.703 1 94.75 167 GLU B C 1
ATOM 6279 O O . GLU B 1 167 ? -18.672 30.016 8.586 1 94.75 167 GLU B O 1
ATOM 6284 N N . LEU B 1 168 ? -18.156 29.203 6.609 1 95.38 168 LEU B N 1
ATOM 6285 C CA . LEU B 1 168 ? -17.078 30.141 6.355 1 95.38 168 LEU B CA 1
ATOM 6286 C C . LEU B 1 168 ? -17.625 31.547 6.113 1 95.38 168 LEU B C 1
ATOM 6288 O O . LEU B 1 168 ? -16.922 32.531 6.332 1 95.38 168 LEU B O 1
ATOM 6292 N N . GLY B 1 169 ? -18.844 31.578 5.648 1 91.75 169 GLY B N 1
ATOM 6293 C CA . GLY B 1 169 ? -19.484 32.875 5.441 1 91.75 169 GLY B CA 1
ATOM 6294 C C . GLY B 1 169 ? -19.656 33.656 6.719 1 91.75 169 GLY B C 1
ATOM 6295 O O . GLY B 1 169 ? -19.688 34.906 6.691 1 91.75 169 GLY B O 1
ATOM 6296 N N . ASP B 1 170 ? -19.609 32.969 7.832 1 90.25 170 ASP B N 1
ATOM 6297 C CA . ASP B 1 170 ? -19.844 33.594 9.125 1 90.25 170 ASP B CA 1
ATOM 6298 C C . ASP B 1 170 ? -18.531 33.906 9.828 1 90.25 170 ASP B C 1
ATOM 6300 O O . ASP B 1 170 ? -18.516 34.5 10.914 1 90.25 170 ASP B O 1
ATOM 6304 N N . VAL B 1 171 ? -17.469 33.625 9.25 1 94 171 VAL B N 1
ATOM 6305 C CA . VAL B 1 171 ? -16.172 33.75 9.906 1 94 171 VAL B CA 1
ATOM 6306 C C . VAL B 1 171 ? -15.523 35.094 9.516 1 94 171 VAL B C 1
ATOM 6308 O O . VAL B 1 171 ? -15.445 35.438 8.336 1 94 171 VAL B O 1
ATOM 6311 N N . GLU B 1 172 ? -15.125 35.781 10.484 1 93.31 172 GLU B N 1
ATOM 6312 C CA . GLU B 1 172 ? -14.523 37.094 10.242 1 93.31 172 GLU B CA 1
ATOM 6313 C C . GLU B 1 172 ? -13.055 36.969 9.836 1 93.31 172 GLU B C 1
ATOM 6315 O O . GLU B 1 172 ? -12.578 37.719 8.969 1 93.31 172 GLU B O 1
ATOM 6320 N N . TYR B 1 173 ? -12.383 36.062 10.523 1 96.38 173 TYR B N 1
ATOM 6321 C CA . TYR B 1 173 ? -10.969 35.844 10.234 1 96.38 173 TYR B CA 1
ATOM 6322 C C . TYR B 1 173 ? -10.664 34.375 10.094 1 96.38 173 TYR B C 1
ATOM 6324 O O . TYR B 1 173 ? -11.305 33.531 10.734 1 96.38 173 TYR B O 1
ATOM 6332 N N . LEU B 1 174 ? -9.734 34.062 9.227 1 97.56 174 LEU B N 1
ATOM 6333 C CA . LEU B 1 174 ? -9.281 32.688 9.078 1 97.56 174 LEU B CA 1
ATOM 6334 C C . LEU B 1 174 ? -7.809 32.656 8.695 1 97.56 174 LEU B C 1
ATOM 6336 O O . LEU B 1 174 ? -7.254 33.625 8.211 1 97.56 174 LEU B O 1
ATOM 6340 N N . ALA B 1 175 ? -7.191 31.625 9.039 1 97.62 175 ALA B N 1
ATOM 6341 C CA . ALA B 1 175 ? -5.816 31.344 8.625 1 97.62 175 ALA B CA 1
ATOM 6342 C C . ALA B 1 175 ? -5.773 30.219 7.59 1 97.62 175 ALA B C 1
ATOM 6344 O O . ALA B 1 175 ? -6.727 29.438 7.465 1 97.62 175 ALA B O 1
ATOM 6345 N N . LEU B 1 176 ? -4.699 30.172 6.812 1 96.88 176 LEU B N 1
ATOM 6346 C CA . LEU B 1 176 ? -4.566 29.172 5.77 1 96.88 176 LEU B CA 1
ATOM 6347 C C . LEU B 1 176 ? -3.258 28.391 5.926 1 96.88 176 LEU B C 1
ATOM 6349 O O . LEU B 1 176 ? -2.289 28.906 6.484 1 96.88 176 LEU B O 1
ATOM 6353 N N . THR B 1 177 ? -3.289 27.219 5.547 1 95.56 177 THR B N 1
ATOM 6354 C CA . THR B 1 177 ? -2.088 26.422 5.297 1 95.56 177 THR B CA 1
ATOM 6355 C C . THR B 1 177 ? -2.117 25.828 3.895 1 95.56 177 THR B C 1
ATOM 6357 O O . THR B 1 177 ? -3.188 25.5 3.373 1 95.56 177 THR B O 1
ATOM 6360 N N . THR B 1 178 ? -1.006 25.75 3.256 1 93.44 178 THR B N 1
ATOM 6361 C CA . THR B 1 178 ? -0.916 25.188 1.918 1 93.44 178 THR B CA 1
ATOM 6362 C C . THR B 1 178 ? 0.402 24.438 1.736 1 93.44 178 THR B C 1
ATOM 6364 O O . THR B 1 178 ? 1.351 24.641 2.496 1 93.44 178 THR B O 1
ATOM 6367 N N . ASP B 1 179 ? 0.346 23.5 0.954 1 89.5 179 ASP B N 1
ATOM 6368 C CA . ASP B 1 179 ? 1.522 22.703 0.597 1 89.5 179 ASP B CA 1
ATOM 6369 C C . ASP B 1 179 ? 1.351 22.047 -0.773 1 89.5 179 ASP B C 1
ATOM 6371 O O . ASP B 1 179 ? 0.227 21.891 -1.257 1 89.5 179 ASP B O 1
ATOM 6375 N N . MET B 1 180 ? 2.459 21.812 -1.354 1 87.94 180 MET B N 1
ATOM 6376 C CA . MET B 1 180 ? 2.455 21.109 -2.631 1 87.94 180 MET B CA 1
ATOM 6377 C C . MET B 1 180 ? 2.799 19.641 -2.439 1 87.94 180 MET B C 1
ATOM 6379 O O . MET B 1 180 ? 3.619 19.297 -1.588 1 87.94 180 MET B O 1
ATOM 6383 N N . TRP B 1 181 ? 2.111 18.812 -3.238 1 82.56 181 TRP B N 1
ATOM 6384 C CA . TRP B 1 181 ? 2.311 17.359 -3.166 1 82.56 181 TRP B CA 1
ATOM 6385 C C . TRP B 1 181 ? 2.322 16.75 -4.559 1 82.56 181 TRP B C 1
ATOM 6387 O O . TRP B 1 181 ? 1.546 17.141 -5.43 1 82.56 181 TRP B O 1
ATOM 6397 N N . SER B 1 182 ? 3.188 15.812 -4.75 1 81 182 SER B N 1
ATOM 6398 C CA . SER B 1 182 ? 3.186 15.016 -5.973 1 81 182 SER B CA 1
ATOM 6399 C C . SER B 1 182 ? 2.754 13.586 -5.695 1 81 182 SER B C 1
ATOM 6401 O O . SER B 1 182 ? 3.254 12.945 -4.766 1 81 182 SER B O 1
ATOM 6403 N N . SER B 1 183 ? 1.855 13.086 -6.43 1 79 183 SER B N 1
ATOM 6404 C CA . SER B 1 183 ? 1.405 11.703 -6.305 1 79 183 SER B CA 1
ATOM 6405 C C . SER B 1 183 ? 2.492 10.727 -6.734 1 79 183 SER B C 1
ATOM 6407 O O . SER B 1 183 ? 3.58 11.141 -7.145 1 79 183 SER B O 1
ATOM 6409 N N . CYS B 1 184 ? 2.15 9.445 -6.555 1 73.56 184 CYS B N 1
ATOM 6410 C CA . CYS B 1 184 ? 3.104 8.406 -6.93 1 73.56 184 CYS B CA 1
ATOM 6411 C C . CYS B 1 184 ? 3.391 8.445 -8.43 1 73.56 184 CYS B C 1
ATOM 6413 O O . CYS B 1 184 ? 4.453 8.008 -8.867 1 73.56 184 CYS B O 1
ATOM 6415 N N . ASN B 1 185 ? 2.52 9.023 -9.195 1 71.69 185 ASN B N 1
ATOM 6416 C CA . ASN B 1 185 ? 2.746 9.203 -10.625 1 71.69 185 ASN B CA 1
ATOM 6417 C C . ASN B 1 185 ? 3.227 10.609 -10.945 1 71.69 185 ASN B C 1
ATOM 6419 O O . ASN B 1 185 ? 3.131 11.062 -12.086 1 71.69 185 ASN B O 1
ATOM 6423 N N . MET B 1 186 ? 3.574 11.398 -9.906 1 76.19 186 MET B N 1
ATOM 6424 C CA . MET B 1 186 ? 4.242 12.695 -9.992 1 76.19 186 MET B CA 1
ATOM 6425 C C . MET B 1 186 ? 3.268 13.773 -10.445 1 76.19 186 MET B C 1
ATOM 6427 O O . MET B 1 186 ? 3.68 14.789 -11.016 1 76.19 186 MET B O 1
ATOM 6431 N N . MET B 1 187 ? 2.072 13.406 -10.266 1 82.31 187 MET B N 1
ATOM 6432 C CA . MET B 1 187 ? 1.1 14.461 -10.516 1 82.31 187 MET B CA 1
ATOM 6433 C C . MET B 1 187 ? 1.099 15.484 -9.383 1 82.31 187 MET B C 1
ATOM 6435 O O . MET B 1 187 ? 0.971 15.109 -8.211 1 82.31 187 MET B O 1
ATOM 6439 N N . PRO B 1 188 ? 1.304 16.734 -9.75 1 87 188 PRO B N 1
ATOM 6440 C CA . PRO B 1 188 ? 1.424 17.75 -8.703 1 87 188 PRO B CA 1
ATOM 6441 C C . PRO B 1 188 ? 0.068 18.266 -8.227 1 87 188 PRO B C 1
ATOM 6443 O O . PRO B 1 188 ? -0.814 18.547 -9.039 1 87 188 PRO B O 1
ATOM 6446 N N . TYR B 1 189 ? -0.074 18.359 -6.941 1 88.69 189 TYR B N 1
ATOM 6447 C CA . TYR B 1 189 ? -1.274 18.891 -6.309 1 88.69 189 TYR B CA 1
ATOM 6448 C C . TYR B 1 189 ? -0.92 19.953 -5.285 1 88.69 189 TYR B C 1
ATOM 6450 O O . TYR B 1 189 ? 0.173 19.953 -4.715 1 88.69 189 TYR B O 1
ATOM 6458 N N . MET B 1 190 ? -1.792 20.922 -5.129 1 90.81 190 MET B N 1
ATOM 6459 C CA . MET B 1 190 ? -1.688 21.906 -4.066 1 90.81 190 MET B CA 1
ATOM 6460 C C . MET B 1 190 ? -2.896 21.844 -3.141 1 90.81 190 MET B C 1
ATOM 6462 O O . MET B 1 190 ? -4.039 21.828 -3.604 1 90.81 190 MET B O 1
ATOM 6466 N N . SER B 1 191 ? -2.633 21.75 -1.903 1 92.62 191 SER B N 1
ATOM 6467 C CA . SER B 1 191 ? -3.723 21.734 -0.935 1 92.62 191 SER B CA 1
ATOM 6468 C C . SER B 1 191 ? -3.896 23.094 -0.264 1 92.62 191 SER B C 1
ATOM 6470 O O . SER B 1 191 ? -2.93 23.844 -0.11 1 92.62 191 SER B O 1
ATOM 6472 N N . VAL B 1 192 ? -5.074 23.422 0.032 1 94.75 192 VAL B N 1
ATOM 6473 C CA . VAL B 1 192 ? -5.398 24.609 0.809 1 94.75 192 VAL B CA 1
ATOM 6474 C C . VAL B 1 192 ? -6.34 24.25 1.953 1 94.75 192 VAL B C 1
ATOM 6476 O O . VAL B 1 192 ? -7.395 23.641 1.729 1 94.75 192 VAL B O 1
ATOM 6479 N N . THR B 1 193 ? -5.949 24.516 3.164 1 95.38 193 THR B N 1
ATOM 6480 C CA . THR B 1 193 ? -6.754 24.25 4.352 1 95.38 193 THR B CA 1
ATOM 6481 C C . THR B 1 193 ? -7.043 25.531 5.117 1 95.38 193 THR B C 1
ATOM 6483 O O . THR B 1 193 ? -6.156 26.375 5.277 1 95.38 193 THR B O 1
ATOM 6486 N N . ALA B 1 194 ? -8.227 25.672 5.512 1 96.38 194 ALA B N 1
ATOM 6487 C CA . ALA B 1 194 ? -8.633 26.844 6.285 1 96.38 194 ALA B CA 1
ATOM 6488 C C . ALA B 1 194 ? -8.773 26.5 7.766 1 96.38 194 ALA B C 1
ATOM 6490 O O . ALA B 1 194 ? -9.273 25.422 8.117 1 96.38 194 ALA B O 1
ATOM 6491 N N . HIS B 1 195 ? -8.305 27.391 8.594 1 96.62 195 HIS B N 1
ATOM 6492 C CA . HIS B 1 195 ? -8.398 27.266 10.047 1 96.62 195 HIS B CA 1
ATOM 6493 C C . HIS B 1 195 ? -9.109 28.484 10.648 1 96.62 195 HIS B C 1
ATOM 6495 O O . HIS B 1 195 ? -8.781 29.625 10.32 1 96.62 195 HIS B O 1
ATOM 6501 N N . TYR B 1 196 ? -10.094 28.266 11.461 1 96.94 196 TYR B N 1
ATOM 6502 C CA . TYR B 1 196 ? -10.836 29.359 12.055 1 96.94 196 TYR B CA 1
ATOM 6503 C C . TYR B 1 196 ? -11.461 28.938 13.383 1 96.94 196 TYR B C 1
ATOM 6505 O O . TYR B 1 196 ? -11.516 27.75 13.695 1 96.94 196 TYR B O 1
ATOM 6513 N N . ILE B 1 197 ? -11.766 29.891 14.172 1 97.38 197 ILE B N 1
ATOM 6514 C CA . ILE B 1 197 ? -12.461 29.672 15.43 1 97.38 197 ILE B CA 1
ATOM 6515 C C . ILE B 1 197 ? -13.953 29.969 15.258 1 97.38 197 ILE B C 1
ATOM 6517 O O . ILE B 1 197 ? -14.328 31.109 14.945 1 97.38 197 ILE B O 1
ATOM 6521 N N . ASN B 1 198 ? -14.766 29 15.469 1 94.88 198 ASN B N 1
ATOM 6522 C CA . ASN B 1 198 ? -16.188 29.188 15.234 1 94.88 198 ASN B CA 1
ATOM 6523 C C . ASN B 1 198 ? -16.859 29.906 16.391 1 94.88 198 ASN B C 1
ATOM 6525 O O . ASN B 1 198 ? -16.188 30.359 17.328 1 94.88 198 ASN B O 1
ATOM 6529 N N . LYS B 1 199 ? -18.203 30.047 16.344 1 93.75 199 LYS B N 1
ATOM 6530 C CA . LYS B 1 199 ? -18.969 30.797 17.344 1 93.75 199 LYS B CA 1
ATOM 6531 C C . LYS B 1 199 ? -18.875 30.141 18.719 1 93.75 199 LYS B C 1
ATOM 6533 O O . LYS B 1 199 ? -18.906 30.812 19.734 1 93.75 199 LYS B O 1
ATOM 6538 N N . GLU B 1 200 ? -18.609 28.859 18.703 1 94.25 200 GLU B N 1
ATOM 6539 C CA . GLU B 1 200 ? -18.5 28.094 19.953 1 94.25 200 GLU B CA 1
ATOM 6540 C C . GLU B 1 200 ? -17.062 28.062 20.453 1 94.25 200 GLU B C 1
ATOM 6542 O O . GLU B 1 200 ? -16.75 27.344 21.406 1 94.25 200 GLU B O 1
ATOM 6547 N N . TRP B 1 201 ? -16.188 28.828 19.828 1 96.38 201 TRP B N 1
ATOM 6548 C CA . TRP B 1 201 ? -14.781 28.969 20.203 1 96.38 201 TRP B CA 1
ATOM 6549 C C . TRP B 1 201 ? -14.055 27.641 20.094 1 96.38 201 TRP B C 1
ATOM 6551 O O . TRP B 1 201 ? -13.273 27.266 20.984 1 96.38 201 TRP B O 1
ATOM 6561 N N . THR B 1 202 ? -14.422 26.938 19.078 1 95.81 202 THR B N 1
ATOM 6562 C CA . THR B 1 202 ? -13.703 25.719 18.719 1 95.81 202 THR B CA 1
ATOM 6563 C C . THR B 1 202 ? -12.867 25.938 17.453 1 95.81 202 THR B C 1
ATOM 6565 O O . THR B 1 202 ? -13.352 26.516 16.469 1 95.81 202 THR B O 1
ATOM 6568 N N . LEU B 1 203 ? -11.656 25.531 17.594 1 96.31 203 LEU B N 1
ATOM 6569 C CA . LEU B 1 203 ? -10.781 25.641 16.438 1 96.31 203 LEU B CA 1
ATOM 6570 C C . LEU B 1 203 ? -11.156 24.625 15.367 1 96.31 203 LEU B C 1
ATOM 6572 O O . LEU B 1 203 ? -11.227 23.422 15.641 1 96.31 203 LEU B O 1
ATOM 6576 N N . GLN B 1 204 ? -11.469 25.125 14.188 1 95.06 204 GLN B N 1
ATOM 6577 C CA . GLN B 1 204 ? -11.852 24.281 13.062 1 95.06 204 GLN B CA 1
ATOM 6578 C C . GLN B 1 204 ? -10.766 24.25 11.992 1 95.06 204 GLN B C 1
ATOM 6580 O O . GLN B 1 204 ? -10.117 25.281 11.742 1 95.06 204 GLN B O 1
ATOM 6585 N N . SER B 1 205 ? -10.539 23.125 11.484 1 94.69 205 SER B N 1
ATOM 6586 C CA . SER B 1 205 ? -9.656 22.938 10.336 1 94.69 205 SER B CA 1
ATOM 6587 C C . SER B 1 205 ? -10.375 22.219 9.203 1 94.69 205 SER B C 1
ATOM 6589 O O . SER B 1 205 ? -10.797 21.078 9.344 1 94.69 205 SER B O 1
ATOM 6591 N N . LYS B 1 206 ? -10.555 22.922 8.062 1 95 206 LYS B N 1
ATOM 6592 C CA . LYS B 1 206 ? -11.273 22.359 6.926 1 95 206 LYS B CA 1
ATOM 6593 C C . LYS B 1 206 ? -10.406 22.359 5.668 1 95 206 LYS B C 1
ATOM 6595 O O . LYS B 1 206 ? -9.891 23.406 5.27 1 95 206 LYS B O 1
ATOM 6600 N N . CYS B 1 207 ? -10.211 21.203 5.121 1 94.94 207 CYS B N 1
ATOM 6601 C CA . CYS B 1 207 ? -9.562 21.125 3.818 1 94.94 207 CYS B CA 1
ATOM 6602 C C . CYS B 1 207 ? -10.461 21.703 2.729 1 94.94 207 CYS B C 1
ATOM 6604 O O . CYS B 1 207 ? -11.531 21.156 2.443 1 94.94 207 CYS B O 1
ATOM 6606 N N . LEU B 1 208 ? -10.039 22.766 2.127 1 95.19 208 LEU B N 1
ATOM 6607 C CA . LEU B 1 208 ? -10.867 23.422 1.126 1 95.19 208 LEU B CA 1
ATOM 6608 C C . LEU B 1 208 ? -10.734 22.734 -0.23 1 95.19 208 LEU B C 1
ATOM 6610 O O . LEU B 1 208 ? -11.727 22.516 -0.921 1 95.19 208 LEU B O 1
ATOM 6614 N N . GLN B 1 209 ? -9.484 22.422 -0.543 1 92.62 209 GLN B N 1
ATOM 6615 C CA . GLN B 1 209 ? -9.297 21.797 -1.852 1 92.62 209 GLN B CA 1
ATOM 6616 C C . GLN B 1 209 ? -7.895 21.219 -1.984 1 92.62 209 GLN B C 1
ATOM 6618 O O . GLN B 1 209 ? -6.98 21.609 -1.261 1 92.62 209 GLN B O 1
ATOM 6623 N N . THR B 1 210 ? -7.781 20.266 -2.803 1 91.12 210 THR B N 1
ATOM 6624 C CA . THR B 1 210 ? -6.555 19.672 -3.32 1 91.12 210 THR B CA 1
ATOM 6625 C C . THR B 1 210 ? -6.527 19.719 -4.844 1 91.12 210 THR B C 1
ATOM 6627 O O . THR B 1 210 ? -6.988 18.797 -5.512 1 91.12 210 THR B O 1
ATOM 6630 N N . CYS B 1 211 ? -5.98 20.734 -5.328 1 86.44 211 CYS B N 1
ATOM 6631 C CA . CYS B 1 211 ? -6.125 21.031 -6.746 1 86.44 211 CYS B CA 1
ATOM 6632 C C . CYS B 1 211 ? -4.918 20.547 -7.535 1 86.44 211 CYS B C 1
ATOM 6634 O O . CYS B 1 211 ? -3.781 20.656 -7.074 1 86.44 211 CYS B O 1
ATOM 6636 N N . PHE B 1 212 ? -5.262 20.031 -8.672 1 88.06 212 PHE B N 1
ATOM 6637 C CA . PHE B 1 212 ? -4.242 19.641 -9.633 1 88.06 212 PHE B CA 1
ATOM 6638 C C . PHE B 1 212 ? -3.568 20.859 -10.242 1 88.06 212 PHE B C 1
ATOM 6640 O O . PHE B 1 212 ? -4.242 21.766 -10.734 1 88.06 212 PHE B O 1
ATOM 6647 N N . MET B 1 213 ? -2.209 20.938 -10.117 1 87.56 213 MET B N 1
ATOM 6648 C CA . MET B 1 213 ? -1.441 22.062 -10.633 1 87.56 213 MET B CA 1
ATOM 6649 C C . MET B 1 213 ? -0.454 21.609 -11.703 1 87.56 213 MET B C 1
ATOM 6651 O O . MET B 1 213 ? 0.738 21.453 -11.43 1 87.56 213 MET B O 1
ATOM 6655 N N . PRO B 1 214 ? -0.947 21.484 -12.891 1 81.81 214 PRO B N 1
ATOM 6656 C CA . PRO B 1 214 ? -0.079 20.984 -13.961 1 81.81 214 PRO B CA 1
ATOM 6657 C C . PRO B 1 214 ? 0.946 22.031 -14.422 1 81.81 214 PRO B C 1
ATOM 6659 O O . PRO B 1 214 ? 1.967 21.672 -15.016 1 81.81 214 PRO B O 1
ATOM 6662 N N . GLU B 1 215 ? 0.749 23.281 -14.125 1 80.31 215 GLU B N 1
ATOM 6663 C CA . GLU B 1 215 ? 1.646 24.344 -14.562 1 80.31 215 GLU B CA 1
ATOM 6664 C C . GLU B 1 215 ? 2.926 24.375 -13.734 1 80.31 215 GLU B C 1
ATOM 6666 O O . GLU B 1 215 ? 2.998 23.734 -12.68 1 80.31 215 GLU B O 1
ATOM 6671 N N . SER B 1 216 ? 3.938 25.078 -14.344 1 83.69 216 SER B N 1
ATOM 6672 C CA . SER B 1 216 ? 5.156 25.281 -13.57 1 83.69 216 SER B CA 1
ATOM 6673 C C . SER B 1 216 ? 4.863 25.984 -12.242 1 83.69 216 SER B C 1
ATOM 6675 O O . SER B 1 216 ? 3.988 26.844 -12.18 1 83.69 216 SER B O 1
ATOM 6677 N N . HIS B 1 217 ? 5.508 25.609 -11.305 1 87.75 217 HIS B N 1
ATOM 6678 C CA . HIS B 1 217 ? 5.25 26.141 -9.969 1 87.75 217 HIS B CA 1
ATOM 6679 C C . HIS B 1 217 ? 6.023 27.438 -9.734 1 87.75 217 HIS B C 1
ATOM 6681 O O . HIS B 1 217 ? 6.723 27.562 -8.734 1 87.75 217 HIS B O 1
ATOM 6687 N N . THR B 1 218 ? 5.836 28.344 -10.617 1 90.69 218 THR B N 1
ATOM 6688 C CA . THR B 1 218 ? 6.406 29.672 -10.453 1 90.69 218 THR B CA 1
ATOM 6689 C C . THR B 1 218 ? 5.602 30.484 -9.438 1 90.69 218 THR B C 1
ATOM 6691 O O . THR B 1 218 ? 4.469 30.141 -9.117 1 90.69 218 THR B O 1
ATOM 6694 N N . ALA B 1 219 ? 6.234 31.531 -8.977 1 95 219 ALA B N 1
ATOM 6695 C CA . ALA B 1 219 ? 5.562 32.406 -8.023 1 95 219 ALA B CA 1
ATOM 6696 C C . ALA B 1 219 ? 4.258 32.938 -8.594 1 95 219 ALA B C 1
ATOM 6698 O O . ALA B 1 219 ? 3.242 33 -7.898 1 95 219 ALA B O 1
ATOM 6699 N N . ASP B 1 220 ? 4.246 33.25 -9.836 1 94.88 220 ASP B N 1
ATOM 6700 C CA . ASP B 1 220 ? 3.068 33.844 -10.492 1 94.88 220 ASP B CA 1
ATOM 6701 C C . ASP B 1 220 ? 1.932 32.812 -10.555 1 94.88 220 ASP B C 1
ATOM 6703 O O . ASP B 1 220 ? 0.783 33.125 -10.242 1 94.88 220 ASP B O 1
ATOM 6707 N N . ASN B 1 221 ? 2.289 31.656 -10.945 1 93.12 221 ASN B N 1
ATOM 6708 C CA . ASN B 1 221 ? 1.271 30.609 -11.055 1 93.12 221 ASN B CA 1
ATOM 6709 C C . ASN B 1 221 ? 0.7 30.234 -9.695 1 93.12 221 ASN B C 1
ATOM 6711 O O . ASN B 1 221 ? -0.497 29.969 -9.57 1 93.12 221 ASN B O 1
ATOM 6715 N N . LEU B 1 222 ? 1.549 30.172 -8.742 1 94.94 222 LEU B N 1
ATOM 6716 C CA . LEU B 1 222 ? 1.107 29.844 -7.395 1 94.94 222 LEU B CA 1
ATOM 6717 C C . LEU B 1 222 ? 0.204 30.922 -6.836 1 94.94 222 LEU B C 1
ATOM 6719 O O . LEU B 1 222 ? -0.791 30.641 -6.168 1 94.94 222 LEU B O 1
ATOM 6723 N N . GLU B 1 223 ? 0.646 32.188 -7.113 1 96.25 223 GLU B N 1
ATOM 6724 C CA . GLU B 1 223 ? -0.172 33.312 -6.707 1 96.25 223 GLU B CA 1
ATOM 6725 C C . GLU B 1 223 ? -1.572 33.219 -7.309 1 96.25 223 GLU B C 1
ATOM 6727 O O . GLU B 1 223 ? -2.568 33.406 -6.609 1 96.25 223 GLU B O 1
ATOM 6732 N N . GLU B 1 224 ? -1.627 32.938 -8.516 1 94.06 224 GLU B N 1
ATOM 6733 C CA . GLU B 1 224 ? -2.904 32.812 -9.211 1 94.06 224 GLU B CA 1
ATOM 6734 C C . GLU B 1 224 ? -3.748 31.688 -8.656 1 94.06 224 GLU B C 1
ATOM 6736 O O . GLU B 1 224 ? -4.961 31.828 -8.477 1 94.06 224 GLU B O 1
ATOM 6741 N N . ALA B 1 225 ? -3.094 30.625 -8.422 1 93.69 225 ALA B N 1
ATOM 6742 C CA . ALA B 1 225 ? -3.793 29.453 -7.898 1 93.69 225 ALA B CA 1
ATOM 6743 C C . ALA B 1 225 ? -4.391 29.75 -6.527 1 93.69 225 ALA B C 1
ATOM 6745 O O . ALA B 1 225 ? -5.523 29.359 -6.238 1 93.69 225 ALA B O 1
ATOM 6746 N N . LEU B 1 226 ? -3.686 30.391 -5.668 1 95.69 226 LEU B N 1
ATOM 6747 C CA . LEU B 1 226 ? -4.148 30.734 -4.328 1 95.69 226 LEU B CA 1
ATOM 6748 C C . LEU B 1 226 ? -5.301 31.719 -4.383 1 95.69 226 LEU B C 1
ATOM 6750 O O . LEU B 1 226 ? -6.289 31.578 -3.656 1 95.69 226 LEU B O 1
ATOM 6754 N N . ARG B 1 227 ? -5.168 32.719 -5.254 1 94.44 227 ARG B N 1
ATOM 6755 C CA . ARG B 1 227 ? -6.242 33.688 -5.422 1 94.44 227 ARG B CA 1
ATOM 6756 C C . ARG B 1 227 ? -7.516 33 -5.926 1 94.44 227 ARG B C 1
ATOM 6758 O O . ARG B 1 227 ? -8.617 33.312 -5.469 1 94.44 227 ARG B O 1
ATOM 6765 N N . GLU B 1 228 ? -7.305 32.125 -6.812 1 93.25 228 GLU B N 1
ATOM 6766 C CA . GLU B 1 228 ? -8.445 31.391 -7.359 1 93.25 228 GLU B CA 1
ATOM 6767 C C . GLU B 1 228 ? -9.117 30.547 -6.285 1 93.25 228 GLU B C 1
ATOM 6769 O O . GLU B 1 228 ? -10.344 30.438 -6.258 1 93.25 228 GLU B O 1
ATOM 6774 N N . ALA B 1 229 ? -8.336 29.984 -5.504 1 93 229 ALA B N 1
ATOM 6775 C CA . ALA B 1 229 ? -8.875 29.156 -4.43 1 93 229 ALA B CA 1
ATOM 6776 C C . ALA B 1 229 ? -9.742 29.984 -3.482 1 93 229 ALA B C 1
ATOM 6778 O O . ALA B 1 229 ? -10.844 29.562 -3.127 1 93 229 ALA B O 1
ATOM 6779 N N . ILE B 1 230 ? -9.273 31.125 -3.092 1 94.88 230 ILE B N 1
ATOM 6780 C CA . ILE B 1 230 ? -9.984 32 -2.178 1 94.88 230 ILE B CA 1
ATOM 6781 C C . ILE B 1 230 ? -11.273 32.5 -2.834 1 94.88 230 ILE B C 1
ATOM 6783 O O . ILE B 1 230 ? -12.328 32.531 -2.195 1 94.88 230 ILE B O 1
ATOM 6787 N N . ASN B 1 231 ? -11.195 32.75 -4.09 1 93.31 231 ASN B N 1
ATOM 6788 C CA . ASN B 1 231 ? -12.367 33.219 -4.824 1 93.31 231 ASN B CA 1
ATOM 6789 C C . ASN B 1 231 ? -13.406 32.125 -4.98 1 93.31 231 ASN B C 1
ATOM 6791 O O . ASN B 1 231 ? -14.609 32.375 -4.863 1 93.31 231 ASN B O 1
ATOM 6795 N N . ASP B 1 232 ? -12.93 30.969 -5.25 1 93.31 232 ASP B N 1
ATOM 6796 C CA . ASP B 1 232 ? -13.82 29.828 -5.434 1 93.31 232 ASP B CA 1
ATOM 6797 C C . ASP B 1 232 ? -14.633 29.562 -4.172 1 93.31 232 ASP B C 1
ATOM 6799 O O . ASP B 1 232 ? -15.766 29.078 -4.25 1 93.31 232 ASP B O 1
ATOM 6803 N N . TRP B 1 233 ? -14.109 29.859 -3.045 1 95.56 233 TRP B N 1
ATOM 6804 C CA . TRP B 1 233 ? -14.773 29.609 -1.774 1 95.56 233 TRP B CA 1
ATOM 6805 C C . TRP B 1 233 ? -15.453 30.875 -1.255 1 95.56 233 TRP B C 1
ATOM 6807 O O . TRP B 1 233 ? -15.891 30.922 -0.104 1 95.56 233 TRP B O 1
ATOM 6817 N N . LYS B 1 234 ? -15.414 31.953 -2.102 1 93.44 234 LYS B N 1
ATOM 6818 C CA . LYS B 1 234 ? -16.078 33.219 -1.82 1 93.44 234 LYS B CA 1
ATO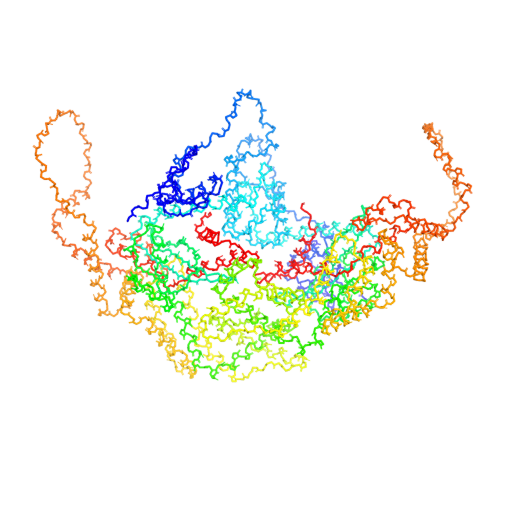M 6819 C C . LYS B 1 234 ? -15.516 33.875 -0.552 1 93.44 234 LYS B C 1
ATOM 6821 O O . LYS B 1 234 ? -16.281 34.375 0.279 1 93.44 234 LYS B O 1
ATOM 6826 N N . LEU B 1 235 ? -14.273 33.719 -0.449 1 95.44 235 LEU B N 1
ATOM 6827 C CA . LEU B 1 235 ? -13.578 34.344 0.664 1 95.44 235 LEU B CA 1
ATOM 6828 C C . LEU B 1 235 ? -12.922 35.656 0.221 1 95.44 235 LEU B C 1
ATOM 6830 O O . LEU B 1 235 ? -12.656 35.844 -0.967 1 95.44 235 LEU B O 1
ATOM 6834 N N . GLN B 1 236 ? -12.773 36.469 1.197 1 93.81 236 GLN B N 1
ATOM 6835 C CA . GLN B 1 236 ? -12.086 37.719 0.93 1 93.81 236 GLN B CA 1
ATOM 6836 C C . GLN B 1 236 ? -10.664 37.719 1.471 1 93.81 236 GLN B C 1
ATOM 6838 O O . GLN B 1 236 ? -10.406 37.156 2.539 1 93.81 236 GLN B O 1
ATOM 6843 N N . GLU B 1 237 ? -9.789 38.312 0.803 1 93.81 237 GLU B N 1
ATOM 6844 C CA . GLU B 1 237 ? -8.383 38.312 1.191 1 93.81 237 GLU B CA 1
ATOM 6845 C C . GLU B 1 237 ? -8.188 39 2.543 1 93.81 237 GLU B C 1
ATOM 6847 O O . GLU B 1 237 ? -7.293 38.625 3.305 1 93.81 237 GLU B O 1
ATOM 6852 N N . LYS B 1 238 ? -9.062 40 2.832 1 91.5 238 LYS B N 1
ATOM 6853 C CA . LYS B 1 238 ? -8.953 40.75 4.078 1 91.5 238 LYS B CA 1
ATOM 6854 C C . LYS B 1 238 ? -9.234 39.875 5.285 1 91.5 238 LYS B C 1
ATOM 6856 O O . LYS B 1 238 ? -8.852 40.188 6.41 1 91.5 238 LYS B O 1
ATOM 6861 N N . GLN B 1 239 ? -9.891 38.719 5.031 1 94.5 239 GLN B N 1
ATOM 6862 C CA . GLN B 1 239 ? -10.234 37.812 6.102 1 94.5 239 GLN B CA 1
ATOM 6863 C C . GLN B 1 239 ? -9.016 36.969 6.516 1 94.5 239 GLN B C 1
ATOM 6865 O O . GLN B 1 239 ? -9.016 36.344 7.578 1 94.5 239 GLN B O 1
ATOM 6870 N N . ILE B 1 240 ? -7.992 36.969 5.688 1 96.62 240 ILE B N 1
ATOM 6871 C CA . ILE B 1 240 ? -6.852 36.094 5.902 1 96.62 240 ILE B CA 1
ATOM 6872 C C . ILE B 1 240 ? -5.914 36.688 6.941 1 96.62 240 ILE B C 1
ATOM 6874 O O . ILE B 1 240 ? -5.25 37.719 6.668 1 96.62 240 ILE B O 1
ATOM 6878 N N . ALA B 1 241 ? -5.906 36.062 8.055 1 96.56 241 ALA B N 1
ATOM 6879 C CA . ALA B 1 241 ? -5.043 36.531 9.141 1 96.56 241 ALA B CA 1
ATOM 6880 C C . ALA B 1 241 ? -3.58 36.188 8.852 1 96.56 241 ALA B C 1
ATOM 6882 O O . ALA B 1 241 ? -2.684 36.938 9.211 1 96.56 241 ALA B O 1
ATOM 6883 N N . CYS B 1 242 ? -3.426 34.969 8.305 1 97 242 CYS B N 1
ATOM 6884 C CA . CYS B 1 242 ? -2.072 34.531 8.023 1 97 242 CYS B CA 1
ATOM 6885 C C . CYS B 1 242 ? -2.094 33.219 7.223 1 97 242 CYS B C 1
ATOM 6887 O O . CYS B 1 242 ? -3.057 32.469 7.301 1 97 242 CYS B O 1
ATOM 6889 N N . ILE B 1 243 ? -1.104 33 6.426 1 96.88 243 ILE B N 1
ATOM 6890 C CA . ILE B 1 243 ? -0.927 31.734 5.75 1 96.88 243 ILE B CA 1
ATOM 6891 C C . ILE B 1 243 ? 0.407 31.109 6.164 1 96.88 243 ILE B C 1
ATOM 6893 O O . ILE B 1 243 ? 1.432 31.797 6.203 1 96.88 243 ILE B O 1
ATOM 6897 N N . THR B 1 244 ? 0.355 29.906 6.559 1 96 244 THR B N 1
ATOM 6898 C CA . THR B 1 244 ? 1.561 29.188 6.953 1 96 244 THR B CA 1
ATOM 6899 C C . THR B 1 244 ? 1.997 28.219 5.852 1 96 244 THR B C 1
ATOM 6901 O O . THR B 1 244 ? 1.203 27.391 5.391 1 96 244 THR B O 1
ATOM 6904 N N . THR B 1 245 ? 3.189 28.266 5.387 1 94.06 245 THR B N 1
ATOM 6905 C CA . THR B 1 245 ? 3.732 27.422 4.336 1 94.06 245 THR B CA 1
ATOM 6906 C C . THR B 1 245 ? 5.156 26.984 4.672 1 94.06 245 THR B C 1
ATOM 6908 O O . THR B 1 245 ? 5.727 27.438 5.672 1 94.06 245 THR B O 1
ATOM 6911 N N . ASP B 1 246 ? 5.629 26.109 3.871 1 88.19 246 ASP B N 1
ATOM 6912 C CA . ASP B 1 246 ? 7.059 25.844 3.977 1 88.19 246 ASP B CA 1
ATOM 6913 C C . ASP B 1 246 ? 7.883 26.984 3.406 1 88.19 246 ASP B C 1
ATOM 6915 O O . ASP B 1 246 ? 7.355 28.078 3.166 1 88.19 246 ASP B O 1
ATOM 6919 N N . ASN B 1 247 ? 9.211 26.844 3.271 1 87.19 247 ASN B N 1
ATOM 6920 C CA . ASN B 1 247 ? 10.102 27.953 2.912 1 87.19 247 ASN B CA 1
ATOM 6921 C C . ASN B 1 247 ? 10.484 27.906 1.436 1 87.19 247 ASN B C 1
ATOM 6923 O O . ASN B 1 247 ? 11.5 28.469 1.035 1 87.19 247 ASN B O 1
ATOM 6927 N N . GLY B 1 248 ? 9.719 27.219 0.642 1 89.25 248 GLY B N 1
ATOM 6928 C CA . GLY B 1 248 ? 10.039 27.234 -0.775 1 89.25 248 GLY B CA 1
ATOM 6929 C C . GLY B 1 248 ? 10.086 28.625 -1.364 1 89.25 248 GLY B C 1
ATOM 6930 O O . GLY B 1 248 ? 9.203 29.453 -1.089 1 89.25 248 GLY B O 1
ATOM 6931 N N . ALA B 1 249 ? 11.086 28.906 -2.139 1 91.75 249 ALA B N 1
ATOM 6932 C CA . ALA B 1 249 ? 11.289 30.234 -2.689 1 91.75 249 ALA B CA 1
ATOM 6933 C C . ALA B 1 249 ? 10.094 30.672 -3.533 1 91.75 249 ALA B C 1
ATOM 6935 O O . ALA B 1 249 ? 9.672 31.828 -3.479 1 91.75 249 ALA B O 1
ATOM 6936 N N . ASN B 1 250 ? 9.539 29.766 -4.219 1 92.5 250 ASN B N 1
ATOM 6937 C CA . ASN B 1 250 ? 8.422 30.062 -5.109 1 92.5 250 ASN B CA 1
ATOM 6938 C C . ASN B 1 250 ? 7.164 30.422 -4.332 1 92.5 250 ASN B C 1
ATOM 6940 O O . ASN B 1 250 ? 6.496 31.406 -4.641 1 92.5 250 ASN B O 1
ATOM 6944 N N . ILE B 1 251 ? 6.832 29.672 -3.318 1 93.75 251 ILE B N 1
ATOM 6945 C CA . ILE B 1 251 ? 5.605 29.906 -2.568 1 93.75 251 ILE B CA 1
ATOM 6946 C C . ILE B 1 251 ? 5.746 31.172 -1.727 1 93.75 251 ILE B C 1
ATOM 6948 O O . ILE B 1 251 ? 4.785 31.922 -1.566 1 93.75 251 ILE B O 1
ATOM 6952 N N . VAL B 1 252 ? 6.949 31.438 -1.166 1 93.62 252 VAL B N 1
ATOM 6953 C CA . VAL B 1 252 ? 7.191 32.656 -0.385 1 93.62 252 VAL B CA 1
ATOM 6954 C C . VAL B 1 252 ? 7.027 33.875 -1.272 1 93.62 252 VAL B C 1
ATOM 6956 O O . VAL B 1 252 ? 6.406 34.844 -0.87 1 93.62 252 VAL B O 1
ATOM 6959 N N . ALA B 1 253 ? 7.582 33.75 -2.488 1 96.19 253 ALA B N 1
ATOM 6960 C CA . ALA B 1 253 ? 7.449 34.844 -3.443 1 96.19 253 ALA B CA 1
ATOM 6961 C C . ALA B 1 253 ? 5.988 35.062 -3.828 1 96.19 253 ALA B C 1
ATOM 6963 O O . ALA B 1 253 ? 5.547 36.188 -3.988 1 96.19 253 ALA B O 1
ATOM 6964 N N . ALA B 1 254 ? 5.289 34 -3.98 1 96.31 254 ALA B N 1
ATOM 6965 C CA . ALA B 1 254 ? 3.873 34.094 -4.32 1 96.31 254 ALA B CA 1
ATOM 6966 C C . ALA B 1 254 ? 3.088 34.812 -3.223 1 96.31 254 ALA B C 1
ATOM 6968 O O . ALA B 1 254 ? 2.252 35.656 -3.506 1 96.31 254 ALA B O 1
ATOM 6969 N N . ILE B 1 255 ? 3.332 34.5 -2.004 1 95.94 255 ILE B N 1
ATOM 6970 C CA . ILE B 1 255 ? 2.633 35.094 -0.865 1 95.94 255 ILE B CA 1
ATOM 6971 C C . ILE B 1 255 ? 2.992 36.562 -0.743 1 95.94 255 ILE B C 1
ATOM 6973 O O . ILE B 1 255 ? 2.137 37.406 -0.421 1 95.94 255 ILE B O 1
ATOM 6977 N N . ARG B 1 256 ? 4.223 36.844 -0.958 1 94.81 256 ARG B N 1
ATOM 6978 C CA . ARG B 1 256 ? 4.664 38.25 -0.937 1 94.81 256 ARG B CA 1
ATOM 6979 C C . ARG B 1 256 ? 3.914 39.062 -1.974 1 94.81 256 ARG B C 1
ATOM 6981 O O . ARG B 1 256 ? 3.529 40.219 -1.705 1 94.81 256 ARG B O 1
ATOM 6988 N N . GLN B 1 257 ? 3.764 38.5 -3.098 1 95.69 257 GLN B N 1
ATOM 6989 C CA . GLN B 1 257 ? 3.027 39.156 -4.164 1 95.69 257 GLN B CA 1
ATOM 6990 C C . GLN B 1 257 ? 1.568 39.375 -3.771 1 95.69 257 GLN B C 1
ATOM 6992 O O . GLN B 1 257 ? 0.968 40.406 -4.133 1 95.69 257 GLN B O 1
ATOM 6997 N N . LEU B 1 258 ? 1.071 38.469 -3.086 1 96.06 258 LEU B N 1
ATOM 6998 C CA . LEU B 1 258 ? -0.313 38.562 -2.635 1 96.06 258 LEU B CA 1
ATOM 6999 C C . LEU B 1 258 ? -0.448 39.531 -1.474 1 96.06 258 LEU B C 1
ATOM 7001 O O . LEU B 1 258 ? -1.554 39.969 -1.154 1 96.06 258 LEU B O 1
ATOM 7005 N N . LYS B 1 259 ? 0.695 39.812 -0.787 1 94.88 259 LYS B N 1
ATOM 7006 C CA . LYS B 1 259 ? 0.766 40.719 0.367 1 94.88 259 LYS B CA 1
ATOM 7007 C C . LYS B 1 259 ? -0.031 40.156 1.543 1 94.88 259 LYS B C 1
ATOM 7009 O O . LYS B 1 259 ? -0.708 40.906 2.252 1 94.88 259 LYS B O 1
ATOM 7014 N N . TRP B 1 260 ? -0.112 38.812 1.602 1 95 260 TRP B N 1
ATOM 7015 C CA . TRP B 1 260 ? -0.715 38.156 2.756 1 95 260 TRP B CA 1
ATOM 7016 C C . TRP B 1 260 ? 0.29 38.031 3.895 1 95 260 TRP B C 1
ATOM 7018 O O . TRP B 1 260 ? 1.486 37.844 3.658 1 95 260 TRP B O 1
ATOM 7028 N N . PRO B 1 261 ? -0.223 38.219 5.18 1 94.81 261 PRO B N 1
ATOM 7029 C CA . PRO B 1 261 ? 0.692 37.844 6.266 1 94.81 261 PRO B CA 1
ATOM 7030 C C . PRO B 1 261 ? 1.159 36.406 6.188 1 94.81 261 PRO B C 1
ATOM 7032 O O . PRO B 1 261 ? 0.365 35.5 5.879 1 94.81 261 PRO B O 1
ATOM 7035 N N . TRP B 1 262 ? 2.406 36.156 6.406 1 95.38 262 TRP B N 1
ATOM 7036 C CA . TRP B 1 262 ? 3.008 34.875 6.156 1 95.38 262 TRP B CA 1
ATOM 7037 C C . TRP B 1 262 ? 3.77 34.375 7.383 1 95.38 262 TRP B C 1
ATOM 7039 O O . TRP B 1 262 ? 4.422 35.156 8.078 1 95.38 262 TRP B O 1
ATOM 7049 N N . LEU B 1 263 ? 3.627 33.156 7.672 1 95.25 263 LEU B N 1
ATOM 7050 C CA . LEU B 1 263 ? 4.391 32.469 8.719 1 95.25 263 LEU B CA 1
ATOM 7051 C C . LEU B 1 263 ? 5.113 31.25 8.172 1 95.25 263 LEU B C 1
ATOM 7053 O O . LEU B 1 263 ? 4.512 30.438 7.473 1 95.25 263 LEU B O 1
ATOM 7057 N N . SER B 1 264 ? 6.379 31.188 8.5 1 93.19 264 SER B N 1
ATOM 7058 C CA . SER B 1 264 ? 7.164 30.031 8.094 1 93.19 264 SER B CA 1
ATOM 7059 C C . SER B 1 264 ? 6.902 28.828 9.008 1 93.19 264 SER B C 1
ATOM 7061 O O . SER B 1 264 ? 6.906 28.969 10.227 1 93.19 264 SER B O 1
ATOM 7063 N N . CYS B 1 265 ? 6.633 27.734 8.438 1 92.5 265 CYS B N 1
ATOM 7064 C CA . CYS B 1 265 ? 6.277 26.531 9.172 1 92.5 265 CYS B CA 1
ATOM 7065 C C . CYS B 1 265 ? 7.391 26.125 10.125 1 92.5 265 CYS B C 1
ATOM 7067 O O . CYS B 1 265 ? 8.531 25.906 9.703 1 92.5 265 CYS B O 1
ATOM 7069 N N . PHE B 1 266 ? 7.094 25.984 11.391 1 91 266 PHE B N 1
ATOM 7070 C CA . PHE B 1 266 ? 8.062 25.625 12.422 1 91 266 PHE B CA 1
ATOM 7071 C C . PHE B 1 266 ? 8.672 24.266 12.141 1 91 266 PHE B C 1
ATOM 7073 O O . PHE B 1 266 ? 9.883 24.062 12.281 1 91 266 PHE B O 1
ATOM 7080 N N . GLY B 1 267 ? 7.809 23.297 11.812 1 87.81 267 GLY B N 1
ATOM 7081 C CA . GLY B 1 267 ? 8.289 21.953 11.539 1 87.81 267 GLY B CA 1
ATOM 7082 C C . GLY B 1 267 ? 9.312 21.891 10.414 1 87.81 267 GLY B C 1
ATOM 7083 O O . GLY B 1 267 ? 10.336 21.219 10.539 1 87.81 267 GLY B O 1
ATOM 7084 N N . HIS B 1 268 ? 9.078 22.578 9.344 1 88.38 268 HIS B N 1
ATOM 7085 C CA . HIS B 1 268 ? 10 22.625 8.219 1 88.38 268 HIS B CA 1
ATOM 7086 C C . HIS B 1 268 ? 11.297 23.328 8.609 1 88.38 268 HIS B C 1
ATOM 7088 O O . HIS B 1 268 ? 12.383 22.906 8.195 1 88.38 268 HIS B O 1
ATOM 7094 N N . ASN B 1 269 ? 11.172 24.406 9.336 1 91.75 269 ASN B N 1
ATOM 7095 C CA . ASN B 1 269 ? 12.352 25.125 9.781 1 91.75 269 ASN B CA 1
ATOM 7096 C C . ASN B 1 269 ? 13.25 24.266 10.656 1 91.75 269 ASN B C 1
ATOM 7098 O O . ASN B 1 269 ? 14.469 24.25 10.492 1 91.75 269 ASN B O 1
ATOM 7102 N N . LEU B 1 270 ? 12.609 23.594 11.562 1 90.19 270 LEU B N 1
ATOM 7103 C CA . LEU B 1 270 ? 13.375 22.719 12.445 1 90.19 270 LEU B CA 1
ATOM 7104 C C . LEU B 1 270 ? 14.047 21.609 11.648 1 90.19 270 LEU B C 1
ATOM 7106 O O . LEU B 1 270 ? 15.219 21.297 11.898 1 90.19 270 LEU B O 1
ATOM 7110 N N . ASN B 1 271 ? 13.367 21.031 10.758 1 88.56 271 ASN B N 1
ATOM 7111 C CA . ASN B 1 271 ? 13.93 20 9.906 1 88.56 271 ASN B CA 1
ATOM 7112 C C . ASN B 1 271 ? 15.133 20.5 9.117 1 88.56 271 ASN B C 1
ATOM 7114 O O . ASN B 1 271 ? 16.156 19.828 9.047 1 88.56 271 ASN B O 1
ATOM 7118 N N . LEU B 1 272 ? 14.992 21.641 8.547 1 89.94 272 LEU B N 1
ATOM 7119 C CA . LEU B 1 272 ? 16.078 22.25 7.781 1 89.94 272 LEU B CA 1
ATOM 7120 C C . LEU B 1 272 ? 17.266 22.562 8.68 1 89.94 272 LEU B C 1
ATOM 7122 O O . LEU B 1 272 ? 18.422 22.344 8.297 1 89.94 272 LEU B O 1
ATOM 7126 N N . ALA B 1 273 ? 16.984 23.094 9.805 1 93.25 273 ALA B N 1
ATOM 7127 C CA . ALA B 1 273 ? 18.047 23.438 10.75 1 93.25 273 ALA B CA 1
ATOM 7128 C C . ALA B 1 273 ? 18.844 22.203 11.148 1 93.25 273 ALA B C 1
ATOM 7130 O O . ALA B 1 273 ? 20.078 22.234 11.141 1 93.25 273 ALA B O 1
ATOM 7131 N N . ILE B 1 274 ? 18.156 21.172 11.438 1 93.06 274 ILE B N 1
ATOM 7132 C CA . ILE B 1 274 ? 18.812 19.953 11.875 1 93.06 274 ILE B CA 1
ATOM 7133 C C . ILE B 1 274 ? 19.609 19.344 10.711 1 93.06 274 ILE B C 1
ATOM 7135 O O . ILE B 1 274 ? 20.766 18.969 10.875 1 93.06 274 ILE B O 1
ATOM 7139 N N . ASN B 1 275 ? 19.016 19.25 9.57 1 91.44 275 ASN B N 1
ATOM 7140 C CA . ASN B 1 275 ? 19.703 18.688 8.414 1 91.44 275 ASN B CA 1
ATOM 7141 C C . ASN B 1 275 ? 20.938 19.5 8.047 1 91.44 275 ASN B C 1
ATOM 7143 O O . ASN B 1 275 ? 21.969 18.938 7.668 1 91.44 275 ASN B O 1
ATOM 7147 N N . ASN B 1 276 ? 20.812 20.797 8.117 1 92.69 276 ASN B N 1
ATOM 7148 C CA . ASN B 1 276 ? 21.969 21.656 7.859 1 92.69 276 ASN B CA 1
ATOM 7149 C C . ASN B 1 276 ? 23.062 21.422 8.891 1 92.69 276 ASN B C 1
ATOM 7151 O O . ASN B 1 276 ? 24.25 21.422 8.547 1 92.69 276 ASN B O 1
ATOM 7155 N N . SER B 1 277 ? 22.641 21.297 10.094 1 94.75 277 SER B N 1
ATOM 7156 C CA . SER B 1 277 ? 23.625 21.047 11.148 1 94.75 277 SER B CA 1
ATOM 7157 C C . SER B 1 277 ? 24.359 19.734 10.914 1 94.75 277 SER B C 1
ATOM 7159 O O . SER B 1 277 ? 25.578 19.672 11.07 1 94.75 277 SER B O 1
ATOM 7161 N N . LEU B 1 278 ? 23.688 18.734 10.547 1 93.44 278 LEU B N 1
ATOM 7162 C CA . LEU B 1 278 ? 24.281 17.422 10.266 1 93.44 278 LEU B CA 1
ATOM 7163 C C . LEU B 1 278 ? 25.141 17.484 9.008 1 93.44 278 LEU B C 1
ATOM 7165 O O . LEU B 1 278 ? 26.203 16.859 8.953 1 93.44 278 LEU B O 1
ATOM 7169 N N . ALA B 1 279 ? 24.703 18.234 8.039 1 93.06 279 ALA B N 1
ATOM 7170 C CA . ALA B 1 279 ? 25.453 18.375 6.793 1 93.06 279 ALA B CA 1
ATOM 7171 C C . ALA B 1 279 ? 26.797 19.047 7.035 1 93.06 279 ALA B C 1
ATOM 7173 O O . ALA B 1 279 ? 27.812 18.672 6.422 1 93.06 279 ALA B O 1
ATOM 7174 N N . GLN B 1 280 ? 26.812 20 7.926 1 94.06 280 GLN B N 1
ATOM 7175 C CA . GLN B 1 280 ? 28.047 20.703 8.25 1 94.06 280 GLN B CA 1
ATOM 7176 C C . GLN B 1 280 ? 29.031 19.812 8.977 1 94.06 280 GLN B C 1
ATOM 7178 O O . GLN B 1 280 ? 30.234 20.047 8.945 1 94.06 280 GLN B O 1
ATOM 7183 N N . GLN B 1 281 ? 28.484 18.797 9.625 1 94.62 281 GLN B N 1
ATOM 7184 C CA . GLN B 1 281 ? 29.328 17.875 10.375 1 94.62 281 GLN B CA 1
ATOM 7185 C C . GLN B 1 281 ? 29.453 16.531 9.648 1 94.62 281 GLN B C 1
ATOM 7187 O O . GLN B 1 281 ? 29.656 15.492 10.281 1 94.62 281 GLN B O 1
ATOM 7192 N N . ARG B 1 282 ? 29.297 16.578 8.398 1 93.56 282 ARG B N 1
ATOM 7193 C CA . ARG B 1 282 ? 29.234 15.359 7.59 1 93.56 282 ARG B CA 1
ATOM 7194 C C . ARG B 1 282 ? 30.531 14.57 7.699 1 93.56 282 ARG B C 1
ATOM 7196 O O . ARG B 1 282 ? 30.516 13.336 7.719 1 93.56 282 ARG B O 1
ATOM 7203 N N . ALA B 1 283 ? 31.641 15.242 7.73 1 92.5 283 ALA B N 1
ATOM 7204 C CA . ALA B 1 283 ? 32.938 14.594 7.801 1 92.5 283 ALA B CA 1
ATOM 7205 C C . ALA B 1 283 ? 33.062 13.727 9.047 1 92.5 283 ALA B C 1
ATOM 7207 O O . ALA B 1 283 ? 33.688 12.664 9.016 1 92.5 283 ALA B O 1
ATOM 7208 N N . SER B 1 284 ? 32.375 14.133 10.086 1 92.94 284 SER B N 1
ATOM 7209 C CA . SER B 1 284 ? 32.469 13.445 11.367 1 92.94 284 SER B CA 1
ATOM 7210 C C . SER B 1 284 ? 31.375 12.406 11.539 1 92.94 284 SER B C 1
ATOM 7212 O O . SER B 1 284 ? 31.5 11.484 12.344 1 92.94 284 SER B O 1
ATOM 7214 N N . THR B 1 285 ? 30.328 12.555 10.781 1 94.88 285 THR B N 1
ATOM 7215 C CA . THR B 1 285 ? 29.156 11.75 11.117 1 94.88 285 THR B CA 1
ATOM 7216 C C . THR B 1 285 ? 28.875 10.719 10.023 1 94.88 285 THR B C 1
ATOM 7218 O O . THR B 1 285 ? 28.234 9.711 10.273 1 94.88 285 THR B O 1
ATOM 7221 N N . ASP B 1 286 ? 29.344 10.859 8.844 1 94.31 286 ASP B N 1
ATOM 7222 C CA . ASP B 1 286 ? 28.984 10.047 7.68 1 94.31 286 ASP B CA 1
ATOM 7223 C C . ASP B 1 286 ? 29.344 8.578 7.898 1 94.31 286 ASP B C 1
ATOM 7225 O O . ASP B 1 286 ? 28.578 7.688 7.547 1 94.31 286 ASP B O 1
ATOM 7229 N N . ARG B 1 287 ? 30.484 8.383 8.383 1 94.5 287 ARG B N 1
ATOM 7230 C CA . ARG B 1 287 ? 30.906 7.008 8.617 1 94.5 287 ARG B CA 1
ATOM 7231 C C . ARG B 1 287 ? 29.984 6.305 9.602 1 94.5 287 ARG B C 1
ATOM 7233 O O . ARG B 1 287 ? 29.531 5.184 9.359 1 94.5 287 ARG B O 1
ATOM 7240 N N . ALA B 1 288 ? 29.734 6.988 10.672 1 95.5 288 ALA B N 1
ATOM 7241 C CA . ALA B 1 288 ? 28.906 6.398 11.711 1 95.5 288 ALA B CA 1
ATOM 7242 C C . ALA B 1 288 ? 27.516 6.074 11.18 1 95.5 288 ALA B C 1
ATOM 7244 O O . ALA B 1 288 ? 26.969 5.004 11.461 1 95.5 288 ALA B O 1
ATOM 7245 N N . PHE B 1 289 ? 26.938 6.984 10.422 1 95.12 289 PHE B N 1
ATOM 7246 C CA . PHE B 1 289 ? 25.625 6.75 9.844 1 95.12 289 PHE B CA 1
ATOM 7247 C C . PHE B 1 289 ? 25.672 5.609 8.836 1 95.12 289 PHE B C 1
ATOM 7249 O O . PHE B 1 289 ? 24.734 4.809 8.75 1 95.12 289 PHE B O 1
ATOM 7256 N N . GLY B 1 290 ? 26.703 5.586 8.062 1 94.5 290 GLY B N 1
ATOM 7257 C CA . GLY B 1 290 ? 26.875 4.508 7.102 1 94.5 290 GLY B CA 1
ATOM 7258 C C . GLY B 1 290 ? 26.922 3.137 7.742 1 94.5 290 GLY B C 1
ATOM 7259 O O . GLY B 1 290 ? 26.312 2.191 7.246 1 94.5 290 GLY B O 1
ATOM 7260 N N . VAL B 1 291 ? 27.609 3.084 8.812 1 95.38 291 VAL B N 1
ATOM 7261 C CA . VAL B 1 291 ? 27.703 1.815 9.531 1 95.38 291 VAL B CA 1
ATOM 7262 C C . VAL B 1 291 ? 26.344 1.429 10.094 1 95.38 291 VAL B C 1
ATOM 7264 O O . VAL B 1 291 ? 25.969 0.252 10.094 1 95.38 291 VAL B O 1
ATOM 7267 N N . CYS B 1 292 ? 25.625 2.426 10.617 1 95.44 292 CYS B N 1
ATOM 7268 C CA . CYS B 1 292 ? 24.297 2.16 11.125 1 95.44 292 CYS B CA 1
ATOM 7269 C C . CYS B 1 292 ? 23.406 1.554 10.039 1 95.44 292 CYS B C 1
ATOM 7271 O O . CYS B 1 292 ? 22.703 0.566 10.281 1 95.44 292 CYS B O 1
ATOM 7273 N N . ARG B 1 293 ? 23.469 2.133 8.898 1 94.25 293 ARG B N 1
ATOM 7274 C CA . ARG B 1 293 ? 22.656 1.646 7.785 1 94.25 293 ARG B CA 1
ATOM 7275 C C . ARG B 1 293 ? 23.078 0.239 7.379 1 94.25 293 ARG B C 1
ATOM 7277 O O . ARG B 1 293 ? 22.234 -0.604 7.07 1 94.25 293 ARG B O 1
ATOM 7284 N N . ALA B 1 294 ? 24.375 0.003 7.371 1 93.44 294 ALA B N 1
ATOM 7285 C CA . ALA B 1 294 ? 24.891 -1.316 7.027 1 93.44 294 ALA B CA 1
ATOM 7286 C C . ALA B 1 294 ? 24.438 -2.369 8.031 1 93.44 294 ALA B C 1
ATOM 7288 O O . ALA B 1 294 ? 24.094 -3.49 7.652 1 93.44 294 ALA B O 1
ATOM 7289 N N . VAL B 1 295 ? 24.453 -1.989 9.258 1 94.12 295 VAL B N 1
ATOM 7290 C CA . VAL B 1 295 ? 24 -2.885 10.312 1 94.12 295 VAL B CA 1
ATOM 7291 C C . VAL B 1 295 ? 22.516 -3.209 10.109 1 94.12 295 VAL B C 1
ATOM 7293 O O . VAL B 1 295 ? 22.125 -4.379 10.141 1 94.12 295 VAL B O 1
ATOM 7296 N N . ASN B 1 296 ? 21.781 -2.172 9.938 1 92.31 296 ASN B N 1
ATOM 7297 C CA . ASN B 1 296 ? 20.359 -2.361 9.727 1 92.31 296 ASN B CA 1
ATOM 7298 C C . ASN B 1 296 ? 20.078 -3.244 8.516 1 92.31 296 ASN B C 1
ATOM 7300 O O . ASN B 1 296 ? 19.156 -4.074 8.539 1 92.31 296 ASN B O 1
ATOM 7304 N N . THR B 1 297 ? 20.812 -3.029 7.473 1 89.38 297 THR B N 1
ATOM 7305 C CA . THR B 1 297 ? 20.672 -3.824 6.258 1 89.38 297 THR B CA 1
ATOM 7306 C C . THR B 1 297 ? 20.984 -5.293 6.531 1 89.38 297 THR B C 1
ATOM 7308 O O . THR B 1 297 ? 20.281 -6.184 6.043 1 89.38 297 THR B O 1
ATOM 7311 N N . ALA B 1 298 ? 22.031 -5.531 7.277 1 89.88 298 ALA B N 1
ATOM 7312 C CA . ALA B 1 298 ? 22.438 -6.895 7.617 1 89.88 298 ALA B CA 1
ATOM 7313 C C . ALA B 1 298 ? 21.312 -7.637 8.336 1 89.88 298 ALA B C 1
ATOM 7315 O O . ALA B 1 298 ? 21.078 -8.82 8.094 1 89.88 298 ALA B O 1
ATOM 7316 N N . PHE B 1 299 ? 20.656 -6.941 9.18 1 89.5 299 PHE B N 1
ATOM 7317 C CA . PHE B 1 299 ? 19.594 -7.57 9.961 1 89.5 299 PHE B CA 1
ATOM 7318 C C . PHE B 1 299 ? 18.297 -7.625 9.156 1 89.5 299 PHE B C 1
ATOM 7320 O O . PHE B 1 299 ? 17.5 -8.562 9.305 1 89.5 299 PHE B O 1
ATOM 7327 N N . SER B 1 300 ? 18.078 -6.645 8.344 1 85.56 300 SER B N 1
ATOM 7328 C CA . SER B 1 300 ? 16.828 -6.574 7.602 1 85.56 300 SER B CA 1
ATOM 7329 C C . SER B 1 300 ? 16.75 -7.656 6.531 1 85.56 300 SER B C 1
ATOM 7331 O O . SER B 1 300 ? 15.664 -8.102 6.164 1 85.56 300 SER B O 1
ATOM 7333 N N . HIS B 1 301 ? 17.875 -8.133 6.066 1 78.25 301 HIS B N 1
ATOM 7334 C CA . HIS B 1 301 ? 17.906 -9.062 4.945 1 78.25 301 HIS B CA 1
ATOM 7335 C C . HIS B 1 301 ? 18.078 -10.5 5.434 1 78.25 301 HIS B C 1
ATOM 7337 O O . HIS B 1 301 ? 18.25 -11.414 4.629 1 78.25 301 HIS B O 1
ATOM 7343 N N . SER B 1 302 ? 18.047 -10.68 6.738 1 81.5 302 SER B N 1
ATOM 7344 C CA . SER B 1 302 ? 18.25 -12.023 7.266 1 81.5 302 SER B CA 1
ATOM 7345 C C . SER B 1 302 ? 17.312 -12.32 8.422 1 81.5 302 SER B C 1
ATOM 7347 O O . SER B 1 302 ? 17.469 -11.773 9.516 1 81.5 302 SER B O 1
ATOM 7349 N N . TRP B 1 303 ? 16.406 -13.227 8.125 1 81.19 303 TRP B N 1
ATOM 7350 C CA . TRP B 1 303 ? 15.5 -13.656 9.18 1 81.19 303 TRP B CA 1
ATOM 7351 C C . TRP B 1 303 ? 16.266 -14.297 10.336 1 81.19 303 TRP B C 1
ATOM 7353 O O . TRP B 1 303 ? 15.922 -14.102 11.5 1 81.19 303 TRP B O 1
ATOM 7363 N N . LEU B 1 304 ? 17.281 -15.031 10.023 1 81.69 304 LEU B N 1
ATOM 7364 C CA . LEU B 1 304 ? 18.094 -15.695 11.031 1 81.69 304 LEU B CA 1
ATOM 7365 C C . LEU B 1 304 ? 18.734 -14.68 11.977 1 81.69 304 LEU B C 1
ATOM 7367 O O . LEU B 1 304 ? 18.734 -14.867 13.195 1 81.69 304 LEU B O 1
ATOM 7371 N N . ARG B 1 305 ? 19.266 -13.664 11.422 1 87.81 305 ARG B N 1
ATOM 7372 C CA . ARG B 1 305 ? 19.875 -12.625 12.25 1 87.81 305 ARG B CA 1
ATOM 7373 C C . ARG B 1 305 ? 18.844 -11.938 13.125 1 87.81 305 ARG B C 1
ATOM 7375 O O . ARG B 1 305 ? 19.125 -11.594 14.281 1 87.81 305 ARG B O 1
ATOM 7382 N N . ARG B 1 306 ? 17.719 -11.719 12.617 1 87.5 306 ARG B N 1
ATOM 7383 C CA . ARG B 1 306 ? 16.656 -11.094 13.391 1 87.5 306 ARG B CA 1
ATOM 7384 C C . ARG B 1 306 ? 16.234 -11.977 14.562 1 87.5 306 ARG B C 1
ATOM 7386 O O . ARG B 1 306 ? 15.969 -11.477 15.664 1 87.5 306 ARG B O 1
ATOM 7393 N N . ARG B 1 307 ? 16.156 -13.203 14.25 1 85.69 307 ARG B N 1
ATOM 7394 C CA . ARG B 1 307 ? 15.82 -14.156 15.305 1 85.69 307 ARG B CA 1
ATOM 7395 C C . ARG B 1 307 ? 16.891 -14.172 16.391 1 85.69 307 ARG B C 1
ATOM 7397 O O . ARG B 1 307 ? 16.562 -14.188 17.578 1 85.69 307 ARG B O 1
ATOM 7404 N N . GLU B 1 308 ? 18.094 -14.203 15.953 1 91.19 308 GLU B N 1
ATOM 7405 C CA . GLU B 1 308 ? 19.203 -14.195 16.906 1 91.19 308 GLU B CA 1
ATOM 7406 C C . GLU B 1 308 ? 19.219 -12.891 17.703 1 91.19 308 GLU B C 1
ATOM 7408 O O . GLU B 1 308 ? 19.594 -12.891 18.875 1 91.19 308 GLU B O 1
ATOM 7413 N N . LEU B 1 309 ? 18.875 -11.828 17.062 1 93.5 309 LEU B N 1
ATOM 7414 C CA . LEU B 1 309 ? 18.797 -10.555 17.766 1 93.5 309 LEU B CA 1
ATOM 7415 C C . LEU B 1 309 ? 17.75 -10.602 18.859 1 93.5 309 LEU B C 1
ATOM 7417 O O . LEU B 1 309 ? 17.984 -10.125 19.984 1 93.5 309 LEU B O 1
ATOM 7421 N N . GLN B 1 310 ? 16.641 -11.125 18.531 1 91.38 310 GLN B N 1
ATOM 7422 C CA . GLN B 1 310 ? 15.57 -11.25 19.516 1 91.38 310 GLN B CA 1
ATOM 7423 C C . GLN B 1 310 ? 16.016 -12.086 20.719 1 91.38 310 GLN B C 1
ATOM 7425 O O . GLN B 1 310 ? 15.734 -11.742 21.859 1 91.38 310 GLN B O 1
ATOM 7430 N N . LYS B 1 311 ? 16.656 -13.195 20.422 1 92.31 311 LYS B N 1
ATOM 7431 C CA . LYS B 1 311 ? 17.188 -14.047 21.484 1 92.31 311 LYS B CA 1
ATOM 7432 C C . LYS B 1 311 ? 18.172 -13.273 22.359 1 92.31 311 LYS B C 1
ATOM 7434 O O . LYS B 1 311 ? 18.125 -13.367 23.594 1 92.31 311 LYS B O 1
ATOM 7439 N N . ALA B 1 312 ? 19.031 -12.57 21.688 1 95.69 312 ALA B N 1
ATOM 7440 C CA . ALA B 1 312 ? 20.031 -11.781 22.406 1 95.69 312 ALA B CA 1
ATOM 7441 C C . ALA B 1 312 ? 19.375 -10.711 23.266 1 95.69 312 ALA B C 1
ATOM 7443 O O . ALA B 1 312 ? 19.812 -10.438 24.375 1 95.69 312 ALA B O 1
ATOM 7444 N N . GLN B 1 313 ? 18.375 -10.094 22.734 1 95.56 313 GLN B N 1
ATOM 7445 C CA . GLN B 1 313 ? 17.656 -9.055 23.469 1 95.56 313 GLN B CA 1
ATOM 7446 C C . GLN B 1 313 ? 17.031 -9.617 24.734 1 95.56 313 GLN B C 1
ATOM 7448 O O . GLN B 1 313 ? 17.094 -8.992 25.797 1 95.56 313 GLN B O 1
ATOM 7453 N N . VAL B 1 314 ? 16.453 -10.781 24.641 1 94.69 314 VAL B N 1
ATOM 7454 C CA . VAL B 1 314 ? 15.828 -11.43 25.781 1 94.69 314 VAL B CA 1
ATOM 7455 C C . VAL B 1 314 ? 16.891 -11.797 26.812 1 94.69 314 VAL B C 1
ATOM 7457 O O . VAL B 1 314 ? 16.719 -11.539 28.016 1 94.69 314 VAL B O 1
ATOM 7460 N N . GLU B 1 315 ? 17.938 -12.391 26.359 1 94.69 315 GLU B N 1
ATOM 7461 C CA . GLU B 1 315 ? 19.016 -12.844 27.234 1 94.69 315 GLU B CA 1
ATOM 7462 C C . GLU B 1 315 ? 19.656 -11.672 27.969 1 94.69 315 GLU B C 1
ATOM 7464 O O . GLU B 1 315 ? 20.016 -11.797 29.141 1 94.69 315 GLU B O 1
ATOM 7469 N N . MET B 1 316 ? 19.766 -10.562 27.328 1 95.81 316 MET B N 1
ATOM 7470 C CA . MET B 1 316 ? 20.453 -9.414 27.906 1 95.81 316 MET B CA 1
ATOM 7471 C C . MET B 1 316 ? 19.453 -8.445 28.531 1 95.81 316 MET B C 1
ATOM 7473 O O . MET B 1 316 ? 19.828 -7.355 28.969 1 95.81 316 MET B O 1
ATOM 7477 N N . LYS B 1 317 ? 18.188 -8.719 28.516 1 95.56 317 LYS B N 1
ATOM 7478 C CA . LYS B 1 317 ? 17.125 -7.93 29.109 1 95.56 317 LYS B CA 1
ATOM 7479 C C . LYS B 1 317 ? 17.031 -6.551 28.469 1 95.56 317 LYS B C 1
ATOM 7481 O O . LYS B 1 317 ? 16.969 -5.535 29.156 1 95.56 317 LYS B O 1
ATOM 7486 N N . LEU B 1 318 ? 17.25 -6.578 27.219 1 95.62 318 LEU B N 1
ATOM 7487 C CA . LEU B 1 318 ? 17.047 -5.367 26.438 1 95.62 318 LEU B CA 1
ATOM 7488 C C . LEU B 1 318 ? 15.641 -5.324 25.844 1 95.62 318 LEU B C 1
ATOM 7490 O O . LEU B 1 318 ? 14.992 -6.363 25.703 1 95.62 318 LEU B O 1
ATOM 7494 N N . PRO B 1 319 ? 15.172 -4.059 25.609 1 94.31 319 PRO B N 1
ATOM 7495 C CA . PRO B 1 319 ? 13.875 -3.998 24.922 1 94.31 319 PRO B CA 1
ATOM 7496 C C . PRO B 1 319 ? 13.867 -4.742 23.594 1 94.31 319 PRO B C 1
ATOM 7498 O O . PRO B 1 319 ? 14.82 -4.637 22.812 1 94.31 319 PRO B O 1
ATOM 7501 N N . GLU B 1 320 ? 12.859 -5.496 23.359 1 91.38 320 GLU B N 1
ATOM 7502 C CA . GLU B 1 320 ? 12.742 -6.289 22.141 1 91.38 320 GLU B CA 1
ATOM 7503 C C . GLU B 1 320 ? 12.273 -5.438 20.969 1 91.38 320 GLU B C 1
ATOM 7505 O O . GLU B 1 320 ? 11.172 -5.633 20.453 1 91.38 320 GLU B O 1
ATOM 7510 N N . HIS B 1 321 ? 13.148 -4.551 20.516 1 91.38 321 HIS B N 1
ATOM 7511 C CA . HIS B 1 321 ? 12.836 -3.639 19.422 1 91.38 321 HIS B CA 1
ATOM 7512 C C . HIS B 1 321 ? 13.539 -4.059 18.141 1 91.38 321 HIS B C 1
ATOM 7514 O O . HIS B 1 321 ? 14.688 -4.508 18.172 1 91.38 321 HIS B O 1
ATOM 7520 N N . SER B 1 322 ? 12.836 -3.904 17.062 1 87.94 322 SER B N 1
ATOM 7521 C CA . SER B 1 322 ? 13.484 -4.055 15.758 1 87.94 322 SER B CA 1
ATOM 7522 C C . SER B 1 322 ? 14.352 -2.842 15.43 1 87.94 322 SER B C 1
ATOM 7524 O O . SER B 1 322 ? 14.133 -1.754 15.969 1 87.94 322 SER B O 1
ATOM 7526 N N . LEU B 1 323 ? 15.312 -3.051 14.609 1 91.94 323 LEU B N 1
ATOM 7527 C CA . LEU B 1 323 ? 16.156 -1.94 14.195 1 91.94 323 LEU B CA 1
ATOM 7528 C C . LEU B 1 323 ? 15.43 -1.031 13.219 1 91.94 323 LEU B C 1
ATOM 7530 O O . LEU B 1 323 ? 14.422 -1.432 12.625 1 91.94 323 LEU B O 1
ATOM 7534 N N . ILE B 1 324 ? 15.859 0.199 13.125 1 89.88 324 ILE B N 1
ATOM 7535 C CA . ILE B 1 324 ? 15.195 1.22 12.328 1 89.88 324 ILE B CA 1
ATOM 7536 C C . ILE B 1 324 ? 16.156 1.764 11.273 1 89.88 324 ILE B C 1
ATOM 7538 O O . ILE B 1 324 ? 17.312 2.053 11.578 1 89.88 324 ILE B O 1
ATOM 7542 N N . THR B 1 325 ? 15.648 1.844 10.055 1 87.88 325 THR B N 1
ATOM 7543 C CA . THR B 1 325 ? 16.422 2.484 8.992 1 87.88 325 THR B CA 1
ATOM 7544 C C . THR B 1 325 ? 15.945 3.916 8.766 1 87.88 325 THR B C 1
ATOM 7546 O O . THR B 1 325 ? 14.742 4.191 8.805 1 87.88 325 THR B O 1
ATOM 7549 N N . ASP B 1 326 ? 16.875 4.824 8.57 1 88 326 ASP B N 1
ATOM 7550 C CA . ASP B 1 326 ? 16.516 6.23 8.445 1 88 326 ASP B CA 1
ATOM 7551 C C . ASP B 1 326 ? 15.992 6.539 7.043 1 88 326 ASP B C 1
ATOM 7553 O O . ASP B 1 326 ? 16.312 5.828 6.086 1 88 326 ASP B O 1
ATOM 7557 N N . CYS B 1 327 ? 15.078 7.48 6.953 1 78.12 327 CYS B N 1
ATOM 7558 C CA . CYS B 1 327 ? 14.633 8.109 5.715 1 78.12 327 CYS B CA 1
ATOM 7559 C C . CYS B 1 327 ? 15.398 9.406 5.457 1 78.12 327 CYS B C 1
ATOM 7561 O O . CYS B 1 327 ? 15.555 10.227 6.359 1 78.12 327 CYS B O 1
ATOM 7563 N N . ALA B 1 328 ? 15.852 9.562 4.27 1 73.69 328 ALA B N 1
ATOM 7564 C CA . ALA B 1 328 ? 16.75 10.664 3.926 1 73.69 328 ALA B CA 1
ATOM 7565 C C . ALA B 1 328 ? 16.062 12.016 4.125 1 73.69 328 ALA B C 1
ATOM 7567 O O . ALA B 1 328 ? 16.719 13.008 4.445 1 73.69 328 ALA B O 1
ATOM 7568 N N . THR B 1 329 ? 14.805 12.086 4.074 1 68.44 329 THR B N 1
ATOM 7569 C CA . THR B 1 329 ? 14.117 13.375 4.07 1 68.44 329 THR B CA 1
ATOM 7570 C C . THR B 1 329 ? 13.547 13.688 5.453 1 68.44 329 THR B C 1
ATOM 7572 O O . THR B 1 329 ? 12.992 14.766 5.672 1 68.44 329 THR B O 1
ATOM 7575 N N . ARG B 1 330 ? 13.789 12.773 6.418 1 75.5 330 ARG B N 1
ATOM 7576 C CA . ARG B 1 330 ? 13.211 12.977 7.742 1 75.5 330 ARG B CA 1
ATOM 7577 C C . ARG B 1 330 ? 14.258 12.766 8.828 1 75.5 330 ARG B C 1
ATOM 7579 O O . ARG B 1 330 ? 14.609 11.633 9.148 1 75.5 330 ARG B O 1
ATOM 7586 N N . TRP B 1 331 ? 14.547 13.828 9.461 1 84.19 331 TRP B N 1
ATOM 7587 C CA . TRP B 1 331 ? 15.586 13.766 10.484 1 84.19 331 TRP B CA 1
ATOM 7588 C C . TRP B 1 331 ? 15.148 12.891 11.656 1 84.19 331 TRP B C 1
ATOM 7590 O O . TRP B 1 331 ? 15.984 12.266 12.32 1 84.19 331 TRP B O 1
ATOM 7600 N N . GLY B 1 332 ? 13.883 12.836 11.922 1 85.06 332 GLY B N 1
ATOM 7601 C CA . GLY B 1 332 ? 13.375 12.047 13.031 1 85.06 332 GLY B CA 1
ATOM 7602 C C . GLY B 1 332 ? 13.727 10.578 12.93 1 85.06 332 GLY B C 1
ATOM 7603 O O . GLY B 1 332 ? 14.102 9.945 13.922 1 85.06 332 GLY B O 1
ATOM 7604 N N . SER B 1 333 ? 13.664 10.109 11.727 1 87.69 333 SER B N 1
ATOM 7605 C CA . SER B 1 333 ? 14.008 8.703 11.516 1 87.69 333 SER B CA 1
ATOM 7606 C C . SER B 1 333 ? 15.5 8.469 11.727 1 87.69 333 SER B C 1
ATOM 7608 O O . SER B 1 333 ? 15.906 7.398 12.188 1 87.69 333 SER B O 1
ATOM 7610 N N . LYS B 1 334 ? 16.297 9.438 11.367 1 90.94 334 LYS B N 1
ATOM 7611 C CA . LYS B 1 334 ? 17.734 9.336 11.602 1 90.94 334 LYS B CA 1
ATOM 7612 C C . LYS B 1 334 ? 18.031 9.266 13.094 1 90.94 334 LYS B C 1
ATOM 7614 O O . LYS B 1 334 ? 18.844 8.445 13.531 1 90.94 334 LYS B O 1
ATOM 7619 N N . GLN B 1 335 ? 17.438 10.133 13.805 1 92.19 335 GLN B N 1
ATOM 7620 C CA . GLN B 1 335 ? 17.609 10.117 15.25 1 92.19 335 GLN B CA 1
ATOM 7621 C C . GLN B 1 335 ? 17.125 8.805 15.852 1 92.19 335 GLN B C 1
ATOM 7623 O O . GLN B 1 335 ? 17.766 8.258 16.75 1 92.19 335 GLN B O 1
ATOM 7628 N N . GLN B 1 336 ? 16.047 8.266 15.398 1 93.12 336 GLN B N 1
ATOM 7629 C CA . GLN B 1 336 ? 15.516 7.004 15.891 1 93.12 336 GLN B CA 1
ATOM 7630 C C . GLN B 1 336 ? 16.453 5.844 15.578 1 93.12 336 GLN B C 1
ATOM 7632 O O . GLN B 1 336 ? 16.625 4.934 16.391 1 93.12 336 GLN B O 1
ATOM 7637 N N . MET B 1 337 ? 16.938 5.91 14.375 1 94.88 337 MET B N 1
ATOM 7638 C CA . MET B 1 337 ? 17.906 4.895 13.992 1 94.88 337 MET B CA 1
ATOM 7639 C C . MET B 1 337 ? 19.109 4.902 14.945 1 94.88 337 MET B C 1
ATOM 7641 O O . MET B 1 337 ? 19.516 3.852 15.438 1 94.88 337 MET B O 1
ATOM 7645 N N . VAL B 1 338 ? 19.594 6.082 15.234 1 95.5 338 VAL B N 1
ATOM 7646 C CA . VAL B 1 338 ? 20.75 6.254 16.109 1 95.5 338 VAL B CA 1
ATOM 7647 C C . VAL B 1 338 ? 20.422 5.762 17.516 1 95.5 338 VAL B C 1
ATOM 7649 O O . VAL B 1 338 ? 21.172 4.996 18.109 1 95.5 338 VAL B O 1
ATOM 7652 N N . GLU B 1 339 ? 19.344 6.164 17.953 1 95.38 339 GLU B N 1
ATOM 7653 C CA . GLU B 1 339 ? 18.906 5.781 19.297 1 95.38 339 GLU B CA 1
ATOM 7654 C C . GLU B 1 339 ? 18.734 4.273 19.406 1 95.38 339 GLU B C 1
ATOM 7656 O O . GLU B 1 339 ? 19.078 3.674 20.438 1 95.38 339 GLU B O 1
ATOM 7661 N N . ARG B 1 340 ? 18.188 3.715 18.391 1 95.75 340 ARG B N 1
ATOM 7662 C CA . ARG B 1 340 ? 17.938 2.275 18.375 1 95.75 340 ARG B CA 1
ATOM 7663 C C . ARG B 1 340 ? 19.266 1.501 18.375 1 95.75 340 ARG B C 1
ATOM 7665 O O . ARG B 1 340 ? 19.375 0.474 19.047 1 95.75 340 ARG B O 1
ATOM 7672 N N . ILE B 1 341 ? 20.219 1.94 17.641 1 96.44 341 ILE B N 1
ATOM 7673 C CA . ILE B 1 341 ? 21.516 1.287 17.578 1 96.44 341 ILE B CA 1
ATOM 7674 C C . ILE B 1 341 ? 22.203 1.388 18.938 1 96.44 341 ILE B C 1
ATOM 7676 O O . ILE B 1 341 ? 22.797 0.417 19.422 1 96.44 341 ILE B O 1
ATOM 7680 N N . LEU B 1 342 ? 22.156 2.535 19.562 1 96.69 342 LEU B N 1
ATOM 7681 C CA . LEU B 1 342 ? 22.734 2.727 20.891 1 96.69 342 LEU B CA 1
ATOM 7682 C C . LEU B 1 342 ? 22.078 1.808 21.906 1 96.69 342 LEU B C 1
ATOM 7684 O O . LEU B 1 342 ? 22.766 1.219 22.75 1 96.69 342 LEU B O 1
ATOM 7688 N N . GLU B 1 343 ? 20.797 1.67 21.781 1 96.5 343 GLU B N 1
ATOM 7689 C CA . GLU B 1 343 ? 20.016 0.829 22.688 1 96.5 343 GLU B CA 1
ATOM 7690 C C . GLU B 1 343 ? 20.375 -0.644 22.531 1 96.5 343 GLU B C 1
ATOM 7692 O O . GLU B 1 343 ? 20.453 -1.385 23.5 1 96.5 343 GLU B O 1
ATOM 7697 N N . GLN B 1 344 ? 20.672 -1.027 21.266 1 96.5 344 GLN B N 1
ATOM 7698 C CA . GLN B 1 344 ? 20.797 -2.445 20.938 1 96.5 344 GLN B CA 1
ATOM 7699 C C . GLN B 1 344 ? 22.266 -2.812 20.688 1 96.5 344 GLN B C 1
ATOM 7701 O O . GLN B 1 344 ? 22.547 -3.869 20.109 1 96.5 344 GLN B O 1
ATOM 7706 N N . GLU B 1 345 ? 23.172 -1.987 21.062 1 95.62 345 GLU B N 1
ATOM 7707 C CA . GLU B 1 345 ? 24.578 -2.156 20.734 1 95.62 345 GLU B CA 1
ATOM 7708 C C . GLU B 1 345 ? 25.094 -3.527 21.172 1 95.62 345 GLU B C 1
ATOM 7710 O O . GLU B 1 345 ? 25.703 -4.246 20.391 1 95.62 345 GLU B O 1
ATOM 7715 N N . GLN B 1 346 ? 24.797 -3.912 22.375 1 94.88 346 GLN B N 1
ATOM 7716 C CA . GLN B 1 346 ? 25.312 -5.156 22.938 1 94.88 346 GLN B CA 1
ATOM 7717 C C . GLN B 1 346 ? 24.703 -6.367 22.234 1 94.88 346 GLN B C 1
ATOM 7719 O O . GLN B 1 346 ? 25.406 -7.34 21.953 1 94.88 346 GLN B O 1
ATOM 7724 N N . ALA B 1 347 ? 23.453 -6.27 22.016 1 96.06 347 ALA B N 1
ATOM 7725 C CA . ALA B 1 347 ? 22.781 -7.371 21.328 1 96.06 347 ALA B CA 1
ATOM 7726 C C . ALA B 1 347 ? 23.312 -7.535 19.906 1 96.06 347 ALA B C 1
ATOM 7728 O O . ALA B 1 347 ? 23.516 -8.664 19.438 1 96.06 347 ALA B O 1
ATOM 7729 N N . ILE B 1 348 ? 23.531 -6.445 19.203 1 96.06 348 ILE B N 1
ATOM 7730 C CA . ILE B 1 348 ? 24.047 -6.457 17.844 1 96.06 348 ILE B CA 1
ATOM 7731 C C . ILE B 1 348 ? 25.453 -7.086 17.828 1 96.06 348 ILE B C 1
ATOM 7733 O O . ILE B 1 348 ? 25.734 -7.945 17 1 96.06 348 ILE B O 1
ATOM 7737 N N . LYS B 1 349 ? 26.266 -6.688 18.734 1 93.56 349 LYS B N 1
ATOM 7738 C CA . LYS B 1 349 ? 27.625 -7.211 18.844 1 93.56 349 LYS B CA 1
ATOM 7739 C C . LYS B 1 349 ? 27.625 -8.711 19.094 1 93.56 349 LYS B C 1
ATOM 7741 O O . LYS B 1 349 ? 28.438 -9.453 18.531 1 93.56 349 LYS B O 1
ATOM 7746 N N . ARG B 1 350 ? 26.75 -9.117 19.906 1 93.94 350 ARG B N 1
ATOM 7747 C CA . ARG B 1 350 ? 26.641 -10.539 20.234 1 93.94 350 ARG B CA 1
ATOM 7748 C C . ARG B 1 350 ? 26.266 -11.352 19 1 93.94 350 ARG B C 1
ATOM 7750 O O . ARG B 1 350 ? 26.844 -12.406 18.734 1 93.94 350 ARG B O 1
ATOM 7757 N N . VAL B 1 351 ? 25.25 -10.891 18.297 1 94.19 351 VAL B N 1
ATOM 7758 C CA . VAL B 1 351 ? 24.781 -11.609 17.109 1 94.19 351 VAL B CA 1
ATOM 7759 C C . VAL B 1 351 ? 25.891 -11.664 16.062 1 94.19 351 VAL B C 1
ATOM 7761 O O . VAL B 1 351 ? 26.125 -12.711 15.461 1 94.19 351 VAL B O 1
ATOM 7764 N N . PHE B 1 352 ? 26.578 -10.57 15.891 1 92.94 352 PHE B N 1
ATOM 7765 C CA . PHE B 1 352 ? 27.641 -10.508 14.891 1 92.94 352 PHE B CA 1
ATOM 7766 C C . PHE B 1 352 ? 28.812 -11.383 15.297 1 92.94 352 PHE B C 1
ATOM 7768 O O . PHE B 1 352 ? 29.5 -11.961 14.445 1 92.94 352 PHE B O 1
ATOM 7775 N N . ALA B 1 353 ? 29.047 -11.531 16.5 1 90.5 353 ALA B N 1
ATOM 7776 C CA . ALA B 1 353 ? 30.125 -12.375 17 1 90.5 353 ALA B CA 1
ATOM 7777 C C . ALA B 1 353 ? 29.844 -13.852 16.75 1 90.5 353 ALA B C 1
ATOM 7779 O O . ALA B 1 353 ? 30.766 -14.625 16.484 1 90.5 353 ALA B O 1
ATOM 7780 N N . GLN B 1 354 ? 28.625 -14.195 16.781 1 88.62 354 GLN B N 1
ATOM 7781 C CA . GLN B 1 354 ? 28.219 -15.594 16.641 1 88.62 354 GLN B CA 1
ATOM 7782 C C . GLN B 1 354 ? 27.891 -15.93 15.188 1 88.62 354 GLN B C 1
ATOM 7784 O O . GLN B 1 354 ? 27.688 -17.094 14.852 1 88.62 354 GLN B O 1
ATOM 7789 N N . ASP B 1 355 ? 27.766 -14.836 14.461 1 86.31 355 ASP B N 1
ATOM 7790 C CA . ASP B 1 355 ? 27.359 -15.023 13.07 1 86.31 355 ASP B CA 1
ATOM 7791 C C . ASP B 1 355 ? 28.438 -15.75 12.273 1 86.31 355 ASP B C 1
ATOM 7793 O O . ASP B 1 355 ? 29.594 -15.312 12.25 1 86.31 355 ASP B O 1
ATOM 77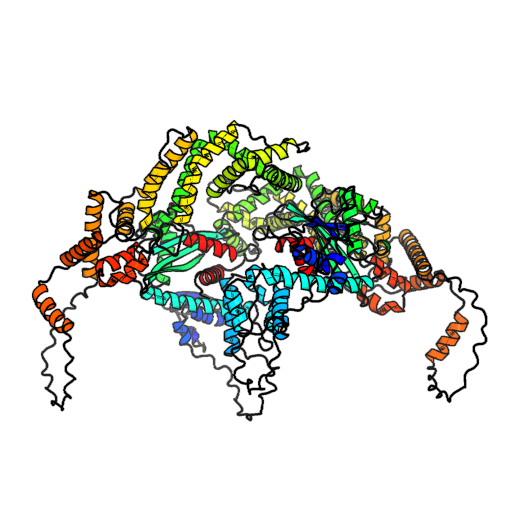97 N N . LYS B 1 356 ? 28.141 -16.891 11.625 1 78.25 356 LYS B N 1
ATOM 7798 C CA . LYS B 1 356 ? 29.094 -17.734 10.906 1 78.25 356 LYS B CA 1
ATOM 7799 C C . LYS B 1 356 ? 29.172 -17.344 9.438 1 78.25 356 LYS B C 1
ATOM 7801 O O . LYS B 1 356 ? 29.734 -18.078 8.625 1 78.25 356 LYS B O 1
ATOM 7806 N N . SER B 1 357 ? 28.641 -16.188 9.188 1 76.31 357 SER B N 1
ATOM 7807 C CA . SER B 1 357 ? 28.672 -15.773 7.789 1 76.31 357 SER B CA 1
ATOM 7808 C C . SER B 1 357 ? 30.109 -15.5 7.32 1 76.31 357 SER B C 1
ATOM 7810 O O . SER B 1 357 ? 30.938 -15.031 8.094 1 76.31 357 SER B O 1
ATOM 7812 N N . ARG B 1 358 ? 30.344 -15.898 6.023 1 71.5 358 ARG B N 1
ATOM 7813 C CA . ARG B 1 358 ? 31.656 -15.711 5.406 1 71.5 358 ARG B CA 1
ATOM 7814 C C . ARG B 1 358 ? 31.859 -14.266 4.996 1 71.5 358 ARG B C 1
ATOM 7816 O O . ARG B 1 358 ? 33 -13.812 4.855 1 71.5 358 ARG B O 1
ATOM 7823 N N . ARG B 1 359 ? 30.844 -13.5 4.895 1 77.56 359 ARG B N 1
ATOM 7824 C CA . ARG B 1 359 ? 30.969 -12.102 4.496 1 77.56 359 ARG B CA 1
ATOM 7825 C C . ARG B 1 359 ? 31.234 -11.203 5.703 1 77.56 359 ARG B C 1
ATOM 7827 O O . ARG B 1 359 ? 30.688 -11.438 6.785 1 77.56 359 ARG B O 1
ATOM 7834 N N . PRO B 1 360 ? 32.125 -10.242 5.438 1 83.19 360 PRO B N 1
ATOM 7835 C CA . PRO B 1 360 ? 32.406 -9.328 6.543 1 83.19 360 PRO B CA 1
ATOM 7836 C C . PRO B 1 360 ? 31.188 -8.539 6.984 1 83.19 360 PRO B C 1
ATOM 7838 O O . PRO B 1 360 ? 30.422 -8.047 6.145 1 83.19 360 PRO B O 1
ATOM 7841 N N . LEU B 1 361 ? 30.938 -8.562 8.281 1 88.31 361 LEU B N 1
ATOM 7842 C CA . LEU B 1 361 ? 29.812 -7.824 8.867 1 88.31 361 LEU B CA 1
ATOM 7843 C C . LEU B 1 361 ? 30.25 -6.438 9.32 1 88.31 361 LEU B C 1
ATOM 7845 O O . LEU B 1 361 ? 31.422 -6.223 9.633 1 88.31 361 LEU B O 1
ATOM 7849 N N . PRO B 1 362 ? 29.312 -5.473 9.227 1 90.69 362 PRO B N 1
ATOM 7850 C CA . PRO B 1 362 ? 29.672 -4.125 9.68 1 90.69 362 PRO B CA 1
ATOM 7851 C C . PRO B 1 362 ? 30.109 -4.086 11.141 1 90.69 362 PRO B C 1
ATOM 7853 O O . PRO B 1 362 ? 29.562 -4.805 11.977 1 90.69 362 PRO B O 1
ATOM 7856 N N . GLN B 1 363 ? 31.203 -3.408 11.414 1 87.12 363 GLN B N 1
ATOM 7857 C CA . GLN B 1 363 ? 31.734 -3.324 12.773 1 87.12 363 GLN B CA 1
ATOM 7858 C C . GLN B 1 363 ? 31.516 -1.935 13.367 1 87.12 363 GLN B C 1
ATOM 7860 O O . GLN B 1 363 ? 31.984 -0.938 12.82 1 87.12 363 GLN B O 1
ATOM 7865 N N . LEU B 1 364 ? 30.797 -1.935 14.461 1 90.94 364 LEU B N 1
ATOM 7866 C CA . LEU B 1 364 ? 30.594 -0.707 15.227 1 90.94 364 LEU B CA 1
ATOM 7867 C C . LEU B 1 364 ? 31.766 -0.466 16.172 1 90.94 364 LEU B C 1
ATOM 7869 O O . LEU B 1 364 ? 31.891 -1.131 17.203 1 90.94 364 LEU B O 1
ATOM 7873 N N . THR B 1 365 ? 32.594 0.534 15.828 1 93.12 365 THR B N 1
ATOM 7874 C CA . THR B 1 365 ? 33.75 0.847 16.656 1 93.12 365 THR B CA 1
ATOM 7875 C C . THR B 1 365 ? 33.344 1.777 17.812 1 93.12 365 THR B C 1
ATOM 7877 O O . THR B 1 365 ? 32.25 2.322 17.812 1 93.12 365 THR B O 1
ATOM 7880 N N . TRP B 1 366 ? 34.25 1.914 18.75 1 93.56 366 TRP B N 1
ATOM 7881 C CA . TRP B 1 366 ? 34 2.818 19.859 1 93.56 366 TRP B CA 1
ATOM 7882 C C . TRP B 1 366 ? 33.906 4.262 19.375 1 93.56 366 TRP B C 1
ATOM 7884 O O . TRP B 1 366 ? 33.156 5.059 19.938 1 93.56 366 TRP B O 1
ATOM 7894 N N . GLN B 1 367 ? 34.625 4.574 18.359 1 94.5 367 GLN B N 1
ATOM 7895 C CA . GLN B 1 367 ? 34.531 5.906 17.781 1 94.5 367 GLN B CA 1
ATOM 7896 C C . GLN B 1 367 ? 33.156 6.16 17.188 1 94.5 367 GLN B C 1
ATOM 7898 O O . GLN B 1 367 ? 32.594 7.246 17.344 1 94.5 367 GLN B O 1
ATOM 7903 N N . ASP B 1 368 ? 32.656 5.148 16.531 1 95.94 368 ASP B N 1
ATOM 7904 C CA . ASP B 1 368 ? 31.312 5.27 15.977 1 95.94 368 ASP B CA 1
ATOM 7905 C C . ASP B 1 368 ? 30.281 5.5 17.078 1 95.94 368 ASP B C 1
ATOM 7907 O O . ASP B 1 368 ? 29.406 6.359 16.938 1 95.94 368 ASP B O 1
ATOM 7911 N N . MET B 1 369 ? 30.469 4.781 18.109 1 96.25 369 MET B N 1
ATOM 7912 C CA . MET B 1 369 ? 29.516 4.863 19.203 1 96.25 369 MET B CA 1
ATOM 7913 C C . MET B 1 369 ? 29.562 6.238 19.859 1 96.25 369 MET B C 1
ATOM 7915 O O . MET B 1 369 ? 28.531 6.773 20.266 1 96.25 369 MET B O 1
ATOM 7919 N N . THR B 1 370 ? 30.703 6.781 19.922 1 96.38 370 THR B N 1
ATOM 7920 C CA . THR B 1 370 ? 30.859 8.102 20.5 1 96.38 370 THR B CA 1
ATOM 7921 C C . THR B 1 370 ? 30.188 9.164 19.641 1 96.38 370 THR B C 1
ATOM 7923 O O . THR B 1 370 ? 29.547 10.078 20.156 1 96.38 370 THR B O 1
ATOM 7926 N N . VAL B 1 371 ? 30.359 9 18.422 1 97.38 371 VAL B N 1
ATOM 7927 C CA . VAL B 1 371 ? 29.734 9.93 17.484 1 97.38 371 VAL B CA 1
ATOM 7928 C C . VAL B 1 371 ? 28.219 9.82 17.594 1 97.38 371 VAL B C 1
ATOM 7930 O O . VAL B 1 371 ? 27.516 10.836 17.656 1 97.38 371 VAL B O 1
ATOM 7933 N N . LEU B 1 372 ? 27.703 8.609 17.641 1 97.62 372 LEU B N 1
ATOM 7934 C CA . LEU B 1 372 ? 26.266 8.383 17.719 1 97.62 372 LEU B CA 1
ATOM 7935 C C . LEU B 1 372 ? 25.703 8.938 19.016 1 97.62 372 LEU B C 1
ATOM 7937 O O . LEU B 1 372 ? 24.609 9.516 19.031 1 97.62 372 LEU B O 1
ATOM 7941 N N . GLU B 1 373 ? 26.406 8.781 20.031 1 97.25 373 GLU B N 1
ATOM 7942 C CA . GLU B 1 373 ? 25.984 9.328 21.312 1 97.25 373 GLU B CA 1
ATOM 7943 C C . GLU B 1 373 ? 25.922 10.859 21.266 1 97.25 373 GLU B C 1
ATOM 7945 O O . GLU B 1 373 ? 24.984 11.461 21.781 1 97.25 373 GLU B O 1
ATOM 7950 N N . SER B 1 374 ? 26.938 11.406 20.688 1 97.12 374 SER B N 1
ATOM 7951 C CA . SER B 1 374 ? 26.984 12.859 20.562 1 97.12 374 SER B CA 1
ATOM 7952 C C . SER B 1 374 ? 25.797 13.391 19.75 1 97.12 374 SER B C 1
ATOM 7954 O O . SER B 1 374 ? 25.188 14.391 20.125 1 97.12 374 SER B O 1
ATOM 7956 N N . VAL B 1 375 ? 25.547 12.703 18.672 1 96.38 375 VAL B N 1
ATOM 7957 C CA . VAL B 1 375 ? 24.453 13.102 17.812 1 96.38 375 VAL B CA 1
ATOM 7958 C C . VAL B 1 375 ? 23.125 12.953 18.547 1 96.38 375 VAL B C 1
ATOM 7960 O O . VAL B 1 375 ? 22.266 13.844 18.5 1 96.38 375 VAL B O 1
ATOM 7963 N N . ASN B 1 376 ? 22.938 11.867 19.219 1 96.12 376 ASN B N 1
ATOM 7964 C CA . ASN B 1 376 ? 21.703 11.609 19.969 1 96.12 376 ASN B CA 1
ATOM 7965 C C . ASN B 1 376 ? 21.484 12.648 21.062 1 96.12 376 ASN B C 1
ATOM 7967 O O . ASN B 1 376 ? 20.359 13.078 21.312 1 96.12 376 ASN B O 1
ATOM 7971 N N . ASN B 1 377 ? 22.531 12.992 21.719 1 94.81 377 ASN B N 1
ATOM 7972 C CA . ASN B 1 377 ? 22.438 13.969 22.797 1 94.81 377 ASN B CA 1
ATOM 7973 C C . ASN B 1 377 ? 22 15.336 22.281 1 94.81 377 ASN B C 1
ATOM 7975 O O . ASN B 1 377 ? 21.328 16.078 22.984 1 94.81 377 ASN B O 1
ATOM 7979 N N . ALA B 1 378 ? 22.344 15.609 21.109 1 94.38 378 ALA B N 1
ATOM 7980 C CA . ALA B 1 378 ? 21.969 16.891 20.516 1 94.38 378 ALA B CA 1
ATOM 7981 C C . ALA B 1 378 ? 20.531 16.859 19.984 1 94.38 378 ALA B C 1
ATOM 7983 O O . ALA B 1 378 ? 19.797 17.828 20.125 1 94.38 378 ALA B O 1
ATOM 7984 N N . LEU B 1 379 ? 20.109 15.734 19.406 1 93.19 379 LEU B N 1
ATOM 7985 C CA . LEU B 1 379 ? 18.859 15.703 18.625 1 93.19 379 LEU B CA 1
ATOM 7986 C C . LEU B 1 379 ? 17.703 15.219 19.484 1 93.19 379 LEU B C 1
ATOM 7988 O O . LEU B 1 379 ? 16.562 15.633 19.281 1 93.19 379 LEU B O 1
ATOM 7992 N N . LYS B 1 380 ? 17.875 14.367 20.438 1 91.5 380 LYS B N 1
ATOM 7993 C CA . LYS B 1 380 ? 16.828 13.734 21.219 1 91.5 380 LYS B CA 1
ATOM 7994 C C . LYS B 1 380 ? 15.961 14.781 21.922 1 91.5 380 LYS B C 1
ATOM 7996 O O . LYS B 1 380 ? 14.734 14.719 21.875 1 91.5 380 LYS B O 1
ATOM 8001 N N . PRO B 1 381 ? 16.578 15.781 22.5 1 87.06 381 PRO B N 1
ATOM 8002 C CA . PRO B 1 381 ? 15.766 16.781 23.203 1 87.06 381 PRO B CA 1
ATOM 8003 C C . PRO B 1 381 ? 14.875 17.578 22.266 1 87.06 381 PRO B C 1
ATOM 8005 O O . PRO B 1 381 ? 13.844 18.109 22.688 1 87.06 381 PRO B O 1
ATOM 8008 N N . VAL B 1 382 ? 15.289 17.719 21.047 1 88.31 382 VAL B N 1
ATOM 8009 C CA . VAL B 1 382 ? 14.562 18.547 20.094 1 88.31 382 VAL B CA 1
ATOM 8010 C C . VAL B 1 382 ? 13.422 17.734 19.469 1 88.31 382 VAL B C 1
ATOM 8012 O O . VAL B 1 382 ? 12.453 18.312 18.984 1 88.31 382 VAL B O 1
ATOM 8015 N N . ALA B 1 383 ? 13.484 16.406 19.469 1 81.44 383 ALA B N 1
ATOM 8016 C CA . ALA B 1 383 ? 12.5 15.539 18.844 1 81.44 383 ALA B CA 1
ATOM 8017 C C . ALA B 1 383 ? 11.117 15.734 19.469 1 81.44 383 ALA B C 1
ATOM 8019 O O . ALA B 1 383 ? 10.102 15.68 18.766 1 81.44 383 ALA B O 1
ATOM 8020 N N . ASP B 1 384 ? 11.023 16.031 20.641 1 76.06 384 ASP B N 1
ATOM 8021 C CA . ASP B 1 384 ? 9.758 16.188 21.359 1 76.06 384 ASP B CA 1
ATOM 8022 C C . ASP B 1 384 ? 9.047 17.469 20.922 1 76.06 384 ASP B C 1
ATOM 8024 O O . ASP B 1 384 ? 7.816 17.547 20.969 1 76.06 384 ASP B O 1
ATOM 8028 N N . PHE B 1 385 ? 9.766 18.453 20.5 1 77.19 385 PHE B N 1
ATOM 8029 C CA . PHE B 1 385 ? 9.195 19.75 20.141 1 77.19 385 PHE B CA 1
ATOM 8030 C C . PHE B 1 385 ? 8.375 19.641 18.859 1 77.19 385 PHE B C 1
ATOM 8032 O O . PHE B 1 385 ? 7.328 20.266 18.734 1 77.19 385 PHE B O 1
ATOM 8039 N N . THR B 1 386 ? 8.805 18.812 17.922 1 75.06 386 THR B N 1
ATOM 8040 C CA . THR B 1 386 ? 8.133 18.688 16.625 1 75.06 386 THR B CA 1
ATOM 8041 C C . THR B 1 386 ? 6.707 18.172 16.812 1 75.06 386 THR B C 1
ATOM 8043 O O . THR B 1 386 ? 5.777 18.672 16.172 1 75.06 386 THR B O 1
ATOM 8046 N N . ASP B 1 387 ? 6.418 17.359 17.672 1 75.94 387 ASP B N 1
ATOM 8047 C CA . ASP B 1 387 ? 5.109 16.75 17.875 1 75.94 387 ASP B CA 1
ATOM 8048 C C . ASP B 1 387 ? 4.137 17.719 18.531 1 75.94 387 ASP B C 1
ATOM 8050 O O . ASP B 1 387 ? 2.951 17.75 18.203 1 75.94 387 ASP B O 1
ATOM 8054 N N . ILE B 1 388 ? 4.598 18.562 19.312 1 78.06 388 ILE B N 1
ATOM 8055 C CA . ILE B 1 388 ? 3.77 19.453 20.109 1 78.06 388 ILE B CA 1
ATOM 8056 C C . ILE B 1 388 ? 3.152 20.531 19.203 1 78.06 388 ILE B C 1
ATOM 8058 O O . ILE B 1 388 ? 1.979 20.875 19.359 1 78.06 388 ILE B O 1
ATOM 8062 N N . LEU B 1 389 ? 3.871 21 18.312 1 82.94 389 LEU B N 1
ATOM 8063 C CA . LEU B 1 389 ? 3.393 22.141 17.516 1 82.94 389 LEU B CA 1
ATOM 8064 C C . LEU B 1 389 ? 2.689 21.656 16.25 1 82.94 389 LEU B C 1
ATOM 8066 O O . LEU B 1 389 ? 2.184 22.469 15.477 1 82.94 389 LEU B O 1
ATOM 8070 N N . SER B 1 390 ? 2.568 20.359 16.094 1 79.25 390 SER B N 1
ATOM 8071 C CA . SER B 1 390 ? 1.966 19.828 14.875 1 79.25 390 SER B CA 1
ATOM 8072 C C . SER B 1 390 ? 0.477 19.562 15.062 1 79.25 390 SER B C 1
ATOM 8074 O O . SER B 1 390 ? -0.175 18.984 14.188 1 79.25 390 SER B O 1
ATOM 8076 N N . GLY B 1 391 ? -0.075 19.984 16.078 1 79 391 GLY B N 1
ATOM 8077 C CA . GLY B 1 391 ? -1.491 19.766 16.328 1 79 391 GLY B CA 1
ATOM 8078 C C . GLY B 1 391 ? -2.387 20.641 15.469 1 79 391 GLY B C 1
ATOM 8079 O O . GLY B 1 391 ? -2.014 21.75 15.109 1 79 391 GLY B O 1
ATOM 8080 N N . GLU B 1 392 ? -3.592 20.094 15.125 1 79.75 392 GLU B N 1
ATOM 8081 C CA . GLU B 1 392 ? -4.543 20.828 14.305 1 79.75 392 GLU B CA 1
ATOM 8082 C C . GLU B 1 392 ? -5.805 21.172 15.094 1 79.75 392 GLU B C 1
ATOM 8084 O O . GLU B 1 392 ? -6.594 22.016 14.672 1 79.75 392 GLU B O 1
ATOM 8089 N N . ASN B 1 393 ? -5.898 20.625 16.25 1 85.19 393 ASN B N 1
ATOM 8090 C CA . ASN B 1 393 ? -7.152 20.797 16.984 1 85.19 393 ASN B CA 1
ATOM 8091 C C . ASN B 1 393 ? -6.969 21.688 18.203 1 85.19 393 ASN B C 1
ATOM 8093 O O . ASN B 1 393 ? -7.875 21.797 19.031 1 85.19 393 ASN B O 1
ATOM 8097 N N . TYR B 1 394 ? -5.812 22.25 18.344 1 90.75 394 TYR B N 1
ATOM 8098 C CA . TYR B 1 394 ? -5.57 23.188 19.422 1 90.75 394 TYR B CA 1
ATOM 8099 C C . TYR B 1 394 ? -4.66 24.328 18.969 1 90.75 394 TYR B C 1
ATOM 8101 O O . TYR B 1 394 ? -4.039 24.234 17.906 1 90.75 394 TYR B O 1
ATOM 8109 N N . VAL B 1 395 ? -4.613 25.312 19.734 1 94.81 395 VAL B N 1
ATOM 8110 C CA . VAL B 1 395 ? -3.881 26.516 19.375 1 94.81 395 VAL B CA 1
ATOM 8111 C C . VAL B 1 395 ? -2.379 26.266 19.469 1 94.81 395 VAL B C 1
ATOM 8113 O O . VAL B 1 395 ? -1.891 25.75 20.484 1 94.81 395 VAL B O 1
ATOM 8116 N N . THR B 1 396 ? -1.676 26.609 18.375 1 93.69 396 THR B N 1
ATOM 8117 C CA . THR B 1 396 ? -0.248 26.312 18.359 1 93.69 396 THR B CA 1
ATOM 8118 C C . THR B 1 396 ? 0.572 27.578 18.172 1 93.69 396 THR B C 1
ATOM 8120 O O . THR B 1 396 ? 1.663 27.703 18.734 1 93.69 396 THR B O 1
ATOM 8123 N N . VAL B 1 397 ? 0.126 28.578 17.516 1 94.94 397 VAL B N 1
ATOM 8124 C CA . VAL B 1 397 ? 0.907 29.734 17.094 1 94.94 397 VAL B CA 1
ATOM 8125 C C . VAL B 1 397 ? 1.355 30.531 18.328 1 94.94 397 VAL B C 1
ATOM 8127 O O . VAL B 1 397 ? 2.463 31.062 18.359 1 94.94 397 VAL B O 1
ATOM 8130 N N . SER B 1 398 ? 0.512 30.625 19.328 1 95.31 398 SER B N 1
ATOM 8131 C CA . SER B 1 398 ? 0.815 31.422 20.5 1 95.31 398 SER B CA 1
ATOM 8132 C C . SER B 1 398 ? 1.946 30.797 21.312 1 95.31 398 SER B C 1
ATOM 8134 O O . SER B 1 398 ? 2.578 31.484 22.125 1 95.31 398 SER B O 1
ATOM 8136 N N . SER B 1 399 ? 2.199 29.562 21.047 1 92.94 399 SER B N 1
ATOM 8137 C CA . SER B 1 399 ? 3.234 28.844 21.781 1 92.94 399 SER B CA 1
ATOM 8138 C C . SER B 1 399 ? 4.586 28.938 21.094 1 92.94 399 SER B C 1
ATOM 8140 O O . SER B 1 399 ? 5.598 28.484 21.609 1 92.94 399 SER B O 1
ATOM 8142 N N . LEU B 1 400 ? 4.621 29.562 19.969 1 92.19 400 LEU B N 1
ATOM 8143 C CA . LEU B 1 400 ? 5.852 29.625 19.188 1 92.19 400 LEU B CA 1
ATOM 8144 C C . LEU B 1 400 ? 6.938 30.391 19.938 1 92.19 400 LEU B C 1
ATOM 8146 O O . LEU B 1 400 ? 8.062 29.906 20.062 1 92.19 400 LEU B O 1
ATOM 8150 N N . LEU B 1 401 ? 6.578 31.516 20.422 1 92.12 401 LEU B N 1
ATOM 8151 C CA . LEU B 1 401 ? 7.555 32.344 21.109 1 92.12 401 LEU B CA 1
ATOM 8152 C C . LEU B 1 401 ? 8.07 31.656 22.359 1 92.12 401 LEU B C 1
ATOM 8154 O O . LEU B 1 401 ? 9.289 31.547 22.562 1 92.12 401 LEU B O 1
ATOM 8158 N N . PRO B 1 402 ? 7.188 31.125 23.203 1 90.94 402 PRO B N 1
ATOM 8159 C CA . PRO B 1 402 ? 7.66 30.359 24.359 1 90.94 402 PRO B CA 1
ATOM 8160 C C . PRO B 1 402 ? 8.5 29.156 23.953 1 90.94 402 PRO B C 1
ATOM 8162 O O . PRO B 1 402 ? 9.469 28.812 24.641 1 90.94 402 PRO B O 1
ATOM 8165 N N . MET B 1 403 ? 8.109 28.562 22.938 1 89.38 403 MET B N 1
ATOM 8166 C CA . MET B 1 403 ? 8.812 27.359 22.5 1 89.38 403 MET B CA 1
ATOM 8167 C C . MET B 1 403 ? 10.211 27.703 22 1 89.38 403 MET B C 1
ATOM 8169 O O . MET B 1 403 ? 11.164 26.953 22.234 1 89.38 403 MET B O 1
ATOM 8173 N N . LEU B 1 404 ? 10.336 28.766 21.25 1 89.69 404 LEU B N 1
ATOM 8174 C CA . LEU B 1 404 ? 11.641 29.188 20.75 1 89.69 404 LEU B CA 1
ATOM 8175 C C . LEU B 1 404 ? 12.562 29.562 21.922 1 89.69 404 LEU B C 1
ATOM 8177 O O . LEU B 1 404 ? 13.758 29.266 21.891 1 89.69 404 LEU B O 1
ATOM 8181 N N . ALA B 1 405 ? 12 30.156 22.891 1 89.56 405 ALA B N 1
ATOM 8182 C CA . ALA B 1 405 ? 12.766 30.469 24.094 1 89.56 405 ALA B CA 1
ATOM 8183 C C . ALA B 1 405 ? 13.227 29.203 24.797 1 89.56 405 ALA B C 1
ATOM 8185 O O . ALA B 1 405 ? 14.367 29.109 25.25 1 89.56 405 ALA B O 1
ATOM 8186 N N . HIS B 1 406 ? 12.344 28.297 24.891 1 89.19 406 HIS B N 1
ATOM 8187 C CA . HIS B 1 406 ? 12.664 27.031 25.516 1 89.19 406 HIS B CA 1
ATOM 8188 C C . HIS B 1 406 ? 13.719 26.266 24.703 1 89.19 406 HIS B C 1
ATOM 8190 O O . HIS B 1 406 ? 14.602 25.625 25.281 1 89.19 406 HIS B O 1
ATOM 8196 N N . LEU B 1 407 ? 13.562 26.312 23.438 1 89.38 407 LEU B N 1
ATOM 8197 C CA . LEU B 1 407 ? 14.516 25.672 22.547 1 89.38 407 LEU B CA 1
ATOM 8198 C C . LEU B 1 407 ? 15.922 26.234 22.75 1 89.38 407 LEU B C 1
ATOM 8200 O O . LEU B 1 407 ? 16.906 25.5 22.703 1 89.38 407 LEU B O 1
ATOM 8204 N N . GLU B 1 408 ? 15.977 27.484 22.969 1 90.62 408 GLU B N 1
ATOM 8205 C CA . GLU B 1 408 ? 17.266 28.125 23.25 1 90.62 408 GLU B CA 1
ATOM 8206 C C . GLU B 1 408 ? 17.906 27.547 24.5 1 90.62 408 GLU B C 1
ATOM 8208 O O . GLU B 1 408 ? 19.109 27.328 24.547 1 90.62 408 GLU B O 1
ATOM 8213 N N . GLY B 1 409 ? 17.094 27.266 25.469 1 89.81 409 GLY B N 1
ATOM 8214 C CA . GLY B 1 409 ? 17.578 26.672 26.688 1 89.81 409 GLY B CA 1
ATOM 8215 C C . GLY B 1 409 ? 18.078 25.25 26.5 1 89.81 409 GLY B C 1
ATOM 8216 O O . GLY B 1 409 ? 19.141 24.875 27.016 1 89.81 409 GLY B O 1
ATOM 8217 N N . VAL B 1 410 ? 17.344 24.547 25.781 1 89.62 410 VAL B N 1
ATOM 8218 C CA . VAL B 1 410 ? 17.641 23.141 25.562 1 89.62 410 VAL B CA 1
ATOM 8219 C C . VAL B 1 410 ? 18.906 23.016 24.703 1 89.62 410 VAL B C 1
ATOM 8221 O O . VAL B 1 410 ? 19.703 22.094 24.906 1 89.62 410 VAL B O 1
ATOM 8224 N N . LEU B 1 411 ? 19.125 24 23.812 1 93.38 411 LEU B N 1
ATOM 8225 C CA . LEU B 1 411 ? 20.219 23.906 22.844 1 93.38 411 LEU B CA 1
ATOM 8226 C C . LEU B 1 411 ? 21.422 24.703 23.312 1 93.38 411 LEU B C 1
ATOM 8228 O O . LEU B 1 411 ? 22.422 24.828 22.578 1 93.38 411 LEU B O 1
ATOM 8232 N N . GLU B 1 412 ? 21.25 25.203 24.469 1 93.38 412 GLU B N 1
ATOM 8233 C CA . GLU B 1 412 ? 22.391 25.906 25.031 1 93.38 412 GLU B CA 1
ATOM 8234 C C . GLU B 1 412 ? 23.547 24.953 25.297 1 93.38 412 GLU B C 1
ATOM 8236 O O . GLU B 1 412 ? 23.328 23.844 25.797 1 93.38 412 GLU B O 1
ATOM 8241 N N . GLU B 1 413 ? 24.719 25.375 24.969 1 92.94 413 GLU B N 1
ATOM 8242 C CA . GLU B 1 413 ? 25.891 24.531 25.172 1 92.94 413 GLU B CA 1
ATOM 8243 C C . GLU B 1 413 ? 26.125 24.234 26.641 1 92.94 413 GLU B C 1
ATOM 8245 O O . GLU B 1 413 ? 25.969 25.125 27.484 1 92.94 413 GLU B O 1
ATOM 8250 N N . SER B 1 414 ? 26.328 23.016 26.922 1 91.81 414 SER B N 1
ATOM 8251 C CA . SER B 1 414 ? 26.641 22.594 28.281 1 91.81 414 SER B CA 1
ATOM 8252 C C . SER B 1 414 ? 28.094 22.172 28.406 1 91.81 414 SER B C 1
ATOM 8254 O O . SER B 1 414 ? 28.734 21.828 27.406 1 91.81 414 SER B O 1
ATOM 8256 N N . VAL B 1 415 ? 28.547 22.094 29.625 1 91.25 415 VAL B N 1
ATOM 8257 C CA . VAL B 1 415 ? 29.922 21.719 29.906 1 91.25 415 VAL B CA 1
ATOM 8258 C C . VAL B 1 415 ? 30.125 20.234 29.594 1 91.25 415 VAL B C 1
ATOM 8260 O O . VAL B 1 415 ? 31.219 19.828 29.172 1 91.25 415 VAL B O 1
ATOM 8263 N N . ASP B 1 416 ? 29.109 19.516 29.641 1 92 416 ASP B N 1
ATOM 8264 C CA . ASP B 1 416 ? 29.203 18.078 29.453 1 92 416 ASP B CA 1
ATOM 8265 C C . ASP B 1 416 ? 29.062 17.719 27.969 1 92 416 ASP B C 1
ATOM 8267 O O . ASP B 1 416 ? 29.219 16.562 27.594 1 92 416 ASP B O 1
ATOM 8271 N N . ASP B 1 417 ? 28.859 18.719 27.078 1 94.81 417 ASP B N 1
ATOM 8272 C CA . ASP B 1 417 ? 28.672 18.438 25.656 1 94.81 417 ASP B CA 1
ATOM 8273 C C . ASP B 1 417 ? 30 18.094 24.984 1 94.81 417 ASP B C 1
ATOM 8275 O O . ASP B 1 417 ? 31.031 18.719 25.281 1 94.81 417 ASP B O 1
ATOM 8279 N N . SER B 1 418 ? 29.953 17.047 24.219 1 95.94 418 SER B N 1
ATOM 8280 C CA . SER B 1 418 ? 31.078 16.859 23.297 1 95.94 418 SER B CA 1
ATOM 8281 C C . SER B 1 418 ? 31.156 18 22.281 1 95.94 418 SER B C 1
ATOM 8283 O O . SER B 1 418 ? 30.203 18.766 22.125 1 95.94 418 SER B O 1
ATOM 8285 N N . LYS B 1 419 ? 32.312 18.125 21.641 1 95.75 419 LYS B N 1
ATOM 8286 C CA . LYS B 1 419 ? 32.469 19.172 20.625 1 95.75 419 LYS B CA 1
ATOM 8287 C C . LYS B 1 419 ? 31.422 19.016 19.516 1 95.75 419 LYS B C 1
ATOM 8289 O O . LYS B 1 419 ? 30.812 20 19.078 1 95.75 419 LYS B O 1
ATOM 8294 N N . LEU B 1 420 ? 31.25 17.828 19.109 1 96.25 420 LEU B N 1
ATOM 8295 C CA . LEU B 1 420 ? 30.266 17.562 18.078 1 96.25 420 LEU B CA 1
ATOM 8296 C C . LEU B 1 420 ? 28.859 17.938 18.547 1 96.25 420 LEU B C 1
ATOM 8298 O O . LEU B 1 420 ? 28.109 18.578 17.797 1 96.25 420 LEU B O 1
ATOM 8302 N N . THR B 1 421 ? 28.531 17.609 19.75 1 97 421 THR B N 1
ATOM 8303 C CA . THR B 1 421 ? 27.219 17.938 20.297 1 97 421 THR B CA 1
ATOM 8304 C C . THR B 1 421 ? 27.031 19.453 20.344 1 97 421 THR B C 1
ATOM 8306 O O . THR B 1 421 ? 25.984 19.969 19.938 1 97 421 THR B O 1
ATOM 8309 N N . ALA B 1 422 ? 28.016 20.094 20.797 1 96.81 422 ALA B N 1
ATOM 8310 C CA . ALA B 1 422 ? 27.969 21.547 20.906 1 96.81 422 ALA B CA 1
ATOM 8311 C C . ALA B 1 422 ? 27.812 22.203 19.547 1 96.81 422 ALA B C 1
ATOM 8313 O O . ALA B 1 422 ? 27.031 23.156 19.391 1 96.81 422 ALA B O 1
ATOM 8314 N N . ASP B 1 423 ? 28.531 21.703 18.625 1 96.5 423 ASP B N 1
ATOM 8315 C CA . ASP B 1 423 ? 28.453 22.25 17.281 1 96.5 423 ASP B CA 1
ATOM 8316 C C . ASP B 1 423 ? 27.078 22.047 16.672 1 96.5 423 ASP B C 1
ATOM 8318 O O . ASP B 1 423 ? 26.531 22.953 16.031 1 96.5 423 ASP B O 1
ATOM 8322 N N . LEU B 1 424 ? 26.547 20.906 16.859 1 96.31 424 LEU B N 1
ATOM 8323 C CA . LEU B 1 424 ? 25.219 20.609 16.344 1 96.31 424 LEU B CA 1
ATOM 8324 C C . LEU B 1 424 ? 24.188 21.547 16.969 1 96.31 424 LEU B C 1
ATOM 8326 O O . LEU B 1 424 ? 23.375 22.141 16.25 1 96.31 424 LEU B O 1
ATOM 8330 N N . LYS B 1 425 ? 24.234 21.672 18.234 1 96.25 425 LYS B N 1
ATOM 8331 C CA . LYS B 1 425 ? 23.312 22.531 18.953 1 96.25 425 LYS B CA 1
ATOM 8332 C C . LYS B 1 425 ? 23.422 23.969 18.5 1 96.25 425 LYS B C 1
ATOM 8334 O O . LYS B 1 425 ? 22.406 24.641 18.266 1 96.25 425 LYS B O 1
ATOM 8339 N N . ARG B 1 426 ? 24.578 24.422 18.328 1 95.94 426 ARG B N 1
ATOM 8340 C CA . ARG B 1 426 ? 24.844 25.812 17.938 1 95.94 426 ARG B CA 1
ATOM 8341 C C . ARG B 1 426 ? 24.266 26.109 16.562 1 95.94 426 ARG B C 1
ATOM 8343 O O . ARG B 1 426 ? 23.594 27.141 16.391 1 95.94 426 ARG B O 1
ATOM 8350 N N . VAL B 1 427 ? 24.484 25.25 15.68 1 95.62 427 VAL B N 1
ATOM 8351 C CA . VAL B 1 427 ? 24.016 25.469 14.312 1 95.62 427 VAL B CA 1
ATOM 8352 C C . VAL B 1 427 ? 22.5 25.438 14.266 1 95.62 427 VAL B C 1
ATOM 8354 O O . VAL B 1 427 ? 21.875 26.25 13.578 1 95.62 427 VAL B O 1
ATOM 8357 N N . ILE B 1 428 ? 21.875 24.531 14.961 1 94.88 428 ILE B N 1
ATOM 8358 C CA . ILE B 1 428 ? 20.406 24.453 15 1 94.88 428 ILE B CA 1
ATOM 8359 C C . ILE B 1 428 ? 19.828 25.75 15.547 1 94.88 428 ILE B C 1
ATOM 8361 O O . ILE B 1 428 ? 18.906 26.312 14.969 1 94.88 428 ILE B O 1
ATOM 8365 N N . LEU B 1 429 ? 20.438 26.234 16.609 1 94.25 429 LEU B N 1
ATOM 8366 C CA . LEU B 1 429 ? 19.984 27.453 17.25 1 94.25 429 LEU B CA 1
ATOM 8367 C C . LEU B 1 429 ? 20.125 28.641 16.312 1 94.25 429 LEU B C 1
ATOM 8369 O O . LEU B 1 429 ? 19.188 29.453 16.188 1 94.25 429 LEU B O 1
ATOM 8373 N N . GLU B 1 430 ? 21.188 28.719 15.656 1 94.44 430 GLU B N 1
ATOM 8374 C CA . GLU B 1 430 ? 21.453 29.812 14.734 1 94.44 430 GLU B CA 1
ATOM 8375 C C . GLU B 1 430 ? 20.438 29.828 13.586 1 94.44 430 GLU B C 1
ATOM 8377 O O . GLU B 1 430 ? 19.938 30.891 13.219 1 94.44 430 GLU B O 1
ATOM 8382 N N . GLN B 1 431 ? 20.219 28.734 13.094 1 93.62 431 GLN B N 1
ATOM 8383 C CA . GLN B 1 431 ? 19.312 28.625 11.961 1 93.62 431 GLN B CA 1
ATOM 8384 C C . GLN B 1 431 ? 17.875 28.953 12.375 1 93.62 431 GLN B C 1
ATOM 8386 O O . GLN B 1 431 ? 17.141 29.609 11.633 1 93.62 431 GLN B O 1
ATOM 8391 N N . MET B 1 432 ? 17.469 28.469 13.5 1 92.31 432 MET B N 1
ATOM 8392 C CA . MET B 1 432 ? 16.125 28.734 13.984 1 92.31 432 MET B CA 1
ATOM 8393 C C . MET B 1 432 ? 15.922 30.219 14.281 1 92.31 432 MET B C 1
ATOM 8395 O O . MET B 1 432 ? 14.891 30.797 13.938 1 92.31 432 MET B O 1
ATOM 8399 N N . GLU B 1 433 ? 16.891 30.812 14.875 1 90.06 433 GLU B N 1
ATOM 8400 C CA . GLU B 1 433 ? 16.828 32.25 15.18 1 90.06 433 GLU B CA 1
ATOM 8401 C C . GLU B 1 433 ? 16.781 33.094 13.906 1 90.06 433 GLU B C 1
ATOM 8403 O O . GLU B 1 433 ? 16.062 34.094 13.844 1 90.06 433 GLU B O 1
ATOM 8408 N N . GLY B 1 434 ? 17.469 32.625 12.953 1 90 434 GLY B N 1
ATOM 8409 C CA . GLY B 1 434 ? 17.469 33.344 11.688 1 90 434 GLY B CA 1
ATOM 8410 C C . GLY B 1 434 ? 16.141 33.312 10.969 1 90 434 GLY B C 1
ATOM 8411 O O . GLY B 1 434 ? 15.719 34.312 10.359 1 90 434 GLY B O 1
ATOM 8412 N N . ARG B 1 435 ? 15.43 32.344 11.07 1 89.69 435 ARG B N 1
ATOM 8413 C CA . ARG B 1 435 ? 14.18 32.156 10.352 1 89.69 435 ARG B CA 1
ATOM 8414 C C . ARG B 1 435 ? 13.047 32.906 11.016 1 89.69 435 ARG B C 1
ATOM 8416 O O . ARG B 1 435 ? 12.086 33.312 10.344 1 89.69 435 ARG B O 1
ATOM 8423 N N . TYR B 1 436 ? 13.102 33.125 12.289 1 91.12 436 TYR B N 1
ATOM 8424 C CA . TYR B 1 436 ? 12.031 33.812 13.008 1 91.12 436 TYR B CA 1
ATOM 8425 C C . TYR B 1 436 ? 12.477 35.188 13.469 1 91.12 436 TYR B C 1
ATOM 8427 O O . TYR B 1 436 ? 11.844 35.812 14.336 1 91.12 436 TYR B O 1
ATOM 8435 N N . GLY B 1 437 ? 13.523 35.656 12.789 1 87.38 437 GLY B N 1
ATOM 8436 C CA . GLY B 1 437 ? 14.062 36.969 13.156 1 87.38 437 GLY B CA 1
ATOM 8437 C C . GLY B 1 437 ? 13.383 38.125 12.438 1 87.38 437 GLY B C 1
ATOM 8438 O O . GLY B 1 437 ? 13.516 39.281 12.844 1 87.38 437 GLY B O 1
ATOM 8439 N N . ASP B 1 438 ? 12.57 37.781 11.5 1 88.25 438 ASP B N 1
ATOM 8440 C CA . ASP B 1 438 ? 11.867 38.844 10.75 1 88.25 438 ASP B CA 1
ATOM 8441 C C . ASP B 1 438 ? 10.898 39.594 11.641 1 88.25 438 ASP B C 1
ATOM 8443 O O . ASP B 1 438 ? 10.188 39 12.461 1 88.25 438 ASP B O 1
ATOM 8447 N N . ASP B 1 439 ? 10.805 40.875 11.5 1 90.44 439 ASP B N 1
ATOM 8448 C CA . ASP B 1 439 ? 10.031 41.75 12.375 1 90.44 439 ASP B CA 1
ATOM 8449 C C . ASP B 1 439 ? 8.539 41.438 12.258 1 90.44 439 ASP B C 1
ATOM 8451 O O . ASP B 1 439 ? 7.824 41.438 13.266 1 90.44 439 ASP B O 1
ATOM 8455 N N . THR B 1 440 ? 8.156 41.281 11.055 1 89.94 440 THR B N 1
ATOM 8456 C CA . THR B 1 440 ? 6.738 41.031 10.828 1 89.94 440 THR B CA 1
ATOM 8457 C C . THR B 1 440 ? 6.301 39.75 11.523 1 89.94 440 THR B C 1
ATOM 8459 O O . THR B 1 440 ? 5.23 39.719 12.133 1 89.94 440 THR B O 1
ATOM 8462 N N . ILE B 1 441 ? 7.105 38.812 11.445 1 90.5 441 ILE B N 1
ATOM 8463 C CA . ILE B 1 441 ? 6.82 37.5 12.055 1 90.5 441 ILE B CA 1
ATOM 8464 C C . ILE B 1 441 ? 6.859 37.656 13.578 1 90.5 441 ILE B C 1
ATOM 8466 O O . ILE B 1 441 ? 5.992 37.125 14.273 1 90.5 441 ILE B O 1
ATOM 8470 N N . GLN B 1 442 ? 7.777 38.375 14.078 1 92.31 442 GLN B N 1
ATOM 8471 C CA . GLN B 1 442 ? 7.922 38.594 15.516 1 92.31 442 GLN B CA 1
ATOM 8472 C C . GLN B 1 442 ? 6.695 39.312 16.094 1 92.31 442 GLN B C 1
ATOM 8474 O O . GLN B 1 442 ? 6.199 38.938 17.156 1 92.31 442 GLN B O 1
ATOM 8479 N N . ARG B 1 443 ? 6.309 40.281 15.352 1 93.5 443 ARG B N 1
ATOM 8480 C CA . ARG B 1 443 ? 5.137 41.031 15.797 1 93.5 443 ARG B CA 1
ATOM 8481 C C . ARG B 1 443 ? 3.906 40.156 15.852 1 93.5 443 ARG B C 1
ATOM 8483 O O . ARG B 1 443 ? 3.137 40.188 16.812 1 93.5 443 ARG B O 1
ATOM 8490 N N . MET B 1 444 ? 3.744 39.344 14.859 1 93.81 444 MET B N 1
ATOM 8491 C CA . MET B 1 444 ? 2.615 38.438 14.805 1 93.81 444 MET B CA 1
ATOM 8492 C C . MET B 1 444 ? 2.68 37.438 15.945 1 93.81 444 MET B C 1
ATOM 8494 O O . MET B 1 444 ? 1.674 37.156 16.609 1 93.81 444 MET B O 1
ATOM 8498 N N . MET B 1 445 ? 3.83 36.875 16.188 1 94.38 445 MET B N 1
ATOM 8499 C CA . MET B 1 445 ? 4.027 35.938 17.266 1 94.38 445 MET B CA 1
ATOM 8500 C C . MET B 1 445 ? 3.723 36.562 18.625 1 94.38 445 MET B C 1
ATOM 8502 O O . MET B 1 445 ? 3.08 35.938 19.469 1 94.38 445 MET B O 1
ATOM 8506 N N . ARG B 1 446 ? 4.129 37.75 18.844 1 95.94 446 ARG B N 1
ATOM 8507 C CA . ARG B 1 446 ? 3.918 38.438 20.109 1 95.94 446 ARG B CA 1
ATOM 8508 C C . ARG B 1 446 ? 2.436 38.719 20.344 1 95.94 446 ARG B C 1
ATOM 8510 O O . ARG B 1 446 ? 1.938 38.562 21.453 1 95.94 446 ARG B O 1
ATOM 8517 N N . LYS B 1 447 ? 1.787 39.156 19.266 1 96.38 447 LYS B N 1
ATOM 8518 C CA . LYS B 1 447 ? 0.353 39.406 19.391 1 96.38 447 LYS B CA 1
ATOM 8519 C C . LYS B 1 447 ? -0.393 38.125 19.781 1 96.38 447 LYS B C 1
ATOM 8521 O O . LYS B 1 447 ? -1.251 38.156 20.656 1 96.38 447 LYS B O 1
ATOM 8526 N N . ALA B 1 448 ? -0.017 37.031 19.109 1 96.62 448 ALA B N 1
ATOM 8527 C CA . ALA B 1 448 ? -0.651 35.75 19.406 1 96.62 448 ALA B CA 1
ATOM 8528 C C . ALA B 1 448 ? -0.371 35.312 20.828 1 96.62 448 ALA B C 1
ATOM 8530 O O . ALA B 1 448 ? -1.27 34.812 21.531 1 96.62 448 ALA B O 1
ATOM 8531 N N . THR B 1 449 ? 0.849 35.469 21.266 1 96.44 449 THR B N 1
ATOM 8532 C CA . THR B 1 449 ? 1.253 35.062 22.609 1 96.44 449 THR B CA 1
ATOM 8533 C C . THR B 1 449 ? 0.529 35.906 23.656 1 96.44 449 THR B C 1
ATOM 8535 O O . THR B 1 449 ? 0.073 35.375 24.672 1 96.44 449 THR B O 1
ATOM 8538 N N . LEU B 1 450 ? 0.405 37.188 23.406 1 96.44 450 LEU B N 1
ATOM 8539 C CA . LEU B 1 450 ? -0.24 38.094 24.344 1 96.44 450 LEU B CA 1
ATOM 8540 C C . LEU B 1 450 ? -1.72 37.75 24.5 1 96.44 450 LEU B C 1
ATOM 8542 O O . LEU B 1 450 ? -2.273 37.844 25.594 1 96.44 450 LEU B O 1
ATOM 8546 N N . LEU B 1 451 ? -2.344 37.344 23.453 1 96.81 451 LEU B N 1
ATOM 8547 C CA . LEU B 1 451 ? -3.781 37.094 23.438 1 96.81 451 LEU B CA 1
ATOM 8548 C C . LEU B 1 451 ? -4.098 35.719 23.984 1 96.81 451 LEU B C 1
ATOM 8550 O O . LEU B 1 451 ? -5.27 35.344 24.141 1 96.81 451 LEU B O 1
ATOM 8554 N N . ASP B 1 452 ? -3.105 34.906 24.188 1 97.31 452 ASP B N 1
ATOM 8555 C CA . ASP B 1 452 ? -3.27 33.594 24.812 1 97.31 452 ASP B CA 1
ATOM 8556 C C . ASP B 1 452 ? -3.223 33.719 26.328 1 97.31 452 ASP B C 1
ATOM 8558 O O . ASP B 1 452 ? -2.184 34.031 26.906 1 97.31 452 ASP B O 1
ATOM 8562 N N . PRO B 1 453 ? -4.281 33.406 26.984 1 96.31 453 PRO B N 1
ATOM 8563 C CA . PRO B 1 453 ? -4.352 33.594 28.422 1 96.31 453 PRO B CA 1
ATOM 8564 C C . PRO B 1 453 ? -3.355 32.719 29.188 1 96.31 453 PRO B C 1
ATOM 8566 O O . PRO B 1 453 ? -3.121 32.938 30.375 1 96.31 453 P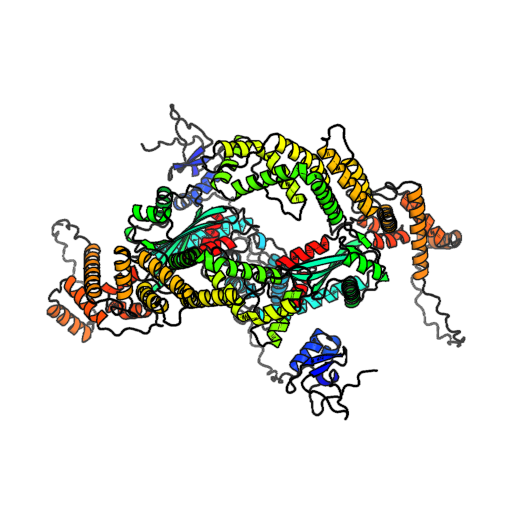RO B O 1
ATOM 8569 N N . ARG B 1 454 ? -2.781 31.719 28.547 1 94.12 454 ARG B N 1
ATOM 8570 C CA . ARG B 1 454 ? -1.756 30.906 29.203 1 94.12 454 ARG B CA 1
ATOM 8571 C C . ARG B 1 454 ? -0.468 31.703 29.391 1 94.12 454 ARG B C 1
ATOM 8573 O O . ARG B 1 454 ? 0.275 31.469 30.344 1 94.12 454 ARG B O 1
ATOM 8580 N N . TYR B 1 455 ? -0.24 32.688 28.438 1 94.25 455 TYR B N 1
ATOM 8581 C CA . TYR B 1 455 ? 1.057 33.375 28.406 1 94.25 455 TYR B CA 1
ATOM 8582 C C . TYR B 1 455 ? 0.914 34.844 28.688 1 94.25 455 TYR B C 1
ATOM 8584 O O . TYR B 1 455 ? 1.717 35.438 29.422 1 94.25 455 TYR B O 1
ATOM 8592 N N . ARG B 1 456 ? -0.07 35.469 28.031 1 91.19 456 ARG B N 1
ATOM 8593 C CA . ARG B 1 456 ? -0.273 36.906 28.141 1 91.19 456 ARG B CA 1
ATOM 8594 C C . ARG B 1 456 ? 1.005 37.656 27.781 1 91.19 456 ARG B C 1
ATOM 8596 O O . ARG B 1 456 ? 1.587 37.438 26.719 1 91.19 456 ARG B O 1
ATOM 8603 N N . GLY B 1 457 ? 1.551 38.375 28.672 1 84.56 457 GLY B N 1
ATOM 8604 C CA . GLY B 1 457 ? 2.74 39.156 28.375 1 84.56 457 GLY B CA 1
ATOM 8605 C C . GLY B 1 457 ? 4 38.594 29 1 84.56 457 GLY B C 1
ATOM 8606 O O . GLY B 1 457 ? 5.078 39.188 28.891 1 84.56 457 GLY B O 1
ATOM 8607 N N . ASP B 1 458 ? 4.07 37.344 29.469 1 85.06 458 ASP B N 1
ATOM 8608 C CA . ASP B 1 458 ? 5.137 36.781 30.297 1 85.06 458 ASP B CA 1
ATOM 8609 C C . ASP B 1 458 ? 6.359 36.438 29.453 1 85.06 458 ASP B C 1
ATOM 8611 O O . ASP B 1 458 ? 7.48 36.406 29.953 1 85.06 458 ASP B O 1
ATOM 8615 N N . HIS B 1 459 ? 6.184 36.25 28.234 1 85 459 HIS B N 1
ATOM 8616 C CA . HIS B 1 459 ? 7.301 35.781 27.406 1 85 459 HIS B CA 1
ATOM 8617 C C . HIS B 1 459 ? 7.832 36.938 26.531 1 85 459 HIS B C 1
ATOM 8619 O O . HIS B 1 459 ? 8.445 36.656 25.484 1 85 459 HIS B O 1
ATOM 8625 N N . MET B 1 460 ? 7.578 38.156 26.984 1 90.75 460 MET B N 1
ATOM 8626 C CA . MET B 1 460 ? 8.047 39.344 26.25 1 90.75 460 MET B CA 1
ATOM 8627 C C . MET B 1 460 ? 8.82 40.281 27.172 1 90.75 460 MET B C 1
ATOM 8629 O O . MET B 1 460 ? 8.438 40.469 28.328 1 90.75 460 MET B O 1
ATOM 8633 N N . LYS B 1 461 ? 9.812 40.812 26.609 1 90 461 LYS B N 1
ATOM 8634 C CA . LYS B 1 461 ? 10.516 41.844 27.328 1 90 461 LYS B CA 1
ATOM 8635 C C . LYS B 1 461 ? 9.656 43.125 27.438 1 90 461 LYS B C 1
ATOM 8637 O O . LYS B 1 461 ? 8.773 43.344 26.609 1 90 461 LYS B O 1
ATOM 8642 N N . PRO B 1 462 ? 9.953 43.906 28.375 1 91.44 462 PRO B N 1
ATOM 8643 C CA . PRO B 1 462 ? 9.109 45.062 28.656 1 91.44 462 PRO B CA 1
ATOM 8644 C C . PRO B 1 462 ? 8.945 45.969 27.438 1 91.44 462 PRO B C 1
ATOM 8646 O O . PRO B 1 462 ? 7.824 46.375 27.109 1 91.44 462 PRO B O 1
ATOM 8649 N N . PRO B 1 463 ? 10.008 46.25 26.75 1 92.56 463 PRO B N 1
ATOM 8650 C CA . PRO B 1 463 ? 9.805 47.094 25.578 1 92.56 463 PRO B CA 1
ATOM 8651 C C . PRO B 1 463 ? 8.938 46.438 24.516 1 92.56 463 PRO B C 1
ATOM 8653 O O . PRO B 1 463 ? 8.148 47.094 23.844 1 92.56 463 PRO B O 1
ATOM 8656 N N . GLU B 1 464 ? 9.133 45.125 24.391 1 92.31 464 GLU B N 1
ATOM 8657 C CA . GLU B 1 464 ? 8.336 44.375 23.438 1 92.31 464 GLU B CA 1
ATOM 8658 C C . GLU B 1 464 ? 6.867 44.344 23.844 1 92.31 464 GLU B C 1
ATOM 8660 O O . GLU B 1 464 ? 5.98 44.438 22.984 1 92.31 464 GLU B O 1
ATOM 8665 N N . LEU B 1 465 ? 6.664 44.188 25.109 1 93.62 465 LEU B N 1
ATOM 8666 C CA . LEU B 1 465 ? 5.305 44.156 25.641 1 93.62 465 LEU B CA 1
ATOM 8667 C C . LEU B 1 465 ? 4.59 45.469 25.391 1 93.62 465 LEU B C 1
ATOM 8669 O O . LEU B 1 465 ? 3.426 45.469 24.984 1 93.62 465 LEU B O 1
ATOM 8673 N N . HIS B 1 466 ? 5.289 46.531 25.641 1 93.31 466 HIS B N 1
ATOM 8674 C CA . HIS B 1 466 ? 4.723 47.844 25.438 1 93.31 466 HIS B CA 1
ATOM 8675 C C . HIS B 1 466 ? 4.348 48.094 23.984 1 93.31 466 HIS B C 1
ATOM 8677 O O . HIS B 1 466 ? 3.256 48.562 23.688 1 93.31 466 HIS B O 1
ATOM 8683 N N . SER B 1 467 ? 5.246 47.75 23.156 1 94.31 467 SER B N 1
ATOM 8684 C CA . SER B 1 467 ? 5 47.906 21.719 1 94.31 467 SER B CA 1
ATOM 8685 C C . SER B 1 467 ? 3.842 47.031 21.266 1 94.31 467 SER B C 1
ATOM 8687 O O . SER B 1 467 ? 3.027 47.469 20.438 1 94.31 467 SER B O 1
ATOM 8689 N N . THR B 1 468 ? 3.807 45.812 21.734 1 95 468 THR B N 1
ATOM 8690 C CA . THR B 1 468 ? 2.758 44.875 21.344 1 95 468 THR B CA 1
ATOM 8691 C C . THR B 1 468 ? 1.394 45.375 21.828 1 95 468 THR B C 1
ATOM 8693 O O . THR B 1 468 ? 0.401 45.281 21.109 1 95 468 THR B O 1
ATOM 8696 N N . LYS B 1 469 ? 1.341 45.906 23.016 1 94 469 LYS B N 1
ATOM 8697 C CA . LYS B 1 469 ? 0.113 46.5 23.562 1 94 469 LYS B CA 1
ATOM 8698 C C . LYS B 1 469 ? -0.404 47.625 22.656 1 94 469 LYS B C 1
ATOM 8700 O O . LYS B 1 469 ? -1.592 47.656 22.328 1 94 469 LYS B O 1
ATOM 8705 N N . SER B 1 470 ? 0.5 48.406 22.328 1 93.19 470 SER B N 1
ATOM 8706 C CA . SER B 1 470 ? 0.148 49.562 21.484 1 93.19 470 SER B CA 1
ATOM 8707 C C . SER B 1 470 ? -0.381 49.094 20.141 1 93.19 470 SER B C 1
ATOM 8709 O O . SER B 1 470 ? -1.341 49.656 19.609 1 93.19 470 SER B O 1
ATOM 8711 N N . GLU B 1 471 ? 0.251 48.125 19.625 1 93.62 471 GLU B N 1
ATOM 8712 C CA . GLU B 1 471 ? -0.156 47.625 18.312 1 93.62 471 GLU B CA 1
ATOM 8713 C C . GLU B 1 471 ? -1.546 47 18.391 1 93.62 471 GLU B C 1
ATOM 8715 O O . GLU B 1 471 ? -2.357 47.156 17.469 1 93.62 471 GLU B O 1
ATOM 8720 N N . ILE B 1 472 ? -1.787 46.219 19.375 1 93.19 472 ILE B N 1
ATOM 8721 C CA . ILE B 1 472 ? -3.084 45.594 19.562 1 93.19 472 ILE B CA 1
ATOM 8722 C C . ILE B 1 472 ? -4.168 46.656 19.734 1 93.19 472 ILE B C 1
ATOM 8724 O O . ILE B 1 472 ? -5.254 46.531 19.156 1 93.19 472 ILE B O 1
ATOM 8728 N N . MET B 1 473 ? -3.867 47.688 20.484 1 92.38 473 MET B N 1
ATOM 8729 C CA . MET B 1 473 ? -4.805 48.781 20.703 1 92.38 473 MET B CA 1
ATOM 8730 C C . MET B 1 473 ? -5.125 49.5 19.406 1 92.38 473 MET B C 1
ATOM 8732 O O . MET B 1 473 ? -6.289 49.75 19.094 1 92.38 473 MET B O 1
ATOM 8736 N N . GLU B 1 474 ? -4.098 49.75 18.734 1 91.88 474 GLU B N 1
ATOM 8737 C CA . GLU B 1 474 ? -4.27 50.438 17.453 1 91.88 474 GLU B CA 1
ATOM 8738 C C . GLU B 1 474 ? -5.105 49.594 16.5 1 91.88 474 GLU B C 1
ATOM 8740 O O . GLU B 1 474 ? -5.98 50.125 15.805 1 91.88 474 GLU B O 1
ATOM 8745 N N . GLU B 1 475 ? -4.762 48.375 16.438 1 91.88 475 GLU B N 1
ATOM 8746 C CA . GLU B 1 475 ? -5.484 47.5 15.531 1 91.88 475 GLU B CA 1
ATOM 8747 C C . GLU B 1 475 ? -6.945 47.344 15.938 1 91.88 475 GLU B C 1
ATOM 8749 O O . GLU B 1 475 ? -7.832 47.281 15.086 1 91.88 475 GLU B O 1
ATOM 8754 N N . THR B 1 476 ? -7.195 47.25 17.188 1 90.25 476 THR B N 1
ATOM 8755 C CA . THR B 1 476 ? -8.555 47.156 17.703 1 90.25 476 THR B CA 1
ATOM 8756 C C . THR B 1 476 ? -9.367 48.375 17.375 1 90.25 476 THR B C 1
ATOM 8758 O O . THR B 1 476 ? -10.516 48.281 16.938 1 90.25 476 THR B O 1
ATOM 8761 N N . VAL B 1 477 ? -8.805 49.469 17.562 1 88.56 477 VAL B N 1
ATOM 8762 C CA . VAL B 1 477 ? -9.484 50.75 17.297 1 88.56 477 VAL B CA 1
ATOM 8763 C C . VAL B 1 477 ? -9.773 50.875 15.797 1 88.56 477 VAL B C 1
ATOM 8765 O O . VAL B 1 477 ? -10.859 51.312 15.406 1 88.56 477 VAL B O 1
ATOM 8768 N N . ARG B 1 478 ? -8.852 50.469 15.047 1 86.69 478 ARG B N 1
ATOM 8769 C CA . ARG B 1 478 ? -9.031 50.469 13.602 1 86.69 478 ARG B CA 1
ATOM 8770 C C . ARG B 1 478 ? -10.195 49.594 13.188 1 86.69 478 ARG B C 1
ATOM 8772 O O . ARG B 1 478 ? -10.961 49.938 12.281 1 86.69 478 ARG B O 1
ATOM 8779 N N . GLU B 1 479 ? -10.266 48.531 13.805 1 83.69 479 GLU B N 1
ATOM 8780 C CA . GLU B 1 479 ? -11.32 47.562 13.477 1 83.69 479 GLU B CA 1
ATOM 8781 C C . GLU B 1 479 ? -12.688 48.094 13.898 1 83.69 479 GLU B C 1
ATOM 8783 O O . GLU B 1 479 ? -13.695 47.844 13.227 1 83.69 479 GLU B O 1
ATOM 8788 N N . ILE B 1 480 ? -12.766 48.75 14.992 1 78.25 480 ILE B N 1
ATOM 8789 C CA . ILE B 1 480 ? -14.008 49.375 15.461 1 78.25 480 ILE B CA 1
ATOM 8790 C C . ILE B 1 480 ? -14.461 50.438 14.461 1 78.25 480 ILE B C 1
ATOM 8792 O O . ILE B 1 480 ? -15.648 50.5 14.117 1 78.25 480 ILE B O 1
ATOM 8796 N N . ASP B 1 481 ? -13.516 51.156 14 1 73.75 481 ASP B N 1
ATOM 8797 C CA . ASP B 1 481 ? -13.797 52.219 13.062 1 73.75 481 ASP B CA 1
ATOM 8798 C C . ASP B 1 481 ? -14.32 51.688 11.734 1 73.75 481 ASP B C 1
ATOM 8800 O O . ASP B 1 481 ? -15.211 52.281 11.117 1 73.75 481 ASP B O 1
ATOM 8804 N N . LEU B 1 482 ? -13.75 50.531 11.422 1 67.88 482 LEU B N 1
ATOM 8805 C CA . LEU B 1 482 ? -14.148 49.938 10.156 1 67.88 482 LEU B CA 1
ATOM 8806 C C . LEU B 1 482 ? -15.523 49.281 10.281 1 67.88 482 LEU B C 1
ATOM 8808 O O . LEU B 1 482 ? -16.25 49.156 9.289 1 67.88 482 LEU B O 1
ATOM 8812 N N . SER B 1 483 ? -15.852 48.719 11.367 1 60.91 483 SER B N 1
ATOM 8813 C CA . SER B 1 483 ? -17.125 48.031 11.57 1 60.91 483 SER B CA 1
ATOM 8814 C C . SER B 1 483 ? -18.266 49.062 11.727 1 60.91 483 SER B C 1
ATOM 8816 O O . SER B 1 483 ? -19.438 48.688 11.656 1 60.91 483 SER B O 1
ATOM 8818 N N . LEU B 1 484 ? -18.109 50.344 12.133 1 47.59 484 LEU B N 1
ATOM 8819 C CA . LEU B 1 484 ? -19.156 51.344 12.25 1 47.59 484 LEU B CA 1
ATOM 8820 C C . LEU B 1 484 ? -19.688 51.719 10.875 1 47.59 484 LEU B C 1
ATOM 8822 O O . LEU B 1 484 ? -18.906 52.031 9.961 1 47.59 484 LEU B O 1
ATOM 8826 N N . PRO B 1 485 ? -20.812 51.312 10.523 1 44.53 485 PRO B N 1
ATOM 8827 C CA . PRO B 1 485 ? -21.438 51.781 9.281 1 44.53 485 PRO B CA 1
ATOM 8828 C C . PRO B 1 485 ? -21.172 53.281 9.016 1 44.53 485 PRO B C 1
ATOM 8830 O O . PRO B 1 485 ? -21.266 54.094 9.93 1 44.53 485 PRO B O 1
ATOM 8833 N N . ARG B 1 486 ? -20.344 53.594 8.016 1 41.22 486 ARG B N 1
ATOM 8834 C CA . ARG B 1 486 ? -20.328 55 7.609 1 41.22 486 ARG B CA 1
ATOM 8835 C C . ARG B 1 486 ? -21.734 55.594 7.637 1 41.22 486 ARG B C 1
ATOM 8837 O O . ARG B 1 486 ? -22.688 54.969 7.188 1 41.22 486 ARG B O 1
ATOM 8844 N N . PRO B 1 487 ? -22.047 56.531 8.406 1 35.75 487 PRO B N 1
ATOM 8845 C CA . PRO B 1 487 ? -23.359 57.219 8.32 1 35.75 487 PRO B CA 1
ATOM 8846 C C . PRO B 1 487 ? -23.766 57.531 6.879 1 35.75 487 PRO B C 1
ATOM 8848 O O . PRO B 1 487 ? -22.984 58.156 6.141 1 35.75 487 PRO B O 1
ATOM 8851 N N . THR B 1 488 ? -24.297 56.594 6.195 1 35.25 488 THR B N 1
ATOM 8852 C CA . THR B 1 488 ? -24.922 57.062 4.965 1 35.25 488 THR B CA 1
ATOM 8853 C C . THR B 1 488 ? -25.609 58.406 5.184 1 35.25 488 THR B C 1
ATOM 8855 O O . THR B 1 488 ? -26.344 58.562 6.164 1 35.25 488 THR B O 1
ATOM 8858 N N . PRO B 1 489 ? -25.062 59.406 4.57 1 34.72 489 PRO B N 1
ATOM 8859 C CA . PRO B 1 489 ? -25.781 60.688 4.656 1 34.72 489 PRO B CA 1
ATOM 8860 C C . PRO B 1 489 ? -27.281 60.531 4.391 1 34.72 489 PRO B C 1
ATOM 8862 O O . PRO B 1 489 ? -27.672 59.969 3.361 1 34.72 489 PRO B O 1
ATOM 8865 N N . GLY B 1 490 ? -28.047 60.219 5.352 1 30.23 490 GLY B N 1
ATOM 8866 C CA . GLY B 1 490 ? -29.484 60.094 5.246 1 30.23 490 GLY B CA 1
ATOM 8867 C C . GLY B 1 490 ? -30.125 61.188 4.422 1 30.23 490 GLY B C 1
ATOM 8868 O O . GLY B 1 490 ? -29.688 62.344 4.453 1 30.23 490 GLY B O 1
ATOM 8869 N N . PRO B 1 491 ? -30.594 60.844 3.209 1 32.22 491 PRO B N 1
ATOM 8870 C CA . PRO B 1 491 ? -31.375 61.844 2.484 1 32.22 491 PRO B CA 1
ATOM 8871 C C . PRO B 1 491 ? -32.312 62.625 3.395 1 32.22 491 PRO B C 1
ATOM 8873 O O . PRO B 1 491 ? -32.719 62.125 4.449 1 32.22 491 PRO B O 1
ATOM 8876 N N . SER B 1 492 ? -32.312 63.969 3.307 1 30.27 492 SER B N 1
ATOM 8877 C CA . SER B 1 492 ? -33.188 64.938 3.93 1 30.27 492 SER B CA 1
ATOM 8878 C C . SER B 1 492 ? -34.656 64.625 3.734 1 30.27 492 SER B C 1
ATOM 8880 O O . SER B 1 492 ? -35.219 64.812 2.656 1 30.27 492 SER B O 1
ATOM 8882 N N . HIS B 1 493 ? -35.094 63.375 3.953 1 25.59 493 HIS B N 1
ATOM 8883 C CA . HIS B 1 493 ? -36.531 63.156 3.738 1 25.59 493 HIS B CA 1
ATOM 8884 C C . HIS B 1 493 ? -37.344 64.188 4.5 1 25.59 493 HIS B C 1
ATOM 8886 O O . HIS B 1 493 ? -37.031 64.5 5.645 1 25.59 493 HIS B O 1
ATOM 8892 N N . ALA B 1 494 ? -38.031 65 3.75 1 28.55 494 ALA B N 1
ATOM 8893 C CA . ALA B 1 494 ? -39.125 66 3.986 1 28.55 494 ALA B CA 1
ATOM 8894 C C . ALA B 1 494 ? -40.188 65.375 4.93 1 28.55 494 ALA B C 1
ATOM 8896 O O . ALA B 1 494 ? -40.344 64.188 4.992 1 28.55 494 ALA B O 1
ATOM 8897 N N . GLY B 1 495 ? -40.656 66.125 5.93 1 25.91 495 GLY B N 1
ATOM 8898 C CA . GLY B 1 495 ? -41.531 66.062 7.094 1 25.91 495 GLY B CA 1
ATOM 8899 C C . GLY B 1 495 ? -42.906 65.562 6.77 1 25.91 495 GLY B C 1
ATOM 8900 O O . GLY B 1 495 ? -43.906 66.312 6.906 1 25.91 495 GLY B O 1
ATOM 8901 N N . GLU B 1 496 ? -43.031 64.688 5.691 1 26.3 496 GLU B N 1
ATOM 8902 C CA . GLU B 1 496 ? -44.469 64.562 5.492 1 26.3 496 GLU B CA 1
ATOM 8903 C C . GLU B 1 496 ? -45.156 64.062 6.773 1 26.3 496 GLU B C 1
ATOM 8905 O O . GLU B 1 496 ? -44.625 63.25 7.508 1 26.3 496 GLU B O 1
ATOM 8910 N N . ASP B 1 497 ? -46.25 64.812 7.133 1 27.2 497 ASP B N 1
ATOM 8911 C CA . ASP B 1 497 ? -47.188 64.875 8.234 1 27.2 497 ASP B CA 1
ATOM 8912 C C . ASP B 1 497 ? -47.938 63.562 8.438 1 27.2 497 ASP B C 1
ATOM 8914 O O . ASP B 1 497 ? -48.75 63.156 7.605 1 27.2 497 ASP B O 1
ATOM 8918 N N . VAL B 1 498 ? -47.156 62.469 8.492 1 26.52 498 VAL B N 1
ATOM 8919 C CA . VAL B 1 498 ? -47.906 61.219 8.625 1 26.52 498 VAL B CA 1
ATOM 8920 C C . VAL B 1 498 ? -48.906 61.344 9.758 1 26.52 498 VAL B C 1
ATOM 8922 O O . VAL B 1 498 ? -48.562 61.781 10.859 1 26.52 498 VAL B O 1
ATOM 8925 N N . GLU B 1 499 ? -50.125 61.438 9.328 1 27.2 499 GLU B N 1
ATOM 8926 C CA . GLU B 1 499 ? -51.375 61.5 10.055 1 27.2 499 GLU B CA 1
ATOM 8927 C C . GLU B 1 499 ? -51.438 60.438 11.156 1 27.2 499 GLU B C 1
ATOM 8929 O O . GLU B 1 499 ? -50.938 59.312 10.984 1 27.2 499 GLU B O 1
ATOM 8934 N N . GLU B 1 500 ? -51.719 60.875 12.414 1 26.73 500 GLU B N 1
ATOM 8935 C CA . GLU B 1 500 ? -51.812 60.312 13.758 1 26.73 500 GLU B CA 1
ATOM 8936 C C . GLU B 1 500 ? -52.844 59.188 13.812 1 26.73 500 GLU B C 1
ATOM 8938 O O . GLU B 1 500 ? -54.031 59.438 13.758 1 26.73 500 GLU B O 1
ATOM 8943 N N . PRO B 1 501 ? -52.656 58.156 12.914 1 28.88 501 PRO B N 1
ATOM 8944 C CA . PRO B 1 501 ? -53.812 57.281 13.031 1 28.88 501 PRO B CA 1
ATOM 8945 C C . PRO B 1 501 ? -54.156 56.969 14.477 1 28.88 501 PRO B C 1
ATOM 8947 O O . PRO B 1 501 ? -53.312 57.062 15.367 1 28.88 501 PRO B O 1
ATOM 8950 N N . ASP B 1 502 ? -55.406 56.562 14.727 1 28.42 502 ASP B N 1
ATOM 8951 C CA . ASP B 1 502 ? -56.281 56.344 15.875 1 28.42 502 ASP B CA 1
ATOM 8952 C C . ASP B 1 502 ? -55.719 55.312 16.828 1 28.42 502 ASP B C 1
ATOM 8954 O O . ASP B 1 502 ? -55.156 54.312 16.391 1 28.42 502 ASP B O 1
ATOM 8958 N N . ALA B 1 503 ? -55.562 55.625 18.125 1 28.58 503 ALA B N 1
ATOM 8959 C CA . ALA B 1 503 ? -55 55.188 19.406 1 28.58 503 ALA B CA 1
ATOM 8960 C C . ALA B 1 503 ? -55.625 53.875 19.844 1 28.58 503 ALA B C 1
ATOM 8962 O O . ALA B 1 503 ? -56.531 53.844 20.672 1 28.58 503 ALA B O 1
ATOM 8963 N N . GLY B 1 504 ? -55.875 52.969 18.906 1 28.25 504 GLY B N 1
ATOM 8964 C CA . GLY B 1 504 ? -56.562 51.844 19.531 1 28.25 504 GLY B CA 1
ATOM 8965 C C . GLY B 1 504 ? -55.875 51.375 20.812 1 28.25 504 GLY B C 1
ATOM 8966 O O . GLY B 1 504 ? -54.719 51.719 21.062 1 28.25 504 GLY B O 1
ATOM 8967 N N . VAL B 1 505 ? -56.688 50.688 21.766 1 31.25 505 VAL B N 1
ATOM 8968 C CA . VAL B 1 505 ? -56.562 50.344 23.172 1 31.25 505 VAL B CA 1
ATOM 8969 C C . VAL B 1 505 ? -55.281 49.5 23.359 1 31.25 505 VAL B C 1
ATOM 8971 O O . VAL B 1 505 ? -55.25 48.344 22.891 1 31.25 505 VAL B O 1
ATOM 8974 N N . ALA B 1 506 ? -54.188 50 23.172 1 28.92 506 ALA B N 1
ATOM 8975 C CA . ALA B 1 506 ? -52.875 49.438 23.297 1 28.92 506 ALA B CA 1
ATOM 8976 C C . ALA B 1 506 ? -52.656 48.812 24.672 1 28.92 506 ALA B C 1
ATOM 8978 O O . ALA B 1 506 ? -52.844 49.469 25.688 1 28.92 506 ALA B O 1
ATOM 8979 N N . THR B 1 507 ? -53.062 47.562 24.703 1 33.19 507 THR B N 1
ATOM 8980 C CA . THR B 1 507 ? -52.875 46.781 25.906 1 33.19 507 THR B CA 1
ATOM 8981 C C . THR B 1 507 ? -51.531 47.062 26.547 1 33.19 507 THR B C 1
ATOM 8983 O O . THR B 1 507 ? -50.531 47.312 25.844 1 33.19 507 THR B O 1
ATOM 8986 N N . VAL B 1 508 ? -51.594 47.688 27.797 1 29.94 508 VAL B N 1
ATOM 8987 C CA . VAL B 1 508 ? -50.5 48.125 28.656 1 29.94 508 VAL B CA 1
ATOM 8988 C C . VAL B 1 508 ? -49.469 47 28.766 1 29.94 508 VAL B C 1
ATOM 8990 O O . VAL B 1 508 ? -49.781 45.875 29.156 1 29.94 508 VAL B O 1
ATOM 8993 N N . PRO B 1 509 ? -48.531 47 27.828 1 30.91 509 PRO B N 1
ATOM 8994 C CA . PRO B 1 509 ? -47.5 45.969 28 1 30.91 509 PRO B CA 1
ATOM 8995 C C . PRO B 1 509 ? -47.031 45.844 29.453 1 30.91 509 PRO B C 1
ATOM 8997 O O . PRO B 1 509 ? -47.062 46.844 30.203 1 30.91 509 PRO B O 1
ATOM 9000 N N . LYS B 1 510 ? -47.156 44.656 30.016 1 36.22 510 LYS B N 1
ATOM 9001 C CA . LYS B 1 510 ? -46.75 44.406 31.406 1 36.22 510 LYS B CA 1
ATOM 9002 C C . LYS B 1 510 ? -45.469 45.156 31.75 1 36.22 510 LYS B C 1
ATOM 9004 O O . LYS B 1 510 ? -44.562 45.281 30.906 1 36.22 510 LYS B O 1
ATOM 9009 N N . LYS B 1 511 ? -45.625 45.938 32.812 1 33.59 511 LYS B N 1
ATOM 9010 C CA . LYS B 1 511 ? -44.531 46.719 33.438 1 33.59 511 LYS B CA 1
ATOM 9011 C C . LYS B 1 511 ? -43.219 45.906 33.438 1 33.59 511 LYS B C 1
ATOM 9013 O O . LYS B 1 511 ? -43.188 44.781 33.969 1 33.59 511 LYS B O 1
ATOM 9018 N N . LYS B 1 512 ? -42.562 45.969 32.375 1 36.47 512 LYS B N 1
ATOM 9019 C CA . LYS B 1 512 ? -41.219 45.375 32.469 1 36.47 512 LYS B CA 1
ATOM 9020 C C . LYS B 1 512 ? -40.594 45.656 33.844 1 36.47 512 LYS B C 1
ATOM 9022 O O . LYS B 1 512 ? -40.469 46.812 34.25 1 36.47 512 LYS B O 1
ATOM 9027 N N . LYS B 1 513 ? -40.938 44.781 34.844 1 41.66 513 LYS B N 1
ATOM 9028 C CA . LYS B 1 513 ? -40.312 44.844 36.156 1 41.66 513 LYS B CA 1
ATOM 9029 C C . LYS B 1 513 ? -38.875 45.25 36.062 1 41.66 513 LYS B C 1
ATOM 9031 O O . LYS B 1 513 ? -38.062 44.625 35.344 1 41.66 513 LYS B O 1
ATOM 9036 N N . TRP B 1 514 ? -38.719 46.594 36.125 1 39.72 514 TRP B N 1
ATOM 9037 C CA . TRP B 1 514 ? -37.375 47.125 36.188 1 39.72 514 TRP B CA 1
ATOM 9038 C C . TRP B 1 514 ? -36.562 46.406 37.219 1 39.72 514 TRP B C 1
ATOM 9040 O O . TRP B 1 514 ? -37 46.219 38.375 1 39.72 514 TRP B O 1
ATOM 9050 N N . SER B 1 515 ? -36 45.281 36.906 1 47.94 515 SER B N 1
ATOM 9051 C CA . SER B 1 515 ? -35.156 44.719 37.938 1 47.94 515 SER B CA 1
ATOM 9052 C C . SER B 1 515 ? -34.094 45.719 38.406 1 47.94 515 SER B C 1
ATOM 9054 O O . SER B 1 515 ? -33.844 46.719 37.719 1 47.94 515 SER B O 1
ATOM 9056 N N . LEU B 1 516 ? -33.781 45.75 39.688 1 50.16 516 LEU B N 1
ATOM 9057 C CA . LEU B 1 516 ? -32.75 46.594 40.281 1 50.16 516 LEU B CA 1
ATOM 9058 C C . LEU B 1 516 ? -31.578 46.781 39.312 1 50.16 516 LEU B C 1
ATOM 9060 O O . LEU B 1 516 ? -31.062 47.906 39.188 1 50.16 516 LEU B O 1
ATOM 9064 N N . GLY B 1 517 ? -31.125 45.812 38.656 1 51.38 517 GLY B N 1
ATOM 9065 C CA . GLY B 1 517 ? -30.031 45.812 37.719 1 51.38 517 GLY B CA 1
ATOM 9066 C C . GLY B 1 517 ? -30.312 46.656 36.5 1 51.38 517 GLY B C 1
ATOM 9067 O O . GLY B 1 517 ? -29.438 47.406 36.031 1 51.38 517 GLY B O 1
ATOM 9068 N N . SER B 1 518 ? -31.516 46.594 35.969 1 55.19 518 SER B N 1
ATOM 9069 C CA . SER B 1 518 ? -31.891 47.406 34.844 1 55.19 518 SER B CA 1
ATOM 9070 C C . SER B 1 518 ? -31.953 48.875 35.188 1 55.19 518 SER B C 1
ATOM 9072 O O . SER B 1 518 ? -31.562 49.719 34.406 1 55.19 518 SER B O 1
ATOM 9074 N N . LEU B 1 519 ? -32.531 49.156 36.312 1 52.03 519 LEU B N 1
ATOM 9075 C CA . LEU B 1 519 ? -32.656 50.5 36.844 1 52.03 519 LEU B CA 1
ATOM 9076 C C . LEU B 1 519 ? -31.281 51.125 37.125 1 52.03 519 LEU B C 1
ATOM 9078 O O . LEU B 1 519 ? -31.031 52.281 36.812 1 52.03 519 LEU B O 1
ATOM 9082 N N . LEU B 1 520 ? -30.5 50.312 37.844 1 52.78 520 LEU B N 1
ATOM 9083 C CA . LEU B 1 520 ? -29.141 50.781 38.156 1 52.78 520 LEU B CA 1
ATOM 9084 C C . LEU B 1 520 ? -28.266 50.844 36.906 1 52.78 520 LEU B C 1
ATOM 9086 O O . LEU B 1 520 ? -27.422 51.719 36.781 1 52.78 520 LEU B O 1
ATOM 9090 N N . ALA B 1 521 ? -28.438 49.969 35.969 1 53 521 ALA B N 1
ATOM 9091 C CA . ALA B 1 521 ? -27.703 49.906 34.719 1 53 521 ALA B CA 1
ATOM 9092 C C . ALA B 1 521 ? -27.969 51.156 33.844 1 53 521 ALA B C 1
ATOM 9094 O O . ALA B 1 521 ? -27.062 51.688 33.219 1 53 521 ALA B O 1
ATOM 9095 N N . LYS B 1 522 ? -29.188 51.688 33.875 1 49.09 522 LYS B N 1
ATOM 9096 C CA . LYS B 1 522 ? -29.531 52.906 33.156 1 49.09 522 LYS B CA 1
ATOM 9097 C C . LYS B 1 522 ? -28.859 54.125 33.781 1 49.09 522 LYS B C 1
ATOM 9099 O O . LYS B 1 522 ? -28.375 55.031 33.062 1 49.09 522 LYS B O 1
ATOM 9104 N N . ARG B 1 523 ? -28.984 54.312 35.125 1 47.31 523 ARG B N 1
ATOM 9105 C CA . ARG B 1 523 ? -28.344 55.438 35.781 1 47.31 523 ARG B CA 1
ATOM 9106 C C . ARG B 1 523 ? -26.828 55.406 35.625 1 47.31 523 ARG B C 1
ATOM 9108 O O . ARG B 1 523 ? -26.203 56.438 35.406 1 47.31 523 ARG B O 1
ATOM 9115 N N . ALA B 1 524 ? -26.188 54.25 35.875 1 49.31 524 ALA B N 1
ATOM 9116 C CA . ALA B 1 524 ? -24.75 54.094 35.719 1 49.31 524 ALA B CA 1
ATOM 9117 C C . ALA B 1 524 ? -24.359 54.281 34.25 1 49.31 524 ALA B C 1
ATOM 9119 O O . ALA B 1 524 ? -23.297 54.844 33.938 1 49.31 524 ALA B O 1
ATOM 9120 N N . ALA B 1 525 ? -25.172 53.844 33.344 1 48.12 525 ALA B N 1
ATOM 9121 C CA . ALA B 1 525 ? -24.953 54.094 31.938 1 48.12 525 ALA B CA 1
ATOM 9122 C C . ALA B 1 525 ? -25 55.594 31.625 1 48.12 525 ALA B C 1
ATOM 9124 O O . ALA B 1 525 ? -24.219 56.094 30.828 1 48.12 525 ALA B O 1
ATOM 9125 N N . THR B 1 526 ? -26 56.312 32.25 1 46.16 526 THR B N 1
ATOM 9126 C CA . THR B 1 526 ? -26.109 57.75 32 1 46.16 526 THR B CA 1
ATOM 9127 C C . THR B 1 526 ? -24.922 58.5 32.625 1 46.16 526 THR B C 1
ATOM 9129 O O . THR B 1 526 ? -24.406 59.438 32.062 1 46.16 526 THR B O 1
ATOM 9132 N N . ALA B 1 527 ? -24.578 58.344 33.938 1 45.38 527 ALA B N 1
ATOM 9133 C CA . ALA B 1 527 ? -23.5 59.094 34.562 1 45.38 527 ALA B CA 1
ATOM 9134 C C . ALA B 1 527 ? -22.141 58.688 34 1 45.38 527 ALA B C 1
ATOM 9136 O O . ALA B 1 527 ? -21.281 59.531 33.781 1 45.38 527 ALA B O 1
ATOM 9137 N N . ALA B 1 528 ? -21.734 57.406 34.156 1 44.81 528 ALA B N 1
ATOM 9138 C CA . ALA B 1 528 ? -20.453 56.906 33.688 1 44.81 528 ALA B CA 1
ATOM 9139 C C . ALA B 1 528 ? -20.344 56.969 32.188 1 44.81 528 ALA B C 1
ATOM 9141 O O . ALA B 1 528 ? -19.344 56.5 31.594 1 44.81 528 ALA B O 1
ATOM 9142 N N . ALA B 1 529 ? -21.375 57.125 31.5 1 42.59 529 ALA B N 1
ATOM 9143 C CA . ALA B 1 529 ? -21.188 57.312 30.078 1 42.59 529 ALA B CA 1
ATOM 9144 C C . ALA B 1 529 ? -20.234 58.469 29.797 1 42.59 529 ALA B C 1
ATOM 9146 O O . ALA B 1 529 ? -20.656 59.531 29.297 1 42.59 529 ALA B O 1
ATOM 9147 N N . ALA B 1 530 ? -19.781 59.094 30.688 1 45.03 530 ALA B N 1
ATOM 9148 C CA . ALA B 1 530 ? -18.656 59.875 30.172 1 45.03 530 ALA B CA 1
ATOM 9149 C C . ALA B 1 530 ? -17.906 59.125 29.078 1 45.03 530 ALA B C 1
ATOM 9151 O O . ALA B 1 530 ? -17.516 57.969 29.281 1 45.03 530 ALA B O 1
ATOM 9152 N N . LYS B 1 531 ? -18.25 59.312 27.797 1 53.06 531 LYS B N 1
ATOM 9153 C CA . LYS B 1 531 ? -18 58.719 26.5 1 53.06 531 LYS B CA 1
ATOM 9154 C C . LYS B 1 531 ? -16.531 58.281 26.375 1 53.06 531 LYS B C 1
ATOM 9156 O O . LYS B 1 531 ? -15.656 59.094 26.109 1 53.06 531 LYS B O 1
ATOM 9161 N N . LEU B 1 532 ? -16.156 57.406 27.188 1 71.19 532 LEU B N 1
ATOM 9162 C CA . LEU B 1 532 ? -14.805 56.969 26.891 1 71.19 532 LEU B CA 1
ATOM 9163 C C . LEU B 1 532 ? -14.633 56.719 25.391 1 71.19 532 LEU B C 1
ATOM 9165 O O . LEU B 1 532 ? -15.547 56.219 24.719 1 71.19 532 LEU B O 1
ATOM 9169 N N . THR B 1 533 ? -13.609 57.344 24.906 1 80.88 533 THR B N 1
ATOM 9170 C CA . THR B 1 533 ? -13.266 57.062 23.516 1 80.88 533 THR B CA 1
ATOM 9171 C C . THR B 1 533 ? -12.992 55.594 23.297 1 80.88 533 THR B C 1
ATOM 9173 O O . THR B 1 533 ? -12.781 54.844 24.25 1 80.88 533 THR B O 1
ATOM 9176 N N . ASP B 1 534 ? -13.32 55.156 22.25 1 83.69 534 ASP B N 1
ATOM 9177 C CA . ASP B 1 534 ? -13.047 53.75 21.906 1 83.69 534 ASP B CA 1
ATOM 9178 C C . ASP B 1 534 ? -11.633 53.344 22.328 1 83.69 534 ASP B C 1
ATOM 9180 O O . ASP B 1 534 ? -11.414 52.219 22.781 1 83.69 534 ASP B O 1
ATOM 9184 N N . GLU B 1 535 ? -10.812 54.219 22.25 1 87.38 535 GLU B N 1
ATOM 9185 C CA . GLU B 1 535 ? -9.43 53.969 22.656 1 87.38 535 GLU B CA 1
ATOM 9186 C C . GLU B 1 535 ? -9.328 53.719 24.156 1 87.38 535 GLU B C 1
ATOM 9188 O O . GLU B 1 535 ? -8.586 52.812 24.578 1 87.38 535 GLU B O 1
ATOM 9193 N N . GLN B 1 536 ? -10 54.469 24.875 1 88.62 536 GLN B N 1
ATOM 9194 C CA . GLN B 1 536 ? -9.969 54.312 26.328 1 88.62 536 GLN B CA 1
ATOM 9195 C C . GLN B 1 536 ? -10.609 53 26.75 1 88.62 536 GLN B C 1
ATOM 9197 O O . GLN B 1 536 ? -10.148 52.375 27.703 1 88.62 536 GLN B O 1
ATOM 9202 N N . LYS B 1 537 ? -11.625 52.688 26.078 1 89.25 537 LYS B N 1
ATOM 9203 C CA . LYS B 1 537 ? -12.297 51.406 26.375 1 89.25 537 LYS B CA 1
ATOM 9204 C C . LYS B 1 537 ? -11.367 50.219 26.141 1 89.25 537 LYS B C 1
ATOM 9206 O O . LYS B 1 537 ? -11.297 49.312 26.953 1 89.25 537 LYS B O 1
ATOM 9211 N N . VAL B 1 538 ? -10.727 50.281 25 1 91 538 VAL B N 1
ATOM 9212 C CA . VAL B 1 538 ? -9.812 49.219 24.625 1 91 538 VAL B CA 1
ATOM 9213 C C . VAL B 1 538 ? -8.648 49.156 25.609 1 91 538 VAL B C 1
ATOM 9215 O O . VAL B 1 538 ? -8.211 48.062 25.984 1 91 538 VAL B O 1
ATOM 9218 N N . GLU B 1 539 ? -8.195 50.281 25.953 1 91.44 539 GLU B N 1
ATOM 9219 C CA . GLU B 1 539 ? -7.086 50.344 26.906 1 91.44 539 GLU B CA 1
ATOM 9220 C C . GLU B 1 539 ? -7.484 49.75 28.25 1 91.44 539 GLU B C 1
ATOM 9222 O O . GLU B 1 539 ? -6.695 49.031 28.891 1 91.44 539 GLU B O 1
ATOM 9227 N N . SER B 1 540 ? -8.609 50.094 28.672 1 91.44 540 SER B N 1
ATOM 9228 C CA . SER B 1 540 ? -9.102 49.562 29.938 1 91.44 540 SER B CA 1
ATOM 9229 C C . SER B 1 540 ? -9.234 48.062 29.891 1 91.44 540 SER B C 1
ATOM 9231 O O . SER B 1 540 ? -8.844 47.375 30.828 1 91.44 540 SER B O 1
ATOM 9233 N N . GLU B 1 541 ? -9.805 47.594 28.781 1 93.12 541 GLU B N 1
ATOM 9234 C CA . GLU B 1 541 ? -9.953 46.156 28.578 1 93.12 541 GLU B CA 1
ATOM 9235 C C . GLU B 1 541 ? -8.602 45.469 28.609 1 93.12 541 GLU B C 1
ATOM 9237 O O . GLU B 1 541 ? -8.461 44.406 29.25 1 93.12 541 GLU B O 1
ATOM 9242 N N . MET B 1 542 ? -7.652 45.969 27.969 1 93.25 542 MET B N 1
ATOM 9243 C CA . MET B 1 542 ? -6.309 45.406 27.891 1 93.25 542 MET B CA 1
ATOM 9244 C C . MET B 1 542 ? -5.66 45.375 29.281 1 93.25 542 MET B C 1
ATOM 9246 O O . MET B 1 542 ? -5.035 44.406 29.656 1 93.25 542 MET B O 1
ATOM 9250 N N . THR B 1 543 ? -5.828 46.438 30 1 91.75 543 THR B N 1
ATOM 9251 C CA . THR B 1 543 ? -5.242 46.531 31.344 1 91.75 543 THR B CA 1
ATOM 9252 C C . THR B 1 543 ? -5.828 45.469 32.25 1 91.75 543 THR B C 1
ATOM 9254 O O . THR B 1 543 ? -5.094 44.812 33 1 91.75 543 THR B O 1
ATOM 9257 N N . ILE B 1 544 ? -7.082 45.281 32.156 1 93.88 544 ILE B N 1
ATOM 9258 C CA . ILE B 1 544 ? -7.75 44.312 33 1 93.88 544 ILE B CA 1
ATOM 9259 C C . ILE B 1 544 ? -7.328 42.906 32.594 1 93.88 544 ILE B C 1
ATOM 9261 O O . ILE B 1 544 ? -7.059 42.031 33.438 1 93.88 544 ILE B O 1
ATOM 9265 N N . TYR B 1 545 ? -7.328 42.688 31.297 1 94.69 545 TYR B N 1
ATOM 9266 C CA . TYR B 1 545 ? -6.938 41.406 30.75 1 94.69 545 TYR B CA 1
ATOM 9267 C C . TYR B 1 545 ? -5.543 41 31.234 1 94.69 545 TYR B C 1
ATOM 9269 O O . TYR B 1 545 ? -5.32 39.875 31.641 1 94.69 545 TYR B O 1
ATOM 9277 N N . LEU B 1 546 ? -4.637 41.938 31.25 1 92.94 546 LEU B N 1
ATOM 9278 C CA . LEU B 1 546 ? -3.244 41.656 31.578 1 92.94 546 LEU B CA 1
ATOM 9279 C C . LEU B 1 546 ? -3.08 41.469 33.094 1 92.94 546 LEU B C 1
ATOM 9281 O O . LEU B 1 546 ? -2.061 40.938 33.531 1 92.94 546 LEU B O 1
ATOM 9285 N N . GLN B 1 547 ? -4.086 41.875 33.844 1 90.19 547 GLN B N 1
ATOM 9286 C CA . GLN B 1 547 ? -4.039 41.719 35.281 1 90.19 547 GLN B CA 1
ATOM 9287 C C . GLN B 1 547 ? -4.664 40.375 35.719 1 90.19 547 GLN B C 1
ATOM 9289 O O . GLN B 1 547 ? -4.461 39.938 36.844 1 90.19 547 GLN B O 1
ATOM 9294 N N . GLU B 1 548 ? -5.359 39.812 34.75 1 91.75 548 GLU B N 1
ATOM 9295 C CA . GLU B 1 548 ? -5.934 38.5 35.062 1 91.75 548 GLU B CA 1
ATOM 9296 C C . GLU B 1 548 ? -4.848 37.469 35.312 1 91.75 548 GLU B C 1
ATOM 9298 O O . GLU B 1 548 ? -3.73 37.594 34.781 1 91.75 548 GLU B O 1
ATOM 9303 N N . MET B 1 549 ? -5.195 36.438 36.031 1 91.06 549 MET B N 1
ATOM 9304 C CA . MET B 1 549 ? -4.25 35.344 36.25 1 91.06 549 MET B CA 1
ATOM 9305 C C . MET B 1 549 ? -4.145 34.438 35.031 1 91.06 549 MET B C 1
ATOM 9307 O O . MET B 1 549 ? -5.152 34.156 34.375 1 91.06 549 MET B O 1
ATOM 9311 N N . ALA B 1 550 ? -2.943 34.062 34.781 1 91.62 550 ALA B N 1
ATOM 9312 C CA . ALA B 1 550 ? -2.723 33.156 33.688 1 91.62 550 ALA B CA 1
ATOM 9313 C C . ALA B 1 550 ? -3.344 31.781 33.969 1 91.62 550 ALA B C 1
ATOM 9315 O O . ALA B 1 550 ? -3.307 31.297 35.094 1 91.62 550 ALA B O 1
ATOM 9316 N N . ILE B 1 551 ? -3.893 31.219 32.969 1 93.25 551 ILE B N 1
ATOM 9317 C CA . ILE B 1 551 ? -4.461 29.891 33.156 1 93.25 551 ILE B CA 1
ATOM 9318 C C . ILE B 1 551 ? -3.359 28.844 33.031 1 93.25 551 ILE B C 1
ATOM 9320 O O . ILE B 1 551 ? -2.242 29.141 32.625 1 93.25 551 ILE B O 1
ATOM 9324 N N . ASP B 1 552 ? -3.678 27.641 33.406 1 90.69 552 ASP B N 1
ATOM 9325 C CA . ASP B 1 552 ? -2.717 26.531 33.375 1 90.69 552 ASP B CA 1
ATOM 9326 C C . ASP B 1 552 ? -2.289 26.203 31.969 1 90.69 552 ASP B C 1
ATOM 9328 O O . ASP B 1 552 ? -3.09 26.297 31.031 1 90.69 552 ASP B O 1
ATOM 9332 N N . GLY B 1 553 ? -1.095 25.766 31.875 1 88.69 553 GLY B N 1
ATOM 9333 C CA . GLY B 1 553 ? -0.528 25.438 30.578 1 88.69 553 GLY B CA 1
ATOM 9334 C C . GLY B 1 553 ? -1.282 24.312 29.875 1 88.69 553 GLY B C 1
ATOM 9335 O O . GLY B 1 553 ? -1.243 24.219 28.656 1 88.69 553 GLY B O 1
ATOM 9336 N N . GLU B 1 554 ? -1.951 23.531 30.531 1 88.31 554 GLU B N 1
ATOM 9337 C CA . GLU B 1 554 ? -2.656 22.391 29.953 1 88.31 554 GLU B CA 1
ATOM 9338 C C . GLU B 1 554 ? -4.098 22.75 29.609 1 88.31 554 GLU B C 1
ATOM 9340 O O . GLU B 1 554 ? -4.777 21.984 28.906 1 88.31 554 GLU B O 1
ATOM 9345 N N . GLU B 1 555 ? -4.484 23.875 30.031 1 91.12 555 GLU B N 1
ATOM 9346 C CA . GLU B 1 555 ? -5.855 24.312 29.75 1 91.12 555 GLU B CA 1
ATOM 9347 C C . GLU B 1 555 ? -5.977 24.859 28.328 1 91.12 555 GLU B C 1
ATOM 9349 O O . GLU B 1 555 ? -5.012 25.391 27.781 1 91.12 555 GLU B O 1
ATOM 9354 N N . ASP B 1 556 ? -7.141 24.812 27.859 1 94.38 556 ASP B N 1
ATOM 9355 C CA . ASP B 1 556 ? -7.414 25.312 26.5 1 94.38 556 ASP B CA 1
ATOM 9356 C C . ASP B 1 556 ? -7.711 26.812 26.516 1 94.38 556 ASP B C 1
ATOM 9358 O O . ASP B 1 556 ? -8.695 27.25 27.109 1 94.38 556 ASP B O 1
ATOM 9362 N N . PRO B 1 557 ? -6.906 27.578 25.891 1 96.81 557 PRO B N 1
ATOM 9363 C CA . PRO B 1 557 ? -7.133 29.016 25.875 1 96.81 557 PRO B CA 1
ATOM 9364 C C . PRO B 1 557 ? -8.469 29.391 25.234 1 96.81 557 PRO B C 1
ATOM 9366 O O . PRO B 1 557 ? -9.055 30.422 25.578 1 96.81 557 PRO B O 1
ATOM 9369 N N . LEU B 1 558 ? -8.93 28.594 24.344 1 97.38 558 LEU B N 1
ATOM 9370 C CA . LEU B 1 558 ? -10.18 28.922 23.672 1 97.38 558 LEU B CA 1
ATOM 9371 C C . LEU B 1 558 ? -11.367 28.75 24.609 1 97.38 558 LEU B C 1
ATOM 9373 O O . LEU B 1 558 ? -12.359 29.484 24.516 1 97.38 558 LEU B O 1
ATOM 9377 N N . THR B 1 559 ? -11.312 27.781 25.484 1 96.5 559 THR B N 1
ATOM 9378 C CA . THR B 1 559 ? -12.359 27.625 26.484 1 96.5 559 THR B CA 1
ATOM 9379 C C . THR B 1 559 ? -12.422 28.859 27.391 1 96.5 559 THR B C 1
ATOM 9381 O O . THR B 1 559 ? -13.508 29.312 27.766 1 96.5 559 THR B O 1
ATOM 9384 N N . TRP B 1 560 ? -11.297 29.359 27.734 1 96.94 560 TRP B N 1
ATOM 9385 C CA . TRP B 1 560 ? -11.234 30.578 28.531 1 96.94 560 TRP B CA 1
ATOM 9386 C C . TRP B 1 560 ? -11.875 31.75 27.797 1 96.94 560 TRP B C 1
ATOM 9388 O O . TRP B 1 560 ? -12.672 32.5 28.375 1 96.94 560 TRP B O 1
ATOM 9398 N N . TRP B 1 561 ? -11.555 31.938 26.578 1 97.44 561 TRP B N 1
ATOM 9399 C CA . TRP B 1 561 ? -12.102 33.031 25.781 1 97.44 561 TRP B CA 1
ATOM 9400 C C . TRP B 1 561 ? -13.609 32.875 25.609 1 97.44 561 TRP B C 1
ATOM 9402 O O . TRP B 1 561 ? -14.352 33.875 25.594 1 97.44 561 TRP B O 1
ATOM 9412 N N . LYS B 1 562 ? -14.031 31.625 25.422 1 96.69 562 LYS B N 1
ATOM 9413 C CA . LYS B 1 562 ? -15.469 31.375 25.344 1 96.69 562 LYS B CA 1
ATOM 9414 C C . LYS B 1 562 ? -16.188 31.922 26.578 1 96.69 562 LYS B C 1
ATOM 9416 O O . LYS B 1 562 ? -17.219 32.594 26.438 1 96.69 562 LYS B O 1
ATOM 9421 N N . THR B 1 563 ? -15.664 31.75 27.734 1 96.5 563 THR B N 1
ATOM 9422 C CA . THR B 1 563 ? -16.266 32.156 29 1 96.5 563 THR B CA 1
ATOM 9423 C C . THR B 1 563 ? -16.156 33.656 29.203 1 96.5 563 THR B C 1
ATOM 9425 O O . THR B 1 563 ? -17.031 34.281 29.797 1 96.5 563 THR B O 1
ATOM 9428 N N . ASN B 1 564 ? -15.062 34.312 28.703 1 96.44 564 ASN B N 1
ATOM 9429 C CA . ASN B 1 564 ? -14.766 35.688 29.031 1 96.44 564 ASN B CA 1
ATOM 9430 C C . ASN B 1 564 ? -14.992 36.625 27.828 1 96.44 564 ASN B C 1
ATOM 9432 O O . ASN B 1 564 ? -14.594 37.781 27.844 1 96.44 564 ASN B O 1
ATOM 9436 N N . GLU B 1 565 ? -15.586 36.156 26.828 1 95.88 565 GLU B N 1
ATOM 9437 C CA . GLU B 1 565 ? -15.789 36.906 25.609 1 95.88 565 GLU B CA 1
ATOM 9438 C C . GLU B 1 565 ? -16.547 38.219 25.875 1 95.88 565 GLU B C 1
ATOM 9440 O O . GLU B 1 565 ? -16.219 39.25 25.328 1 95.88 565 GLU B O 1
ATOM 9445 N N . LYS B 1 566 ? -17.578 38.156 26.719 1 93.81 566 LYS B N 1
ATOM 9446 C CA . LYS B 1 566 ? -18.406 39.344 27.016 1 93.81 566 LYS B CA 1
ATOM 9447 C C . LYS B 1 566 ? -17.641 40.344 27.875 1 93.81 566 LYS B C 1
ATOM 9449 O O . LYS B 1 566 ? -17.859 41.562 27.766 1 93.81 566 LYS B O 1
ATOM 9454 N N . ARG B 1 567 ? -16.75 39.812 28.641 1 94.38 567 ARG B N 1
ATOM 9455 C CA . ARG B 1 567 ? -15.938 40.656 29.5 1 94.38 567 ARG B CA 1
ATOM 9456 C C . ARG B 1 567 ? -14.891 41.438 28.688 1 94.38 567 ARG B C 1
ATOM 9458 O O . ARG B 1 567 ? -14.547 42.562 29.031 1 94.38 567 ARG B O 1
ATOM 9465 N N . PHE B 1 568 ? -14.406 40.719 27.656 1 94.94 568 PHE B N 1
ATOM 9466 C CA . PHE B 1 568 ? -13.352 41.312 26.844 1 94.94 568 PHE B CA 1
ATOM 9467 C C . PHE B 1 568 ? -13.703 41.25 25.359 1 94.94 568 PHE B C 1
ATOM 9469 O O . PHE B 1 568 ? -12.992 40.625 24.578 1 94.94 568 PHE B O 1
ATOM 9476 N N . PRO B 1 569 ? -14.648 41.906 24.922 1 93.94 569 PRO B N 1
ATOM 9477 C CA . PRO B 1 569 ? -15.156 41.781 23.547 1 93.94 569 PRO B CA 1
ATOM 9478 C C . PRO B 1 569 ? -14.148 42.219 22.5 1 93.94 569 PRO B C 1
ATOM 9480 O O . PRO B 1 569 ? -14.062 41.594 21.438 1 93.94 569 PRO B O 1
ATOM 9483 N N . PHE B 1 570 ? -13.359 43.281 22.781 1 92.81 570 PHE B N 1
ATOM 9484 C CA . PHE B 1 570 ? -12.414 43.781 21.797 1 92.81 570 PHE B CA 1
ATOM 9485 C C . PHE B 1 570 ? -11.234 42.844 21.641 1 92.81 570 PHE B C 1
ATOM 9487 O O . PHE B 1 570 ? -10.836 42.5 20.531 1 92.81 570 PHE B O 1
ATOM 9494 N N . MET B 1 571 ? -10.734 42.312 22.703 1 93.38 571 MET B N 1
ATOM 9495 C CA . MET B 1 571 ? -9.602 41.406 22.672 1 93.38 571 MET B CA 1
ATOM 9496 C C . MET B 1 571 ? -10.016 40.031 22.125 1 93.38 571 MET B C 1
ATOM 9498 O O . MET B 1 571 ? -9.227 39.375 21.469 1 93.38 571 MET B O 1
ATOM 9502 N N . ALA B 1 572 ? -11.25 39.688 22.422 1 95.69 572 ALA B N 1
ATOM 9503 C CA . ALA B 1 572 ? -11.773 38.406 21.953 1 95.69 572 ALA B CA 1
ATOM 9504 C C . ALA B 1 572 ? -11.805 38.344 20.422 1 95.69 572 ALA B C 1
ATOM 9506 O O . ALA B 1 572 ? -11.516 37.312 19.812 1 95.69 572 ALA B O 1
ATOM 9507 N N . ARG B 1 573 ? -12.164 39.438 19.875 1 94.19 573 ARG B N 1
ATOM 9508 C CA . ARG B 1 573 ? -12.195 39.531 18.422 1 94.19 573 ARG B CA 1
ATOM 9509 C C . ARG B 1 573 ? -10.805 39.312 17.828 1 94.19 573 ARG B C 1
ATOM 9511 O O . ARG B 1 573 ? -10.648 38.594 16.844 1 94.19 573 ARG B O 1
ATOM 9518 N N . LEU B 1 574 ? -9.828 39.938 18.422 1 95.5 574 LEU B N 1
ATOM 9519 C CA . LEU B 1 574 ? -8.461 39.781 17.953 1 95.5 574 LEU B CA 1
ATOM 9520 C C . LEU B 1 574 ? -7.93 38.375 18.25 1 95.5 574 LEU B C 1
ATOM 9522 O O . LEU B 1 574 ? -7.121 37.844 17.484 1 95.5 574 LEU B O 1
ATOM 9526 N N . ALA B 1 575 ? -8.367 37.844 19.391 1 97 575 ALA B N 1
ATOM 9527 C CA . ALA B 1 575 ? -7.984 36.469 19.703 1 97 575 ALA B CA 1
ATOM 9528 C C . ALA B 1 575 ? -8.43 35.5 18.625 1 97 575 ALA B C 1
ATOM 9530 O O . ALA B 1 575 ? -7.699 34.562 18.266 1 97 575 ALA B O 1
ATOM 9531 N N . ARG B 1 576 ? -9.594 35.688 18.062 1 96.69 576 ARG B N 1
ATOM 9532 C CA . ARG B 1 576 ? -10.086 34.844 16.969 1 96.69 576 ARG B CA 1
ATOM 9533 C C . ARG B 1 576 ? -9.211 35 15.727 1 96.69 576 ARG B C 1
ATOM 9535 O O . ARG B 1 576 ? -9.023 34.031 14.984 1 96.69 576 ARG B O 1
ATOM 9542 N N . LYS B 1 577 ? -8.688 36.156 15.547 1 96.88 577 LYS B N 1
ATOM 9543 C CA . LYS B 1 577 ? -7.867 36.469 14.383 1 96.88 577 LYS B CA 1
ATOM 9544 C C . LYS B 1 577 ? -6.508 35.781 14.469 1 96.88 577 LYS B C 1
ATOM 9546 O O . LYS B 1 577 ? -6.055 35.156 13.508 1 96.88 577 LYS B O 1
ATOM 9551 N N . TYR B 1 578 ? -5.922 35.781 15.633 1 97.62 578 TYR B N 1
ATOM 9552 C CA . TYR B 1 578 ? -4.52 35.406 15.711 1 97.62 578 TYR B CA 1
ATOM 9553 C C . TYR B 1 578 ? -4.383 33.969 16.219 1 97.62 578 TYR B C 1
ATOM 9555 O O . TYR B 1 578 ? -3.441 33.25 15.844 1 97.62 578 TYR B O 1
ATOM 9563 N N . LEU B 1 579 ? -5.309 33.5 17.016 1 97.81 579 LEU B N 1
ATOM 9564 C CA . LEU B 1 579 ? -5.152 32.219 17.656 1 97.81 579 LEU B CA 1
ATOM 9565 C C . LEU B 1 579 ? -5.547 31.094 16.703 1 97.81 579 LEU B C 1
ATOM 9567 O O . LEU B 1 579 ? -5.281 29.922 16.969 1 97.81 579 LEU B O 1
ATOM 9571 N N . CYS B 1 580 ? -6.145 31.391 15.562 1 97.25 580 CYS B N 1
ATOM 9572 C CA . CYS B 1 580 ? -6.504 30.344 14.594 1 97.25 580 CYS B CA 1
ATOM 9573 C C . CYS B 1 580 ? -5.32 30.016 13.688 1 97.25 580 CYS B C 1
ATOM 9575 O O . CYS B 1 580 ? -5.371 29.047 12.93 1 97.25 580 CYS B O 1
ATOM 9577 N N . ILE B 1 581 ? -4.207 30.781 13.789 1 97 581 ILE B N 1
ATOM 9578 C CA . ILE B 1 581 ? -3.023 30.578 12.961 1 97 581 ILE B CA 1
ATOM 9579 C C . ILE B 1 581 ? -2.295 29.312 13.391 1 97 581 ILE B C 1
ATOM 9581 O O . ILE B 1 581 ? -2.148 29.047 14.586 1 97 581 ILE B O 1
ATOM 9585 N N . CYS B 1 582 ? -1.869 28.516 12.414 1 94.56 582 CYS B N 1
ATOM 9586 C CA . CYS B 1 582 ? -1.145 27.297 12.703 1 94.56 582 CYS B CA 1
ATOM 9587 C C . CYS B 1 582 ? 0.361 27.516 12.664 1 94.56 582 CYS B C 1
ATOM 9589 O O . CYS B 1 582 ? 0.872 28.172 11.75 1 94.56 582 CYS B O 1
ATOM 9591 N N . ALA B 1 583 ? 0.982 26.969 13.633 1 93.19 583 ALA B N 1
ATOM 9592 C CA . ALA B 1 583 ? 2.434 27.125 13.695 1 93.19 583 ALA B CA 1
ATOM 9593 C C . ALA B 1 583 ? 3.123 26.281 12.633 1 93.19 583 ALA B C 1
ATOM 9595 O O . ALA B 1 583 ? 4.293 26.5 12.312 1 93.19 583 ALA B O 1
ATOM 9596 N N . THR B 1 584 ? 2.377 25.281 12.211 1 90.25 584 THR B N 1
ATOM 9597 C CA . THR B 1 584 ? 2.945 24.375 11.219 1 90.25 584 THR B CA 1
ATOM 9598 C C . THR B 1 584 ? 1.992 24.188 10.039 1 90.25 584 THR B C 1
ATOM 9600 O O . THR B 1 584 ? 0.8 24.484 10.148 1 90.25 584 THR B O 1
ATOM 9603 N N . SER B 1 585 ? 2.562 23.719 8.922 1 85.75 585 SER B N 1
ATOM 9604 C CA . SER B 1 585 ? 1.751 23.391 7.75 1 85.75 585 SER B CA 1
ATOM 9605 C C . SER B 1 585 ? 1.335 21.922 7.75 1 85.75 585 SER B C 1
ATOM 9607 O O . SER B 1 585 ? 0.957 21.391 6.711 1 85.75 585 SER B O 1
ATOM 9609 N N . THR B 1 586 ? 1.451 21.234 8.844 1 79.31 586 THR B N 1
ATOM 9610 C CA . THR B 1 586 ? 1.183 19.812 9.031 1 79.31 586 THR B CA 1
ATOM 9611 C C . THR B 1 586 ? -0.216 19.453 8.539 1 79.31 586 THR B C 1
ATOM 9613 O O . THR B 1 586 ? -0.422 18.391 7.961 1 79.31 586 THR B O 1
ATOM 9616 N N . PRO B 1 587 ? -1.215 20.312 8.742 1 75.69 587 PRO B N 1
ATOM 9617 C CA . PRO B 1 587 ? -2.537 19.953 8.227 1 75.69 587 PRO B CA 1
ATOM 9618 C C . PRO B 1 587 ? -2.523 19.672 6.727 1 75.69 587 PRO B C 1
ATOM 9620 O O . PRO B 1 587 ? -3.158 18.719 6.27 1 75.69 587 PRO B O 1
ATOM 9623 N N . SER B 1 588 ? -1.762 20.453 6.07 1 78.88 588 SER B N 1
ATOM 9624 C CA . SER B 1 588 ? -1.653 20.219 4.637 1 78.88 588 SER B CA 1
ATOM 9625 C C . SER B 1 588 ? -0.901 18.922 4.34 1 78.88 588 SER B C 1
ATOM 9627 O O . SER B 1 588 ? -1.233 18.219 3.395 1 78.88 588 SER B O 1
ATOM 9629 N N . GLU B 1 589 ? 0.104 18.609 5.129 1 75.19 589 GLU B N 1
ATOM 9630 C CA . GLU B 1 589 ? 0.833 17.359 4.98 1 75.19 589 GLU B CA 1
ATOM 9631 C C . GLU B 1 589 ? -0.075 16.156 5.238 1 75.19 589 GLU B C 1
ATOM 9633 O O . GLU B 1 589 ? 0.041 15.133 4.566 1 75.19 589 GLU B O 1
ATOM 9638 N N . ARG B 1 590 ? -0.922 16.406 6.191 1 71.25 590 ARG B N 1
ATOM 9639 C CA . ARG B 1 590 ? -1.888 15.352 6.48 1 71.25 590 ARG B CA 1
ATOM 9640 C C . ARG B 1 590 ? -2.848 15.148 5.312 1 71.25 590 ARG B C 1
ATOM 9642 O O . ARG B 1 590 ? -3.268 14.023 5.039 1 71.25 590 ARG B O 1
ATOM 9649 N N . VAL B 1 591 ? -3.166 16.203 4.672 1 73.94 591 VAL B N 1
ATOM 9650 C CA . VAL B 1 591 ? -3.99 16.125 3.471 1 73.94 591 VAL B CA 1
ATOM 9651 C C . VAL B 1 591 ? -3.285 15.281 2.412 1 73.94 591 VAL B C 1
ATOM 9653 O O . VAL B 1 591 ? -3.912 14.445 1.754 1 73.94 591 VAL B O 1
ATOM 9656 N N . PHE B 1 592 ? -2.035 15.383 2.359 1 73.31 592 PHE B N 1
ATOM 9657 C CA . PHE B 1 592 ? -1.286 14.633 1.355 1 73.31 592 PHE B CA 1
ATOM 9658 C C . PHE B 1 592 ? -1.161 13.172 1.75 1 73.31 592 PHE B C 1
ATOM 9660 O O . PHE B 1 592 ? -1.165 12.289 0.89 1 73.31 592 PHE B O 1
ATOM 9667 N N . SER B 1 593 ? -0.993 12.984 3.064 1 70.81 593 SER B N 1
ATOM 9668 C CA . SER B 1 593 ? -1.066 11.602 3.506 1 70.81 593 SER B CA 1
ATOM 9669 C C . SER B 1 593 ? -2.387 10.953 3.094 1 70.81 593 SER B C 1
ATOM 9671 O O . SER B 1 593 ? -2.406 9.828 2.6 1 70.81 593 SER B O 1
ATOM 9673 N N . THR B 1 594 ? -3.381 11.711 3.232 1 71 594 THR B N 1
ATOM 9674 C CA . THR B 1 594 ? -4.703 11.266 2.805 1 71 594 THR B CA 1
ATOM 9675 C C . THR B 1 594 ? -4.738 11.047 1.295 1 71 594 THR B C 1
ATOM 9677 O O . THR B 1 594 ? -5.234 10.023 0.819 1 71 594 THR B O 1
ATOM 9680 N N . ALA B 1 595 ? -4.246 12 0.616 1 72.12 595 ALA B N 1
ATOM 9681 C CA . ALA B 1 595 ? -4.215 11.914 -0.842 1 72.12 595 ALA B CA 1
ATOM 9682 C C . ALA B 1 595 ? -3.432 10.695 -1.304 1 72.12 595 ALA B C 1
ATOM 9684 O O . ALA B 1 595 ? -3.814 10.031 -2.273 1 72.12 595 ALA B O 1
ATOM 9685 N N . GLY B 1 596 ? -2.377 10.422 -0.614 1 72.5 596 GLY B N 1
ATOM 9686 C CA . GLY B 1 596 ? -1.595 9.234 -0.911 1 72.5 596 GLY B CA 1
ATOM 9687 C C . GLY B 1 596 ? -2.371 7.945 -0.719 1 72.5 596 GLY B C 1
ATOM 9688 O O . GLY B 1 596 ? -2.182 6.984 -1.466 1 72.5 596 GLY B O 1
ATOM 9689 N N . SER B 1 597 ? -3.215 8.016 0.22 1 71.75 597 SER B N 1
ATOM 9690 C CA . SER B 1 597 ? -4.062 6.855 0.466 1 71.75 597 SER B CA 1
ATOM 9691 C C . SER B 1 597 ? -5.133 6.711 -0.613 1 71.75 597 SER B C 1
ATOM 9693 O O . SER B 1 597 ? -5.613 5.609 -0.875 1 71.75 597 SER B O 1
ATOM 9695 N N . VAL B 1 598 ? -5.5 7.828 -1.109 1 72.12 598 VAL B N 1
ATOM 9696 C CA . VAL B 1 598 ? -6.496 7.836 -2.178 1 72.12 598 VAL B CA 1
ATOM 9697 C C . VAL B 1 598 ? -5.848 7.402 -3.49 1 72.12 598 VAL B C 1
ATOM 9699 O O . VAL B 1 598 ? -6.387 6.559 -4.211 1 72.12 598 VAL B O 1
ATOM 9702 N N . VAL B 1 599 ? -4.691 7.996 -3.697 1 75 599 VAL B N 1
ATOM 9703 C CA . VAL B 1 599 ? -3.982 7.715 -4.941 1 75 599 VAL B CA 1
ATOM 9704 C C . VAL B 1 599 ? -2.893 6.676 -4.691 1 75 599 VAL B C 1
ATOM 9706 O O . VAL B 1 599 ? -1.726 7.023 -4.5 1 75 599 VAL B O 1
ATOM 9709 N N . THR B 1 600 ? -3.238 5.469 -4.684 1 67.81 600 THR B N 1
ATOM 9710 C CA . THR B 1 600 ? -2.303 4.355 -4.566 1 67.81 600 THR B CA 1
ATOM 9711 C C . THR B 1 600 ? -1.809 3.918 -5.945 1 67.81 600 THR B C 1
ATOM 9713 O O . THR B 1 600 ? -2.338 4.355 -6.965 1 67.81 600 THR B O 1
ATOM 9716 N N . PRO B 1 601 ? -0.792 3.139 -5.938 1 61.59 601 PRO B N 1
ATOM 9717 C CA . PRO B 1 601 ? -0.301 2.688 -7.238 1 61.59 601 PRO B CA 1
ATOM 9718 C C . PRO B 1 601 ? -1.385 2.014 -8.078 1 61.59 601 PRO B C 1
ATOM 9720 O O . PRO B 1 601 ? -1.426 2.189 -9.297 1 61.59 601 PRO B O 1
ATOM 9723 N N . ILE B 1 602 ? -2.26 1.339 -7.41 1 57.78 602 ILE B N 1
ATOM 9724 C CA . ILE B 1 602 ? -3.314 0.629 -8.125 1 57.78 602 ILE B CA 1
ATOM 9725 C C . ILE B 1 602 ? -4.398 1.613 -8.555 1 57.78 602 ILE B C 1
ATOM 9727 O O . ILE B 1 602 ? -5.133 1.356 -9.516 1 57.78 602 ILE B O 1
ATOM 9731 N N . ARG B 1 603 ? -4.492 2.793 -7.895 1 65.5 603 ARG B N 1
ATOM 9732 C CA . ARG B 1 603 ? -5.492 3.811 -8.203 1 65.5 603 ARG B CA 1
ATOM 9733 C C . ARG B 1 603 ? -4.836 5.07 -8.758 1 65.5 603 ARG B C 1
ATOM 9735 O O . ARG B 1 603 ? -5.289 6.184 -8.492 1 65.5 603 ARG B O 1
ATOM 9742 N N . SER B 1 604 ? -3.771 4.828 -9.383 1 64.81 604 SER B N 1
ATOM 9743 C CA . SER B 1 604 ? -2.959 5.961 -9.82 1 64.81 604 SER B CA 1
ATOM 9744 C C . SER B 1 604 ? -3.57 6.648 -11.039 1 64.81 604 SER B C 1
ATOM 9746 O O . SER B 1 604 ? -3.137 7.734 -11.422 1 64.81 604 SER B O 1
ATOM 9748 N N . LEU B 1 605 ? -4.684 6.012 -11.508 1 69.25 605 LEU B N 1
ATOM 9749 C CA . LEU B 1 605 ? -5.27 6.57 -12.719 1 69.25 605 LEU B CA 1
ATOM 9750 C C . LEU B 1 605 ? -6.488 7.426 -12.391 1 69.25 605 LEU B C 1
ATOM 9752 O O . LEU B 1 605 ? -7.188 7.887 -13.297 1 69.25 605 LEU B O 1
ATOM 9756 N N . LEU B 1 606 ? -6.688 7.645 -11.141 1 78.19 606 LEU B N 1
ATOM 9757 C CA . LEU B 1 606 ? -7.801 8.508 -10.75 1 78.19 606 LEU B CA 1
ATOM 9758 C C . LEU B 1 606 ? -7.629 9.914 -11.32 1 78.19 606 LEU B C 1
ATOM 9760 O O . LEU B 1 606 ? -6.523 10.453 -11.32 1 78.19 606 LEU B O 1
ATOM 9764 N N . LYS B 1 607 ? -8.703 10.422 -11.812 1 83.56 607 LYS B N 1
ATOM 9765 C CA . LYS B 1 607 ? -8.672 11.789 -12.32 1 83.56 607 LYS B CA 1
ATOM 9766 C C . LYS B 1 607 ? -8.477 12.789 -11.195 1 83.56 607 LYS B C 1
ATOM 9768 O O . LYS B 1 607 ? -8.961 12.586 -10.078 1 83.56 607 LYS B O 1
ATOM 9773 N N . PRO B 1 608 ? -7.828 13.875 -11.523 1 85.94 608 PRO B N 1
ATOM 9774 C CA . PRO B 1 608 ? -7.523 14.875 -10.5 1 85.94 608 PRO B CA 1
ATOM 9775 C C . PRO B 1 608 ? -8.773 15.367 -9.773 1 85.94 608 PRO B C 1
ATOM 9777 O O . PRO B 1 608 ? -8.734 15.57 -8.555 1 85.94 608 PRO B O 1
ATOM 9780 N N . ASP B 1 609 ? -9.875 15.484 -10.508 1 89 609 ASP B N 1
ATOM 9781 C CA . ASP B 1 609 ? -11.102 15.953 -9.875 1 89 609 ASP B CA 1
ATOM 9782 C C . ASP B 1 609 ? -11.602 14.953 -8.844 1 89 609 ASP B C 1
ATOM 9784 O O . ASP B 1 609 ? -12.109 15.344 -7.785 1 89 609 ASP B O 1
ATOM 9788 N N . LYS B 1 610 ? -11.445 13.766 -9.203 1 90.06 610 LYS B N 1
ATOM 9789 C CA . LYS B 1 610 ? -11.875 12.719 -8.281 1 90.06 610 LYS B CA 1
ATOM 9790 C C . LYS B 1 610 ? -10.969 12.672 -7.051 1 90.06 610 LYS B C 1
ATOM 9792 O O . LYS B 1 610 ? -11.445 12.461 -5.934 1 90.06 610 LYS B O 1
ATOM 9797 N N . VAL B 1 611 ? -9.703 12.883 -7.281 1 89.31 611 VAL B N 1
ATOM 9798 C CA . VAL B 1 611 ? -8.75 12.938 -6.172 1 89.31 611 VAL B CA 1
ATOM 9799 C C . VAL B 1 611 ? -9.141 14.062 -5.219 1 89.31 611 VAL B C 1
ATOM 9801 O O . VAL B 1 611 ? -9.18 13.867 -4 1 89.31 611 VAL B O 1
ATOM 9804 N N . ASN B 1 612 ? -9.453 15.195 -5.762 1 91.69 612 ASN B N 1
ATOM 9805 C CA . ASN B 1 612 ? -9.859 16.328 -4.949 1 91.69 612 ASN B CA 1
ATOM 9806 C C . ASN B 1 612 ? -11.117 16.016 -4.141 1 91.69 612 ASN B C 1
ATOM 9808 O O . ASN B 1 612 ? -11.172 16.281 -2.939 1 91.69 612 ASN B O 1
ATOM 9812 N N . MET B 1 613 ? -12.094 15.383 -4.789 1 93.5 613 MET B N 1
ATOM 9813 C CA . MET B 1 613 ? -13.359 15.07 -4.125 1 93.5 613 MET B CA 1
ATOM 9814 C C . MET B 1 613 ? -13.133 14.102 -2.967 1 93.5 613 MET B C 1
ATOM 9816 O O . MET B 1 613 ? -13.656 14.312 -1.871 1 93.5 613 MET B O 1
ATOM 9820 N N . LEU B 1 614 ? -12.375 13.148 -3.252 1 92.88 614 LEU B N 1
ATOM 9821 C CA . LEU B 1 614 ? -12.18 12.094 -2.266 1 92.88 614 LEU B CA 1
ATOM 9822 C C . LEU B 1 614 ? -11.352 12.594 -1.085 1 92.88 614 LEU B C 1
ATOM 9824 O O . LEU B 1 614 ? -11.68 12.305 0.07 1 92.88 614 LEU B O 1
ATOM 9828 N N . VAL B 1 615 ? -10.289 13.336 -1.351 1 92.56 615 VAL B N 1
ATOM 9829 C CA . VAL B 1 615 ? -9.461 13.883 -0.283 1 92.56 615 VAL B CA 1
ATOM 9830 C C . VAL B 1 615 ? -10.281 14.875 0.546 1 92.56 615 VAL B C 1
ATOM 9832 O O . VAL B 1 615 ? -10.234 14.844 1.778 1 92.56 615 VAL B O 1
ATOM 9835 N N . PHE B 1 616 ? -11.023 15.727 -0.164 1 94.81 616 PHE B N 1
ATOM 9836 C CA . PHE B 1 616 ? -11.898 16.719 0.472 1 94.81 616 PHE B CA 1
ATOM 9837 C C . PHE B 1 616 ? -12.883 16.031 1.416 1 94.81 616 PHE B C 1
ATOM 9839 O O . PHE B 1 616 ? -13.039 16.453 2.564 1 94.81 616 PHE B O 1
ATOM 9846 N N . LEU B 1 617 ? -13.508 15 0.931 1 95.31 617 LEU B N 1
ATOM 9847 C CA . LEU B 1 617 ? -14.516 14.297 1.712 1 95.31 617 LEU B CA 1
ATOM 9848 C C . LEU B 1 617 ? -13.883 13.555 2.885 1 95.31 617 LEU B C 1
ATOM 9850 O O . LEU B 1 617 ? -14.406 13.586 4 1 95.31 617 LEU B O 1
ATOM 9854 N N . ALA B 1 618 ? -12.836 12.922 2.637 1 93.06 618 ALA B N 1
ATOM 9855 C CA . ALA B 1 618 ? -12.156 12.172 3.689 1 93.06 618 ALA B CA 1
ATOM 9856 C C . ALA B 1 618 ? -11.789 13.078 4.863 1 93.06 618 ALA B C 1
ATOM 9858 O O . ALA B 1 618 ? -11.844 12.656 6.02 1 93.06 618 ALA B O 1
ATOM 9859 N N . ARG B 1 619 ? -11.484 14.289 4.586 1 92.44 619 ARG B N 1
ATOM 9860 C CA . ARG B 1 619 ? -10.977 15.203 5.605 1 92.44 619 ARG B CA 1
ATOM 9861 C C . ARG B 1 619 ? -12.125 15.961 6.27 1 92.44 619 ARG B C 1
ATOM 9863 O O . ARG B 1 619 ? -11.984 16.438 7.402 1 92.44 619 ARG B O 1
ATOM 9870 N N . ASN B 1 620 ? -13.273 16.047 5.551 1 94.88 620 ASN B N 1
ATOM 9871 C CA . ASN B 1 620 ? -14.258 17.016 6.035 1 94.88 620 ASN B CA 1
ATOM 9872 C C . ASN B 1 620 ? -15.539 16.328 6.492 1 94.88 620 ASN B C 1
ATOM 9874 O O . ASN B 1 620 ? -16.344 16.922 7.207 1 94.88 620 ASN B O 1
ATOM 9878 N N . ILE B 1 621 ? -15.75 15.07 6.07 1 93.44 621 ILE B N 1
ATOM 9879 C CA . ILE B 1 621 ? -17.016 14.438 6.418 1 93.44 621 ILE B CA 1
ATOM 9880 C C . ILE B 1 621 ? -17.016 14.078 7.902 1 93.44 621 ILE B C 1
ATOM 9882 O O . ILE B 1 621 ? -16 13.641 8.445 1 93.44 621 ILE B O 1
ATOM 9886 N N . GLU B 1 622 ? -18.125 14.375 8.477 1 87.31 622 GLU B N 1
ATOM 9887 C CA . GLU B 1 622 ? -18.375 13.945 9.852 1 87.31 622 GLU B CA 1
ATOM 9888 C C . GLU B 1 622 ? -19.266 12.703 9.883 1 87.31 622 GLU B C 1
ATOM 9890 O O . GLU B 1 622 ? -20.234 12.609 9.125 1 87.31 622 GLU B O 1
ATOM 9895 N N . ILE B 1 623 ? -18.844 11.719 10.703 1 83.25 623 ILE B N 1
ATOM 9896 C CA . ILE B 1 623 ? -19.609 10.477 10.797 1 83.25 623 ILE B CA 1
ATOM 9897 C C . ILE B 1 623 ? -20.438 10.469 12.078 1 83.25 623 ILE B C 1
ATOM 9899 O O . ILE B 1 623 ? -19.969 10.891 13.133 1 83.25 623 ILE B O 1
#

Foldseek 3Di:
DQQDFAFDPPDPFPLSVQWGARQDPVGDRPDPQWIAGNPPRDIWGRPPNDCPRSLVCCVVPPVVVSVVGDDDCDPDPDPPPDDPPPCPPVVQQAADDPPPPVQVVVQLVVLLVCQQVLPQLCCLVDPVSQVVVCVVPVNHDGDHSCCSLPPVLVVVLVVLLVVVLVQVVPFQAKEKEKDWDAAPVGFIWMWIWIWFQGPLLWIDIATQWIFGDPDDLALVSLLVVVVVSCVVSPHDLNRYLEYEYADDPRPVSNCVVVVGHYAHFPLNLLLVLLVVLCVVVCVLQVVLLVLLQLLLVVCVVDPVLLVQLQVLCVVVVAPSDRAARADPSGVLSVLRNLVRCLRSVVSSVVSQVPDPDPDDGRDCDPSSNVSSVLSNLQCVVVSVVSVQQLDRGAFRLLCVLVVLVVLCVSLPDDPPHDPSNVSSSVSSNVSSCVSCVDPSNVLLNQLLNLLQLQRNCPSDDPVSNVVSLVVLLVVLLVVVVVVPPDPPPPPPPDPPPPPPPDDPPPPPPPPPPCDPCNVVVVVCCVPVPPPPDSSRVLVVLSVVSSPDHRDHPVDGSSVVCSVCCVVRVSSSSVNRHRRRYRSRSSVNVVLVVLLNSNCDPVNVPDDSVSSTSSSSSNRRDDD/DQQDFAFDPPDPFPLSVQWGARQDPVGDRPDPQWIAGNPPRDIWGRPPNDCPRSLVCCVVPPVVVSVVGDDPPDDPPDPPPDDPPPCPPVVQPAADDPPPPVQVVVQLVVLLVCQQVLPQLCCLVDPVSQVVVCVVPVNHDGDHSCCSLPPVLVVVLVVLLVVVLVQVVPFQAKEKEKDWDAAPVGFIWMWIWIWFQGPLLWIDIATQWIFGDPDDLALVSLLVVVVVSCVVSPHDLNRYLEYEYADDPRPVSNCVVVVGHYAHFPLNLLLVLLVVLCVVCCVLQVVLLVLLQQLLVVCVVDPVLLVQLQVLCVVVVAPSDRAARADPSGVLSVLRNLVRCLRSVVSSVVSQVPDPDPDDGRDCDPSSNVSSVLSNLQCVVVSVVSVQQLDRGAFRLLCVLVVLVVLCVSLPDDPPHDPSNVSSSVSSNVSSCVNCVDPSNVLLNQLLNLLQLQRNNPSDDPVSNVVSLVVLLVVLLVVVVVVPPPPPPPPPPDPPPPDPPDDPPPPPPPPPPCDPCNVVVVVCCVPVPPPPDSSNVLVVLSVVSSVDHRDHPPDGSSVVCSVCCVVRVSSSSVNRHRRRYRSRSSVNVVLVVLLNSNCDPVNVPDDSVSSTSSSSSNRRDDD

Secondary structure (DSSP, 8-state):
----PBPPTT---GGGGSEEB-B-TTSSBS-TTEEEETTT--EEE-GGG--HHHHHHHHHH-HHHHTTSPPP---------------STTTTSSPPPTT-HHHHHHHHHHHHHHHHTT--GGGGG-HHHHHHHHHH-TT-----HHHIIIIIHHHHHHHHHHHHHHHHHT-S-EEEEEEEEE-TT--EEEEEEEEEE-TT--EEEEEEEEEE--S---HHHHHHHHHHHHHHTT--GGGEEEEEE---HHHHHHHHHHT--EEE-HHHHHHHHHHHHHHHTHHHHHHHHHHHHHHHHHHHT-HHHHHHHHHHHHHTT-------PPBTTBHHHHHHHHHHHHHTHHHHHHHHHH---SSPPP---HHHHHHHHHHHHHHHHHHHHHHHTT-SSS--GGGHHHHHHHHHHHTS--TT--HHHHHHHHHHHHHHHHHT--HHHHHHHHHHHHHSTTTTTTTS-HHHHHHHHHHHHHHHHHHHHHHS-------------------------------HHHHHHHHHHHHS-S---HHHHHHHHHHHHHHSPPPPTTS-HHHHHHHHTTTSHHHHHHHHHHTT--SSSHHHHHHHHHHHHHS-GGGTT--HHHHHHHHHHHHH---/----PBPPTT---GGGGSEEB-B-TTSSBS-TTEEEETTT--EEE-GGG--HHHHHHHHHH-HHHHTTSPP----------------STTTTSSPPPTT-HHHHHHHHHHHHHHHHTT--GGGGG-HHHHHHHHHH-TT-----HHHIIIIIHHHHHHHHHHHHHHHHHT-S-EEEEEEEEE-TT--EEEEEEEEEE-TT--EEEEEEEEEE--S---HHHHHHHHHHHHHHTT--GGGEEEEEE---HHHHHHHHHHT--EEE-HHHHHHHHHHHHHHHTHHHHHHHHHHHHHHHHHHHT-HHHHHHHHHHHHHTT-------PPBTTBHHHHHHHHHHHHHTHHHHHHHHHH---SSPPP---HHHHHHHHHHHHHHHHHHHHHHHTT-SSS--GGGHHHHHHHHHHHTS--TT--HHHHHHHHHHHHHHHHHT--HHHHHHHHHHHHHSTTTTTTTS-HHHHHHHHHHHHHHHHHHHHHHS-------------------------------HHHHHHHHHHHHS-S---HHHHHHHHHHHHHHSPPPPTTS-HHHHHHHHTTTSHHHHHHHHHHTT--SSSHHHHHHHHHHHHHS-GGGTT--HHHHHHHHHHHHH---

Radius of gyration: 40.5 Å; Cα contacts (8 Å, |Δi|>4): 1593; chains: 2; bounding box: 91×142×87 Å

pLDDT: mean 82.98, std 18.98, range [23.22, 97.88]